Protein 8S05 (pdb70)

Radius of gyration: 30.01 Å; Cα contacts (8 Å, |Δi|>4): 1850; chains: 4; bounding box: 74×86×71 Å

Secondary structure (DSSP, 8-state):
-EEEEEEEESBSEE-SS-EEEEEEEEEEEES-EE--S-EEEEEEE--GGGTTHHHHHHHHHHHHHHHHS-TT-EEEEEEESSS-EEEEEEE-SHHHHHHHHT----S---HHHHHHHHHHHHHTSS--EEEEEEESS--SS---HHHHHH--PPTTEEEEEEEETTSS-HHHHHHHHHHTT-EEEEESSHHHHHHHSGGG---EESEEEEEEEEEESS-EEESSSS-SSEEEEEE-S-EEEEEEEEE-TT--EEEEEEEEEEE-TTT-BEEEEEEEEEEEE-SSHHHHHTTB-HHHHHHHHHHHHHHHHHHHHHTT-HHHHHHHHHHHHHHHHHHT-HHHHHHHHHHHHHHHHHHHH-SHHHHHHHHHHHHHHHHHHHS--/--EEEEEEESBSEE-SS-EEEEEEEEEEE---EE--S-EEEEEEE--GGGTTHHHHHHHHHHHHHHHHS-TT-EEEEEEESSSEEEEEEEE-THHHHHHHHT----S---HHHHHHHHHHHHHTS---EEEEEEE-S--SS---HHHHHH--PPTTEEEEEEEETTSS-HHHHHHHHHHTT-EEEEESSHHHHHHHSGGGS--EESEEEEEEEEEESS-EEESSSS-SSEEEEEESS-EEEEEEEEE-TT--EEEEEEEEEEE-TTT-BEEEEEEEEEEEE-SSHHHHHHTB-HHHHHHHHHHHHHHHHHHHHHTT-HHHHHHHHHHHHHHHHHHT-HHHHHHHHHHHHHHHHHHHH--HHHHHHHHHHHHHHHHHHHH-/--EEE-SSS--EEETT-SB-TTT-BB-/--SEE-SSS--EE-SSSSS-SSS---

Structure (mmCIF, N/CA/C/O backbone):
data_8S05
#
_entry.id   8S05
#
_cell.length_a   50.100
_cell.length_b   147.400
_cell.length_c   62.640
_cell.angle_alpha   90.00
_cell.angle_beta   107.16
_cell.angle_gamma   90.00
#
_symmetry.space_group_name_H-M   'P 1 21 1'
#
loop_
_entity.id
_entity.type
_entity.pdbx_description
1 polymer 'Conserved protein'
2 polymer 'Conserved protein'
3 non-polymer 'SODIUM ION'
4 non-polymer 'ZINC ION'
5 water water
#
loop_
_atom_site.group_PDB
_atom_site.id
_atom_site.type_symbol
_atom_site.label_atom_id
_atom_site.label_alt_id
_atom_site.label_comp_id
_atom_site.label_asym_id
_atom_site.label_entity_id
_atom_site.label_seq_id
_atom_site.pdbx_PDB_ins_code
_atom_site.Cartn_x
_atom_site.Cartn_y
_atom_site.Cartn_z
_atom_site.occupancy
_atom_site.B_iso_or_equiv
_atom_site.auth_seq_id
_atom_site.auth_comp_id
_atom_site.auth_asym_id
_atom_site.auth_atom_id
_atom_site.pdbx_PDB_model_num
ATOM 1 N N . MET A 1 1 ? 6.055 -3.369 -6.699 1.00 29.36 2 MET A N 1
ATOM 2 C CA . MET A 1 1 ? 6.756 -4.328 -5.860 1.00 30.43 2 MET A CA 1
ATOM 3 C C . MET A 1 1 ? 6.022 -4.520 -4.542 1.00 36.26 2 MET A C 1
ATOM 4 O O . MET A 1 1 ? 6.254 -5.501 -3.842 1.00 41.72 2 MET A O 1
ATOM 10 N N . THR A 1 4 ? 5.127 -3.597 -4.195 1.00 27.24 3 THR A N 1
ATOM 11 C CA . THR A 1 4 ? 4.377 -3.744 -2.960 1.00 32.18 3 THR A CA 1
ATOM 12 C C . THR A 1 4 ? 2.949 -3.242 -3.120 1.00 32.54 3 THR A C 1
ATOM 13 O O . THR A 1 4 ? 2.568 -2.631 -4.127 1.00 30.11 3 THR A O 1
ATOM 24 N N . ILE A 1 5 ? 2.185 -3.458 -2.052 1.00 40.82 4 ILE A N 1
ATOM 25 C CA . ILE A 1 5 ? 0.768 -3.145 -1.974 1.00 23.77 4 ILE A CA 1
ATOM 26 C C . ILE A 1 5 ? 0.549 -2.398 -0.668 1.00 40.24 4 ILE A C 1
ATOM 27 O O . ILE A 1 5 ? 1.135 -2.749 0.364 1.00 38.57 4 ILE A O 1
ATOM 43 N N . SER A 1 6 ? -0.316 -1.391 -0.704 1.00 43.37 5 SER A N 1
ATOM 44 C CA . SER A 1 6 ? -0.738 -0.689 0.498 1.00 41.20 5 SER A CA 1
ATOM 45 C C . SER A 1 6 ? -2.237 -0.870 0.672 1.00 34.02 5 SER A C 1
ATOM 46 O O . SER A 1 6 ? -2.974 -1.014 -0.307 1.00 34.41 5 SER A O 1
ATOM 54 N N . VAL A 1 7 ? -2.688 -0.868 1.923 1.00 24.11 6 VAL A N 1
ATOM 55 C CA . VAL A 1 7 ? -4.081 -1.144 2.244 1.00 33.64 6 VAL A CA 1
ATOM 56 C C . VAL A 1 7 ? -4.616 -0.058 3.164 1.00 42.65 6 VAL A C 1
ATOM 57 O O . VAL A 1 7 ? -4.017 0.231 4.205 1.00 34.81 6 VAL A O 1
ATOM 70 N N . LYS A 1 8 ? -5.748 0.532 2.781 1.00 40.87 7 LYS A N 1
ATOM 71 C CA . LYS A 1 8 ? -6.551 1.352 3.678 1.00 38.38 7 LYS A CA 1
ATOM 72 C C . LYS A 1 8 ? -7.889 0.645 3.838 1.00 39.17 7 LYS A C 1
ATOM 73 O O . LYS A 1 8 ? -8.570 0.381 2.844 1.00 42.72 7 LYS A O 1
ATOM 92 N N . ALA A 1 9 ? -8.283 0.360 5.076 1.00 31.89 8 ALA A N 1
ATOM 93 C CA . ALA A 1 9 ? -9.527 -0.350 5.346 1.00 30.52 8 ALA A CA 1
ATOM 94 C C . ALA A 1 9 ? -10.410 0.533 6.208 1.00 39.29 8 ALA A C 1
ATOM 95 O O . ALA A 1 9 ? -9.963 1.051 7.237 1.00 44.66 8 ALA A O 1
ATOM 102 N N . GLU A 1 10 ? -11.660 0.703 5.792 1.00 35.08 9 GLU A N 1
ATOM 103 C CA . GLU A 1 10 ? -12.583 1.568 6.507 1.00 26.80 9 GLU A CA 1
ATOM 104 C C . GLU A 1 10 ? -13.911 0.863 6.716 1.00 34.05 9 GLU A C 1
ATOM 105 O O . GLU A 1 10 ? -14.432 0.213 5.804 1.00 38.16 9 GLU A O 1
ATOM 117 N N . LEU A 1 11 ? -14.449 1.002 7.927 1.00 38.86 10 LEU A N 1
ATOM 118 C CA . LEU A 1 11 ? -15.758 0.486 8.292 1.00 31.23 10 LEU A CA 1
ATOM 119 C C . LEU A 1 11 ? -16.743 1.641 8.407 1.00 36.82 10 LEU A C 1
ATOM 120 O O . LEU A 1 11 ? -16.374 2.763 8.766 1.00 39.45 10 LEU A O 1
ATOM 136 N N . SER A 1 12 ? -18.011 1.352 8.113 1.00 43.60 11 SER A N 1
ATOM 137 C CA . SER A 1 12 ? -19.010 2.414 8.094 1.00 36.29 11 SER A CA 1
ATOM 138 C C . SER A 1 12 ? -19.339 2.912 9.495 1.00 41.77 11 SER A C 1
ATOM 139 O O . SER A 1 12 ? -19.683 4.088 9.662 1.00 45.63 11 SER A O 1
ATOM 147 N N . HIS A 1 13 ? -19.240 2.053 10.508 1.00 48.85 12 HIS A N 1
ATOM 148 C CA . HIS A 1 13 ? -19.686 2.382 11.856 1.00 42.68 12 HIS A CA 1
ATOM 149 C C . HIS A 1 13 ? -18.519 2.349 12.834 1.00 42.46 12 HIS A C 1
ATOM 150 O O . HIS A 1 13 ? -17.756 1.378 12.869 1.00 36.33 12 HIS A O 1
ATOM 164 N N . LYS A 1 14 ? -18.404 3.406 13.642 1.00 61.63 13 LYS A N 1
ATOM 165 C CA . LYS A 1 14 ? -17.466 3.442 14.758 1.00 62.38 13 LYS A CA 1
ATOM 166 C C . LYS A 1 14 ? -18.085 2.909 16.046 1.00 59.24 13 LYS A C 1
ATOM 167 O O . LYS A 1 14 ? -17.362 2.365 16.890 1.00 61.63 13 LYS A O 1
ATOM 186 N N . TYR A 1 15 ? -19.401 3.055 16.219 1.00 59.55 14 TYR A N 1
ATOM 187 C CA . TYR A 1 15 ? -20.095 2.595 17.415 1.00 56.26 14 TYR A CA 1
ATOM 188 C C . TYR A 1 15 ? -21.302 1.748 17.027 1.00 55.55 14 TYR A C 1
ATOM 189 O O . TYR A 1 15 ? -21.886 1.928 15.955 1.00 47.91 14 TYR A O 1
ATOM 207 N N . SER A 1 16 ? -21.671 0.827 17.915 1.00 57.92 15 SER A N 1
ATOM 208 C CA . SER A 1 16 ? -22.876 0.022 17.770 1.00 54.37 15 SER A CA 1
ATOM 209 C C . SER A 1 16 ? -24.003 0.592 18.627 1.00 65.52 15 SER A C 1
ATOM 210 O O . SER A 1 16 ? -23.811 1.513 19.423 1.00 67.47 15 SER A O 1
ATOM 218 N N . PHE A 1 17 ? -25.192 0.020 18.467 1.00 72.94 16 PHE A N 1
ATOM 219 C CA . PHE A 1 17 ? -26.346 0.457 19.247 1.00 74.69 16 PHE A CA 1
ATOM 220 C C . PHE A 1 17 ? -27.307 -0.722 19.401 1.00 77.96 16 PHE A C 1
ATOM 221 O O . PHE A 1 17 ? -26.919 -1.883 19.232 1.00 75.89 16 PHE A O 1
ATOM 238 N N . THR A 1 18 ? -28.570 -0.418 19.711 1.00 68.98 17 THR A N 1
ATOM 239 C CA . THR A 1 18 ? -29.512 -1.418 20.198 1.00 70.66 17 THR A CA 1
ATOM 240 C C . THR A 1 18 ? -30.072 -2.327 19.110 1.00 75.91 17 THR A C 1
ATOM 241 O O . THR A 1 18 ? -30.780 -3.283 19.440 1.00 75.22 17 THR A O 1
ATOM 252 N N . SER A 1 19 ? -29.791 -2.067 17.843 1.00 70.22 18 SER A N 1
ATOM 253 C CA . SER A 1 19 ? -30.368 -2.866 16.775 1.00 66.08 18 SER A CA 1
ATOM 254 C C . SER A 1 19 ? -29.292 -3.681 16.072 1.00 62.23 18 SER A C 1
ATOM 255 O O . SER A 1 19 ? -28.120 -3.289 16.064 1.00 60.12 18 SER A O 1
ATOM 263 N N . PRO A 1 20 ? -29.644 -4.826 15.483 1.00 73.60 19 PRO A N 1
ATOM 264 C CA . PRO A 1 20 ? -28.715 -5.439 14.521 1.00 65.62 19 PRO A CA 1
ATOM 265 C C . PRO A 1 20 ? -28.417 -4.444 13.408 1.00 66.05 19 PRO A C 1
ATOM 266 O O . PRO A 1 20 ? -29.327 -3.890 12.789 1.00 67.53 19 PRO A O 1
ATOM 277 N N . LEU A 1 21 ? -27.133 -4.200 13.169 1.00 56.66 20 LEU A N 1
ATOM 278 C CA . LEU A 1 21 ? -26.697 -3.165 12.243 1.00 49.84 20 LEU A CA 1
ATOM 279 C C . LEU A 1 21 ? -26.047 -3.815 11.032 1.00 37.89 20 LEU A C 1
ATOM 280 O O . LEU A 1 21 ? -25.349 -4.822 11.160 1.00 46.43 20 LEU A O 1
ATOM 296 N N . LYS A 1 22 ? -26.275 -3.242 9.857 1.00 42.18 21 LYS A N 1
ATOM 297 C CA . LYS A 1 22 ? -25.573 -3.665 8.648 1.00 41.58 21 LYS A CA 1
ATOM 298 C C . LYS A 1 22 ? -24.399 -2.712 8.461 1.00 42.47 21 LYS A C 1
ATOM 299 O O . LYS A 1 22 ? -24.527 -1.653 7.843 1.00 38.94 21 LYS A O 1
ATOM 318 N N . GLY A 1 23 ? -23.245 -3.076 9.019 1.00 41.46 22 GLY A N 1
ATOM 319 C CA . GLY A 1 23 ? -22.045 -2.329 8.742 1.00 42.53 22 GLY A CA 1
ATOM 320 C C . GLY A 1 23 ? -21.528 -2.672 7.362 1.00 39.77 22 GLY A C 1
ATOM 321 O O . GLY A 1 23 ? -21.665 -3.792 6.884 1.00 34.48 22 GLY A O 1
ATOM 325 N N . VAL A 1 24 ? -20.954 -1.681 6.698 1.00 27.95 23 VAL A N 1
ATOM 326 C CA . VAL A 1 24 ? -20.335 -1.891 5.400 1.00 31.99 23 VAL A CA 1
ATOM 327 C C . VAL A 1 24 ? -18.898 -1.412 5.493 1.00 33.41 23 VAL A C 1
ATOM 328 O O . VAL A 1 24 ? -18.575 -0.492 6.252 1.00 32.59 23 VAL A O 1
ATOM 341 N N . PHE A 1 25 ? -18.030 -2.062 4.728 1.00 31.82 24 PHE A N 1
ATOM 342 C CA . PHE A 1 25 ? -16.615 -1.756 4.752 1.00 25.86 24 PHE A CA 1
ATOM 343 C C . PHE A 1 25 ? -16.071 -1.705 3.336 1.00 28.40 24 PHE A C 1
ATOM 344 O O . PHE A 1 25 ? -16.634 -2.280 2.396 1.00 29.86 24 PHE A O 1
ATOM 361 N N . ARG A 1 26 ? -14.918 -1.054 3.229 1.00 34.26 25 ARG A N 1
ATOM 362 C CA . ARG A 1 26 ? -14.211 -0.884 1.972 1.00 27.98 25 ARG A CA 1
ATOM 363 C C . ARG A 1 26 ? -12.727 -1.077 2.228 1.00 31.37 25 ARG A C 1
ATOM 364 O O . ARG A 1 26 ? -12.166 -0.479 3.153 1.00 30.59 25 ARG A O 1
ATOM 385 N N . LEU A 1 27 ? -12.111 -1.922 1.410 1.00 30.86 26 LEU A N 1
ATOM 386 C CA . LEU A 1 27 ? -10.670 -2.124 1.386 1.00 25.91 26 LEU A CA 1
ATOM 387 C C . LEU A 1 27 ? -10.136 -1.516 0.096 1.00 24.75 26 LEU A C 1
ATOM 388 O O . LEU A 1 27 ? -10.525 -1.938 -0.997 1.00 34.07 26 LEU A O 1
ATOM 404 N N . ILE A 1 28 ? -9.245 -0.539 0.220 1.00 29.57 27 ILE A N 1
ATOM 405 C CA . ILE A 1 28 ? -8.579 0.073 -0.922 1.00 21.85 27 ILE A CA 1
ATOM 406 C C . ILE A 1 28 ? -7.157 -0.459 -0.937 1.00 25.43 27 ILE A C 1
ATOM 407 O O . ILE A 1 28 ? -6.403 -0.268 0.027 1.00 39.14 27 ILE A O 1
ATOM 423 N N . ILE A 1 29 ? -6.808 -1.149 -2.019 1.00 28.91 28 ILE A N 1
ATOM 424 C CA . ILE A 1 29 ? -5.500 -1.756 -2.218 1.00 26.38 28 ILE A CA 1
ATOM 425 C C . ILE A 1 29 ? -4.819 -1.007 -3.353 1.00 24.83 28 ILE A C 1
ATOM 426 O O . ILE A 1 29 ? -5.324 -0.989 -4.483 1.00 29.77 28 ILE A O 1
ATOM 442 N N . VAL A 1 30 ? -3.684 -0.390 -3.055 1.00 32.43 29 VAL A N 1
ATOM 443 C CA . VAL A 1 30 ? -2.985 0.500 -3.979 1.00 30.44 29 VAL A CA 1
ATOM 444 C C . VAL A 1 30 ? -1.661 -0.160 -4.352 1.00 26.43 29 VAL A C 1
ATOM 445 O O . VAL A 1 30 ? -0.872 -0.500 -3.458 1.00 35.07 29 VAL A O 1
ATOM 458 N N . PRO A 1 31 ? -1.383 -0.376 -5.639 1.00 23.28 30 PRO A N 1
ATOM 459 C CA . PRO A 1 31 ? -0.064 -0.880 -6.035 1.00 18.80 30 PRO A CA 1
ATOM 460 C C . PRO A 1 31 ? 0.976 0.224 -6.090 1.00 23.86 30 PRO A C 1
ATOM 461 O O . PRO A 1 31 ? 0.706 1.335 -6.552 1.00 33.00 30 PRO A O 1
ATOM 472 N N . GLU A 1 32 ? 2.172 -0.090 -5.594 1.00 27.85 31 GLU A N 1
ATOM 473 C CA . GLU A 1 32 ? 3.262 0.867 -5.482 1.00 27.08 31 GLU A CA 1
ATOM 474 C C . GLU A 1 32 ? 4.495 0.323 -6.183 1.00 35.96 31 GLU A C 1
ATOM 475 O O . GLU A 1 32 ? 4.787 -0.876 -6.105 1.00 37.21 31 GLU A O 1
ATOM 487 N N . LYS A 1 33 ? 5.222 1.215 -6.851 1.00 19.76 32 LYS A N 1
ATOM 488 C CA . LYS A 1 33 ? 6.457 0.867 -7.544 1.00 26.16 32 LYS A CA 1
ATOM 489 C C . LYS A 1 33 ? 6.281 -0.451 -8.299 1.00 27.43 32 LYS A C 1
ATOM 490 O O . LYS A 1 33 ? 6.880 -1.474 -7.970 1.00 31.93 32 LYS A O 1
ATOM 509 N N . VAL A 1 34 ? 5.491 -0.387 -9.362 1.00 29.34 33 VAL A N 1
ATOM 510 C CA . VAL A 1 34 ? 5.052 -1.606 -10.028 1.00 25.20 33 VAL A CA 1
ATOM 511 C C . VAL A 1 34 ? 6.184 -2.111 -10.906 1.00 32.00 33 VAL A C 1
ATOM 512 O O . VAL A 1 34 ? 6.878 -1.332 -11.568 1.00 29.57 33 VAL A O 1
ATOM 525 N N . SER A 1 35 ? 6.374 -3.426 -10.906 1.00 40.46 34 SER A N 1
ATOM 526 C CA . SER A 1 35 ? 7.429 -4.084 -11.657 1.00 36.25 34 SER A CA 1
ATOM 527 C C . SER A 1 35 ? 6.817 -5.004 -12.701 1.00 29.12 34 SER A C 1
ATOM 528 O O . SER A 1 35 ? 5.604 -5.218 -12.741 1.00 32.82 34 SER A O 1
ATOM 536 N N . THR A 1 36 ? 7.686 -5.566 -13.539 1.00 33.25 35 THR A N 1
ATOM 537 C CA . THR A 1 36 ? 7.232 -6.408 -14.635 1.00 29.87 35 THR A CA 1
ATOM 538 C C . THR A 1 36 ? 6.506 -7.642 -14.116 1.00 29.57 35 THR A C 1
ATOM 539 O O . THR A 1 36 ? 6.936 -8.282 -13.152 1.00 36.58 35 THR A O 1
ATOM 550 N N . ALA A 1 37 ? 5.406 -7.982 -14.784 1.00 24.49 36 ALA A N 1
ATOM 551 C CA . ALA A 1 37 ? 4.560 -9.105 -14.402 1.00 22.30 36 ALA A CA 1
ATOM 552 C C . ALA A 1 37 ? 5.057 -10.374 -15.084 1.00 24.04 36 ALA A C 1
ATOM 553 O O . ALA A 1 37 ? 5.126 -10.437 -16.315 1.00 32.52 36 ALA A O 1
ATOM 560 N N . ARG A 1 38 ? 5.402 -11.383 -14.290 1.00 38.10 37 ARG A N 1
ATOM 561 C CA . ARG A 1 38 ? 5.922 -12.628 -14.829 1.00 21.06 37 ARG A CA 1
ATOM 562 C C . ARG A 1 38 ? 5.328 -13.793 -14.058 1.00 24.83 37 ARG A C 1
ATOM 563 O O . ARG A 1 38 ? 4.820 -13.635 -12.945 1.00 28.85 37 ARG A O 1
ATOM 584 N N . GLY A 1 39 ? 5.409 -14.974 -14.660 1.00 30.60 38 GLY A N 1
ATOM 585 C CA . GLY A 1 39 ? 4.881 -16.167 -14.027 1.00 27.18 38 GLY A CA 1
ATOM 586 C C . GLY A 1 39 ? 3.376 -16.286 -14.083 1.00 28.26 38 GLY A C 1
ATOM 587 O O . GLY A 1 39 ? 2.763 -16.806 -13.140 1.00 32.91 38 GLY A O 1
ATOM 591 N N . PHE A 1 40 ? 2.758 -15.821 -15.168 1.00 26.53 39 PHE A N 1
ATOM 592 C CA . PHE A 1 40 ? 1.317 -15.898 -15.353 1.00 20.36 39 PHE A CA 1
ATOM 593 C C . PHE A 1 40 ? 1.006 -16.745 -16.579 1.00 19.01 39 PHE A C 1
ATOM 594 O O . PHE A 1 40 ? 1.781 -16.792 -17.538 1.00 27.10 39 PHE A O 1
ATOM 611 N N . HIS A 1 41 ? -0.145 -17.403 -16.538 1.00 18.27 40 HIS A N 1
ATOM 612 C CA . HIS A 1 41 ? -0.585 -18.316 -17.585 1.00 27.92 40 HIS A CA 1
ATOM 613 C C . HIS A 1 41 ? -1.811 -17.702 -18.248 1.00 30.98 40 HIS A C 1
ATOM 614 O O . HIS A 1 41 ? -2.903 -17.705 -17.669 1.00 23.16 40 HIS A O 1
ATOM 628 N N . TYR A 1 42 ? -1.628 -17.161 -19.449 1.00 29.73 41 TYR A N 1
ATOM 629 C CA . TYR A 1 42 ? -2.737 -16.650 -20.242 1.00 23.34 41 TYR A CA 1
ATOM 630 C C . TYR A 1 42 ? -3.342 -17.791 -21.053 1.00 25.84 41 TYR A C 1
ATOM 631 O O . TYR A 1 42 ? -2.622 -18.513 -21.751 1.00 24.08 41 TYR A O 1
ATOM 649 N N . ILE A 1 43 ? -4.661 -17.939 -20.975 1.00 25.45 42 ILE A N 1
ATOM 650 C CA . ILE A 1 43 ? -5.393 -18.956 -21.723 1.00 27.10 42 ILE A CA 1
ATOM 651 C C . ILE A 1 43 ? -6.403 -18.223 -22.592 1.00 25.96 42 ILE A C 1
ATOM 652 O O . ILE A 1 43 ? -7.354 -17.620 -22.077 1.00 22.58 42 ILE A O 1
ATOM 668 N N . ILE A 1 44 ? -6.208 -18.274 -23.906 1.00 22.52 43 ILE A N 1
ATOM 669 C CA . ILE A 1 44 ? -7.041 -17.538 -24.849 1.00 29.20 43 ILE A CA 1
ATOM 670 C C . ILE A 1 44 ? -8.077 -18.488 -25.434 1.00 26.12 43 ILE A C 1
ATOM 671 O O . ILE A 1 44 ? -7.730 -19.554 -25.958 1.00 37.94 43 ILE A O 1
ATOM 687 N N . LEU A 1 45 ? -9.348 -18.101 -25.347 1.00 30.97 44 LEU A N 1
ATOM 688 C CA . LEU A 1 45 ? -10.462 -18.867 -25.899 1.00 29.84 44 LEU A CA 1
ATOM 689 C C . LEU A 1 45 ? -11.136 -18.034 -26.983 1.00 28.92 44 LEU A C 1
ATOM 690 O O . LEU A 1 45 ? -11.833 -17.060 -26.679 1.00 25.72 44 LEU A O 1
ATOM 706 N N . LEU A 1 46 ? -10.929 -18.410 -28.241 1.00 27.14 45 LEU A N 1
ATOM 707 C CA . LEU A 1 46 ? -11.458 -17.668 -29.379 1.00 35.11 45 LEU A CA 1
ATOM 708 C C . LEU A 1 46 ? -12.603 -18.435 -30.026 1.00 43.08 45 LEU A C 1
ATOM 709 O O . LEU A 1 46 ? -12.426 -19.582 -30.453 1.00 41.46 45 LEU A O 1
ATOM 725 N N . ASP A 1 47 ? -13.767 -17.794 -30.100 1.00 41.96 46 ASP A N 1
ATOM 726 C CA . ASP A 1 47 ? -14.890 -18.324 -30.858 1.00 38.82 46 ASP A CA 1
ATOM 727 C C . ASP A 1 47 ? -14.626 -18.125 -32.348 1.00 37.62 46 ASP A C 1
ATOM 728 O O . ASP A 1 47 ? -14.329 -17.012 -32.793 1.00 47.46 46 ASP A O 1
ATOM 737 N N . THR A 1 48 ? -14.712 -19.211 -33.111 1.00 37.26 47 THR A N 1
ATOM 738 C CA . THR A 1 48 ? -14.544 -19.184 -34.560 1.00 43.72 47 THR A CA 1
ATOM 739 C C . THR A 1 48 ? -15.792 -19.707 -35.270 1.00 40.61 47 THR A C 1
ATOM 740 O O . THR A 1 48 ? -15.708 -20.271 -36.365 1.00 40.28 47 THR A O 1
ATOM 751 N N . SER A 1 49 ? -16.956 -19.541 -34.649 1.00 42.38 48 SER A N 1
ATOM 752 C CA . SER A 1 49 ? -18.186 -20.069 -35.213 1.00 48.83 48 SER A CA 1
ATOM 753 C C . SER A 1 49 ? -18.470 -19.412 -36.563 1.00 49.15 48 SER A C 1
ATOM 754 O O . SER A 1 49 ? -17.825 -18.444 -36.964 1.00 44.60 48 SER A O 1
ATOM 762 N N . GLY A 1 50 ? -19.453 -19.966 -37.273 1.00 56.28 49 GLY A N 1
ATOM 763 C CA . GLY A 1 50 ? -19.806 -19.419 -38.573 1.00 52.11 49 GLY A CA 1
ATOM 764 C C . GLY A 1 50 ? -20.095 -17.933 -38.524 1.00 42.05 49 GLY A C 1
ATOM 765 O O . GLY A 1 50 ? -19.635 -17.171 -39.378 1.00 40.41 49 GLY A O 1
ATOM 769 N N . SER A 1 51 ? -20.842 -17.495 -37.508 1.00 38.54 50 SER A N 1
ATOM 770 C CA . SER A 1 51 ? -21.170 -16.081 -37.380 1.00 36.28 50 SER A CA 1
ATOM 771 C C . SER A 1 51 ? -19.925 -15.213 -37.271 1.00 40.49 50 SER A C 1
ATOM 772 O O . SER A 1 51 ? -20.002 -14.007 -37.527 1.00 52.00 50 SER A O 1
ATOM 780 N N . MET A 1 52 ? -18.783 -15.796 -36.898 1.00 46.52 51 MET A N 1
ATOM 781 C CA . MET A 1 52 ? -17.548 -15.033 -36.768 1.00 39.74 51 MET A CA 1
ATOM 782 C C . MET A 1 52 ? -16.910 -14.694 -38.110 1.00 42.14 51 MET A C 1
ATOM 783 O O . MET A 1 52 ? -16.074 -13.785 -38.170 1.00 42.64 51 MET A O 1
ATOM 797 N N . TYR A 1 53 ? -17.282 -15.396 -39.179 1.00 48.24 52 TYR A N 1
ATOM 798 C CA . TYR A 1 53 ? -16.695 -15.142 -40.487 1.00 43.05 52 TYR A CA 1
ATOM 799 C C . TYR A 1 53 ? -16.770 -13.660 -40.823 1.00 41.25 52 TYR A C 1
ATOM 800 O O . TYR A 1 53 ? -17.791 -13.005 -40.597 1.00 46.69 52 TYR A O 1
ATOM 818 N N . GLY A 1 54 ? -15.660 -13.125 -41.336 1.00 38.31 53 GLY A N 1
ATOM 819 C CA . GLY A 1 54 ? -15.605 -11.762 -41.823 1.00 47.81 53 GLY A CA 1
ATOM 820 C C . GLY A 1 54 ? -14.664 -10.904 -40.993 1.00 50.07 53 GLY A C 1
ATOM 821 O O . GLY A 1 54 ? -13.592 -11.366 -40.566 1.00 35.79 53 GLY A O 1
ATOM 825 N N . VAL A 1 55 ? -15.074 -9.659 -40.755 1.00 52.11 54 VAL A N 1
ATOM 826 C CA . VAL A 1 55 ? -14.224 -8.704 -40.054 1.00 46.02 54 VAL A CA 1
ATOM 827 C C . VAL A 1 55 ? -14.002 -9.134 -38.613 1.00 38.58 54 VAL A C 1
ATOM 828 O O . VAL A 1 55 ? -12.935 -8.881 -38.039 1.00 39.63 54 VAL A O 1
ATOM 841 N N . LYS A 1 56 ? -14.986 -9.794 -38.006 1.00 45.45 55 LYS A N 1
ATOM 842 C CA . LYS A 1 56 ? -14.870 -10.130 -36.593 1.00 40.89 55 LYS A CA 1
ATOM 843 C C . LYS A 1 56 ? -13.673 -11.041 -36.353 1.00 45.33 55 LYS A C 1
ATOM 844 O O . LYS A 1 56 ? -12.829 -10.768 -35.492 1.00 42.83 55 LYS A O 1
ATOM 863 N N . ILE A 1 57 ? -13.550 -12.102 -37.151 1.00 47.33 56 ILE A N 1
ATOM 864 C CA . ILE A 1 57 ? -12.524 -13.103 -36.888 1.00 40.85 56 ILE A CA 1
ATOM 865 C C . ILE A 1 57 ? -11.151 -12.622 -37.338 1.00 38.27 56 ILE A C 1
ATOM 866 O O . ILE A 1 57 ? -10.144 -12.906 -36.685 1.00 45.87 56 ILE A O 1
ATOM 882 N N . GLU A 1 58 ? -11.071 -11.899 -38.455 1.00 41.91 57 GLU A N 1
ATOM 883 C CA . GLU A 1 58 ? -9.776 -11.374 -38.876 1.00 41.20 57 GLU A CA 1
ATOM 884 C C . GLU A 1 58 ? -9.260 -10.352 -37.868 1.00 37.33 57 GLU A C 1
ATOM 885 O O . GLU A 1 58 ? -8.073 -10.366 -37.499 1.00 43.87 57 GLU A O 1
ATOM 897 N N . THR A 1 59 ? -10.156 -9.503 -37.357 1.00 37.35 58 THR A N 1
ATOM 898 C CA . THR A 1 59 ? -9.748 -8.541 -36.344 1.00 39.08 58 THR A CA 1
ATOM 899 C C . THR A 1 59 ? -9.364 -9.251 -35.054 1.00 35.79 58 THR A C 1
ATOM 900 O O . THR A 1 59 ? -8.418 -8.841 -34.373 1.00 35.70 58 THR A O 1
ATOM 911 N N . ALA A 1 60 ? -10.067 -10.334 -34.712 1.00 35.31 59 ALA A N 1
ATOM 912 C CA . ALA A 1 60 ? -9.707 -11.092 -33.519 1.00 39.45 59 ALA A CA 1
ATOM 913 C C . ALA A 1 60 ? -8.336 -11.743 -33.667 1.00 36.82 59 ALA A C 1
ATOM 914 O O . ALA A 1 60 ? -7.550 -11.757 -32.717 1.00 28.60 59 ALA A O 1
ATOM 921 N N . LYS A 1 61 ? -8.033 -12.294 -34.845 1.00 31.03 60 LYS A N 1
ATOM 922 C CA . LYS A 1 61 ? -6.719 -12.894 -35.067 1.00 30.39 60 LYS A CA 1
ATOM 923 C C . LYS A 1 61 ? -5.615 -11.854 -34.908 1.00 35.12 60 LYS A C 1
ATOM 924 O O . LYS A 1 61 ? -4.616 -12.082 -34.206 1.00 41.47 60 LYS A O 1
ATOM 943 N N . GLN A 1 62 ? -5.776 -10.701 -35.563 1.00 35.07 61 GLN A N 1
ATOM 944 C CA . GLN A 1 62 ? -4.750 -9.665 -35.471 1.00 26.70 61 GLN A CA 1
ATOM 945 C C . GLN A 1 62 ? -4.602 -9.174 -34.033 1.00 27.93 61 GLN A C 1
ATOM 946 O O . GLN A 1 62 ? -3.483 -9.005 -33.528 1.00 40.44 61 GLN A O 1
ATOM 960 N N . GLY A 1 63 ? -5.725 -8.927 -33.358 1.00 34.57 62 GLY A N 1
ATOM 961 C CA . GLY A 1 63 ? -5.661 -8.507 -31.971 1.00 30.25 62 GLY A CA 1
ATOM 962 C C . GLY A 1 63 ? -5.009 -9.544 -31.081 1.00 30.18 62 GLY A C 1
ATOM 963 O O . GLY A 1 63 ? -4.308 -9.203 -30.129 1.00 35.25 62 GLY A O 1
ATOM 967 N N . ALA A 1 64 ? -5.245 -10.826 -31.366 1.00 22.75 63 ALA A N 1
ATOM 968 C CA . ALA A 1 64 ? -4.609 -11.891 -30.599 1.00 32.95 63 ALA A CA 1
ATOM 969 C C . ALA A 1 64 ? -3.095 -11.838 -30.754 1.00 39.38 63 ALA A C 1
ATOM 970 O O . ALA A 1 64 ? -2.350 -11.978 -29.774 1.00 35.68 63 ALA A O 1
ATOM 977 N N . MET A 1 65 ? -2.620 -11.651 -31.989 1.00 30.61 64 MET A N 1
ATOM 978 C CA . MET A 1 65 ? -1.176 -11.557 -32.197 1.00 23.29 64 MET A CA 1
ATOM 979 C C . MET A 1 65 ? -0.605 -10.345 -31.470 1.00 30.32 64 MET A C 1
ATOM 980 O O . MET A 1 65 ? 0.466 -10.422 -30.849 1.00 37.14 64 MET A O 1
ATOM 994 N N . GLU A 1 66 ? -1.328 -9.226 -31.488 1.00 33.80 65 GLU A N 1
ATOM 995 C CA . GLU A 1 66 ? -0.802 -8.042 -30.820 1.00 32.29 65 GLU A CA 1
ATOM 996 C C . GLU A 1 66 ? -0.793 -8.251 -29.311 1.00 34.85 65 GLU A C 1
ATOM 997 O O . GLU A 1 66 ? 0.139 -7.811 -28.619 1.00 40.51 65 GLU A O 1
ATOM 1009 N N . LEU A 1 67 ? -1.802 -8.957 -28.796 1.00 38.58 66 LEU A N 1
ATOM 1010 C CA . LEU A 1 67 ? -1.837 -9.297 -27.382 1.00 30.29 66 LEU A CA 1
ATOM 1011 C C . LEU A 1 67 ? -0.626 -10.128 -27.011 1.00 32.21 66 LEU A C 1
ATOM 1012 O O . LEU A 1 67 ? 0.073 -9.828 -26.037 1.00 28.90 66 LEU A O 1
ATOM 1028 N N . LEU A 1 68 ? -0.363 -11.183 -27.785 1.00 35.37 67 LEU A N 1
ATOM 1029 C CA . LEU A 1 68 ? 0.803 -12.012 -27.510 1.00 32.42 67 LEU A CA 1
ATOM 1030 C C . LEU A 1 68 ? 2.063 -11.162 -27.507 1.00 34.12 67 LEU A C 1
ATOM 1031 O O . LEU A 1 68 ? 2.953 -11.357 -26.671 1.00 36.62 67 LEU A O 1
ATOM 1047 N N . SER A 1 69 ? 2.150 -10.202 -28.428 1.00 33.53 68 SER A N 1
ATOM 1048 C CA . SER A 1 69 ? 3.317 -9.328 -28.447 1.00 30.58 68 SER A CA 1
ATOM 1049 C C . SER A 1 69 ? 3.435 -8.541 -27.147 1.00 34.05 68 SER A C 1
ATOM 1050 O O . SER A 1 69 ? 4.543 -8.325 -26.642 1.00 47.84 68 SER A O 1
ATOM 1058 N N . ARG A 1 70 ? 2.305 -8.105 -26.586 1.00 33.09 69 ARG A N 1
ATOM 1059 C CA . ARG A 1 70 ? 2.375 -7.229 -25.418 1.00 33.51 69 ARG A CA 1
ATOM 1060 C C . ARG A 1 70 ? 2.721 -7.969 -24.127 1.00 27.21 69 ARG A C 1
ATOM 1061 O O . ARG A 1 70 ? 3.285 -7.360 -23.211 1.00 36.31 69 ARG A O 1
ATOM 1082 N N . ILE A 1 71 ? 2.392 -9.253 -24.019 1.00 29.69 70 ILE A N 1
ATOM 1083 C CA . ILE A 1 71 ? 2.631 -9.968 -22.755 1.00 18.31 70 ILE A CA 1
ATOM 1084 C C . ILE A 1 71 ? 4.130 -10.042 -22.485 1.00 19.53 70 ILE A C 1
ATOM 1085 O O . ILE A 1 71 ? 4.906 -10.386 -23.398 1.00 31.05 70 ILE A O 1
ATOM 1101 N N . PRO A 1 72 ? 4.594 -9.757 -21.266 1.00 27.33 71 PRO A N 1
ATOM 1102 C CA . PRO A 1 72 ? 6.028 -9.899 -20.969 1.00 22.98 71 PRO A CA 1
ATOM 1103 C C . PRO A 1 72 ? 6.494 -11.335 -21.165 1.00 26.99 71 PRO A C 1
ATOM 1104 O O . PRO A 1 72 ? 5.702 -12.269 -21.294 1.00 36.62 71 PRO A O 1
ATOM 1115 N N . GLU A 1 73 ? 7.817 -11.508 -21.172 1.00 34.25 72 GLU A N 1
ATOM 1116 C CA . GLU A 1 73 ? 8.414 -12.746 -21.661 1.00 46.29 72 GLU A CA 1
ATOM 1117 C C . GLU A 1 73 ? 8.372 -13.886 -20.652 1.00 52.40 72 GLU A C 1
ATOM 1118 O O . GLU A 1 73 ? 8.432 -15.054 -21.056 1.00 70.80 72 GLU A O 1
ATOM 1130 N N . GLY A 1 74 ? 8.267 -13.590 -19.363 1.00 33.27 73 GLY A N 1
ATOM 1131 C CA . GLY A 1 74 ? 8.360 -14.637 -18.367 1.00 29.90 73 GLY A CA 1
ATOM 1132 C C . GLY A 1 74 ? 7.045 -15.334 -18.100 1.00 29.32 73 GLY A C 1
ATOM 1133 O O . GLY A 1 74 ? 6.833 -15.862 -17.004 1.00 32.37 73 GLY A O 1
ATOM 1137 N N . ASN A 1 75 ? 6.152 -15.338 -19.086 1.00 36.44 74 ASN A N 1
ATOM 1138 C CA . ASN A 1 75 ? 4.805 -15.861 -18.921 1.00 26.35 74 ASN A CA 1
ATOM 1139 C C . ASN A 1 75 ? 4.563 -17.025 -19.872 1.00 31.99 74 ASN A C 1
ATOM 1140 O O . ASN A 1 75 ? 5.256 -17.192 -20.879 1.00 44.33 74 ASN A O 1
ATOM 1151 N N . LYS A 1 76 ? 3.564 -17.835 -19.535 1.00 29.53 75 LYS A N 1
ATOM 1152 C CA . LYS A 1 76 ? 3.156 -18.973 -20.344 1.00 31.16 75 LYS A CA 1
ATOM 1153 C C . LYS A 1 76 ? 1.826 -18.656 -21.011 1.00 31.76 75 LYS A C 1
ATOM 1154 O O . LYS A 1 76 ? 0.998 -17.923 -20.464 1.00 24.64 75 LYS A O 1
ATOM 1173 N N . ILE A 1 77 ? 1.640 -19.199 -22.210 1.00 34.10 76 ILE A N 1
ATOM 1174 C CA . ILE A 1 77 ? 0.497 -18.874 -23.052 1.00 26.39 76 ILE A CA 1
ATOM 1175 C C . ILE A 1 77 ? -0.150 -20.168 -23.521 1.00 31.91 76 ILE A C 1
ATOM 1176 O O . ILE A 1 77 ? 0.538 -21.075 -24.001 1.00 32.11 76 ILE A O 1
ATOM 1192 N N . SER A 1 78 ? -1.471 -20.242 -23.396 1.00 26.66 77 SER A N 1
ATOM 1193 C CA . SER A 1 78 ? -2.269 -21.316 -23.965 1.00 24.22 77 SER A CA 1
ATOM 1194 C C . SER A 1 78 ? -3.309 -20.694 -24.883 1.00 24.70 77 SER A C 1
ATOM 1195 O O . SER A 1 78 ? -3.868 -19.638 -24.572 1.00 32.00 77 SER A O 1
ATOM 1203 N N . PHE A 1 79 ? -3.570 -21.345 -26.012 1.00 30.65 78 PHE A N 1
ATOM 1204 C CA . PHE A 1 79 ? -4.476 -20.799 -27.012 1.00 30.33 78 PHE A CA 1
ATOM 1205 C C . PHE A 1 79 ? -5.466 -21.871 -27.428 1.00 30.14 78 PHE A C 1
ATOM 1206 O O . PHE A 1 79 ? -5.075 -22.964 -27.848 1.00 35.04 78 PHE A O 1
ATOM 1223 N N . LEU A 1 80 ? -6.744 -21.545 -27.318 1.00 39.51 79 LEU A N 1
ATOM 1224 C CA . LEU A 1 80 ? -7.822 -22.463 -27.645 1.00 33.74 79 LEU A CA 1
ATOM 1225 C C . LEU A 1 80 ? -8.771 -21.803 -28.638 1.00 35.62 79 LEU A C 1
ATOM 1226 O O . LEU A 1 80 ? -9.014 -20.597 -28.558 1.00 37.69 79 LEU A O 1
ATOM 1242 N N . THR A 1 81 ? -9.305 -22.596 -29.571 1.00 35.84 80 THR A N 1
ATOM 1243 C CA . THR A 1 81 ? -10.270 -22.142 -30.572 1.00 37.25 80 THR A CA 1
ATOM 1244 C C . THR A 1 81 ? -11.459 -23.098 -30.543 1.00 48.63 80 THR A C 1
ATOM 1245 O O . THR A 1 81 ? -11.295 -24.302 -30.758 1.00 59.40 80 THR A O 1
ATOM 1256 N N . PHE A 1 82 ? -12.633 -22.576 -30.212 1.00 33.38 81 PHE A N 1
ATOM 1257 C CA . PHE A 1 82 ? -13.817 -23.366 -29.887 1.00 40.52 81 PHE A CA 1
ATOM 1258 C C . PHE A 1 82 ? -14.955 -22.766 -30.639 1.00 49.63 81 PHE A C 1
ATOM 1259 O O . PHE A 1 82 ? -14.962 -21.549 -30.800 1.00 55.47 81 PHE A O 1
ATOM 1276 N N . SER A 1 83 ? -15.968 -23.561 -30.939 1.00 54.74 82 SER A N 1
ATOM 1277 C CA . SER A 1 83 ? -16.811 -23.344 -32.122 1.00 58.87 82 SER A CA 1
ATOM 1278 C C . SER A 1 83 ? -17.404 -24.739 -32.538 1.00 56.32 82 SER A C 1
ATOM 1279 O O . SER A 1 83 ? -18.328 -25.191 -31.836 1.00 58.76 82 SER A O 1
ATOM 1287 N N . ASN A 1 84 ? -17.039 -25.467 -33.623 1.00 54.75 83 ASN A N 1
ATOM 1288 C CA . ASN A 1 84 ? -17.700 -26.787 -33.613 1.00 61.38 83 ASN A CA 1
ATOM 1289 C C . ASN A 1 84 ? -17.131 -27.815 -32.605 1.00 55.32 83 ASN A C 1
ATOM 1290 O O . ASN A 1 84 ? -17.911 -28.617 -32.091 1.00 43.90 83 ASN A O 1
ATOM 1301 N N . ASN A 1 85 ? -15.815 -27.877 -32.347 1.00 58.89 84 ASN A N 1
ATOM 1302 C CA . ASN A 1 85 ? -15.200 -28.734 -31.321 1.00 45.54 84 ASN A CA 1
ATOM 1303 C C . ASN A 1 85 ? -14.045 -27.912 -30.779 1.00 51.95 84 ASN A C 1
ATOM 1304 O O . ASN A 1 85 ? -13.630 -26.938 -31.410 1.00 53.08 84 ASN A O 1
ATOM 1315 N N . VAL A 1 86 ? -13.543 -28.270 -29.610 1.00 54.82 85 VAL A N 1
ATOM 1316 C CA . VAL A 1 86 ? -12.448 -27.509 -29.022 1.00 46.81 85 VAL A CA 1
ATOM 1317 C C . VAL A 1 86 ? -11.154 -27.896 -29.721 1.00 39.04 85 VAL A C 1
ATOM 1318 O O . VAL A 1 86 ? -10.905 -29.076 -29.995 1.00 51.93 85 VAL A O 1
ATOM 1331 N N . ASN A 1 87 ? -10.329 -26.896 -30.023 1.00 40.13 86 ASN A N 1
ATOM 1332 C CA . ASN A 1 87 ? -9.064 -27.101 -30.718 1.00 43.97 86 ASN A CA 1
ATOM 1333 C C . ASN A 1 87 ? -7.973 -26.358 -29.966 1.00 43.45 86 ASN A C 1
ATOM 1334 O O . ASN A 1 87 ? -8.031 -25.131 -29.834 1.00 44.73 86 ASN A O 1
ATOM 1345 N N . ILE A 1 88 ? -6.978 -27.097 -29.488 1.00 41.45 87 ILE A N 1
ATOM 1346 C CA . ILE A 1 88 ? -5.872 -26.525 -28.731 1.00 44.01 87 ILE A CA 1
ATOM 1347 C C . ILE A 1 88 ? -4.739 -26.222 -29.701 1.00 36.45 87 ILE A C 1
ATOM 1348 O O . ILE A 1 88 ? -4.163 -27.135 -30.301 1.00 43.77 87 ILE A O 1
ATOM 1364 N N . LEU A 1 89 ? -4.411 -24.938 -29.853 1.00 40.13 88 LEU A N 1
ATOM 1365 C CA . LEU A 1 89 ? -3.287 -24.572 -30.706 1.00 36.87 88 LEU A CA 1
ATOM 1366 C C . LEU A 1 89 ? -1.964 -24.701 -29.961 1.00 39.57 88 LEU A C 1
ATOM 1367 O O . LEU A 1 89 ? -0.970 -25.162 -30.531 1.00 52.75 88 LEU A O 1
ATOM 1383 N N . SER A 1 90 ? -1.937 -24.310 -28.690 1.00 34.98 89 SER A N 1
ATOM 1384 C CA . SER A 1 90 ? -0.747 -24.456 -27.866 1.00 35.85 89 SER A CA 1
ATOM 1385 C C . SER A 1 90 ? -1.176 -24.492 -26.408 1.00 40.00 89 SER A C 1
ATOM 1386 O O . SER A 1 90 ? -2.200 -23.911 -26.037 1.00 42.71 89 SER A O 1
ATOM 1394 N N . GLU A 1 91 ? -0.365 -25.152 -25.583 1.00 35.94 90 GLU A N 1
ATOM 1395 C CA . GLU A 1 91 ? -0.674 -25.356 -24.172 1.00 34.49 90 GLU A CA 1
ATOM 1396 C C . GLU A 1 91 ? 0.569 -25.055 -23.349 1.00 27.73 90 GLU A C 1
ATOM 1397 O O . GLU A 1 91 ? 1.603 -25.704 -23.527 1.00 24.09 90 GLU A O 1
ATOM 1409 N N . TYR A 1 92 ? 0.465 -24.075 -22.453 1.00 32.77 91 TYR A N 1
ATOM 1410 C CA . TYR A 1 92 ? 1.546 -23.746 -21.527 1.00 37.76 91 TYR A CA 1
ATOM 1411 C C . TYR A 1 92 ? 2.860 -23.527 -22.277 1.00 32.77 91 TYR A C 1
ATOM 1412 O O . TYR A 1 92 ? 3.915 -24.034 -21.895 1.00 31.33 91 TYR A O 1
ATOM 1430 N N . ALA A 1 93 ? 2.786 -22.761 -23.369 1.00 31.58 92 ALA A N 1
ATOM 1431 C CA . ALA A 1 93 ? 3.951 -22.564 -24.225 1.00 35.84 92 ALA A CA 1
ATOM 1432 C C . ALA A 1 93 ? 4.375 -21.103 -24.335 1.00 43.67 92 ALA A C 1
ATOM 1433 O O . ALA A 1 93 ? 4.115 -20.300 -23.432 1.00 44.75 92 ALA A O 1
ATOM 1440 N N . ASP A 1 94 ? 5.030 -20.757 -25.443 1.00 64.52 93 ASP A N 1
ATOM 1441 C CA . ASP A 1 94 ? 5.413 -19.389 -25.762 1.00 59.98 93 ASP A CA 1
ATOM 1442 C C . ASP A 1 94 ? 4.706 -18.932 -27.032 1.00 48.07 93 ASP A C 1
ATOM 1443 O O . ASP A 1 94 ? 4.043 -19.709 -27.724 1.00 47.74 93 ASP A O 1
ATOM 1452 N N . ALA A 1 95 ? 4.849 -17.649 -27.331 1.00 50.73 94 ALA A N 1
ATOM 1453 C CA . ALA A 1 95 ? 4.081 -17.035 -28.405 1.00 51.57 94 ALA A CA 1
ATOM 1454 C C . ALA A 1 95 ? 4.573 -17.427 -29.796 1.00 61.13 94 ALA A C 1
ATOM 1455 O O . ALA A 1 95 ? 3.748 -17.603 -30.701 1.00 72.59 94 ALA A O 1
ATOM 1462 N N . PRO A 1 96 ? 5.883 -17.548 -30.028 1.00 54.33 95 PRO A N 1
ATOM 1463 C CA . PRO A 1 96 ? 6.346 -17.836 -31.397 1.00 63.17 95 PRO A CA 1
ATOM 1464 C C . PRO A 1 96 ? 5.653 -19.034 -32.023 1.00 53.30 95 PRO A C 1
ATOM 1465 O O . PRO A 1 96 ? 5.422 -19.049 -33.239 1.00 57.81 95 PRO A O 1
ATOM 1476 N N . SER A 1 97 ? 5.312 -20.043 -31.222 1.00 57.26 96 SER A N 1
ATOM 1477 C CA . SER A 1 97 ? 4.615 -21.208 -31.754 1.00 65.56 96 SER A CA 1
ATOM 1478 C C . SER A 1 97 ? 3.321 -20.815 -32.454 1.00 70.96 96 SER A C 1
ATOM 1479 O O . SER A 1 97 ? 2.946 -21.419 -33.467 1.00 66.45 96 SER A O 1
ATOM 1487 N N . LEU A 1 98 ? 2.619 -19.814 -31.922 1.00 67.34 97 LEU A N 1
ATOM 1488 C CA . LEU A 1 98 ? 1.223 -19.604 -32.288 1.00 46.01 97 LEU A CA 1
ATOM 1489 C C . LEU A 1 98 ? 1.028 -18.806 -33.577 1.00 50.08 97 LEU A C 1
ATOM 1490 O O . LEU A 1 98 ? 0.013 -18.998 -34.255 1.00 56.01 97 LEU A O 1
ATOM 1506 N N . VAL A 1 99 ? 1.949 -17.908 -33.933 1.00 54.86 98 VAL A N 1
ATOM 1507 C CA . VAL A 1 99 ? 1.654 -16.937 -34.989 1.00 66.14 98 VAL A CA 1
ATOM 1508 C C . VAL A 1 99 ? 1.209 -17.649 -36.262 1.00 58.55 98 VAL A C 1
ATOM 1509 O O . VAL A 1 99 ? 0.170 -17.320 -36.860 1.00 62.73 98 VAL A O 1
ATOM 1522 N N . GLN A 1 100 ? 1.953 -18.682 -36.659 1.00 58.45 99 GLN A N 1
ATOM 1523 C CA . GLN A 1 100 ? 1.601 -19.409 -37.868 1.00 65.60 99 GLN A CA 1
ATOM 1524 C C . GLN A 1 100 ? 0.236 -20.061 -37.714 1.00 61.06 99 GLN A C 1
ATOM 1525 O O . GLN A 1 100 ? -0.571 -20.060 -38.651 1.00 58.83 99 GLN A O 1
ATOM 1539 N N . GLN A 1 101 ? -0.040 -20.624 -36.536 1.00 49.40 100 GLN A N 1
ATOM 1540 C CA . GLN A 1 101 ? -1.309 -21.313 -36.343 1.00 53.19 100 GLN A CA 1
ATOM 1541 C C . GLN A 1 101 ? -2.457 -20.320 -36.238 1.00 53.08 100 GLN A C 1
ATOM 1542 O O . GLN A 1 101 ? -3.556 -20.578 -36.743 1.00 53.79 100 GLN A O 1
ATOM 1556 N N . ILE A 1 102 ? -2.218 -19.172 -35.602 1.00 48.35 101 ILE A N 1
ATOM 1557 C CA . ILE A 1 102 ? -3.248 -18.142 -35.562 1.00 50.97 101 ILE A CA 1
ATOM 1558 C C . ILE A 1 102 ? -3.633 -17.755 -36.981 1.00 51.02 101 ILE A C 1
ATOM 1559 O O . ILE A 1 102 ? -4.806 -17.500 -37.279 1.00 53.44 101 ILE A O 1
ATOM 1575 N N . LYS A 1 103 ? -2.651 -17.724 -37.885 1.00 53.87 102 LYS A N 1
ATOM 1576 C CA . LYS A 1 103 ? -2.937 -17.323 -39.256 1.00 40.78 102 LYS A CA 1
ATOM 1577 C C . LYS A 1 103 ? -3.813 -18.324 -40.006 1.00 49.10 102 LYS A C 1
ATOM 1578 O O . LYS A 1 103 ? -4.462 -17.939 -40.985 1.00 49.22 102 LYS A O 1
ATOM 1597 N N . GLN A 1 104 ? -3.860 -19.582 -39.576 1.00 51.41 103 GLN A N 1
ATOM 1598 C CA . GLN A 1 104 ? -4.656 -20.597 -40.258 1.00 56.72 103 GLN A CA 1
ATOM 1599 C C . GLN A 1 104 ? -6.048 -20.778 -39.666 1.00 56.31 103 GLN A C 1
ATOM 1600 O O . GLN A 1 104 ? -6.792 -21.650 -40.129 1.00 61.11 103 GLN A O 1
ATOM 1614 N N . ILE A 1 105 ? -6.423 -19.983 -38.663 1.00 55.24 104 ILE A N 1
ATOM 1615 C CA . ILE A 1 105 ? -7.752 -20.112 -38.082 1.00 48.68 104 ILE A CA 1
ATOM 1616 C C . ILE A 1 105 ? -8.805 -19.822 -39.141 1.00 55.40 104 ILE A C 1
ATOM 1617 O O . ILE A 1 105 ? -8.720 -18.827 -39.872 1.00 48.09 104 ILE A O 1
ATOM 1633 N N . ARG A 1 106 ? -9.816 -20.684 -39.216 1.00 58.74 105 ARG A N 1
ATOM 1634 C CA . ARG A 1 106 ? -10.933 -20.503 -40.130 1.00 50.98 105 ARG A CA 1
ATOM 1635 C C . ARG A 1 106 ? -12.247 -20.473 -39.359 1.00 52.73 105 ARG A C 1
ATOM 1636 O O . ARG A 1 106 ? -12.385 -21.097 -38.302 1.00 50.47 105 ARG A O 1
ATOM 1657 N N . SER A 1 107 ? -13.212 -19.737 -39.903 1.00 53.10 106 SER A N 1
ATOM 1658 C CA . SER A 1 107 ? -14.533 -19.660 -39.306 1.00 42.48 106 SER A CA 1
ATOM 1659 C C . SER A 1 107 ? -15.370 -20.854 -39.748 1.00 48.39 106 SER A C 1
ATOM 1660 O O . SER A 1 107 ? -15.070 -21.519 -40.743 1.00 65.02 106 SER A O 1
ATOM 1668 N N . GLY A 1 108 ? -16.433 -21.119 -38.996 1.00 49.82 107 GLY A N 1
ATOM 1669 C CA . GLY A 1 108 ? -17.323 -22.215 -39.319 1.00 46.48 107 GLY A CA 1
ATOM 1670 C C . GLY A 1 108 ? -17.640 -23.081 -38.120 1.00 49.15 107 GLY A C 1
ATOM 1671 O O . GLY A 1 108 ? -16.765 -23.351 -37.292 1.00 63.05 107 GLY A O 1
ATOM 1675 N N . GLY A 1 109 ? -18.890 -23.525 -38.026 1.00 49.17 108 GLY A N 1
ATOM 1676 C CA . GLY A 1 109 ? -19.353 -24.364 -36.936 1.00 60.73 108 GLY A CA 1
ATOM 1677 C C . GLY A 1 109 ? -20.216 -23.598 -35.949 1.00 57.66 108 GLY A C 1
ATOM 1678 O O . GLY A 1 109 ? -20.441 -22.389 -36.064 1.00 57.85 108 GLY A O 1
ATOM 1682 N N . GLN A 1 110 ? -20.680 -24.334 -34.936 1.00 47.57 109 GLN A N 1
ATOM 1683 C CA . GLN A 1 110 ? -21.551 -23.805 -33.894 1.00 51.90 109 GLN A CA 1
ATOM 1684 C C . GLN A 1 110 ? -20.644 -23.176 -32.845 1.00 50.12 109 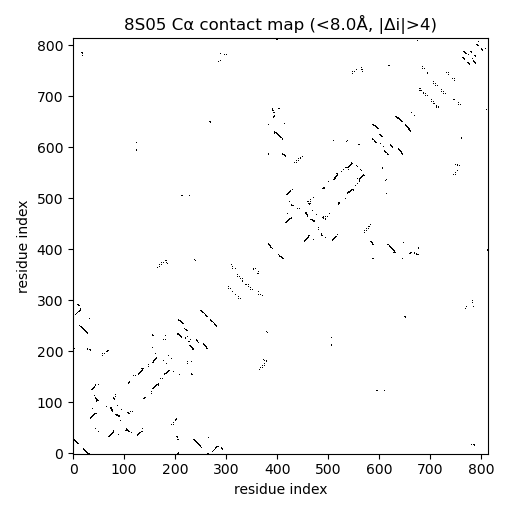GLN A C 1
ATOM 1685 O O . GLN A 1 110 ? -19.496 -22.842 -33.145 1.00 55.21 109 GLN A O 1
ATOM 1699 N N . THR A 1 111 ? -21.164 -22.907 -31.644 1.00 55.33 110 THR A N 1
ATOM 1700 C CA . THR A 1 111 ? -20.370 -22.401 -30.523 1.00 48.22 110 THR A CA 1
ATOM 1701 C C . THR A 1 111 ? -20.497 -23.372 -29.354 1.00 49.25 110 THR A C 1
ATOM 1702 O O . THR A 1 111 ? -21.601 -23.589 -28.842 1.00 58.86 110 THR A O 1
ATOM 1713 N N . VAL A 1 112 ? -19.370 -23.933 -28.918 1.00 48.55 111 VAL A N 1
ATOM 1714 C CA . VAL A 1 112 ? -19.358 -24.893 -27.820 1.00 43.45 111 VAL A CA 1
ATOM 1715 C C . VAL A 1 112 ? -18.606 -24.271 -26.649 1.00 43.62 111 VAL A C 1
ATOM 1716 O O . VAL A 1 112 ? -17.526 -24.731 -26.260 1.00 37.08 111 VAL A O 1
ATOM 1729 N N . LEU A 1 113 ? -19.178 -23.209 -26.082 1.00 45.57 112 LEU A N 1
ATOM 1730 C CA . LEU A 1 113 ? -18.474 -22.460 -25.048 1.00 45.89 112 LEU A CA 1
ATOM 1731 C C . LEU A 1 113 ? -18.241 -23.304 -23.802 1.00 39.43 112 LEU A C 1
ATOM 1732 O O . LEU A 1 113 ? -17.213 -23.157 -23.130 1.00 37.35 112 LEU A O 1
ATOM 1748 N N . TYR A 1 114 ? -19.184 -24.185 -23.466 1.00 44.18 113 TYR A N 1
ATOM 1749 C CA . TYR A 1 114 ? -19.074 -24.922 -22.212 1.00 39.04 113 TYR A CA 1
ATOM 1750 C C . TYR A 1 114 ? -17.869 -25.850 -22.236 1.00 36.96 113 TYR A C 1
ATOM 1751 O O . TYR A 1 114 ? -17.098 -25.914 -21.268 1.00 33.86 113 TYR A O 1
ATOM 1769 N N . ARG A 1 115 ? -17.694 -26.581 -23.339 1.00 38.99 114 ARG A N 1
ATOM 1770 C CA . ARG A 1 115 ? -16.580 -27.514 -23.428 1.00 40.33 114 ARG A CA 1
ATOM 1771 C C . ARG A 1 115 ? -15.253 -26.769 -23.530 1.00 39.28 114 ARG A C 1
ATOM 1772 O O . ARG A 1 115 ? -14.245 -27.210 -22.962 1.00 38.42 114 ARG A O 1
ATOM 1793 N N . ALA A 1 116 ? -15.251 -25.604 -24.182 1.00 38.52 115 ALA A N 1
ATOM 1794 C CA . ALA A 1 116 ? -14.045 -24.784 -24.221 1.00 32.14 115 ALA A CA 1
ATOM 1795 C C . ALA A 1 116 ? -13.656 -24.312 -22.826 1.00 30.58 115 ALA A C 1
ATOM 1796 O O . ALA A 1 116 ? -12.475 -24.326 -22.462 1.00 32.02 115 ALA A O 1
ATOM 1803 N N . LEU A 1 117 ? -14.636 -23.884 -22.029 1.00 33.87 116 LEU A N 1
ATOM 1804 C CA . LEU A 1 117 ? -14.331 -23.432 -20.677 1.00 26.76 116 LEU A CA 1
ATOM 1805 C C . LEU A 1 117 ? -13.856 -24.592 -19.810 1.00 26.81 116 LEU A C 1
ATOM 1806 O O . LEU A 1 117 ? -12.927 -24.435 -19.012 1.00 31.70 116 LEU A O 1
ATOM 1822 N N . GLU A 1 118 ? -14.510 -25.751 -19.921 1.00 30.10 117 GLU A N 1
ATOM 1823 C CA . GLU A 1 118 ? -14.043 -26.938 -19.210 1.00 33.55 117 GLU A CA 1
ATOM 1824 C C . GLU A 1 118 ? -12.581 -27.229 -19.534 1.00 34.59 117 GLU A C 1
ATOM 1825 O O . GLU A 1 118 ? -11.770 -27.504 -18.636 1.00 43.47 117 GLU A O 1
ATOM 1837 N N . ARG A 1 119 ? -12.224 -27.161 -20.820 1.00 42.50 118 ARG A N 1
ATOM 1838 C CA . ARG A 1 119 ? -10.847 -27.427 -21.218 1.00 43.25 118 ARG A CA 1
ATOM 1839 C C . ARG A 1 119 ? -9.907 -26.371 -20.658 1.00 34.95 118 ARG A C 1
ATOM 1840 O O . ARG A 1 119 ? -8.807 -26.694 -20.191 1.00 36.08 118 ARG A O 1
ATOM 1861 N N . ALA A 1 120 ? -10.317 -25.103 -20.710 1.00 31.93 119 ALA A N 1
ATOM 1862 C CA . ALA A 1 120 ? -9.482 -24.042 -20.165 1.00 27.76 119 ALA A CA 1
ATOM 1863 C C . ALA A 1 120 ? -9.235 -24.266 -18.682 1.00 31.63 119 ALA A C 1
ATOM 1864 O O . ALA A 1 120 ? -8.127 -24.036 -18.184 1.00 36.17 119 ALA A O 1
ATOM 1871 N N . ILE A 1 121 ? -10.262 -24.714 -17.960 1.00 29.20 120 ILE A N 1
ATOM 1872 C CA . ILE A 1 121 ? -10.117 -24.964 -16.532 1.00 21.97 120 ILE A CA 1
ATOM 1873 C C . ILE A 1 121 ? -9.140 -26.106 -16.291 1.00 30.87 120 ILE A C 1
ATOM 1874 O O . ILE A 1 121 ? -8.276 -26.025 -15.409 1.00 34.29 120 ILE A O 1
ATOM 1890 N N . GLU A 1 122 ? -9.258 -27.187 -17.065 1.00 33.43 121 GLU A N 1
ATOM 1891 C CA . GLU A 1 122 ? -8.318 -28.294 -16.911 1.00 35.50 121 GLU A CA 1
ATOM 1892 C C . GLU A 1 122 ? -6.888 -27.827 -17.164 1.00 34.63 121 GLU A C 1
ATOM 1893 O O . GLU A 1 122 ? -5.960 -28.165 -16.411 1.00 37.25 121 GLU A O 1
ATOM 1905 N N . ILE A 1 123 ? -6.700 -27.013 -18.202 1.00 33.47 122 ILE A N 1
ATOM 1906 C CA . ILE A 1 123 ? -5.364 -26.548 -18.549 1.00 32.16 122 ILE A CA 1
ATOM 1907 C C . ILE A 1 123 ? -4.809 -25.669 -17.436 1.00 31.79 122 ILE A C 1
ATOM 1908 O O . ILE A 1 123 ? -3.652 -25.816 -17.024 1.00 43.49 122 ILE A O 1
ATOM 1924 N N . ALA A 1 124 ? -5.624 -24.740 -16.934 1.00 32.60 123 ALA A N 1
ATOM 1925 C CA . ALA A 1 124 ? -5.184 -23.893 -15.833 1.00 35.07 123 ALA A CA 1
ATOM 1926 C C . ALA A 1 124 ? -4.809 -24.729 -14.617 1.00 34.75 123 ALA A C 1
ATOM 1927 O O . ALA A 1 124 ? -3.818 -24.440 -13.935 1.00 42.68 123 ALA A O 1
ATOM 1934 N N . LYS A 1 125 ? -5.583 -25.776 -14.335 1.00 32.02 124 LYS A N 1
ATOM 1935 C CA . LYS A 1 125 ? -5.325 -26.605 -13.168 1.00 33.64 124 LYS A CA 1
ATOM 1936 C C . LYS A 1 125 ? -4.167 -27.564 -13.381 1.00 37.32 124 LYS A C 1
ATOM 1937 O O . LYS A 1 125 ? -3.752 -28.231 -12.426 1.00 40.82 124 LYS A O 1
ATOM 1956 N N . LYS A 1 126 ? -3.633 -27.649 -14.600 1.00 37.47 125 LYS A N 1
ATOM 1957 C CA . LYS A 1 126 ? -2.453 -28.478 -14.808 1.00 29.39 125 LYS A CA 1
ATOM 1958 C C . LYS A 1 126 ? -1.192 -27.911 -14.161 1.00 32.79 125 LYS A C 1
ATOM 1959 O O . LYS A 1 126 ? -0.183 -28.622 -14.104 1.00 35.65 125 LYS A O 1
ATOM 1978 N N . HIS A 1 127 ? -1.201 -26.659 -13.702 1.00 37.64 126 HIS A N 1
ATOM 1979 C CA . HIS A 1 127 ? 0.005 -26.056 -13.146 1.00 32.13 126 HIS A CA 1
ATOM 1980 C C . HIS A 1 127 ? -0.359 -25.059 -12.053 1.00 28.37 126 HIS A C 1
ATOM 1981 O O . HIS A 1 127 ? -1.512 -24.648 -11.913 1.00 42.82 126 HIS A O 1
ATOM 1995 N N . ASP A 1 128 ? 0.659 -24.657 -11.286 1.00 23.59 127 ASP A N 1
ATOM 1996 C CA . ASP A 1 128 ? 0.478 -23.866 -10.074 1.00 31.70 127 ASP A CA 1
ATOM 1997 C C . ASP A 1 128 ? 0.692 -22.374 -10.297 1.00 38.77 127 ASP A C 1
ATOM 1998 O O . ASP A 1 128 ? 1.077 -21.661 -9.364 1.00 43.51 127 ASP A O 1
ATOM 2007 N N . LEU A 1 129 ? 0.465 -21.887 -11.508 1.00 30.96 128 LEU A N 1
ATOM 2008 C CA . LEU A 1 129 ? 0.627 -20.465 -11.779 1.00 31.49 128 LEU A CA 1
ATOM 2009 C C . LEU A 1 129 ? -0.721 -19.751 -11.815 1.00 25.61 128 LEU A C 1
ATOM 2010 O O . LEU A 1 129 ? -1.704 -20.305 -12.321 1.00 32.67 128 LEU A O 1
ATOM 2026 N N . PRO A 1 130 ? -0.802 -18.528 -11.295 1.00 25.29 129 PRO A N 1
ATOM 2027 C CA . PRO A 1 130 ? -1.979 -17.688 -11.557 1.00 26.20 129 PRO A CA 1
ATOM 2028 C C . PRO A 1 130 ? -2.008 -17.274 -13.021 1.00 24.83 129 PRO A C 1
ATOM 2029 O O . PRO A 1 130 ? -1.045 -17.469 -13.765 1.00 32.61 129 PRO A O 1
ATOM 2040 N N . GLY A 1 131 ? -3.131 -16.712 -13.448 1.00 21.36 130 GLY A N 1
ATOM 2041 C CA . GLY A 1 131 ? -3.238 -16.317 -14.839 1.00 23.39 130 GLY A CA 1
ATOM 2042 C C . GLY A 1 131 ? -4.563 -15.684 -15.191 1.00 23.64 130 GLY A C 1
ATOM 2043 O O . GLY A 1 131 ? -5.270 -15.147 -14.337 1.00 24.89 130 GLY A O 1
ATOM 2047 N N . TYR A 1 132 ? -4.883 -15.758 -16.481 1.00 22.36 131 TYR A N 1
ATOM 2048 C CA . TYR A 1 132 ? -6.041 -15.088 -17.048 1.00 20.36 131 TYR A CA 1
ATOM 2049 C C . TYR A 1 132 ? -6.651 -15.961 -18.131 1.00 21.67 131 TYR A C 1
ATOM 2050 O O . TYR A 1 132 ? -5.950 -16.721 -18.805 1.00 30.33 131 TYR A O 1
ATOM 2068 N N . ILE A 1 133 ? -7.965 -15.838 -18.295 1.00 27.13 132 ILE A N 1
ATOM 2069 C CA . ILE A 1 133 ? -8.700 -16.502 -19.366 1.00 22.71 132 ILE A CA 1
ATOM 2070 C C . ILE A 1 133 ? -9.265 -15.395 -20.247 1.00 26.51 132 ILE A C 1
ATOM 2071 O O . ILE A 1 133 ? -10.230 -14.720 -19.869 1.00 26.51 132 ILE A O 1
ATOM 2087 N N . ILE A 1 134 ? -8.664 -15.191 -21.417 1.00 26.41 133 ILE A N 1
ATOM 2088 C CA . ILE A 1 134 ? -9.109 -14.167 -22.357 1.00 24.00 133 ILE A CA 1
ATOM 2089 C C . ILE A 1 134 ? -10.099 -14.817 -23.315 1.00 22.40 133 ILE A C 1
ATOM 2090 O O . ILE A 1 134 ? -9.729 -15.707 -24.088 1.00 33.04 133 ILE A O 1
ATOM 2106 N N . LEU A 1 135 ? -11.358 -14.380 -23.267 1.00 29.49 134 LEU A N 1
ATOM 2107 C CA . LEU A 1 135 ? -12.448 -15.047 -23.971 1.00 30.27 134 LEU A CA 1
ATOM 2108 C C . LEU A 1 135 ? -13.172 -14.068 -24.880 1.00 26.75 134 LEU A C 1
ATOM 2109 O O . LEU A 1 135 ? -13.541 -12.968 -24.454 1.00 30.56 134 LEU A O 1
ATOM 2125 N N . LEU A 1 136 ? -13.371 -14.476 -26.129 1.00 29.00 135 LEU A N 1
ATOM 2126 C CA . LEU A 1 136 ? -14.075 -13.682 -27.125 1.00 35.17 135 LEU A CA 1
ATOM 2127 C C . LEU A 1 136 ? -15.133 -14.555 -27.784 1.00 44.57 135 LEU A C 1
ATOM 2128 O O . LEU A 1 136 ? -14.822 -15.647 -28.269 1.00 50.59 135 LEU A O 1
ATOM 2144 N N . THR A 1 137 ? -16.379 -14.087 -27.787 1.00 35.38 136 THR A N 1
ATOM 2145 C CA . THR A 1 137 ? -17.462 -14.816 -28.433 1.00 38.95 136 THR A CA 1
ATOM 2146 C C . THR A 1 137 ? -18.478 -13.816 -28.962 1.00 36.59 136 THR A C 1
ATOM 2147 O O . THR A 1 137 ? -18.602 -12.705 -28.439 1.00 45.46 136 THR A O 1
ATOM 2158 N N . ASP A 1 138 ? -19.221 -14.227 -29.992 1.00 39.75 137 ASP A N 1
ATOM 2159 C CA . ASP A 1 138 ? -20.198 -13.352 -30.623 1.00 41.29 137 ASP A CA 1
ATOM 2160 C C . ASP A 1 138 ? -21.615 -13.901 -30.584 1.00 34.38 137 ASP A C 1
ATOM 2161 O O . ASP A 1 138 ? -22.522 -13.268 -31.138 1.00 44.41 137 ASP A O 1
ATOM 2170 N N . GLY A 1 139 ? -21.836 -15.054 -29.959 1.00 38.27 138 GLY A N 1
ATOM 2171 C CA . GLY A 1 139 ? -23.153 -15.649 -29.927 1.00 42.64 138 GLY A CA 1
ATOM 2172 C C . GLY A 1 139 ? -23.320 -16.487 -28.680 1.00 54.10 138 GLY A C 1
ATOM 2173 O O . GLY A 1 139 ? -22.424 -16.568 -27.837 1.00 48.44 138 GLY A O 1
ATOM 2177 N N . GLN A 1 140 ? -24.476 -17.141 -28.585 1.00 63.23 139 GLN A N 1
ATOM 2178 C CA . GLN A 1 140 ? -24.768 -17.988 -27.442 1.00 60.02 139 GLN A CA 1
ATOM 2179 C C . GLN A 1 140 ? -24.072 -19.341 -27.576 1.00 57.07 139 GLN A C 1
ATOM 2180 O O . GLN A 1 140 ? -23.797 -19.802 -28.687 1.00 53.41 139 GLN A O 1
ATOM 2194 N N . PRO A 1 141 ? -23.788 -20.001 -26.456 1.00 49.04 140 PRO A N 1
ATOM 2195 C CA . PRO A 1 141 ? -23.358 -21.402 -26.527 1.00 57.32 140 PRO A CA 1
ATOM 2196 C C . PRO A 1 141 ? -24.469 -22.290 -27.069 1.00 66.54 140 PRO A C 1
ATOM 2197 O O . PRO A 1 141 ? -25.651 -22.080 -26.789 1.00 62.48 140 PRO A O 1
ATOM 2208 N N . THR A 1 142 ? -24.075 -23.281 -27.870 1.00 64.05 141 THR A N 1
ATOM 2209 C CA . THR A 1 142 ? -25.013 -24.238 -28.443 1.00 58.19 141 THR A CA 1
ATOM 2210 C C . THR A 1 142 ? -24.984 -25.584 -27.732 1.00 63.55 141 THR A C 1
ATOM 2211 O O . THR A 1 142 ? -25.871 -26.413 -27.970 1.00 66.97 141 THR A O 1
ATOM 2222 N N . ASP A 1 143 ? -23.993 -25.819 -26.873 1.00 58.00 142 ASP A N 1
ATOM 2223 C CA . ASP A 1 143 ? -23.919 -27.045 -26.089 1.00 53.24 142 ASP A CA 1
ATOM 2224 C C . ASP A 1 143 ? -24.620 -26.880 -24.746 1.00 54.91 142 ASP A C 1
ATOM 2225 O O . ASP A 1 143 ? -25.398 -27.746 -24.336 1.00 56.77 142 ASP A O 1
ATOM 2234 N N . VAL A 1 144 ? -24.357 -25.774 -24.057 1.00 53.11 143 VAL A N 1
ATOM 2235 C CA . VAL A 1 144 ? -24.990 -25.484 -22.775 1.00 52.97 143 VAL A CA 1
ATOM 2236 C C . VAL A 1 144 ? -25.397 -24.016 -22.769 1.00 56.87 143 VAL A C 1
ATOM 2237 O O . VAL A 1 144 ? -24.585 -23.154 -22.402 1.00 50.83 143 VAL A O 1
ATOM 2250 N N . PRO A 1 145 ? -26.623 -23.676 -23.179 1.00 57.28 144 PRO A N 1
ATOM 2251 C CA . PRO A 1 145 ? -27.070 -22.277 -23.083 1.00 63.86 144 PRO A CA 1
ATOM 2252 C C . PRO A 1 145 ? -27.610 -21.883 -21.712 1.00 66.39 144 PRO A C 1
ATOM 2253 O O . PRO A 1 145 ? -27.842 -20.688 -21.481 1.00 61.14 144 PRO A O 1
ATOM 2264 N N . GLU A 1 146 ? -27.816 -22.836 -20.803 1.00 65.12 145 GLU A N 1
ATOM 2265 C CA . GLU A 1 146 ? -28.306 -22.517 -19.466 1.00 57.61 145 GLU A CA 1
ATOM 2266 C C . GLU A 1 146 ? -27.238 -21.789 -18.651 1.00 46.53 145 GLU A C 1
ATOM 2267 O O . GLU A 1 146 ? -26.107 -22.266 -18.520 1.00 53.27 145 GLU A O 1
ATOM 2279 N N . THR A 1 147 ? -27.604 -20.625 -18.105 1.00 48.54 146 THR A N 1
ATOM 2280 C CA . THR A 1 147 ? -26.655 -19.829 -17.329 1.00 49.90 146 THR A CA 1
ATOM 2281 C C . THR A 1 147 ? -26.306 -20.500 -16.003 1.00 55.39 146 THR A C 1
ATOM 2282 O O . THR A 1 147 ? -25.186 -20.340 -15.486 1.00 50.72 146 THR A O 1
ATOM 2293 N N . ASP A 1 148 ? -27.245 -21.267 -15.448 1.00 53.21 147 ASP A N 1
ATOM 2294 C CA . ASP A 1 148 ? -27.008 -21.890 -14.155 1.00 60.91 147 ASP A CA 1
ATOM 2295 C C . ASP A 1 148 ? -25.848 -22.871 -14.234 1.00 54.71 147 ASP A C 1
ATOM 2296 O O . ASP A 1 148 ? -25.096 -23.027 -13.264 1.00 44.31 147 ASP A O 1
ATOM 2305 N N . ALA A 1 149 ? -25.658 -23.503 -15.395 1.00 51.91 148 ALA A N 1
ATOM 2306 C CA . ALA A 1 149 ? -24.552 -24.439 -15.550 1.00 42.64 148 ALA A CA 1
ATOM 2307 C C . ALA A 1 149 ? -23.214 -23.726 -15.444 1.00 55.19 148 ALA A C 1
ATOM 2308 O O . ALA A 1 149 ? -22.261 -24.261 -14.865 1.00 42.45 148 ALA A O 1
ATOM 2315 N N . TYR A 1 150 ? -23.124 -22.512 -15.990 1.00 63.59 149 TYR A N 1
ATOM 2316 C CA . TYR A 1 150 ? -21.896 -21.743 -15.858 1.00 55.50 149 TYR A CA 1
ATOM 2317 C C . TYR A 1 150 ? -21.738 -21.178 -14.460 1.00 45.59 149 TYR A C 1
ATOM 2318 O O . TYR A 1 150 ? -20.617 -20.833 -14.068 1.00 45.87 149 TYR A O 1
ATOM 2336 N N . GLU A 1 151 ? -22.829 -21.078 -13.697 1.00 50.75 150 GLU A N 1
ATOM 2337 C CA . GLU A 1 151 ? -22.678 -20.774 -12.276 1.00 58.93 150 GLU A CA 1
ATOM 2338 C C . GLU A 1 151 ? -21.892 -21.859 -11.538 1.00 55.86 150 GLU A C 1
ATOM 2339 O O . GLU A 1 151 ? -21.047 -21.553 -10.689 1.00 57.98 150 GLU A O 1
ATOM 2351 N N . LYS A 1 152 ? -22.160 -23.131 -11.841 1.00 57.17 151 LYS A N 1
ATOM 2352 C CA . LYS A 1 152 ? -21.695 -24.235 -11.004 1.00 49.30 151 LYS A CA 1
ATOM 2353 C C . LYS A 1 152 ? -20.266 -24.688 -11.288 1.00 45.09 151 LYS A C 1
ATOM 2354 O O . LYS A 1 152 ? -19.749 -25.536 -10.551 1.00 52.66 151 LYS A O 1
ATOM 2373 N N . LEU A 1 153 ? -19.626 -24.185 -12.338 1.00 40.91 152 LEU A N 1
ATOM 2374 C CA . LEU A 1 153 ? -18.271 -24.622 -12.645 1.00 34.84 152 LEU A CA 1
ATOM 2375 C C . LEU A 1 153 ? -17.311 -24.282 -11.509 1.00 46.10 152 LEU A C 1
ATOM 2376 O O . LEU A 1 153 ? -17.480 -23.290 -10.793 1.00 50.29 152 LEU A O 1
ATOM 2392 N N . ASN A 1 154 ? -16.285 -25.120 -11.355 1.00 46.15 153 ASN A N 1
ATOM 2393 C CA . ASN A 1 154 ? -15.235 -24.918 -10.357 1.00 46.58 153 ASN A CA 1
ATOM 2394 C C . ASN A 1 154 ? -14.079 -24.224 -11.069 1.00 42.29 153 ASN A C 1
ATOM 2395 O O . ASN A 1 154 ? -13.170 -24.871 -11.590 1.00 44.38 153 ASN A O 1
ATOM 2406 N N . TYR A 1 155 ? -14.109 -22.894 -11.084 1.00 33.85 154 TYR A N 1
ATOM 2407 C CA . TYR A 1 155 ? -13.081 -22.143 -11.786 1.00 34.61 154 TYR A CA 1
ATOM 2408 C C . TYR A 1 155 ? -11.761 -22.211 -11.018 1.00 29.91 154 TYR A C 1
ATOM 2409 O O . TYR A 1 155 ? -11.751 -22.334 -9.790 1.00 35.58 154 TYR A O 1
ATOM 2427 N N . PRO A 1 156 ? -10.630 -22.134 -11.716 1.00 30.18 155 PRO A N 1
ATOM 2428 C CA . PRO A 1 156 ? -9.344 -22.180 -11.012 1.00 28.62 155 PRO A CA 1
ATOM 2429 C C . PRO A 1 156 ? -9.115 -20.889 -10.248 1.00 27.36 155 PRO A C 1
ATOM 2430 O O . PRO A 1 156 ? -9.396 -19.796 -10.745 1.00 40.12 155 PRO A O 1
ATOM 2441 N N . GLU A 1 157 ? -8.608 -21.018 -9.026 1.00 27.55 156 GLU A N 1
ATOM 2442 C CA . GLU A 1 157 ? -8.399 -19.833 -8.208 1.00 35.71 156 GLU A CA 1
ATOM 2443 C C . GLU A 1 157 ? -7.280 -18.994 -8.808 1.00 26.71 156 GLU A C 1
ATOM 2444 O O . GLU A 1 157 ? -6.381 -19.505 -9.479 1.00 23.84 156 GLU A O 1
ATOM 2456 N N . ALA A 1 158 ? -7.352 -17.689 -8.579 1.00 32.41 157 ALA A N 1
ATOM 2457 C CA . ALA A 1 158 ? -6.351 -16.750 -9.070 1.00 28.30 157 ALA A CA 1
ATOM 2458 C C . ALA A 1 158 ? -6.308 -16.707 -10.592 1.00 30.92 157 ALA A C 1
ATOM 2459 O O . ALA A 1 158 ? -5.279 -16.350 -11.177 1.00 30.31 157 ALA A O 1
ATOM 2466 N N . TYR A 1 159 ? -7.408 -17.065 -11.251 1.00 30.83 158 TYR A N 1
ATOM 2467 C CA . TYR A 1 159 ? -7.538 -16.934 -12.699 1.00 24.65 158 TYR A CA 1
ATOM 2468 C C . TYR A 1 159 ? -8.696 -15.981 -12.965 1.00 28.36 158 TYR A C 1
ATOM 2469 O O . TYR A 1 159 ? -9.854 -16.312 -12.689 1.00 39.04 158 TYR A O 1
ATOM 2487 N N . LYS A 1 160 ? -8.384 -14.806 -13.498 1.00 27.54 159 LYS A N 1
ATOM 2488 C CA . LYS A 1 160 ? -9.385 -13.791 -13.788 1.00 22.61 159 LYS A CA 1
ATOM 2489 C C . LYS A 1 160 ? -9.854 -13.977 -15.222 1.00 28.45 159 LYS A C 1
ATOM 2490 O O . LYS A 1 160 ? -9.033 -14.141 -16.129 1.00 35.52 159 LYS A O 1
ATOM 2509 N N . VAL A 1 161 ? -11.166 -13.963 -15.427 1.00 32.83 160 VAL A N 1
ATOM 2510 C CA . VAL A 1 161 ? -11.733 -14.119 -16.761 1.00 23.26 160 VAL A CA 1
ATOM 2511 C C . VAL A 1 161 ? -11.962 -12.738 -17.353 1.00 21.51 160 VAL A C 1
ATOM 2512 O O . VAL A 1 161 ? -12.687 -11.917 -16.781 1.00 28.32 160 VAL A O 1
ATOM 2525 N N . ILE A 1 162 ? -11.341 -12.483 -18.499 1.00 27.95 161 ILE A N 1
ATOM 2526 C CA . ILE A 1 162 ? -11.550 -11.264 -19.269 1.00 28.67 161 ILE A CA 1
ATOM 2527 C C . ILE A 1 162 ? -12.333 -11.677 -20.505 1.00 28.14 161 ILE A C 1
ATOM 2528 O O . ILE A 1 162 ? -11.780 -12.303 -21.417 1.00 30.02 161 ILE A O 1
ATOM 2544 N N . ALA A 1 163 ? -13.617 -11.334 -20.538 1.00 20.65 162 ALA A N 1
ATOM 2545 C CA . ALA A 1 163 ? -14.521 -11.754 -21.600 1.00 24.50 162 ALA A CA 1
ATOM 2546 C C . ALA A 1 163 ? -14.782 -10.571 -22.517 1.00 24.50 162 ALA A C 1
ATOM 2547 O O . ALA A 1 163 ? -15.060 -9.470 -22.039 1.00 33.99 162 ALA A O 1
ATOM 2554 N N . PHE A 1 164 ? -14.654 -10.790 -23.822 1.00 18.87 163 PHE A N 1
ATOM 2555 C CA . PHE A 1 164 ? -14.995 -9.791 -24.833 1.00 20.85 163 PHE A CA 1
ATOM 2556 C C . PHE A 1 164 ? -16.250 -10.295 -25.538 1.00 24.84 163 PHE A C 1
ATOM 2557 O O . PHE A 1 164 ? -16.181 -11.195 -26.378 1.00 32.50 163 PHE A O 1
ATOM 2574 N N . GLY A 1 165 ? -17.397 -9.718 -25.195 1.00 32.21 164 GLY A N 1
ATOM 2575 C CA . GLY A 1 165 ? -18.627 -10.072 -25.878 1.00 39.51 164 GLY A CA 1
ATOM 2576 C C . GLY A 1 165 ? -18.836 -9.250 -27.130 1.00 33.88 164 GLY A C 1
ATOM 2577 O O . GLY A 1 165 ? -18.989 -8.029 -27.053 1.00 38.41 164 GLY A O 1
ATOM 2581 N N . ILE A 1 166 ? -18.877 -9.905 -28.285 1.00 40.03 165 ILE A N 1
ATOM 2582 C CA . ILE A 1 166 ? -18.885 -9.227 -29.575 1.00 41.27 165 ILE A CA 1
ATOM 2583 C C . ILE A 1 166 ? -20.316 -9.136 -30.089 1.00 39.33 165 ILE A C 1
ATOM 2584 O O . ILE A 1 166 ? -21.021 -10.150 -30.175 1.00 42.92 165 ILE A O 1
ATOM 2600 N N . GLY A 1 167 ? -20.744 -7.925 -30.437 1.00 36.79 166 GLY A N 1
ATOM 2601 C CA . GLY A 1 167 ? -21.976 -7.765 -31.184 1.00 33.30 166 GLY A CA 1
ATOM 2602 C C . GLY A 1 167 ? -23.232 -7.800 -30.332 1.00 35.01 166 GLY A C 1
ATOM 2603 O O . GLY A 1 167 ? -23.231 -7.449 -29.151 1.00 38.60 166 GLY A O 1
ATOM 2607 N N . ASP A 1 168 ? -24.321 -8.252 -30.955 1.00 39.55 167 ASP A N 1
ATOM 2608 C CA . ASP A 1 168 ? -25.656 -8.121 -30.391 1.00 38.22 167 ASP A CA 1
ATOM 2609 C C . ASP A 1 168 ? -26.320 -9.466 -30.129 1.00 44.92 167 ASP A C 1
ATOM 2610 O O . ASP A 1 168 ? -27.506 -9.500 -29.779 1.00 52.48 167 ASP A O 1
ATOM 2619 N N . ASP A 1 169 ? -25.590 -10.572 -30.269 1.00 42.18 168 ASP A N 1
ATOM 2620 C CA . ASP A 1 169 ? -26.191 -11.895 -30.210 1.00 49.22 168 ASP A CA 1
ATOM 2621 C C . ASP A 1 169 ? -25.725 -12.750 -29.040 1.00 43.42 168 ASP A C 1
ATOM 2622 O O . ASP A 1 169 ? -26.384 -13.751 -28.741 1.00 57.51 168 ASP A O 1
ATOM 2631 N N . TYR A 1 170 ? -24.630 -12.395 -28.372 1.00 43.66 169 TYR A N 1
ATOM 2632 C CA . TYR A 1 170 ? -24.179 -13.186 -27.237 1.00 47.01 169 TYR A CA 1
ATOM 2633 C C . TYR A 1 170 ? -25.103 -12.955 -26.041 1.00 45.24 169 TYR A C 1
ATOM 2634 O O . TYR A 1 170 ? -26.010 -12.116 -26.069 1.00 50.75 169 TYR A O 1
ATOM 2652 N N . ASN A 1 171 ? -24.860 -13.720 -24.977 1.00 44.35 170 ASN A N 1
ATOM 2653 C CA . ASN A 1 171 ? -25.646 -13.657 -23.744 1.00 36.28 170 ASN A CA 1
ATOM 2654 C C . ASN A 1 171 ? -24.832 -12.903 -22.698 1.00 41.35 170 ASN A C 1
ATOM 2655 O O . ASN A 1 171 ? -23.890 -13.448 -22.117 1.00 44.50 170 ASN A O 1
ATOM 2666 N N . GLU A 1 172 ? -25.199 -11.643 -22.452 1.00 36.80 171 GLU A N 1
ATOM 2667 C CA . GLU A 1 172 ? -24.436 -10.839 -21.504 1.00 35.47 171 GLU A CA 1
ATOM 2668 C C . GLU A 1 172 ? -24.579 -11.355 -20.074 1.00 45.40 171 GLU A C 1
ATOM 2669 O O . GLU A 1 172 ? -23.646 -11.219 -19.276 1.00 51.68 171 GLU A O 1
ATOM 2681 N N . ARG A 1 173 ? -25.728 -11.944 -19.734 1.00 38.48 172 ARG A N 1
ATOM 2682 C CA . ARG A 1 173 ? -25.942 -12.469 -18.386 1.00 34.20 172 ARG A CA 1
ATOM 2683 C C . ARG A 1 173 ? -25.008 -13.637 -18.096 1.00 35.74 172 ARG A C 1
ATOM 2684 O O . ARG A 1 173 ? -24.418 -13.720 -17.010 1.00 41.18 172 ARG A O 1
ATOM 2705 N N . LEU A 1 174 ? -24.840 -14.532 -19.069 1.00 40.09 173 LEU A N 1
ATOM 2706 C CA . LEU A 1 174 ? -23.941 -15.669 -18.899 1.00 33.06 173 LEU A CA 1
ATOM 2707 C C . LEU A 1 174 ? -22.505 -15.202 -18.690 1.00 37.13 173 LEU A C 1
ATOM 2708 O O . LEU A 1 174 ? -21.835 -15.614 -17.732 1.00 33.67 173 LEU A O 1
ATOM 2724 N N . LEU A 1 175 ? -22.019 -14.324 -19.571 1.00 38.84 174 LEU A N 1
ATOM 2725 C CA . LEU A 1 175 ? -20.661 -13.813 -19.424 1.00 29.98 174 LEU A CA 1
ATOM 2726 C C . LEU A 1 175 ? -20.496 -13.059 -18.114 1.00 26.15 174 LEU A C 1
ATOM 2727 O O . LEU A 1 175 ? -19.422 -13.108 -17.495 1.00 48.35 174 LEU A O 1
ATOM 2743 N N . LYS A 1 176 ? -21.542 -12.359 -17.672 1.00 38.99 175 LYS A N 1
ATOM 2744 C CA . LYS A 1 176 ? -21.464 -11.688 -16.382 1.00 35.51 175 LYS A CA 1
ATOM 2745 C C . LYS A 1 176 ? -21.285 -12.699 -15.262 1.00 32.50 175 LYS A C 1
ATOM 2746 O O . LYS A 1 176 ? -20.518 -12.463 -14.326 1.00 33.22 175 LYS A O 1
ATOM 2765 N N . VAL A 1 177 ? -22.001 -13.824 -15.328 1.00 33.13 176 VAL A N 1
ATOM 2766 C CA . VAL A 1 177 ? -21.811 -14.870 -14.323 1.00 30.20 176 VAL A CA 1
ATOM 2767 C C . VAL A 1 177 ? -20.361 -15.340 -14.317 1.00 31.01 176 VAL A C 1
ATOM 2768 O O . VAL A 1 177 ? -19.740 -15.497 -13.256 1.00 30.52 176 VAL A O 1
ATOM 2781 N N . ILE A 1 178 ? -19.806 -15.579 -15.507 1.00 36.40 177 ILE A N 1
ATOM 2782 C CA . ILE A 1 178 ? -18.419 -16.042 -15.608 1.00 37.75 177 ILE A CA 1
ATOM 2783 C C . ILE A 1 178 ? -17.484 -15.066 -14.896 1.00 30.42 177 ILE A C 1
ATOM 2784 O O . ILE A 1 178 ? -16.740 -15.427 -13.967 1.00 33.56 177 ILE A O 1
ATOM 2800 N N . THR A 1 179 ? -17.532 -13.801 -15.316 1.00 28.67 178 THR A N 1
ATOM 2801 C CA . THR A 1 179 ? -16.624 -12.802 -14.767 1.00 25.64 178 THR A CA 1
ATOM 2802 C C . THR A 1 179 ? -16.857 -12.600 -13.274 1.00 21.75 178 THR A C 1
ATOM 2803 O O . THR A 1 179 ? -15.904 -12.394 -12.513 1.00 33.98 178 THR A O 1
ATOM 2814 N N . ASP A 1 180 ? -18.115 -12.645 -12.835 1.00 23.33 179 ASP A N 1
ATOM 2815 C CA . ASP A 1 180 ? -18.415 -12.467 -11.419 1.00 36.74 179 ASP A CA 1
ATOM 2816 C C . ASP A 1 180 ? -17.811 -13.586 -10.590 1.00 35.87 179 ASP A C 1
ATOM 2817 O O . ASP A 1 180 ? -17.324 -13.353 -9.476 1.00 32.91 179 ASP A O 1
ATOM 2826 N N . LYS A 1 181 ? -17.848 -14.815 -11.109 1.00 33.11 180 LYS A N 1
ATOM 2827 C CA . LYS A 1 181 ? -17.278 -15.930 -10.371 1.00 26.52 180 LYS A CA 1
ATOM 2828 C C . LYS A 1 181 ? -15.759 -15.929 -10.415 1.00 27.71 180 LYS A C 1
ATOM 2829 O O . LYS A 1 181 ? -15.132 -16.575 -9.569 1.00 28.45 180 LYS A O 1
ATOM 2848 N N . THR A 1 182 ? -15.148 -15.213 -11.364 1.00 38.93 181 THR A N 1
ATOM 2849 C CA . THR A 1 182 ? -13.691 -15.197 -11.453 1.00 24.85 181 THR A CA 1
ATOM 2850 C C . THR A 1 182 ? -13.083 -13.823 -11.172 1.00 26.39 181 THR A C 1
ATOM 2851 O O . THR A 1 182 ? -11.931 -13.579 -11.542 1.00 28.06 181 THR A O 1
ATOM 2862 N N . ALA A 1 183 ? -13.814 -12.919 -10.517 1.00 30.51 182 ALA A N 1
ATOM 2863 C CA . ALA A 1 183 ? -13.316 -11.567 -10.267 1.00 18.54 182 ALA A CA 1
ATOM 2864 C C . ALA A 1 183 ? -12.922 -10.888 -11.573 1.00 28.39 182 ALA A C 1
ATOM 2865 O O . ALA A 1 183 ? -11.983 -10.089 -11.616 1.00 24.26 182 ALA A O 1
ATOM 2872 N N . GLY A 1 184 ? -13.647 -11.199 -12.647 1.00 25.70 183 GLY A N 1
ATOM 2873 C CA . GLY A 1 184 ? -13.242 -10.840 -13.987 1.00 25.53 183 GLY A CA 1
ATOM 2874 C C . GLY A 1 184 ? -13.920 -9.594 -14.528 1.00 24.64 183 GLY A C 1
ATOM 2875 O O . GLY A 1 184 ? -14.618 -8.860 -13.825 1.00 26.11 183 GLY A O 1
ATOM 2879 N N . ILE A 1 185 ? -13.685 -9.354 -15.815 1.00 26.35 184 ILE A N 1
ATOM 2880 C CA . ILE A 1 185 ? -14.111 -8.139 -16.497 1.00 19.95 184 ILE A CA 1
ATOM 2881 C C . ILE A 1 185 ? -14.860 -8.552 -17.752 1.00 21.57 184 ILE A C 1
ATOM 2882 O O . ILE A 1 185 ? -14.387 -9.415 -18.500 1.00 19.45 184 ILE A O 1
ATOM 2898 N N . LEU A 1 186 ? -15.999 -7.917 -18.000 1.00 25.10 185 LEU A N 1
ATOM 2899 C CA . LEU A 1 186 ? -16.769 -8.130 -19.217 1.00 23.39 185 LEU A CA 1
ATOM 2900 C C . LEU A 1 186 ? -16.692 -6.858 -20.050 1.00 24.33 185 LEU A C 1
ATOM 2901 O O . LEU A 1 186 ? -17.070 -5.780 -19.579 1.00 21.61 185 LEU A O 1
ATOM 2917 N N . TYR A 1 187 ? -16.221 -6.992 -21.285 1.00 24.90 186 TYR A N 1
ATOM 2918 C CA . TYR A 1 187 ? -16.078 -5.890 -22.225 1.00 29.85 186 TYR A CA 1
ATOM 2919 C C . TYR A 1 187 ? -17.099 -6.070 -23.339 1.00 35.21 186 TYR A C 1
ATOM 2920 O O . TYR A 1 187 ? -17.028 -7.046 -24.095 1.00 28.16 186 TYR A O 1
ATOM 2938 N N . HIS A 1 188 ? -18.037 -5.135 -23.451 1.00 29.82 187 HIS A N 1
ATOM 2939 C CA . HIS A 1 188 ? -18.956 -5.143 -24.581 1.00 24.86 187 HIS A CA 1
ATOM 2940 C C . HIS A 1 188 ? -18.271 -4.528 -25.794 1.00 35.15 187 HIS A C 1
ATOM 2941 O O . HIS A 1 188 ? -17.792 -3.391 -25.728 1.00 42.55 187 HIS A O 1
ATOM 2955 N N . VAL A 1 189 ? -18.235 -5.265 -26.900 1.00 37.47 188 VAL A N 1
ATOM 2956 C CA . VAL A 1 189 ? -17.635 -4.809 -28.145 1.00 33.60 188 VAL A CA 1
ATOM 2957 C C . VAL A 1 189 ? -18.761 -4.718 -29.165 1.00 39.50 188 VAL A C 1
ATOM 2958 O O . VAL A 1 189 ? -19.286 -5.747 -29.610 1.00 43.41 188 VAL A O 1
ATOM 2971 N N . GLU A 1 190 ? -19.145 -3.495 -29.531 1.00 40.78 189 GLU A N 1
ATOM 2972 C CA . GLU A 1 190 ? -20.202 -3.317 -30.520 1.00 46.13 189 GLU A CA 1
ATOM 2973 C C . GLU A 1 190 ? -19.671 -3.322 -31.945 1.00 51.55 189 GLU A C 1
ATOM 2974 O O . GLU A 1 190 ? -20.352 -3.821 -32.849 1.00 65.46 189 GLU A O 1
ATOM 2986 N N . ASP A 1 191 ? -18.478 -2.781 -32.168 1.00 48.45 190 ASP A N 1
ATOM 2987 C CA . ASP A 1 191 ? -17.828 -2.806 -33.470 1.00 50.28 190 ASP A CA 1
ATOM 2988 C C . ASP A 1 191 ? -16.595 -3.697 -33.410 1.00 49.32 190 ASP A C 1
ATOM 2989 O O . ASP A 1 191 ? -15.873 -3.708 -32.409 1.00 50.44 190 ASP A O 1
ATOM 2998 N N . ALA A 1 192 ? -16.350 -4.436 -34.492 1.00 47.33 191 ALA A N 1
ATOM 2999 C CA . ALA A 1 192 ? -15.124 -5.220 -34.567 1.00 49.78 191 ALA A CA 1
ATOM 3000 C C . ALA A 1 192 ? -13.901 -4.327 -34.432 1.00 43.79 191 ALA A C 1
ATOM 3001 O O . ALA A 1 192 ? -12.883 -4.749 -33.870 1.00 41.61 191 ALA A O 1
ATOM 3008 N N . LYS A 1 193 ? -13.982 -3.095 -34.940 1.00 46.55 192 LYS A N 1
ATOM 3009 C CA . LYS A 1 193 ? -12.890 -2.148 -34.756 1.00 45.54 192 LYS A CA 1
ATOM 3010 C C . LYS A 1 193 ? -12.435 -2.134 -33.307 1.00 42.38 192 LYS A C 1
ATOM 3011 O O . LYS A 1 193 ? -11.235 -2.162 -33.016 1.00 46.15 192 LYS A O 1
ATOM 3030 N N . GLU A 1 194 ? -13.388 -2.110 -32.376 1.00 46.41 193 GLU A N 1
ATOM 3031 C CA . GLU A 1 194 ? -13.000 -2.039 -30.977 1.00 46.29 193 GLU A CA 1
ATOM 3032 C C . GLU A 1 194 ? -12.138 -3.227 -30.577 1.00 48.77 193 GLU A C 1
ATOM 3033 O O . GLU A 1 194 ? -11.191 -3.060 -29.811 1.00 49.72 193 GLU A O 1
ATOM 3045 N N . ILE A 1 195 ? -12.377 -4.402 -31.164 1.00 49.27 194 ILE A N 1
ATOM 3046 C CA . ILE A 1 195 ? -11.584 -5.576 -30.809 1.00 41.91 194 ILE A CA 1
ATOM 3047 C C . ILE A 1 195 ? -10.099 -5.298 -31.006 1.00 43.51 194 ILE A C 1
ATOM 3048 O O . ILE A 1 195 ? -9.264 -5.721 -30.199 1.00 38.73 194 ILE A O 1
ATOM 3064 N N . ALA A 1 196 ? -9.743 -4.586 -32.080 1.00 44.08 195 ALA A N 1
ATOM 3065 C CA . ALA A 1 196 ? -8.334 -4.407 -32.430 1.00 44.03 195 ALA A CA 1
ATOM 3066 C C . ALA A 1 196 ? -7.558 -3.543 -31.446 1.00 42.69 195 ALA A C 1
ATOM 3067 O O . ALA A 1 196 ? -6.340 -3.722 -31.302 1.00 56.74 195 ALA A O 1
ATOM 3074 N N . GLU A 1 197 ? -8.235 -2.642 -30.754 1.00 47.79 196 GLU A N 1
ATOM 3075 C CA . GLU A 1 197 ? -7.614 -1.814 -29.750 1.00 55.51 196 GLU A CA 1
ATOM 3076 C C . GLU A 1 197 ? -7.867 -2.342 -28.377 1.00 49.30 196 GLU A C 1
ATOM 3077 O O . GLU A 1 197 ? -7.092 -2.047 -27.469 1.00 50.77 196 GLU A O 1
ATOM 3089 N N . MET A 1 198 ? -8.950 -3.095 -28.197 1.00 55.88 197 MET A N 1
ATOM 3090 C CA . MET A 1 198 ? -9.222 -3.521 -26.842 1.00 56.10 197 MET A CA 1
ATOM 3091 C C . MET A 1 198 ? -8.614 -4.789 -26.403 1.00 47.48 197 MET A C 1
ATOM 3092 O O . MET A 1 198 ? -8.551 -4.961 -25.198 1.00 43.32 197 MET A O 1
ATOM 3106 N N . LEU A 1 199 ? -8.494 -5.788 -27.292 1.00 44.02 198 LEU A N 1
ATOM 3107 C CA . LEU A 1 199 ? -7.976 -7.091 -26.868 1.00 32.19 198 LEU A CA 1
ATOM 3108 C C . LEU A 1 199 ? -6.532 -7.008 -26.367 1.00 40.88 198 LEU A C 1
ATOM 3109 O O . LEU A 1 199 ? -6.201 -7.663 -25.360 1.00 36.90 198 LEU A O 1
ATOM 3125 N N . PRO A 1 200 ? -5.625 -6.281 -27.018 1.00 42.09 199 PRO A N 1
ATOM 3126 C CA . PRO A 1 200 ? -4.247 -6.188 -26.504 1.00 42.37 199 PRO A CA 1
ATOM 3127 C C . PRO A 1 200 ? -4.159 -5.556 -25.128 1.00 41.88 199 PRO A C 1
ATOM 3128 O O . PRO A 1 200 ? -3.168 -5.779 -24.422 1.00 53.18 199 PRO A O 1
ATOM 3139 N N . GLN A 1 201 ? -5.172 -4.796 -24.710 1.00 41.02 200 GLN A N 1
ATOM 3140 C CA . GLN A 1 201 ? -5.131 -4.181 -23.390 1.00 40.92 200 GLN A CA 1
ATOM 3141 C C . GLN A 1 201 ? -5.336 -5.181 -22.262 1.00 37.60 200 GLN A C 1
ATOM 3142 O O . GLN A 1 201 ? -5.024 -4.864 -21.109 1.00 37.49 200 GLN A O 1
ATOM 3156 N N . SER A 1 202 ? -5.829 -6.382 -22.563 1.00 40.12 201 SER A N 1
ATOM 3157 C CA . SER A 1 202 ? -5.954 -7.422 -21.549 1.00 34.88 201 SER A CA 1
ATOM 3158 C C . SER A 1 202 ? -4.610 -8.001 -21.133 1.00 32.20 201 SER A C 1
ATOM 3159 O O . SER A 1 202 ? -4.575 -8.862 -20.247 1.00 39.11 201 SER A O 1
ATOM 3167 N N . ALA A 1 203 ? -3.518 -7.571 -21.757 1.00 29.02 202 ALA A N 1
ATOM 3168 C CA . ALA A 1 203 ? -2.187 -7.954 -21.314 1.00 35.57 202 ALA A CA 1
ATOM 3169 C C . ALA A 1 203 ? -1.807 -7.143 -20.081 1.00 32.21 202 ALA A C 1
ATOM 3170 O O . ALA A 1 203 ? -1.988 -5.921 -20.054 1.00 35.39 202 ALA A O 1
ATOM 3177 N N . VAL A 1 204 ? -1.282 -7.820 -19.065 1.00 27.37 203 VAL A N 1
ATOM 3178 C CA . VAL A 1 204 ? -0.859 -7.180 -17.825 1.00 27.48 203 VAL A CA 1
ATOM 3179 C C . VAL A 1 204 ? 0.656 -7.039 -17.866 1.00 30.31 203 VAL A C 1
ATOM 3180 O O . VAL A 1 204 ? 1.385 -8.036 -17.825 1.00 26.40 203 VAL A O 1
ATOM 3193 N N . THR A 1 205 ? 1.130 -5.799 -17.948 1.00 27.36 204 THR A N 1
ATOM 3194 C CA . THR A 1 205 ? 2.555 -5.527 -18.081 1.00 22.90 204 THR A CA 1
ATOM 3195 C C . THR A 1 205 ? 3.247 -5.361 -16.729 1.00 28.11 204 THR A C 1
ATOM 3196 O O . THR A 1 205 ? 4.295 -5.969 -16.491 1.00 27.61 204 THR A O 1
ATOM 3207 N N . GLU A 1 206 ? 2.686 -4.543 -15.839 1.00 31.56 205 GLU A N 1
ATOM 3208 C CA . GLU A 1 206 ? 3.319 -4.238 -14.563 1.00 28.98 205 GLU A CA 1
ATOM 3209 C C . GLU A 1 206 ? 2.307 -4.360 -13.436 1.00 29.20 205 GLU A C 1
ATOM 3210 O O . GLU A 1 206 ? 1.163 -3.917 -13.567 1.00 41.40 205 GLU A O 1
ATOM 3222 N N . ILE A 1 207 ? 2.742 -4.947 -12.320 1.00 26.76 206 ILE A N 1
ATOM 3223 C CA . ILE A 1 207 ? 1.868 -5.244 -11.195 1.00 33.02 206 ILE A CA 1
ATOM 3224 C C . ILE A 1 207 ? 2.529 -4.804 -9.898 1.00 24.29 206 ILE A C 1
ATOM 3225 O O . ILE A 1 207 ? 3.751 -4.662 -9.807 1.00 28.01 206 ILE A O 1
ATOM 3241 N N . GLY A 1 208 ? 1.695 -4.591 -8.884 1.00 25.90 207 GLY A N 1
ATOM 3242 C CA . GLY A 1 208 ? 2.175 -4.230 -7.567 1.00 24.55 207 GLY A CA 1
ATOM 3243 C C . GLY A 1 208 ? 2.271 -5.418 -6.632 1.00 22.60 207 GLY A C 1
ATOM 3244 O O . GLY A 1 208 ? 3.015 -5.377 -5.645 1.00 24.15 207 GLY A O 1
ATOM 3248 N N . ALA A 1 209 ? 1.528 -6.484 -6.926 1.00 22.89 208 ALA A N 1
ATOM 3249 C CA . ALA A 1 209 ? 1.595 -7.686 -6.107 1.00 14.12 208 ALA A CA 1
ATOM 3250 C C . ALA A 1 209 ? 1.120 -8.880 -6.920 1.00 15.62 208 ALA A C 1
ATOM 3251 O O . ALA A 1 209 ? 0.369 -8.741 -7.887 1.00 20.69 208 ALA A O 1
ATOM 3258 N N . LYS A 1 210 ? 1.567 -10.059 -6.496 1.00 18.08 209 LYS A N 1
ATOM 3259 C CA . LYS A 1 210 ? 1.272 -11.325 -7.148 1.00 23.65 209 LYS A CA 1
ATOM 3260 C C . LYS A 1 210 ? 0.770 -12.287 -6.086 1.00 24.06 209 LYS A C 1
ATOM 3261 O O . LYS A 1 210 ? 1.231 -12.247 -4.941 1.00 25.86 209 LYS A O 1
ATOM 3280 N N . ASN A 1 211 ? -0.181 -13.138 -6.464 1.00 23.66 210 ASN A N 1
ATOM 3281 C CA . ASN A 1 211 ? -0.759 -14.131 -5.562 1.00 27.84 210 ASN A CA 1
ATOM 3282 C C . ASN A 1 211 ? -1.234 -13.479 -4.265 1.00 24.73 210 ASN A C 1
ATOM 3283 O O . ASN A 1 211 ? -0.768 -13.791 -3.167 1.00 29.19 210 ASN A O 1
ATOM 3294 N N . VAL A 1 212 ? -2.183 -12.565 -4.416 1.00 31.38 211 VAL A N 1
ATOM 3295 C CA . VAL A 1 212 ? -2.768 -11.851 -3.289 1.00 28.72 211 VAL A CA 1
ATOM 3296 C C . VAL A 1 212 ? -3.880 -12.687 -2.673 1.00 25.44 211 VAL A C 1
ATOM 3297 O O . VAL A 1 212 ? -4.725 -13.253 -3.383 1.00 33.75 211 VAL A O 1
ATOM 3310 N N . SER A 1 213 ? -3.890 -12.743 -1.341 1.00 22.75 212 SER A N 1
ATOM 3311 C CA . SER A 1 213 ? -4.880 -13.478 -0.561 1.00 19.38 212 SER A CA 1
ATOM 3312 C C . SER A 1 213 ? -5.426 -12.548 0.513 1.00 22.49 212 SER A C 1
ATOM 3313 O O . SER A 1 213 ? -4.665 -12.043 1.346 1.00 32.19 212 SER A O 1
ATOM 3321 N N . ILE A 1 214 ? -6.733 -12.307 0.486 1.00 19.33 213 ILE A N 1
ATOM 3322 C CA . ILE A 1 214 ? -7.407 -11.452 1.457 1.00 26.64 213 ILE A CA 1
ATOM 3323 C C . ILE A 1 214 ? -8.315 -12.332 2.306 1.00 30.11 213 ILE A C 1
ATOM 3324 O O . ILE A 1 214 ? -9.349 -12.811 1.830 1.00 26.84 213 ILE A O 1
ATOM 3340 N N . ASP A 1 215 ? -7.957 -12.537 3.568 1.00 36.13 214 ASP A N 1
ATOM 3341 C CA . ASP A 1 215 ? -8.767 -13.321 4.487 1.00 35.80 214 ASP A CA 1
ATOM 3342 C C . ASP A 1 215 ? -9.472 -12.387 5.461 1.00 35.91 214 ASP A C 1
ATOM 3343 O O . ASP A 1 215 ? -8.911 -11.370 5.878 1.00 41.52 214 ASP A O 1
ATOM 3352 N N . ILE A 1 216 ? -10.708 -12.728 5.811 1.00 40.27 215 ILE A N 1
ATOM 3353 C CA . ILE A 1 216 ? -11.526 -11.916 6.704 1.00 47.56 215 ILE A CA 1
ATOM 3354 C C . ILE A 1 216 ? -11.973 -12.809 7.849 1.00 46.02 215 ILE A C 1
ATOM 3355 O O . ILE A 1 216 ? -12.838 -13.676 7.668 1.00 53.85 215 ILE A O 1
ATOM 3371 N N . VAL A 1 217 ? -11.401 -12.596 9.027 1.00 42.54 216 VAL A N 1
ATOM 3372 C CA . VAL A 1 217 ? -11.752 -13.350 10.220 1.00 42.10 216 VAL A CA 1
ATOM 3373 C C . VAL A 1 217 ? -12.726 -12.485 11.002 1.00 43.73 216 VAL A C 1
ATOM 3374 O O . VAL A 1 217 ? -12.332 -11.486 11.612 1.00 41.58 216 VAL A O 1
ATOM 3387 N N . SER A 1 218 ? -13.997 -12.868 10.990 1.00 48.61 217 SER A N 1
ATOM 3388 C CA . SER A 1 218 ? -15.053 -12.077 11.596 1.00 49.57 217 SER A CA 1
ATOM 3389 C C . SER A 1 218 ? -15.805 -12.919 12.612 1.00 51.35 217 SER A C 1
ATOM 3390 O O . SER A 1 218 ? -15.967 -14.131 12.445 1.00 59.58 217 SER A O 1
ATOM 3398 N N . GLU A 1 219 ? -16.260 -12.257 13.670 1.00 75.34 218 GLU A N 1
ATOM 3399 C CA . GLU A 1 219 ? -17.125 -12.869 14.666 1.00 81.76 218 GLU A CA 1
ATOM 3400 C C . GLU A 1 219 ? -18.590 -12.845 14.246 1.00 77.42 218 GLU A C 1
ATOM 3401 O O . GLU A 1 219 ? -19.474 -13.054 15.084 1.00 80.30 218 GLU A O 1
ATOM 3413 N N . THR A 1 220 ? -18.851 -12.608 12.963 1.00 59.73 219 THR A N 1
ATOM 3414 C CA . THR A 1 220 ? -20.205 -12.487 12.440 1.00 46.87 219 THR A CA 1
ATOM 3415 C C . THR A 1 220 ? -20.146 -12.684 10.930 1.00 48.99 219 THR A C 1
ATOM 3416 O O . THR A 1 220 ? -19.070 -12.766 10.335 1.00 49.38 219 THR A O 1
ATOM 3427 N N . GLN A 1 221 ? -21.324 -12.781 10.321 1.00 49.64 220 GLN A N 1
ATOM 3428 C CA . GLN A 1 221 ? -21.412 -13.070 8.896 1.00 47.19 220 GLN A CA 1
ATOM 3429 C C . GLN A 1 221 ? -20.823 -11.932 8.074 1.00 50.95 220 GLN A C 1
ATOM 3430 O O . GLN A 1 221 ? -21.130 -10.759 8.307 1.00 51.29 220 GLN A O 1
ATOM 3444 N N . VAL A 1 222 ? -19.988 -12.288 7.098 1.00 48.08 221 VAL A N 1
ATOM 3445 C CA . VAL A 1 222 ? -19.340 -11.338 6.201 1.00 39.73 221 VAL A CA 1
ATOM 3446 C C . VAL A 1 222 ? -19.772 -11.664 4.776 1.00 39.14 221 VAL A C 1
ATOM 3447 O O . VAL A 1 222 ? -19.927 -12.836 4.420 1.00 41.95 221 VAL A O 1
ATOM 3460 N N . LYS A 1 223 ? -19.945 -10.628 3.956 1.00 38.06 222 LYS A N 1
ATOM 3461 C CA . LYS A 1 223 ? -20.538 -10.801 2.632 1.00 30.85 222 LYS A CA 1
ATOM 3462 C C . LYS A 1 223 ? -19.890 -9.796 1.691 1.00 32.81 222 LYS A C 1
ATOM 3463 O O . LYS A 1 223 ? -20.071 -8.591 1.865 1.00 33.92 222 LYS A O 1
ATOM 3482 N N . LEU A 1 224 ? -19.161 -10.268 0.690 1.00 30.68 223 LEU A N 1
ATOM 3483 C CA . LEU A 1 224 ? -18.507 -9.348 -0.228 1.00 17.91 223 LEU A CA 1
ATOM 3484 C C . LEU A 1 224 ? -19.469 -8.959 -1.342 1.00 19.24 223 LEU A C 1
ATOM 3485 O O . LEU A 1 224 ? -20.367 -9.721 -1.712 1.00 23.57 223 LEU A O 1
ATOM 3501 N N . LEU A 1 225 ? -19.277 -7.753 -1.873 1.00 26.96 224 LEU A N 1
ATOM 3502 C CA . LEU A 1 225 ? -20.169 -7.222 -2.896 1.00 18.60 224 LEU A CA 1
ATOM 3503 C C . LEU A 1 225 ? -19.676 -7.546 -4.299 1.00 20.09 224 LEU A C 1
ATOM 3504 O O . LEU A 1 225 ? -20.441 -8.053 -5.125 1.00 26.04 224 LEU A O 1
ATOM 3520 N N . ASN A 1 226 ? -18.402 -7.266 -4.579 1.00 20.57 225 ASN A N 1
ATOM 3521 C CA . ASN A 1 226 ? -17.885 -7.290 -5.940 1.00 16.90 225 ASN A CA 1
ATOM 3522 C C . ASN A 1 226 ? -16.736 -8.269 -6.137 1.00 19.77 225 ASN A C 1
ATOM 3523 O O . ASN A 1 226 ? -16.106 -8.254 -7.201 1.00 26.47 225 ASN A O 1
ATOM 3534 N N . TYR A 1 227 ? -16.437 -9.115 -5.150 1.00 20.14 226 TYR A N 1
ATOM 3535 C CA . TYR A 1 227 ? -15.393 -10.118 -5.298 1.00 21.90 226 TYR A CA 1
ATOM 3536 C C . TYR A 1 227 ? -15.841 -11.420 -4.650 1.00 31.69 226 TYR A C 1
ATOM 3537 O O . TYR A 1 227 ? -16.484 -11.398 -3.591 1.00 29.60 226 TYR A O 1
ATOM 3555 N N . PRO A 1 228 ? -15.516 -12.563 -5.250 1.00 23.54 227 PRO A N 1
ATOM 3556 C CA . PRO A 1 228 ? -15.817 -13.837 -4.587 1.00 24.03 227 PRO A CA 1
ATOM 3557 C C . PRO A 1 228 ? -14.995 -13.999 -3.318 1.00 36.25 227 PRO A C 1
ATOM 3558 O O . PRO A 1 228 ? -13.813 -13.647 -3.273 1.00 39.39 227 PRO A O 1
ATOM 3569 N N . GLY A 1 229 ? -15.636 -14.545 -2.284 1.00 35.37 228 GLY A N 1
ATOM 3570 C CA . GLY A 1 229 ? -14.999 -14.763 -1.005 1.00 36.51 228 GLY A CA 1
ATOM 3571 C C . GLY A 1 229 ? -15.847 -14.263 0.148 1.00 34.05 228 GLY A C 1
ATOM 3572 O O . GLY A 1 229 ? -17.054 -14.045 0.004 1.00 41.42 228 GLY A O 1
ATOM 3576 N N . PRO A 1 230 ? -15.232 -14.075 1.329 1.00 33.18 229 PRO A N 1
ATOM 3577 C CA . PRO A 1 230 ? -13.804 -14.271 1.639 1.00 34.81 229 PRO A CA 1
ATOM 3578 C C . PRO A 1 230 ? -13.451 -15.754 1.750 1.00 36.74 229 PRO A C 1
ATOM 3579 O O . PRO A 1 230 ? -14.325 -16.570 2.023 1.00 48.90 229 PRO A O 1
ATOM 3590 N N . PRO A 1 231 ? -12.184 -16.140 1.527 1.00 35.88 230 PRO A N 1
ATOM 3591 C CA . PRO A 1 231 ? -11.040 -15.287 1.202 1.00 29.82 230 PRO A CA 1
ATOM 3592 C C . PRO A 1 231 ? -11.047 -14.889 -0.268 1.00 32.77 230 PRO A C 1
ATOM 3593 O O . PRO A 1 231 ? -11.582 -15.609 -1.099 1.00 30.31 230 PRO A O 1
ATOM 3604 N N . VAL A 1 232 ? -10.455 -13.748 -0.606 1.00 34.76 231 VAL A N 1
ATOM 3605 C CA . VAL A 1 232 ? -10.376 -13.259 -1.975 1.00 34.14 231 VAL A CA 1
ATOM 3606 C C . VAL A 1 232 ? -9.010 -13.660 -2.505 1.00 28.35 231 VAL A C 1
ATOM 3607 O O . VAL A 1 232 ? -7.984 -13.343 -1.892 1.00 25.95 231 VAL A O 1
ATOM 3620 N N . LYS A 1 233 ? -8.992 -14.356 -3.634 1.00 31.42 232 LYS A N 1
ATOM 3621 C CA . LYS A 1 233 ? -7.761 -14.883 -4.216 1.00 35.65 232 LYS A CA 1
ATOM 3622 C C . LYS A 1 233 ? -7.558 -14.194 -5.558 1.00 24.51 232 LYS A C 1
ATOM 3623 O O . LYS A 1 233 ? -8.195 -14.562 -6.550 1.00 38.11 232 LYS A O 1
ATOM 3642 N N . LEU A 1 234 ? -6.686 -13.190 -5.582 1.00 24.91 233 LEU A N 1
ATOM 3643 C CA . LEU A 1 234 ? -6.417 -12.405 -6.783 1.00 33.62 233 LEU A CA 1
ATOM 3644 C C . LEU A 1 234 ? -5.027 -12.727 -7.319 1.00 25.14 233 LEU A C 1
ATOM 3645 O O . LEU A 1 234 ? -4.035 -12.580 -6.600 1.00 25.98 233 LEU A O 1
ATOM 3661 N N . GLY A 1 235 ? -4.954 -13.125 -8.593 1.00 23.79 234 GLY A N 1
ATOM 3662 C CA . GLY A 1 235 ? -3.669 -13.480 -9.175 1.00 20.52 234 GLY A CA 1
ATOM 3663 C C . GLY A 1 235 ? -2.664 -12.344 -9.166 1.00 29.53 234 GLY A C 1
ATOM 3664 O O . GLY A 1 235 ? -1.459 -12.574 -9.018 1.00 28.01 234 GLY A O 1
ATOM 3668 N N . ALA A 1 236 ? -3.131 -11.110 -9.325 1.00 23.34 235 ALA A N 1
ATOM 3669 C CA . ALA A 1 236 ? -2.225 -9.972 -9.324 1.00 16.37 235 ALA A CA 1
ATOM 3670 C C . ALA A 1 236 ? -3.013 -8.703 -9.049 1.00 17.57 235 ALA A C 1
ATOM 3671 O O . ALA A 1 236 ? -4.243 -8.676 -9.143 1.00 28.27 235 ALA A O 1
ATOM 3678 N N . VAL A 1 237 ? -2.279 -7.648 -8.716 1.00 19.85 236 VAL A N 1
ATOM 3679 C CA . VAL A 1 237 ? -2.845 -6.325 -8.498 1.00 18.57 236 VAL A CA 1
ATOM 3680 C C . VAL A 1 237 ? -2.136 -5.387 -9.461 1.00 23.20 236 VAL A C 1
ATOM 3681 O O . VAL A 1 237 ? -0.967 -5.039 -9.248 1.00 22.32 236 VAL A O 1
ATOM 3694 N N . GLU A 1 238 ? -2.834 -4.976 -10.518 1.00 29.77 237 GLU A N 1
ATOM 3695 C CA . GLU A 1 238 ? -2.274 -4.054 -11.499 1.00 23.97 237 GLU A CA 1
ATOM 3696 C C . GLU A 1 238 ? -2.666 -2.609 -11.240 1.00 28.18 237 GLU A C 1
ATOM 3697 O O . GLU A 1 238 ? -1.834 -1.711 -11.400 1.00 36.91 237 GLU A O 1
ATOM 3709 N N . SER A 1 239 ? -3.909 -2.364 -10.838 1.00 32.13 238 SER A N 1
ATOM 3710 C CA . SER A 1 239 ? -4.403 -1.030 -10.533 1.00 23.37 238 SER A CA 1
ATOM 3711 C C . SER A 1 239 ? -5.109 -1.077 -9.185 1.00 28.34 238 SER A C 1
ATOM 3712 O O . SER A 1 239 ? -5.228 -2.135 -8.559 1.00 27.69 238 SER A O 1
ATOM 3720 N N . VAL A 1 240 ? -5.598 0.083 -8.742 1.00 36.61 239 VAL A N 1
ATOM 3721 C CA . VAL A 1 240 ? -6.230 0.166 -7.433 1.00 28.57 239 VAL A CA 1
ATOM 3722 C C . VAL A 1 240 ? -7.420 -0.777 -7.378 1.00 29.82 239 VAL A C 1
ATOM 3723 O O . VAL A 1 240 ? -8.269 -0.793 -8.279 1.00 28.00 239 VAL A O 1
ATOM 3736 N N . VAL A 1 241 ? -7.487 -1.569 -6.313 1.00 33.14 240 VAL A N 1
ATOM 3737 C CA . VAL A 1 241 ? -8.579 -2.503 -6.080 1.00 30.28 240 VAL A CA 1
ATOM 3738 C C . VAL A 1 241 ? -9.443 -1.937 -4.963 1.00 28.90 240 VAL A C 1
ATOM 3739 O O . VAL A 1 241 ? -8.925 -1.504 -3.927 1.00 30.59 240 VAL A O 1
ATOM 3752 N N . ARG A 1 242 ? -10.754 -1.929 -5.176 1.00 28.14 241 ARG A N 1
ATOM 3753 C CA . ARG A 1 242 ? -11.718 -1.512 -4.165 1.00 29.59 241 ARG A CA 1
ATOM 3754 C C . ARG A 1 242 ? -12.590 -2.726 -3.871 1.00 28.78 241 ARG A C 1
ATOM 3755 O O . ARG A 1 242 ? -13.329 -3.194 -4.745 1.00 31.18 241 ARG A O 1
ATOM 3776 N N . VAL A 1 243 ? -12.482 -3.252 -2.655 1.00 25.15 242 VAL A N 1
ATOM 3777 C CA . VAL A 1 243 ? -13.245 -4.416 -2.217 1.00 26.70 242 VAL A CA 1
ATOM 3778 C C . VAL A 1 243 ? -14.317 -3.922 -1.264 1.00 27.52 242 VAL A C 1
ATOM 3779 O O . VAL A 1 243 ? -14.004 -3.359 -0.209 1.00 28.29 242 VAL A O 1
ATOM 3792 N N . TYR A 1 244 ? -15.577 -4.127 -1.633 1.00 29.05 243 TYR A N 1
ATOM 3793 C CA . TYR A 1 244 ? -16.708 -3.690 -0.831 1.00 24.10 243 TYR A CA 1
ATOM 3794 C C . TYR A 1 244 ? -17.354 -4.885 -0.148 1.00 28.49 243 TYR A C 1
ATOM 3795 O O . TYR A 1 244 ? -17.448 -5.971 -0.731 1.00 29.09 243 TYR A O 1
ATOM 3813 N N . GLY A 1 245 ? -17.818 -4.679 1.083 1.00 34.38 244 GLY A N 1
ATOM 3814 C CA . GLY A 1 245 ? -18.490 -5.767 1.771 1.00 31.79 244 GLY A CA 1
ATOM 3815 C C . GLY A 1 245 ? -19.379 -5.284 2.893 1.00 24.77 244 GLY A C 1
ATOM 3816 O O . GLY A 1 245 ? -19.358 -4.117 3.283 1.00 27.89 244 GLY A O 1
ATOM 3820 N N . GLU A 1 246 ? -20.190 -6.212 3.389 1.00 26.11 245 GLU A N 1
ATOM 3821 C CA . GLU A 1 246 ? -21.092 -5.983 4.504 1.00 42.13 245 GLU A CA 1
ATOM 3822 C C . GLU A 1 246 ? -20.820 -6.999 5.605 1.00 38.83 245 GLU A C 1
ATOM 3823 O O . GLU A 1 246 ? -20.430 -8.141 5.349 1.00 36.42 245 GLU A O 1
ATOM 3835 N N . ILE A 1 247 ? -21.035 -6.559 6.837 1.00 44.24 246 ILE A N 1
ATOM 3836 C CA . ILE A 1 247 ? -20.794 -7.345 8.038 1.00 40.58 246 ILE A CA 1
ATOM 3837 C C . ILE A 1 247 ? -21.870 -6.959 9.039 1.00 41.43 246 ILE A C 1
ATOM 3838 O O . ILE A 1 247 ? -22.165 -5.771 9.210 1.00 47.45 246 ILE A O 1
ATOM 3854 N N . ILE A 1 248 ? -22.483 -7.952 9.673 1.00 35.45 247 ILE A N 1
ATOM 3855 C CA . ILE A 1 248 ? -23.561 -7.689 10.618 1.00 38.38 247 ILE A CA 1
ATOM 3856 C C . ILE A 1 248 ? -22.939 -7.342 11.967 1.00 40.34 247 ILE A C 1
ATOM 3857 O O . ILE A 1 248 ? -22.326 -8.190 12.616 1.00 56.13 247 ILE A O 1
ATOM 3873 N N . ILE A 1 249 ? -23.113 -6.096 12.395 1.00 47.95 248 ILE A N 1
ATOM 3874 C CA . ILE A 1 249 ? -22.675 -5.647 13.716 1.00 52.25 248 ILE A CA 1
ATOM 3875 C C . ILE A 1 249 ? -23.805 -5.936 14.694 1.00 47.98 248 ILE A C 1
ATOM 3876 O O . ILE A 1 249 ? -24.840 -5.246 14.652 1.00 50.14 248 ILE A O 1
ATOM 3892 N N . PRO A 1 250 ? -23.670 -6.928 15.576 1.00 45.34 249 PRO A N 1
ATOM 3893 C CA . PRO A 1 250 ? -24.785 -7.285 16.469 1.00 49.05 249 PRO A CA 1
ATOM 3894 C C . PRO A 1 250 ? -25.129 -6.138 17.401 1.00 50.70 249 PRO A C 1
ATOM 3895 O O . PRO A 1 250 ? -24.324 -5.213 17.588 1.00 54.16 249 PRO A O 1
ATOM 3906 N N . PRO A 1 251 ? -26.311 -6.166 18.014 1.00 53.70 250 PRO A N 1
ATOM 3907 C CA . PRO A 1 251 ? -26.732 -5.027 18.842 1.00 64.76 250 PRO A CA 1
ATOM 3908 C C . PRO A 1 251 ? -25.861 -4.868 20.081 1.00 57.17 250 PRO A C 1
ATOM 3909 O O . PRO A 1 251 ? -25.520 -5.842 20.756 1.00 59.29 250 PRO A O 1
ATOM 3920 N N . ASN A 1 252 ? -25.505 -3.615 20.376 1.00 56.51 251 ASN A N 1
ATOM 3921 C CA . ASN A 1 252 ? -24.719 -3.271 21.562 1.00 58.39 251 ASN A CA 1
ATOM 3922 C C . ASN A 1 252 ? -23.374 -3.994 21.582 1.00 57.50 251 ASN A C 1
ATOM 3923 O O . ASN A 1 252 ? -22.820 -4.271 22.651 1.00 59.97 251 ASN A O 1
ATOM 3934 N N . PHE A 1 253 ? -22.843 -4.300 20.400 1.00 64.93 252 PHE A N 1
ATOM 3935 C CA . PHE A 1 253 ? -21.555 -4.967 20.300 1.00 53.07 252 PHE A CA 1
ATOM 3936 C C . PHE A 1 253 ? -20.427 -4.020 20.690 1.00 52.36 252 PHE A C 1
ATOM 3937 O O . PHE A 1 253 ? -20.504 -2.804 20.492 1.00 61.02 252 PHE A O 1
ATOM 3954 N N . THR A 1 254 ? -19.379 -4.595 21.274 1.00 58.96 253 THR A N 1
ATOM 3955 C CA . THR A 1 254 ? -18.166 -3.867 21.608 1.00 66.55 253 THR A CA 1
ATOM 3956 C C . THR A 1 254 ? -17.000 -4.843 21.562 1.00 71.05 253 THR A C 1
ATOM 3957 O O . THR A 1 254 ? -17.093 -5.950 22.097 1.00 70.41 253 THR A O 1
ATOM 3968 N N . GLY A 1 255 ? -15.899 -4.415 20.957 1.00 60.00 254 GLY A N 1
ATOM 3969 C CA . GLY A 1 255 ? -14.682 -5.184 20.857 1.00 64.96 254 GLY A CA 1
ATOM 3970 C C . GLY A 1 255 ? -14.225 -5.321 19.418 1.00 53.27 254 GLY A C 1
ATOM 3971 O O . GLY A 1 255 ? -14.627 -4.550 18.538 1.00 65.74 254 GLY A O 1
ATOM 3975 N N . ARG A 1 256 ? -13.344 -6.298 19.205 1.00 58.67 255 ARG A N 1
ATOM 3976 C CA . ARG A 1 256 ? -12.788 -6.627 17.892 1.00 50.27 255 ARG A CA 1
ATOM 3977 C C . ARG A 1 256 ? -13.859 -7.299 17.044 1.00 56.05 255 ARG A C 1
ATOM 3978 O O . ARG A 1 256 ? -14.163 -8.480 17.226 1.00 72.67 255 ARG A O 1
ATOM 3999 N N . LEU A 1 257 ? -14.437 -6.551 16.103 1.00 59.53 256 LEU A N 1
ATOM 4000 C CA . LEU A 1 257 ? -15.483 -7.096 15.250 1.00 58.55 256 LEU A CA 1
ATOM 4001 C C . LEU A 1 257 ? -14.905 -7.999 14.169 1.00 54.25 256 LEU A C 1
ATOM 4002 O O . LEU A 1 257 ? -15.436 -9.086 13.917 1.00 51.00 256 LEU A O 1
ATOM 4018 N N . ALA A 1 258 ? -13.818 -7.576 13.531 1.00 47.04 257 ALA A N 1
ATOM 4019 C CA . ALA A 1 258 ? -13.240 -8.368 12.458 1.00 41.16 257 ALA A CA 1
ATOM 4020 C C . ALA A 1 258 ? -11.787 -7.975 12.250 1.00 31.25 257 ALA A C 1
ATOM 4021 O O . ALA A 1 258 ? -11.380 -6.852 12.558 1.00 49.08 257 ALA A O 1
ATOM 4028 N N . THR A 1 259 ? -11.020 -8.915 11.709 1.00 33.14 258 THR A N 1
ATOM 4029 C CA . THR A 1 259 ? -9.623 -8.701 11.364 1.00 29.22 258 THR A CA 1
ATOM 4030 C C . THR A 1 259 ? -9.419 -9.151 9.928 1.00 33.43 258 THR A C 1
ATOM 4031 O O . THR A 1 259 ? -9.791 -10.272 9.571 1.00 34.69 258 THR A O 1
ATOM 4042 N N . VAL A 1 260 ? -8.830 -8.286 9.109 1.00 36.94 259 VAL A N 1
ATOM 4043 C CA . VAL A 1 260 ? -8.569 -8.587 7.707 1.00 34.26 259 VAL A CA 1
ATOM 4044 C C . VAL A 1 260 ? -7.071 -8.794 7.555 1.00 37.52 259 VAL A C 1
ATOM 4045 O O . VAL A 1 260 ? -6.277 -7.905 7.885 1.00 39.93 259 VAL A O 1
ATOM 4058 N N . LYS A 1 261 ? -6.688 -9.975 7.079 1.00 30.04 260 LYS A N 1
ATOM 4059 C CA . LYS A 1 261 ? -5.292 -10.339 6.879 1.00 31.76 260 LYS A CA 1
ATOM 4060 C C . LYS A 1 261 ? -5.040 -10.413 5.381 1.00 25.60 260 LYS A C 1
ATOM 4061 O O . LYS A 1 261 ? -5.618 -11.261 4.693 1.00 33.40 260 LYS A O 1
ATOM 4080 N N . ILE A 1 262 ? -4.185 -9.533 4.875 1.00 32.31 261 ILE A N 1
ATOM 4081 C CA . ILE A 1 262 ? -3.820 -9.523 3.465 1.00 32.17 261 ILE A CA 1
ATOM 4082 C C . ILE A 1 262 ? -2.396 -10.039 3.342 1.00 26.66 261 ILE A C 1
ATOM 4083 O O . ILE A 1 262 ? -1.487 -9.546 4.021 1.00 33.63 261 ILE A O 1
ATOM 4099 N N . SER A 1 263 ? -2.204 -11.022 2.470 1.00 24.50 262 SER A N 1
ATOM 4100 C CA . SER A 1 263 ? -0.899 -11.585 2.172 1.00 27.60 262 SER A CA 1
ATOM 4101 C C . SER A 1 263 ? -0.655 -11.471 0.675 1.00 27.57 262 SER A C 1
ATOM 4102 O O . SER A 1 263 ? -1.591 -11.528 -0.125 1.00 24.95 262 SER A O 1
ATOM 4110 N N . TYR A 1 264 ? 0.605 -11.312 0.291 1.00 25.94 263 TYR A N 1
ATOM 4111 C CA . TYR A 1 264 ? 0.920 -11.217 -1.126 1.00 18.39 263 TYR A CA 1
ATOM 4112 C C . TYR A 1 264 ? 2.409 -11.442 -1.316 1.00 24.04 263 TYR A C 1
ATOM 4113 O O . TYR A 1 264 ? 3.185 -11.470 -0.358 1.00 24.58 263 TYR A O 1
ATOM 4131 N N . GLU A 1 265 ? 2.790 -11.611 -2.578 1.00 30.67 264 GLU A N 1
ATOM 4132 C CA . GLU A 1 265 ? 4.174 -11.803 -2.977 1.00 23.90 264 GLU A CA 1
ATOM 4133 C C . GLU A 1 265 ? 4.675 -10.544 -3.666 1.00 27.53 264 GLU A C 1
ATOM 4134 O O . GLU A 1 265 ? 4.002 -9.998 -4.548 1.00 21.54 264 GLU A O 1
ATOM 4146 N N . ASP A 1 266 ? 5.830 -10.073 -3.240 1.00 25.92 265 ASP A N 1
ATOM 4147 C CA . ASP A 1 266 ? 6.487 -8.971 -3.916 1.00 26.61 265 ASP A CA 1
ATOM 4148 C C . ASP A 1 266 ? 6.962 -9.459 -5.277 1.00 31.11 265 ASP A C 1
ATOM 4149 O O . ASP A 1 266 ? 7.826 -10.343 -5.337 1.00 37.61 265 ASP A O 1
ATOM 4158 N N . PRO A 1 267 ? 6.436 -8.934 -6.387 1.00 33.98 266 PRO A N 1
ATOM 4159 C CA . PRO A 1 267 ? 6.834 -9.476 -7.699 1.00 30.31 266 PRO A CA 1
ATOM 4160 C C . PRO A 1 267 ? 8.313 -9.304 -8.002 1.00 28.38 266 PRO A C 1
ATOM 4161 O O . PRO A 1 267 ? 8.851 -10.045 -8.835 1.00 42.63 266 PRO A O 1
ATOM 4172 N N . LEU A 1 268 ? 8.994 -8.364 -7.349 1.00 30.10 267 LEU A N 1
ATOM 4173 C CA . LEU A 1 268 ? 10.415 -8.143 -7.602 1.00 36.90 267 LEU A CA 1
ATOM 4174 C C . LEU A 1 268 ? 11.286 -8.901 -6.605 1.00 32.64 267 LEU A C 1
ATOM 4175 O O . LEU A 1 268 ? 12.123 -9.719 -6.998 1.00 38.22 267 LEU A O 1
ATOM 4191 N N . SER A 1 269 ? 11.103 -8.634 -5.315 1.00 35.88 268 SER A N 1
ATOM 4192 C CA . SER A 1 269 ? 11.917 -9.276 -4.293 1.00 37.48 268 SER A CA 1
ATOM 4193 C C . SER A 1 269 ? 11.490 -10.709 -4.005 1.00 41.44 268 SER A C 1
ATOM 4194 O O . SER A 1 269 ? 12.233 -11.434 -3.334 1.00 41.19 268 SER A O 1
ATOM 4202 N N . SER A 1 270 ? 10.326 -11.139 -4.494 1.00 45.03 269 SER A N 1
ATOM 4203 C CA . SER A 1 270 ? 9.839 -12.497 -4.258 1.00 35.83 269 SER A CA 1
ATOM 4204 C C . SER A 1 270 ? 9.710 -12.779 -2.763 1.00 41.25 269 SER A C 1
ATOM 4205 O O . SER A 1 270 ? 10.028 -13.871 -2.285 1.00 58.48 269 SER A O 1
ATOM 4213 N N . ARG A 1 271 ? 9.224 -11.792 -2.019 1.00 38.83 270 ARG A N 1
ATOM 4214 C CA . ARG A 1 271 ? 9.094 -11.884 -0.575 1.00 35.55 270 ARG A CA 1
ATOM 4215 C C . ARG A 1 271 ? 7.619 -11.872 -0.211 1.00 41.57 270 ARG A C 1
ATOM 4216 O O . ARG A 1 271 ? 6.807 -11.207 -0.861 1.00 45.33 270 ARG A O 1
ATOM 4237 N N . ILE A 1 272 ? 7.274 -12.618 0.831 1.00 32.94 271 ILE A N 1
ATOM 4238 C CA . ILE A 1 272 ? 5.903 -12.664 1.317 1.00 26.90 271 ILE A CA 1
ATOM 4239 C C . ILE A 1 272 ? 5.705 -11.529 2.308 1.00 32.47 271 ILE A C 1
ATOM 4240 O O . ILE A 1 272 ? 6.358 -11.488 3.357 1.00 40.02 271 ILE A O 1
ATOM 4256 N N . ASN A 1 273 ? 4.802 -10.612 1.976 1.00 35.60 272 ASN A N 1
ATOM 4257 C CA . ASN A 1 273 ? 4.397 -9.526 2.854 1.00 27.44 272 ASN A CA 1
ATOM 4258 C C . ASN A 1 273 ? 3.003 -9.820 3.392 1.00 26.82 272 ASN A C 1
ATOM 4259 O O . ASN A 1 273 ? 2.138 -10.319 2.663 1.00 34.71 272 ASN A O 1
ATOM 4270 N N . ARG A 1 274 ? 2.792 -9.525 4.671 1.00 25.23 273 ARG A N 1
ATOM 4271 C CA . ARG A 1 274 ? 1.515 -9.776 5.325 1.00 26.43 273 ARG A CA 1
ATOM 4272 C C . ARG A 1 274 ? 1.056 -8.512 6.032 1.00 30.59 273 ARG A C 1
ATOM 4273 O O . ARG A 1 274 ? 1.835 -7.876 6.749 1.00 48.44 273 ARG A O 1
ATOM 4294 N N . LEU A 1 275 ? -0.211 -8.158 5.821 1.00 37.10 274 LEU A N 1
ATOM 4295 C CA . LEU A 1 275 ? -0.807 -6.939 6.342 1.00 35.55 274 LEU A CA 1
ATOM 4296 C C . LEU A 1 275 ? -2.050 -7.319 7.131 1.00 38.01 274 LEU A C 1
ATOM 4297 O O . LEU A 1 275 ? -2.736 -8.292 6.805 1.00 38.99 274 LEU A O 1
ATOM 4313 N N . GLU A 1 276 ? -2.322 -6.554 8.186 1.00 35.69 275 GLU A N 1
ATOM 4314 C CA . GLU A 1 276 ? -3.360 -6.887 9.153 1.00 40.48 275 GLU A CA 1
ATOM 4315 C C . GLU A 1 276 ? -4.036 -5.607 9.611 1.00 45.58 275 GLU A C 1
ATOM 4316 O O . GLU A 1 276 ? -3.365 -4.674 10.062 1.00 49.82 275 GLU A O 1
ATOM 4328 N N . VAL A 1 277 ? -5.362 -5.571 9.494 1.00 46.62 276 VAL A N 1
ATOM 4329 C CA . VAL A 1 277 ? -6.169 -4.433 9.913 1.00 47.66 276 VAL A CA 1
ATOM 4330 C C . VAL A 1 277 ? -7.302 -4.925 10.799 1.00 51.26 276 VAL A C 1
ATOM 4331 O O . VAL A 1 277 ? -7.902 -5.972 10.532 1.00 42.93 276 VAL A O 1
ATOM 4344 N N . ASN A 1 278 ? -7.602 -4.155 11.841 1.00 46.37 277 ASN A N 1
ATOM 4345 C CA . ASN A 1 278 ? -8.591 -4.522 12.843 1.00 48.47 277 ASN A CA 1
ATOM 4346 C C . ASN A 1 278 ? -9.736 -3.520 12.832 1.00 52.18 277 ASN A C 1
ATOM 4347 O O . ASN A 1 278 ? -9.506 -2.307 12.780 1.00 54.68 277 ASN A O 1
ATOM 4358 N N . PHE A 1 279 ? -10.965 -4.028 12.881 1.00 52.22 278 PHE A N 1
ATOM 4359 C CA . PHE A 1 279 ? -12.157 -3.197 13.029 1.00 49.21 278 PHE A CA 1
ATOM 4360 C C . PHE A 1 279 ? -12.586 -3.281 14.492 1.00 56.26 278 PHE A C 1
ATOM 4361 O O . PHE A 1 279 ? -13.295 -4.210 14.885 1.00 49.24 278 PHE A O 1
ATOM 4378 N N . ASP A 1 280 ? -12.174 -2.305 15.296 1.00 56.83 279 ASP A N 1
ATOM 4379 C CA . ASP A 1 280 ? -12.531 -2.256 16.710 1.00 48.56 279 ASP A CA 1
ATOM 4380 C C . ASP A 1 280 ? -13.720 -1.320 16.877 1.00 57.38 279 ASP A C 1
ATOM 4381 O O . ASP A 1 280 ? -13.635 -0.135 16.535 1.00 60.70 279 ASP A O 1
ATOM 4390 N N . ILE A 1 281 ? -14.814 -1.844 17.421 1.00 55.48 280 ILE A N 1
ATOM 4391 C CA . ILE A 1 281 ? -16.046 -1.089 17.591 1.00 49.03 280 ILE A CA 1
ATOM 4392 C C . ILE A 1 281 ? -16.330 -0.953 19.079 1.00 69.04 280 ILE A C 1
ATOM 4393 O O . ILE A 1 281 ? -15.910 -1.785 19.887 1.00 61.08 280 ILE A O 1
ATOM 4409 N N . THR A 1 282 ? -17.019 0.123 19.444 1.00 76.69 281 THR A N 1
ATOM 4410 C CA . THR A 1 282 ? -17.493 0.334 20.803 1.00 66.30 281 THR A CA 1
ATOM 4411 C C . THR A 1 282 ? -19.012 0.469 20.805 1.00 64.66 281 THR A C 1
ATOM 4412 O O . THR A 1 282 ? -19.663 0.487 19.757 1.00 55.71 281 THR A O 1
ATOM 4423 N N . ARG A 1 283 ? -19.574 0.550 22.008 1.00 68.69 282 ARG A N 1
ATOM 4424 C CA . ARG A 1 283 ? -21.009 0.708 22.200 1.00 74.66 282 ARG A CA 1
ATOM 4425 C C . ARG A 1 283 ? -21.299 2.178 22.462 1.00 76.05 282 ARG A C 1
ATOM 4426 O O . ARG A 1 283 ? -20.615 2.817 23.270 1.00 65.86 282 ARG A O 1
ATOM 4447 N N . ALA A 1 284 ? -22.310 2.709 21.786 1.00 63.85 283 ALA A N 1
ATOM 4448 C CA . ALA A 1 284 ? -22.703 4.096 21.965 1.00 72.05 283 ALA A CA 1
ATOM 4449 C C . ALA A 1 284 ? -23.764 4.207 23.049 1.00 85.26 283 ALA A C 1
ATOM 4450 O O . ALA A 1 284 ? -24.705 3.409 23.104 1.00 93.03 283 ALA A O 1
ATOM 4457 N N . ASN A 1 285 ? -23.596 5.204 23.919 1.00 82.86 284 ASN A N 1
ATOM 4458 C CA . ASN A 1 285 ? -24.517 5.471 25.014 1.00 91.55 284 ASN A CA 1
ATOM 4459 C C . ASN A 1 285 ? -25.436 6.654 24.717 1.00 81.25 284 ASN A C 1
ATOM 4460 O O . ASN A 1 285 ? -26.016 7.231 25.643 1.00 87.00 284 ASN A O 1
ATOM 4471 N N . ASP A 1 286 ? -25.591 7.011 23.443 1.00 73.12 285 ASP A N 1
ATOM 4472 C CA . ASP A 1 286 ? -26.433 8.116 23.000 1.00 77.63 285 ASP A CA 1
ATOM 4473 C C . ASP A 1 286 ? -26.587 8.005 21.488 1.00 70.34 285 ASP A C 1
ATOM 4474 O O . ASP A 1 286 ? -25.686 7.508 20.806 1.00 69.42 285 ASP A O 1
ATOM 4483 N N . VAL A 1 287 ? -27.745 8.444 20.975 1.00 65.91 286 VAL A N 1
ATOM 4484 C CA . VAL A 1 287 ? -28.037 8.260 19.552 1.00 56.46 286 VAL A CA 1
ATOM 4485 C C . VAL A 1 287 ? -27.228 9.235 18.704 1.00 60.46 286 VAL A C 1
ATOM 4486 O O . VAL A 1 287 ? -26.703 8.866 17.650 1.00 71.93 286 VAL A O 1
ATOM 4499 N N . LYS A 1 288 ? -27.103 10.487 19.144 1.00 61.30 287 LYS A N 1
ATOM 4500 C CA . LYS A 1 288 ? -26.308 11.445 18.380 1.00 77.28 287 LYS A CA 1
ATOM 4501 C C . LYS A 1 288 ? -24.859 10.972 18.332 1.00 66.96 287 LYS A C 1
ATOM 4502 O O . LYS A 1 288 ? -24.189 11.047 17.294 1.00 71.39 287 LYS A O 1
ATOM 4521 N N . ARG A 1 289 ? -24.394 10.423 19.449 1.00 70.45 288 ARG A N 1
ATOM 4522 C CA . ARG A 1 289 ? -23.051 9.872 19.575 1.00 71.20 288 ARG A CA 1
ATOM 4523 C C . ARG A 1 289 ? -22.861 8.649 18.679 1.00 75.74 288 ARG A C 1
ATOM 4524 O O . ARG A 1 289 ? -21.743 8.381 18.220 1.00 69.02 288 ARG A O 1
ATOM 4545 N N . PHE A 1 290 ? -23.924 7.873 18.449 1.00 75.21 289 PHE A N 1
ATOM 4546 C CA . PHE A 1 290 ? -23.842 6.735 17.535 1.00 64.33 289 PHE A CA 1
ATOM 4547 C C . PHE A 1 290 ? -23.853 7.188 16.074 1.00 62.55 289 PHE A C 1
ATOM 4548 O O . PHE A 1 290 ? -23.051 6.706 15.267 1.00 66.25 289 PHE A O 1
ATOM 4565 N N . LEU A 1 291 ? -24.739 8.127 15.715 1.00 54.32 290 LEU A N 1
ATOM 4566 C CA . LEU A 1 291 ? -24.855 8.553 14.318 1.00 61.87 290 LEU A CA 1
ATOM 4567 C C . LEU A 1 291 ? -23.660 9.380 13.859 1.00 66.74 290 LEU A C 1
ATOM 4568 O O . LEU A 1 291 ? -23.300 9.340 12.675 1.00 53.61 290 LEU A O 1
ATOM 4584 N N . ASP A 1 292 ? -23.032 10.128 14.767 1.00 68.30 291 ASP A N 1
ATOM 4585 C CA . ASP A 1 292 ? -21.827 10.863 14.405 1.00 60.50 291 ASP A CA 1
ATOM 4586 C C . ASP A 1 292 ? -20.674 9.923 14.089 1.00 61.50 291 ASP A C 1
ATOM 4587 O O . ASP A 1 292 ? -19.696 10.346 13.462 1.00 60.77 291 ASP A O 1
ATOM 4596 N N . GLY A 1 293 ? -20.767 8.667 14.510 1.00 64.76 292 GLY A N 1
ATOM 4597 C CA . GLY A 1 293 ? -19.777 7.660 14.208 1.00 62.65 292 GLY A CA 1
ATOM 4598 C C . GLY A 1 293 ? -19.997 6.932 12.904 1.00 50.62 292 GLY A C 1
ATOM 4599 O O . GLY A 1 293 ? -19.326 5.927 12.649 1.00 46.26 292 GLY A O 1
ATOM 4603 N N . ILE A 1 294 ? -20.911 7.405 12.065 1.00 49.26 293 ILE A N 1
ATOM 4604 C CA . ILE A 1 294 ? -21.213 6.766 10.791 1.00 49.49 293 ILE A CA 1
ATOM 4605 C C . ILE A 1 294 ? -20.515 7.542 9.681 1.00 48.62 293 ILE A C 1
ATOM 4606 O O . ILE A 1 294 ? -20.699 8.759 9.552 1.00 52.16 293 ILE A O 1
ATOM 4622 N N . ASN A 1 295 ? -19.721 6.837 8.876 1.00 42.42 294 ASN A N 1
ATOM 4623 C CA . ASN A 1 295 ? -19.110 7.413 7.677 1.00 35.46 294 ASN A CA 1
ATOM 4624 C C . ASN A 1 295 ? -20.149 7.354 6.563 1.00 38.60 294 ASN A C 1
ATOM 4625 O O . ASN A 1 295 ? -20.236 6.380 5.813 1.00 45.68 294 ASN A O 1
ATOM 4636 N N . ASN A 1 296 ? -20.951 8.416 6.450 1.00 39.60 295 ASN A N 1
ATOM 4637 C CA . ASN A 1 296 ? -22.070 8.398 5.514 1.00 39.19 295 ASN A CA 1
ATOM 4638 C C . ASN A 1 296 ? -21.602 8.353 4.065 1.00 40.25 295 ASN A C 1
ATOM 4639 O O . ASN A 1 296 ? -22.312 7.821 3.205 1.00 44.34 295 ASN A O 1
ATOM 4650 N N . ASP A 1 297 ? -20.424 8.904 3.770 1.00 41.59 296 ASP A N 1
ATOM 4651 C CA . ASP A 1 297 ? -19.920 8.855 2.402 1.00 41.31 296 ASP A CA 1
ATOM 4652 C C . ASP A 1 297 ? -19.658 7.418 1.979 1.00 44.76 296 ASP A C 1
ATOM 4653 O O . ASP A 1 297 ? -19.968 7.028 0.846 1.00 47.00 296 ASP A O 1
ATOM 4662 N N . LEU A 1 298 ? -19.085 6.613 2.875 1.00 46.44 297 LEU A N 1
ATOM 4663 C CA . LEU A 1 298 ? -18.882 5.207 2.556 1.00 39.47 297 LEU A CA 1
ATOM 4664 C C . LEU A 1 298 ? -20.220 4.496 2.404 1.00 32.56 297 LEU A C 1
ATOM 4665 O O . LEU A 1 298 ? -20.403 3.693 1.484 1.00 38.61 297 LEU A O 1
ATOM 4681 N N . VAL A 1 299 ? -21.182 4.796 3.274 1.00 43.29 298 VAL A N 1
ATOM 4682 C CA . VAL A 1 299 ? -22.485 4.160 3.129 1.00 30.60 298 VAL A CA 1
ATOM 4683 C C . VAL A 1 299 ? -23.062 4.475 1.755 1.00 30.83 298 VAL A C 1
ATOM 4684 O O . VAL A 1 299 ? -23.577 3.589 1.063 1.00 38.74 298 VAL A O 1
ATOM 4697 N N . ASN A 1 300 ? -22.955 5.733 1.323 1.00 35.86 299 ASN A N 1
ATOM 4698 C CA . ASN A 1 300 ? -23.498 6.115 0.024 1.00 37.44 299 ASN A CA 1
ATOM 4699 C C . ASN A 1 300 ? -22.738 5.458 -1.125 1.00 31.11 299 ASN A C 1
ATOM 4700 O O . ASN A 1 300 ? -23.346 5.061 -2.122 1.00 35.25 299 ASN A O 1
ATOM 4711 N N . GLU A 1 301 ? -21.415 5.314 -1.000 1.00 32.15 300 GLU A N 1
ATOM 4712 C CA . GLU A 1 301 ? -20.632 4.671 -2.056 1.00 30.87 300 GLU A CA 1
ATOM 4713 C C . GLU A 1 301 ? -21.001 3.195 -2.186 1.00 26.36 300 GLU A C 1
ATOM 4714 O O . GLU A 1 301 ? -21.210 2.677 -3.298 1.00 36.10 300 GLU A O 1
ATOM 4726 N N . TYR A 1 302 ? -21.094 2.507 -1.047 1.00 29.19 301 TYR A N 1
ATOM 4727 C CA . TYR A 1 302 ? -21.486 1.104 -1.048 1.00 32.63 301 TYR A CA 1
ATOM 4728 C C . TYR A 1 302 ? -22.880 0.941 -1.638 1.00 29.64 301 TYR A C 1
ATOM 4729 O O . TYR A 1 302 ? -23.121 0.046 -2.456 1.00 37.85 301 TYR A O 1
ATOM 4747 N N . ARG A 1 303 ? -23.818 1.794 -1.222 1.00 29.16 302 ARG A N 1
ATOM 4748 C CA . ARG A 1 303 ? -25.169 1.720 -1.763 1.00 32.58 302 ARG A CA 1
ATOM 4749 C C . ARG A 1 303 ? -25.172 1.989 -3.262 1.00 29.83 302 ARG A C 1
ATOM 4750 O O . ARG A 1 303 ? -25.931 1.366 -4.012 1.00 30.15 302 ARG A O 1
ATOM 4771 N N . TYR A 1 304 ? -24.332 2.921 -3.714 1.00 21.40 303 TYR A N 1
ATOM 4772 C CA . TYR A 1 304 ? -24.257 3.239 -5.134 1.00 24.07 303 TYR A CA 1
ATOM 4773 C C . TYR A 1 304 ? -23.876 2.006 -5.939 1.00 30.35 303 TYR A C 1
ATOM 4774 O O . TYR A 1 304 ? -24.541 1.655 -6.924 1.00 34.94 303 TYR A O 1
ATOM 4792 N N . TYR A 1 305 ? -22.815 1.316 -5.520 1.00 41.24 304 TYR A N 1
ATOM 4793 C CA . TYR A 1 305 ? -22.393 0.135 -6.272 1.00 33.08 304 TYR A CA 1
ATOM 4794 C C . TYR A 1 305 ? -23.369 -1.034 -6.109 1.00 26.68 304 TYR A C 1
ATOM 4795 O O . TYR A 1 305 ? -23.575 -1.809 -7.056 1.00 28.05 304 TYR A O 1
ATOM 4813 N N . GLU A 1 306 ? -23.994 -1.166 -4.939 1.00 25.62 305 GLU A N 1
ATOM 4814 C CA . GLU A 1 306 ? -25.084 -2.121 -4.773 1.00 33.28 305 GLU A CA 1
ATOM 4815 C C . GLU A 1 306 ? -26.169 -1.887 -5.818 1.00 38.16 305 GLU A C 1
ATOM 4816 O O . GLU A 1 306 ? -26.614 -2.817 -6.508 1.00 42.67 305 GLU A O 1
ATOM 4828 N N . LEU A 1 307 ? -26.600 -0.633 -5.947 1.00 27.33 306 LEU A N 1
ATOM 4829 C CA . LEU A 1 307 ? -27.651 -0.301 -6.895 1.00 34.93 306 LEU A CA 1
ATOM 4830 C C . LEU A 1 307 ? -27.200 -0.570 -8.323 1.00 32.35 306 LEU A C 1
ATOM 4831 O O . LEU A 1 307 ? -28.001 -0.988 -9.160 1.00 36.42 306 LEU A O 1
ATOM 4847 N N . MET A 1 308 ? -25.925 -0.316 -8.630 1.00 33.12 307 MET A N 1
ATOM 4848 C CA . MET A 1 308 ? -25.435 -0.577 -9.985 1.00 41.02 307 MET A CA 1
ATOM 4849 C C . MET A 1 308 ? -25.487 -2.067 -10.320 1.00 37.65 307 MET A C 1
ATOM 4850 O O . MET A 1 308 ? -25.872 -2.456 -11.436 1.00 36.67 307 MET A O 1
ATOM 4864 N N . SER A 1 309 ? -25.092 -2.916 -9.368 1.00 43.29 308 SER A N 1
ATOM 4865 C CA . SER A 1 309 ? -25.219 -4.357 -9.571 1.00 43.67 308 SER A CA 1
ATOM 4866 C C . SER A 1 309 ? -26.676 -4.732 -9.813 1.00 35.19 308 SER A C 1
ATOM 4867 O O . SER A 1 309 ? -27.005 -5.480 -10.751 1.00 43.56 308 SER A O 1
ATOM 4875 N N . LYS A 1 310 ? -27.571 -4.209 -8.972 1.00 34.05 309 LYS A N 1
ATOM 4876 C CA . LYS A 1 310 ? -28.989 -4.447 -9.202 1.00 33.57 309 LYS A CA 1
ATOM 4877 C C . LYS A 1 310 ? -29.418 -3.970 -10.584 1.00 32.72 309 LYS A C 1
ATOM 4878 O O . LYS A 1 310 ? -30.289 -4.584 -11.203 1.00 35.11 309 LYS A O 1
ATOM 4897 N N . LEU A 1 311 ? -28.839 -2.869 -11.068 1.00 37.76 310 LEU A N 1
ATOM 4898 C CA . LEU A 1 311 ? -29.223 -2.317 -12.364 1.00 33.50 310 LEU A CA 1
ATOM 4899 C C . LEU A 1 311 ? -28.869 -3.276 -13.483 1.00 29.35 310 LEU A C 1
ATOM 4900 O O . LEU A 1 311 ? -29.667 -3.506 -14.404 1.00 44.09 310 LEU A O 1
ATOM 4916 N N . ALA A 1 312 ? -27.662 -3.837 -13.422 1.00 35.60 311 ALA A N 1
ATOM 4917 C CA . ALA A 1 312 ? -27.284 -4.842 -14.407 1.00 38.87 311 ALA A CA 1
ATOM 4918 C C . ALA A 1 312 ? -28.257 -6.012 -14.370 1.00 35.12 311 ALA A C 1
ATOM 4919 O O . ALA A 1 312 ? -28.753 -6.457 -15.417 1.00 34.89 311 ALA A O 1
ATOM 4926 N N . ASN A 1 313 ? -28.584 -6.492 -13.164 1.00 39.34 312 ASN A N 1
ATOM 4927 C CA . ASN A 1 313 ? -29.511 -7.619 -13.059 1.00 37.05 312 ASN A CA 1
ATOM 4928 C C . ASN A 1 313 ? -30.886 -7.277 -13.629 1.00 36.43 312 ASN A C 1
ATOM 4929 O O . ASN A 1 313 ? -31.502 -8.095 -14.323 1.00 41.16 312 ASN A O 1
ATOM 4940 N N . GLN A 1 314 ? -31.382 -6.073 -13.344 1.00 36.45 313 GLN A N 1
ATOM 4941 C CA . GLN A 1 314 ? -32.726 -5.693 -13.762 1.00 27.74 313 GLN A CA 1
ATOM 4942 C C . GLN A 1 314 ? -32.814 -5.532 -15.271 1.00 30.71 313 GLN A C 1
ATOM 4943 O O . GLN A 1 314 ? -33.796 -5.958 -15.890 1.00 45.11 313 GLN A O 1
ATOM 4957 N N . LEU A 1 315 ? -31.806 -4.914 -15.884 1.00 37.69 314 LEU A N 1
ATOM 4958 C CA . LEU A 1 315 ? -31.805 -4.826 -17.338 1.00 42.03 314 LEU A CA 1
ATOM 4959 C C . LEU A 1 315 ? -31.696 -6.211 -17.962 1.00 40.12 314 LEU A C 1
ATOM 4960 O O . LEU A 1 315 ? -32.323 -6.483 -18.993 1.00 42.35 314 LEU A O 1
ATOM 4976 N N . ASN A 1 316 ? -30.924 -7.112 -17.342 1.00 43.95 315 ASN A N 1
ATOM 4977 C CA . ASN A 1 316 ? -30.889 -8.481 -17.846 1.00 43.97 315 ASN A CA 1
ATOM 4978 C C . ASN A 1 316 ? -32.251 -9.156 -17.754 1.00 51.32 315 ASN A C 1
ATOM 4979 O O . ASN A 1 316 ? -32.531 -10.074 -18.531 1.00 73.12 315 ASN A O 1
ATOM 4990 N N . SER A 1 317 ? -33.102 -8.718 -16.828 1.00 50.93 316 SER A N 1
ATOM 4991 C CA . SER A 1 317 ? -34.416 -9.309 -16.613 1.00 44.39 316 SER A CA 1
ATOM 4992 C C . SER A 1 317 ? -35.543 -8.545 -17.299 1.00 48.15 316 SER A C 1
ATOM 4993 O O . SER A 1 317 ? -36.712 -8.900 -17.116 1.00 53.55 316 SER A O 1
ATOM 5001 N N . ASN A 1 318 ? -35.231 -7.504 -18.070 1.00 54.00 317 ASN A N 1
ATOM 5002 C CA . ASN A 1 318 ? -36.238 -6.712 -18.773 1.00 55.00 317 ASN A CA 1
ATOM 5003 C C . ASN A 1 318 ? -37.154 -5.948 -17.815 1.00 50.65 317 ASN A C 1
ATOM 5004 O O . ASN A 1 318 ? -38.245 -5.517 -18.202 1.00 53.51 317 ASN A O 1
ATOM 5015 N N . ASN A 1 319 ? -36.736 -5.766 -16.563 1.00 42.11 318 ASN A N 1
ATOM 5016 C CA . ASN A 1 319 ? -37.476 -4.931 -15.615 1.00 31.23 318 ASN A CA 1
ATOM 5017 C C . ASN A 1 319 ? -37.028 -3.475 -15.762 1.00 42.98 318 ASN A C 1
ATOM 5018 O O . ASN A 1 319 ? -36.364 -2.896 -14.900 1.00 34.13 318 ASN A O 1
ATOM 5029 N N . LEU A 1 320 ? -37.423 -2.873 -16.885 1.00 40.78 319 LEU A N 1
ATOM 5030 C CA . LEU A 1 320 ? -37.025 -1.495 -17.156 1.00 34.00 319 LEU A CA 1
ATOM 5031 C C . LEU A 1 320 ? -37.614 -0.512 -16.148 1.00 37.88 319 LEU A C 1
ATOM 5032 O O . LEU A 1 320 ? -37.009 0.532 -15.875 1.00 46.40 319 LEU A O 1
ATOM 5048 N N . SER A 1 321 ? -38.774 -0.826 -15.569 1.00 31.68 320 SER A N 1
ATOM 5049 C CA . SER A 1 321 ? -39.372 0.071 -14.583 1.00 33.67 320 SER A CA 1
ATOM 5050 C C . SER A 1 321 ? -38.491 0.173 -13.342 1.00 35.06 320 SER A C 1
ATOM 5051 O O . SER A 1 321 ? -38.117 1.276 -12.899 1.00 44.39 320 SER A O 1
ATOM 5059 N N . GLU A 1 322 ? -38.128 -0.979 -12.781 1.00 37.88 321 GLU A N 1
ATOM 5060 C CA . GLU A 1 322 ? -37.240 -0.979 -11.631 1.00 42.56 321 GLU A CA 1
ATOM 5061 C C . GLU A 1 322 ? -35.873 -0.444 -12.020 1.00 30.63 321 GLU A C 1
ATOM 5062 O O . GLU A 1 322 ? -35.211 0.218 -11.218 1.00 27.01 321 GLU A O 1
ATOM 5074 N N . ALA A 1 323 ? -35.431 -0.725 -13.247 1.00 33.99 322 ALA A N 1
ATOM 5075 C CA . ALA A 1 323 ? -34.174 -0.153 -13.715 1.00 25.61 322 ALA A CA 1
ATOM 5076 C C . ALA A 1 323 ? -34.204 1.369 -13.616 1.00 34.59 322 ALA A C 1
ATOM 5077 O O . ALA A 1 323 ? -33.233 1.991 -13.161 1.00 33.83 322 ALA A O 1
ATOM 5084 N N . THR A 1 324 ? -35.318 1.984 -14.029 1.00 30.02 323 THR A N 1
ATOM 5085 C CA . THR A 1 324 ? -35.448 3.437 -13.944 1.00 31.43 323 THR A CA 1
ATOM 5086 C C . THR A 1 324 ? -35.380 3.904 -12.495 1.00 36.10 323 THR A C 1
ATOM 5087 O O . THR A 1 324 ? -34.636 4.837 -12.162 1.00 37.32 323 THR A O 1
ATOM 5098 N N . ARG A 1 325 ? -36.158 3.269 -11.613 1.00 35.16 324 ARG A N 1
ATOM 5099 C CA . ARG A 1 325 ? -36.129 3.679 -10.205 1.00 26.01 324 ARG A CA 1
ATOM 5100 C C . ARG A 1 325 ? -34.717 3.561 -9.625 1.00 31.75 324 ARG A C 1
ATOM 5101 O O . ARG A 1 325 ? -34.253 4.444 -8.883 1.00 40.78 324 ARG A O 1
ATOM 5122 N N . THR A 1 326 ? -34.009 2.489 -9.985 1.00 33.93 325 THR A N 1
ATOM 5123 C CA . THR A 1 326 ? -32.663 2.250 -9.474 1.00 33.53 325 THR A CA 1
ATOM 5124 C C . THR A 1 326 ? -31.687 3.322 -9.943 1.00 31.80 325 THR A C 1
ATOM 5125 O O . THR A 1 326 ? -30.933 3.889 -9.140 1.00 36.00 325 THR A O 1
ATOM 5136 N N . VAL A 1 327 ? -31.659 3.591 -11.250 1.00 32.52 326 VAL A N 1
ATOM 5137 C CA . VAL A 1 327 ? -30.742 4.608 -11.758 1.00 34.44 326 VAL A CA 1
ATOM 5138 C C . VAL A 1 327 ? -31.064 5.966 -11.143 1.00 32.32 326 VAL A C 1
ATOM 5139 O O . VAL A 1 327 ? -30.165 6.777 -10.893 1.00 35.04 326 VAL A O 1
ATOM 5152 N N . GLU A 1 328 ? -32.348 6.245 -10.905 1.00 38.45 327 GLU A N 1
ATOM 5153 C CA . GLU A 1 328 ? -32.717 7.495 -10.245 1.00 40.44 327 GLU A CA 1
ATOM 5154 C C . GLU A 1 328 ? -32.088 7.582 -8.859 1.00 31.24 327 GLU A C 1
ATOM 5155 O O . GLU A 1 328 ? -31.533 8.621 -8.472 1.00 37.67 327 GLU A O 1
ATOM 5167 N N . GLN A 1 329 ? -32.191 6.502 -8.081 1.00 29.74 328 GLN A N 1
ATOM 5168 C CA . GLN A 1 329 ? -31.549 6.500 -6.769 1.00 41.31 328 GLN A CA 1
ATOM 5169 C C . GLN A 1 329 ? -30.044 6.716 -6.897 1.00 34.72 328 GLN A C 1
ATOM 5170 O O . GLN A 1 329 ? -29.434 7.428 -6.085 1.00 34.93 328 GLN A O 1
ATOM 5184 N N . MET A 1 330 ? -29.424 6.097 -7.903 1.00 42.06 329 MET A N 1
ATOM 5185 C CA . MET A 1 330 ? -27.994 6.313 -8.104 1.00 35.23 329 MET A CA 1
ATOM 5186 C C . MET A 1 330 ? -27.707 7.784 -8.375 1.00 35.32 329 MET A C 1
ATOM 5187 O O . MET A 1 330 ? -26.695 8.327 -7.912 1.00 38.58 329 MET A O 1
ATOM 5201 N N . GLN A 1 331 ? -28.580 8.439 -9.146 1.00 39.15 330 GLN A N 1
ATOM 5202 C CA . GLN A 1 331 ? -28.422 9.870 -9.382 1.00 32.20 330 GLN A CA 1
ATOM 5203 C C . GLN A 1 331 ? -28.449 10.628 -8.068 1.00 35.62 330 GLN A C 1
ATOM 5204 O O . GLN A 1 331 ? -27.613 11.505 -7.818 1.00 38.74 330 GLN A O 1
ATOM 5218 N N . MET A 1 332 ? -29.443 10.325 -7.230 1.00 40.89 331 MET A N 1
ATOM 5219 C CA . MET A 1 332 ? -29.556 11.030 -5.959 1.00 36.33 331 MET A CA 1
ATOM 5220 C C . MET A 1 332 ? -28.292 10.849 -5.134 1.00 41.98 331 MET A C 1
ATOM 5221 O O . MET A 1 332 ? -27.808 11.797 -4.505 1.00 48.97 331 MET A O 1
ATOM 5235 N N . ILE A 1 333 ? -27.725 9.643 -5.146 1.00 33.80 332 ILE A N 1
ATOM 5236 C CA . ILE A 1 333 ? -26.522 9.398 -4.356 1.00 34.74 332 ILE A CA 1
ATOM 5237 C C . ILE A 1 333 ? -25.354 10.205 -4.913 1.00 37.44 332 ILE A C 1
ATOM 5238 O O . ILE A 1 333 ? -24.596 10.841 -4.167 1.00 45.24 332 ILE A O 1
ATOM 5254 N N . ALA A 1 334 ? -25.188 10.185 -6.235 1.00 33.70 333 ALA A N 1
ATOM 5255 C CA . ALA A 1 334 ? -24.090 10.921 -6.847 1.00 40.26 333 ALA A CA 1
ATOM 5256 C C . ALA A 1 334 ? -24.175 12.403 -6.512 1.00 46.50 333 ALA A C 1
ATOM 5257 O O . ALA A 1 334 ? -23.162 13.039 -6.195 1.00 50.54 333 ALA A O 1
ATOM 5264 N N . GLN A 1 335 ? -25.379 12.972 -6.580 1.00 44.30 334 GLN A N 1
ATOM 5265 C CA . GLN A 1 335 ? -25.530 14.400 -6.320 1.00 48.76 334 GLN A CA 1
ATOM 5266 C C . GLN A 1 335 ? -25.418 14.712 -4.832 1.00 49.23 334 GLN A C 1
ATOM 5267 O O . GLN A 1 335 ? -25.044 15.831 -4.461 1.00 53.04 334 GLN A O 1
ATOM 5281 N N . GLN A 1 336 ? -25.720 13.738 -3.972 1.00 52.74 335 GLN A N 1
ATOM 5282 C CA . GLN A 1 336 ? -25.565 13.915 -2.535 1.00 49.03 335 GLN A CA 1
ATOM 5283 C C . GLN A 1 336 ? -24.111 13.837 -2.105 1.00 58.52 335 GLN A C 1
ATOM 5284 O O . GLN A 1 336 ? -23.756 14.401 -1.064 1.00 67.22 335 GLN A O 1
ATOM 5298 N N . THR A 1 337 ? -23.266 13.172 -2.892 1.00 59.00 336 THR A N 1
ATOM 5299 C CA . THR A 1 337 ? -21.833 13.145 -2.632 1.00 55.45 336 THR A CA 1
ATOM 5300 C C . THR A 1 337 ? -21.093 14.263 -3.356 1.00 58.05 336 THR A C 1
ATOM 5301 O O . THR A 1 337 ? -19.889 14.435 -3.133 1.00 62.24 336 THR A O 1
ATOM 5312 N N . ARG A 1 338 ? -21.783 15.021 -4.211 1.00 58.30 337 ARG A N 1
ATOM 5313 C CA . ARG A 1 338 ? -21.200 16.161 -4.921 1.00 60.92 337 ARG A CA 1
ATOM 5314 C C . ARG A 1 338 ? -19.955 15.772 -5.714 1.00 48.93 337 ARG A C 1
ATOM 5315 O O . ARG A 1 338 ? -19.024 16.569 -5.849 1.00 54.31 337 ARG A O 1
ATOM 5336 N N . ARG A 1 339 ? -19.908 14.548 -6.227 1.00 51.14 338 ARG A N 1
ATOM 5337 C CA . ARG A 1 339 ? -18.772 14.067 -7.007 1.00 56.27 338 ARG A CA 1
ATOM 5338 C C . ARG A 1 339 ? -19.104 14.148 -8.495 1.00 54.54 338 ARG A C 1
ATOM 5339 O O . ARG A 1 339 ? -19.986 13.431 -8.978 1.00 58.29 338 ARG A O 1
ATOM 5360 N N . MET A 1 340 ? -18.396 15.017 -9.220 1.00 56.90 339 MET A N 1
ATOM 5361 C CA . MET A 1 340 ? -18.674 15.205 -10.643 1.00 46.43 339 MET A CA 1
ATOM 5362 C C . MET A 1 340 ? -18.613 13.888 -11.415 1.00 45.06 339 MET A C 1
ATOM 5363 O O . MET A 1 340 ? -19.438 13.642 -12.307 1.00 49.41 339 MET A O 1
ATOM 5377 N N . GLU A 1 341 ? -17.641 13.030 -11.090 1.00 53.43 340 GLU A N 1
ATOM 5378 C CA . GLU A 1 341 ? -17.457 11.792 -11.846 1.00 64.42 340 GLU A CA 1
ATOM 5379 C C . GLU A 1 341 ? -18.688 10.901 -11.738 1.00 56.63 340 GLU A C 1
ATOM 5380 O O . GLU A 1 341 ? -19.202 10.392 -12.745 1.00 59.25 340 GLU A O 1
ATOM 5392 N N . LEU A 1 342 ? -19.188 10.721 -10.516 1.00 51.80 341 LEU A N 1
ATOM 5393 C CA . LEU A 1 342 ? -20.364 9.887 -10.323 1.00 50.22 341 LEU A CA 1
ATOM 5394 C C . LEU A 1 342 ? -21.585 10.534 -10.968 1.00 50.70 341 LEU A C 1
ATOM 5395 O O . LEU A 1 342 ? -22.433 9.841 -11.545 1.00 46.84 341 LEU A O 1
ATOM 5411 N N . ILE A 1 343 ? -21.675 11.866 -10.907 1.00 46.31 342 ILE A N 1
ATOM 5412 C CA . ILE A 1 343 ? -22.849 12.555 -11.439 1.00 39.73 342 ILE A CA 1
ATOM 5413 C C . ILE A 1 343 ? -22.935 12.358 -12.943 1.00 39.16 342 ILE A C 1
ATOM 5414 O O . ILE A 1 343 ? -23.986 11.998 -13.488 1.00 50.55 342 ILE A O 1
ATOM 5430 N N . GLU A 1 344 ? -21.818 12.506 -13.633 1.00 44.28 343 GLU A N 1
ATOM 5431 C CA . GLU A 1 344 ? -21.875 12.270 -15.068 1.00 53.13 343 GLU A CA 1
ATOM 5432 C C . GLU A 1 344 ? -22.093 10.799 -15.387 1.00 49.49 343 GLU A C 1
ATOM 5433 O O . GLU A 1 344 ? -22.810 10.471 -16.341 1.00 51.66 343 GLU A O 1
ATOM 5445 N N . THR A 1 345 ? -21.395 9.897 -14.693 1.00 41.72 344 THR A N 1
ATOM 5446 C CA . THR A 1 345 ? -21.596 8.491 -15.014 1.00 45.73 344 THR A CA 1
ATOM 5447 C C . THR A 1 345 ? -23.083 8.157 -14.935 1.00 55.60 344 THR A C 1
ATOM 5448 O O . THR A 1 345 ? -23.641 7.503 -15.834 1.00 53.50 344 THR A O 1
ATOM 5459 N N . THR A 1 346 ? -23.753 8.633 -13.875 1.00 57.08 345 THR A N 1
ATOM 5460 C CA . THR A 1 346 ? -25.171 8.338 -13.690 1.00 34.40 345 THR A CA 1
ATOM 5461 C C . THR A 1 346 ? -26.033 9.043 -14.725 1.00 44.49 345 THR A C 1
ATOM 5462 O O . THR A 1 346 ? -27.062 8.494 -15.152 1.00 52.29 345 THR A O 1
ATOM 5473 N N . ARG A 1 347 ? -25.644 10.256 -15.139 1.00 54.83 346 ARG A N 1
ATOM 5474 C CA . ARG A 1 347 ? -26.410 10.923 -16.185 1.00 47.93 346 ARG A CA 1
ATOM 5475 C C . ARG A 1 347 ? -26.362 10.098 -17.461 1.00 48.61 346 ARG A C 1
ATOM 5476 O O . ARG A 1 347 ? -27.409 9.742 -18.019 1.00 57.63 346 ARG A O 1
ATOM 5497 N N . ARG A 1 348 ? -25.149 9.685 -17.866 1.00 43.64 347 ARG A N 1
ATOM 5498 C CA . ARG A 1 348 ? -24.968 8.882 -19.075 1.00 39.85 347 ARG A CA 1
ATOM 5499 C C . ARG A 1 348 ? -25.831 7.633 -19.035 1.00 42.69 347 ARG A C 1
ATOM 5500 O O . ARG A 1 348 ? -26.390 7.213 -20.057 1.00 47.82 347 ARG A O 1
ATOM 5521 N N . ILE A 1 349 ? -25.967 7.027 -17.864 1.00 45.09 348 ILE A N 1
ATOM 5522 C CA . ILE A 1 349 ? -26.777 5.812 -17.797 1.00 31.72 348 ILE A CA 1
ATOM 5523 C C . ILE A 1 349 ? -28.291 6.109 -17.842 1.00 34.48 348 ILE A C 1
ATOM 5524 O O . ILE A 1 349 ? -29.064 5.355 -18.455 1.00 35.15 348 ILE A O 1
ATOM 5540 N N . SER A 1 350 ? -28.744 7.178 -17.170 1.00 46.86 349 SER A N 1
ATOM 5541 C CA . SER A 1 350 ? -30.177 7.495 -17.124 1.00 39.82 349 SER A CA 1
ATOM 5542 C C . SER A 1 350 ? -30.726 7.920 -18.477 1.00 45.80 349 SER A C 1
ATOM 5543 O O . SER A 1 350 ? -31.759 7.381 -18.904 1.00 56.48 349 SER A O 1
ATOM 5551 N N . GLU A 1 351 ? -30.147 9.015 -19.043 1.00 49.97 350 GLU A N 1
ATOM 5552 C CA . GLU A 1 351 ? -29.632 9.023 -20.430 1.00 44.66 350 GLU A CA 1
ATOM 5553 C C . GLU A 1 351 ? -30.158 7.828 -21.262 1.00 52.56 350 GLU A C 1
ATOM 5554 O O . GLU A 1 351 ? -31.212 7.936 -21.918 1.00 54.67 350 GLU A O 1
ATOM 5566 N N . SER A 1 352 ? -29.375 6.723 -21.348 1.00 52.74 351 SER A N 1
ATOM 5567 C CA . SER A 1 352 ? -29.709 5.483 -22.102 1.00 52.96 351 SER A CA 1
ATOM 5568 C C . SER A 1 352 ? -31.006 4.790 -21.651 1.00 51.04 351 SER A C 1
ATOM 5569 O O . SER A 1 352 ? -31.766 4.248 -22.475 1.00 60.24 351 SER A O 1
ATOM 5577 N N . ILE A 1 353 ? -31.266 4.750 -20.348 1.00 47.84 352 ILE A N 1
ATOM 5578 C CA . ILE A 1 353 ? -32.435 3.999 -19.890 1.00 47.22 352 ILE A CA 1
ATOM 5579 C C . ILE A 1 353 ? -33.722 4.660 -20.378 1.00 51.26 352 ILE A C 1
ATOM 5580 O O . ILE A 1 353 ? -34.622 3.992 -20.901 1.00 54.94 352 ILE A O 1
ATOM 5596 N N . GLU A 1 354 ? -33.783 5.988 -20.287 1.00 46.26 353 GLU A N 1
ATOM 5597 C CA . GLU A 1 354 ? -34.933 6.754 -20.750 1.00 53.79 353 GLU A CA 1
ATOM 5598 C C . GLU A 1 354 ? -35.117 6.598 -22.244 1.00 65.51 353 GLU A C 1
ATOM 5599 O O . GLU A 1 354 ? -36.247 6.430 -22.722 1.00 67.07 353 GLU A O 1
ATOM 5611 N N . THR A 1 355 ? -34.014 6.656 -23.002 1.00 65.38 354 THR A N 1
ATOM 5612 C CA . THR A 1 355 ? -34.136 6.451 -24.444 1.00 60.53 354 THR A CA 1
ATOM 5613 C C . THR A 1 355 ? -34.642 5.050 -24.778 1.00 57.27 354 THR A C 1
ATOM 5614 O O . THR A 1 355 ? -35.398 4.869 -25.734 1.00 64.46 354 THR A O 1
ATOM 5625 N N . THR A 1 356 ? -34.195 4.035 -24.043 1.00 45.36 355 THR A N 1
ATOM 5626 C CA . THR A 1 356 ? -34.712 2.697 -24.301 1.00 58.81 355 THR A CA 1
ATOM 5627 C C . THR A 1 356 ? -36.186 2.621 -23.974 1.00 57.00 355 THR A C 1
ATOM 5628 O O . THR A 1 356 ? -36.967 1.982 -24.688 1.00 63.14 355 THR A O 1
ATOM 5639 N N . ARG A 1 357 ? -36.595 3.299 -22.917 1.00 57.28 356 ARG A N 1
ATOM 5640 C CA . ARG A 1 357 ? -38.019 3.349 -22.653 1.00 64.52 356 ARG A CA 1
ATOM 5641 C C . ARG A 1 357 ? -38.765 4.036 -23.790 1.00 63.27 356 ARG A C 1
ATOM 5642 O O . ARG A 1 357 ? -39.894 3.647 -24.112 1.00 53.58 356 ARG A O 1
ATOM 5663 N N . ARG A 1 358 ? -38.178 5.098 -24.365 1.00 62.53 357 ARG A N 1
ATOM 5664 C CA . ARG A 1 358 ? -38.663 5.669 -25.622 1.00 55.51 357 ARG A CA 1
ATOM 5665 C C . ARG A 1 358 ? -38.841 4.585 -26.690 1.00 53.15 357 ARG A C 1
ATOM 5666 O O . ARG A 1 358 ? -39.967 4.314 -27.109 1.00 69.73 357 ARG A O 1
ATOM 5687 N N . ILE A 1 359 ? -37.746 3.928 -27.106 1.00 55.37 358 ILE A N 1
ATOM 5688 C CA . ILE A 1 359 ? -37.799 2.944 -28.196 1.00 60.16 358 ILE A CA 1
ATOM 5689 C C . ILE A 1 359 ? -38.722 1.798 -27.811 1.00 57.23 358 ILE A C 1
ATOM 5690 O O . ILE A 1 359 ? -39.521 1.300 -28.619 1.00 51.45 358 ILE A O 1
ATOM 5706 N N . GLY A 1 360 ? -38.588 1.336 -26.575 1.00 59.15 359 GLY A N 1
ATOM 5707 C CA . GLY A 1 360 ? -39.515 0.365 -26.042 1.00 55.70 359 GLY A CA 1
ATOM 5708 C C . GLY A 1 360 ? -39.528 -0.902 -26.857 1.00 65.67 359 GLY A C 1
ATOM 5709 O O . GLY A 1 360 ? -40.591 -1.501 -27.050 1.00 66.03 359 GLY A O 1
ATOM 5713 N N . THR A 1 361 ? -38.367 -1.324 -27.339 1.00 79.33 360 THR A N 1
ATOM 5714 C CA . THR A 1 361 ? -38.215 -2.544 -28.106 1.00 76.05 360 THR A CA 1
ATOM 5715 C C . THR A 1 361 ? -37.213 -3.434 -27.395 1.00 77.19 360 THR A C 1
ATOM 5716 O O . THR A 1 361 ? -36.361 -2.954 -26.640 1.00 78.86 360 THR A O 1
ATOM 5727 N N . VAL A 1 362 ? -37.324 -4.737 -27.632 1.00 82.04 361 VAL A N 1
ATOM 5728 C CA . VAL A 1 362 ? -36.335 -5.649 -27.077 1.00 79.20 361 VAL A CA 1
ATOM 5729 C C . VAL A 1 362 ? -34.968 -5.348 -27.676 1.00 81.44 361 VAL A C 1
ATOM 5730 O O . VAL A 1 362 ? -33.948 -5.417 -26.990 1.00 75.75 361 VAL A O 1
ATOM 5743 N N . GLU A 1 363 ? -34.934 -4.949 -28.947 1.00 78.73 362 GLU A N 1
ATOM 5744 C CA . GLU A 1 363 ? -33.673 -4.596 -29.594 1.00 71.19 362 GLU A CA 1
ATOM 5745 C C . GLU A 1 363 ? -32.849 -3.631 -28.744 1.00 65.43 362 GLU A C 1
ATOM 5746 O O . GLU A 1 363 ? -31.648 -3.838 -28.540 1.00 55.27 362 GLU A O 1
ATOM 5758 N N . GLN A 1 364 ? -33.478 -2.562 -28.244 1.00 67.03 363 GLN A N 1
ATOM 5759 C CA . GLN A 1 364 ? -32.747 -1.537 -27.499 1.00 56.33 363 GLN A CA 1
ATOM 5760 C C . GLN A 1 364 ? -32.521 -1.925 -26.039 1.00 53.16 363 GLN A C 1
ATOM 5761 O O . GLN A 1 364 ? -31.458 -1.630 -25.473 1.00 54.65 363 GLN A O 1
ATOM 5775 N N . THR A 1 365 ? -33.536 -2.512 -25.397 1.00 55.23 364 THR A N 1
ATOM 5776 C CA . THR A 1 365 ? -33.383 -2.959 -24.017 1.00 59.25 364 THR A CA 1
ATOM 5777 C C . THR A 1 365 ? -32.227 -3.944 -23.920 1.00 63.92 364 THR A C 1
ATOM 5778 O O . THR A 1 365 ? -31.375 -3.847 -23.031 1.00 66.32 364 THR A O 1
ATOM 5789 N N . ARG A 1 366 ? -32.136 -4.832 -24.902 1.00 62.63 365 ARG A N 1
ATOM 5790 C CA . ARG A 1 366 ? -31.134 -5.885 -24.931 1.00 56.46 365 ARG A CA 1
ATOM 5791 C C . ARG A 1 366 ? -29.757 -5.278 -25.172 1.00 56.22 365 ARG A C 1
ATOM 5792 O O . ARG A 1 366 ? -28.761 -5.681 -24.546 1.00 55.17 365 ARG A O 1
ATOM 5813 N N . LYS A 1 367 ? -29.712 -4.221 -25.989 1.00 53.05 366 LYS A N 1
ATOM 5814 C CA . LYS A 1 367 ? -28.479 -3.473 -26.214 1.00 51.36 366 LYS A CA 1
ATOM 5815 C C . LYS A 1 367 ? -27.968 -2.816 -24.938 1.00 41.52 366 LYS A C 1
ATOM 5816 O O . LYS A 1 367 ? -26.827 -3.056 -24.514 1.00 38.91 366 LYS A O 1
ATOM 5835 N N . ILE A 1 368 ? -28.775 -1.938 -24.332 1.00 42.77 367 ILE A N 1
ATOM 5836 C CA . ILE A 1 368 ? -28.230 -1.255 -23.168 1.00 41.34 367 ILE A CA 1
ATOM 5837 C C . ILE A 1 368 ? -27.972 -2.268 -22.060 1.00 40.06 367 ILE A C 1
ATOM 5838 O O . ILE A 1 368 ? -27.129 -2.028 -21.192 1.00 39.03 367 ILE A O 1
ATOM 5854 N N . SER A 1 369 ? -28.680 -3.404 -22.062 1.00 35.37 368 SER A N 1
ATOM 5855 C CA . SER A 1 369 ? -28.367 -4.455 -21.103 1.00 27.26 368 SER A CA 1
ATOM 5856 C C . SER A 1 369 ? -26.924 -4.893 -21.260 1.00 35.18 368 SER A C 1
ATOM 5857 O O . SER A 1 369 ? -26.179 -4.977 -20.278 1.00 37.16 368 SER A O 1
ATOM 5865 N N . LYS A 1 370 ? -26.503 -5.151 -22.500 1.00 43.53 369 LYS A N 1
ATOM 5866 C CA . LYS A 1 370 ? -25.101 -5.505 -22.723 1.00 32.04 369 LYS A CA 1
ATOM 5867 C C . LYS A 1 370 ? -24.167 -4.386 -22.260 1.00 31.34 369 LYS A C 1
ATOM 5868 O O . LYS A 1 370 ? -23.205 -4.622 -21.508 1.00 28.75 369 LYS A O 1
ATOM 5887 N N . GLU A 1 371 ? -24.451 -3.151 -22.686 1.00 31.07 370 GLU A N 1
ATOM 5888 C CA . GLU A 1 371 ? -23.555 -2.033 -22.382 1.00 30.05 370 GLU A CA 1
ATOM 5889 C C . GLU A 1 371 ? -23.387 -1.848 -20.876 1.00 27.64 370 GLU A C 1
ATOM 5890 O O . GLU A 1 371 ? -22.262 -1.753 -20.360 1.00 30.27 370 GLU A O 1
ATOM 5902 N N . ILE A 1 372 ? -24.502 -1.814 -20.150 1.00 26.74 371 ILE A N 1
ATOM 5903 C CA . ILE A 1 372 ? -24.475 -1.526 -18.725 1.00 30.92 371 ILE A CA 1
ATOM 5904 C C . ILE A 1 372 ? -23.976 -2.728 -17.939 1.00 38.04 371 ILE A C 1
ATOM 5905 O O . ILE A 1 372 ? -23.309 -2.558 -16.915 1.00 40.79 371 ILE A O 1
ATOM 5921 N N . THR A 1 373 ? -24.270 -3.954 -18.386 1.00 34.00 372 THR A N 1
ATOM 5922 C CA . THR A 1 373 ? -23.711 -5.122 -17.720 1.00 31.90 372 THR A CA 1
ATOM 5923 C C . THR A 1 373 ? -22.192 -5.101 -17.783 1.00 40.21 372 THR A C 1
ATOM 5924 O O . THR A 1 373 ? -21.519 -5.419 -16.795 1.00 41.98 372 THR A O 1
ATOM 5935 N N . SER A 1 374 ? -21.629 -4.722 -18.933 1.00 32.92 373 SER A N 1
ATOM 5936 C CA . SER A 1 374 ? -20.178 -4.579 -19.010 1.00 32.04 373 SER A CA 1
ATOM 5937 C C . SER A 1 374 ? -19.689 -3.456 -18.098 1.00 30.37 373 SER A C 1
ATOM 5938 O O . SER A 1 374 ? -18.687 -3.606 -17.378 1.00 36.08 373 SER A O 1
ATOM 5946 N N . GLU A 1 375 ? -20.384 -2.314 -18.125 1.00 40.03 374 GLU A N 1
ATOM 5947 C CA . GLU A 1 375 ? -19.948 -1.176 -17.323 1.00 30.64 374 GLU A CA 1
ATOM 5948 C C . GLU A 1 375 ? -19.949 -1.501 -15.836 1.00 34.49 374 GLU A C 1
ATOM 5949 O O . GLU A 1 375 ? -19.103 -0.994 -15.095 1.00 34.60 374 GLU A O 1
ATOM 5961 N N . VAL A 1 376 ? -20.895 -2.319 -15.375 1.00 31.94 375 VAL A N 1
ATOM 5962 C CA . VAL A 1 376 ? -20.920 -2.697 -13.964 1.00 30.76 375 VAL A CA 1
ATOM 5963 C C . VAL A 1 376 ? -19.618 -3.387 -13.580 1.00 37.77 375 VAL A C 1
ATOM 5964 O O . VAL A 1 376 ? -18.968 -3.026 -12.588 1.00 32.76 375 VAL A O 1
ATOM 5977 N N . THR A 1 377 ? -19.217 -4.395 -14.361 1.00 27.20 376 THR A N 1
ATOM 5978 C CA . THR A 1 377 ? -18.003 -5.128 -14.029 1.00 31.44 376 THR A CA 1
ATOM 5979 C C . THR A 1 377 ? -16.794 -4.208 -14.085 1.00 34.20 376 THR A C 1
ATOM 5980 O O . THR A 1 377 ? -15.900 -4.291 -13.231 1.00 31.02 376 THR A O 1
ATOM 5991 N N . LYS A 1 378 ? -16.762 -3.302 -15.072 1.00 34.13 377 LYS A N 1
ATOM 5992 C CA . LYS A 1 378 ? -15.608 -2.415 -15.199 1.00 22.43 377 LYS A CA 1
ATOM 5993 C C . LYS A 1 378 ? -15.523 -1.433 -14.035 1.00 22.96 377 LYS A C 1
ATOM 5994 O O . LYS A 1 378 ? -14.438 -1.208 -13.486 1.00 37.96 377 LYS A O 1
ATOM 6013 N N . LYS A 1 379 ? -16.651 -0.843 -13.637 1.00 23.44 378 LYS A N 1
ATOM 6014 C CA . LYS A 1 379 ? -16.650 0.068 -12.498 1.00 30.70 378 LYS A CA 1
ATOM 6015 C C . LYS A 1 379 ? -16.299 -0.653 -11.205 1.00 31.19 378 LYS A C 1
ATOM 6016 O O . LYS A 1 379 ? -15.676 -0.066 -10.313 1.00 40.10 378 LYS A O 1
ATOM 6035 N N . LEU A 1 380 ? -16.700 -1.914 -11.075 1.00 29.84 379 LEU A N 1
ATOM 6036 C CA . LEU A 1 380 ? -16.522 -2.640 -9.829 1.00 24.05 379 LEU A CA 1
ATOM 6037 C C . LEU A 1 380 ? -15.186 -3.361 -9.723 1.00 28.64 379 LEU A C 1
ATOM 6038 O O . LEU A 1 380 ? -14.840 -3.817 -8.628 1.00 28.51 379 LEU A O 1
ATOM 6054 N N . ARG A 1 381 ? -14.435 -3.511 -10.816 1.00 36.41 380 ARG A N 1
ATOM 6055 C CA . ARG A 1 381 ? -13.219 -4.312 -10.730 1.00 40.36 380 ARG A CA 1
ATOM 6056 C C . ARG A 1 381 ? -12.109 -3.769 -11.622 1.00 40.84 380 ARG A C 1
ATOM 6057 O O . ARG A 1 381 ? -11.347 -4.542 -12.211 1.00 59.26 380 ARG A O 1
ATOM 6078 N N . SER A 1 382 ? -11.981 -2.453 -11.728 1.00 42.01 381 SER A N 1
ATOM 6079 C CA . SER A 1 382 ? -10.806 -1.924 -12.416 1.00 52.60 381 SER A CA 1
ATOM 6080 C C . SER A 1 382 ? -10.722 -0.418 -12.215 1.00 55.46 381 SER A C 1
ATOM 6081 O O . SER A 1 382 ? -11.595 0.203 -11.600 1.00 58.32 381 SER A O 1
ATOM 6089 N N . HIS A 1 383 ? -9.644 0.155 -12.754 1.00 59.14 382 HIS A N 1
ATOM 6090 C CA . HIS A 1 383 ? -9.252 1.553 -12.585 1.00 56.94 382 HIS A CA 1
ATOM 6091 C C . HIS A 1 383 ? -9.841 2.227 -11.356 1.00 68.84 382 HIS A C 1
ATOM 6092 O O . HIS A 1 383 ? -9.203 3.096 -10.761 1.00 59.99 382 HIS A O 1
ATOM 6106 N N . MET B 1 1 ? 20.375 -23.560 1.820 1.00 57.74 2 MET B N 1
ATOM 6107 C CA . MET B 1 1 ? 19.098 -22.924 2.124 1.00 63.78 2 MET B CA 1
ATOM 6108 C C . MET B 1 1 ? 18.309 -23.752 3.133 1.00 59.93 2 MET B C 1
ATOM 6109 O O . MET B 1 1 ? 18.810 -24.748 3.653 1.00 64.88 2 MET B O 1
ATOM 6114 N N . THR B 1 4 ? 17.071 -23.335 3.411 1.00 53.35 3 THR B N 1
ATOM 6115 C CA . THR B 1 4 ? 16.234 -24.091 4.335 1.00 55.62 3 THR B CA 1
ATOM 6116 C C . THR B 1 4 ? 15.900 -25.476 3.800 1.00 56.31 3 THR B C 1
ATOM 6117 O O . THR B 1 4 ? 15.508 -26.354 4.578 1.00 46.98 3 THR B O 1
ATOM 6127 N N . ILE B 1 5 ? 16.034 -25.684 2.495 1.00 54.21 4 ILE B N 1
ATOM 6128 C CA . ILE B 1 5 ? 15.661 -26.939 1.860 1.00 46.10 4 ILE B CA 1
ATOM 6129 C C . ILE B 1 5 ? 16.749 -27.347 0.878 1.00 49.88 4 ILE B C 1
ATOM 6130 O O . ILE B 1 5 ? 17.354 -26.497 0.216 1.00 58.75 4 ILE B O 1
ATOM 6146 N N . SER B 1 6 ? 16.989 -28.653 0.781 1.00 44.03 5 SER B N 1
ATOM 6147 C CA . SER B 1 6 ? 17.805 -29.221 -0.285 1.00 46.19 5 SER B CA 1
ATOM 6148 C C . SER B 1 6 ? 16.947 -30.192 -1.089 1.00 41.45 5 SER B C 1
ATOM 6149 O O . SER B 1 6 ? 16.036 -30.827 -0.550 1.00 51.12 5 SER B O 1
ATOM 6157 N N . VAL B 1 7 ? 17.235 -30.309 -2.384 1.00 36.72 6 VAL B N 1
ATOM 6158 C CA . VAL B 1 7 ? 16.438 -31.136 -3.285 1.00 35.36 6 VAL B CA 1
ATOM 6159 C C . VAL B 1 7 ? 17.374 -32.052 -4.056 1.00 47.13 6 VAL B C 1
ATOM 6160 O O . VAL B 1 7 ? 18.326 -31.584 -4.690 1.00 61.41 6 VAL B O 1
ATOM 6173 N N . LYS B 1 8 ? 17.093 -33.352 -4.015 1.00 53.15 7 LYS B N 1
ATOM 6174 C CA . LYS B 1 8 ? 17.752 -34.336 -4.864 1.00 42.22 7 LYS B CA 1
ATOM 6175 C C . LYS B 1 8 ? 16.707 -34.961 -5.775 1.00 39.92 7 LYS B C 1
ATOM 6176 O O . LYS B 1 8 ? 15.698 -35.480 -5.297 1.00 47.70 7 LYS B O 1
ATOM 6195 N N . ALA B 1 9 ? 16.935 -34.902 -7.082 1.00 39.24 8 ALA B N 1
ATOM 6196 C CA . ALA B 1 9 ? 16.010 -35.480 -8.047 1.00 45.21 8 ALA B CA 1
ATOM 6197 C C . ALA B 1 9 ? 16.766 -36.468 -8.919 1.00 47.41 8 ALA B C 1
ATOM 6198 O O . ALA B 1 9 ? 17.820 -36.131 -9.467 1.00 45.26 8 ALA B O 1
ATOM 6205 N N . GLU B 1 10 ? 16.236 -37.684 -9.045 1.00 50.76 9 GLU B N 1
ATOM 6206 C CA . GLU B 1 10 ? 16.877 -38.704 -9.865 1.00 40.57 9 GLU B CA 1
ATOM 6207 C C . GLU B 1 10 ? 15.850 -39.377 -10.763 1.00 45.06 9 GLU B C 1
ATOM 6208 O O . GLU B 1 10 ? 14.735 -39.689 -10.329 1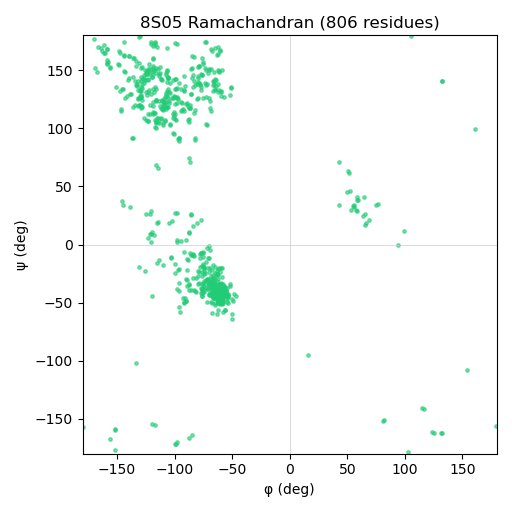.00 44.47 9 GLU B O 1
ATOM 6220 N N . LEU B 1 11 ? 16.243 -39.590 -12.019 1.00 38.20 10 LEU B N 1
ATOM 6221 C CA . LEU B 1 11 ? 15.448 -40.297 -13.012 1.00 33.35 10 LEU B CA 1
ATOM 6222 C C . LEU B 1 11 ? 16.043 -41.677 -13.253 1.00 38.35 10 LEU B C 1
ATOM 6223 O O . LEU B 1 11 ? 17.254 -41.883 -13.126 1.00 41.77 10 LEU B O 1
ATOM 6239 N N . SER B 1 12 ? 15.177 -42.625 -13.614 1.00 42.49 11 SER B N 1
ATOM 6240 C CA . SER B 1 12 ? 15.628 -44.005 -13.749 1.00 36.67 11 SER B CA 1
ATOM 6241 C C . SER B 1 12 ? 16.508 -44.212 -14.975 1.00 50.13 11 SER B C 1
ATOM 6242 O O . SER B 1 12 ? 17.377 -45.091 -14.964 1.00 54.07 11 SER B O 1
ATOM 6250 N N . HIS B 1 13 ? 16.293 -43.444 -16.041 1.00 45.85 12 HIS B N 1
ATOM 6251 C CA . HIS B 1 13 ? 16.956 -43.690 -17.313 1.00 40.31 12 HIS B CA 1
ATOM 6252 C C . HIS B 1 13 ? 17.812 -42.505 -17.728 1.00 46.57 12 HIS B C 1
ATOM 6253 O O . HIS B 1 13 ? 17.366 -41.355 -17.670 1.00 50.93 12 HIS B O 1
ATOM 6267 N N . LYS B 1 14 ? 19.040 -42.799 -18.150 1.00 49.97 13 LYS B N 1
ATOM 6268 C CA . LYS B 1 14 ? 19.904 -41.813 -18.778 1.00 47.05 13 LYS B CA 1
ATOM 6269 C C . LYS B 1 14 ? 19.721 -41.768 -20.287 1.00 47.78 13 LYS B C 1
ATOM 6270 O O . LYS B 1 14 ? 19.896 -40.705 -20.893 1.00 49.66 13 LYS B O 1
ATOM 6289 N N . TYR B 1 15 ? 19.368 -42.898 -20.904 1.00 47.62 14 TYR B N 1
ATOM 6290 C CA . TYR B 1 15 ? 19.204 -42.989 -22.346 1.00 54.46 14 TYR B CA 1
ATOM 6291 C C . TYR B 1 15 ? 17.854 -43.606 -22.687 1.00 55.05 14 TYR B C 1
ATOM 6292 O O . TYR B 1 15 ? 17.298 -44.394 -21.916 1.00 50.45 14 TYR B O 1
ATOM 6310 N N . SER B 1 16 ? 17.342 -43.245 -23.860 1.00 56.79 15 SER B N 1
ATOM 6311 C CA . SER B 1 16 ? 16.148 -43.850 -24.429 1.00 55.99 15 SER B CA 1
ATOM 6312 C C . SER B 1 16 ? 16.572 -44.921 -25.427 1.00 51.84 15 SER B C 1
ATOM 6313 O O . SER B 1 16 ? 17.753 -45.071 -25.746 1.00 56.87 15 SER B O 1
ATOM 6321 N N . PHE B 1 17 ? 15.597 -45.668 -25.927 1.00 49.53 16 PHE B N 1
ATOM 6322 C CA . PHE B 1 17 ? 15.886 -46.710 -26.907 1.00 60.00 16 PHE B CA 1
ATOM 6323 C C . PHE B 1 17 ? 14.647 -46.888 -27.777 1.00 51.41 16 PHE B C 1
ATOM 6324 O O . PHE B 1 17 ? 13.798 -45.995 -27.860 1.00 48.57 16 PHE B O 1
ATOM 6341 N N . THR B 1 18 ? 14.534 -48.047 -28.422 1.00 66.04 17 THR B N 1
ATOM 6342 C CA . THR B 1 18 ? 13.571 -48.221 -29.499 1.00 58.90 17 THR B CA 1
ATOM 6343 C C . THR B 1 18 ? 12.140 -48.372 -29.005 1.00 57.19 17 THR B C 1
ATOM 6344 O O . THR B 1 18 ? 11.221 -48.408 -29.831 1.00 59.88 17 THR B O 1
ATOM 6355 N N . SER B 1 19 ? 11.927 -48.467 -27.694 1.00 61.46 18 SER B N 1
ATOM 6356 C CA . SER B 1 19 ? 10.594 -48.678 -27.159 1.00 57.48 18 SER B CA 1
ATOM 6357 C C . SER B 1 19 ? 10.126 -47.472 -26.347 1.00 58.11 18 SER B C 1
ATOM 6358 O O . SER B 1 19 ? 10.943 -46.748 -25.770 1.00 58.04 18 SER B O 1
ATOM 6366 N N . PRO B 1 20 ? 8.819 -47.219 -26.297 1.00 58.75 19 PRO B N 1
ATOM 6367 C CA . PRO B 1 20 ? 8.287 -46.338 -25.248 1.00 61.66 19 PRO B CA 1
ATOM 6368 C C . PRO B 1 20 ? 8.616 -46.922 -23.882 1.00 54.96 19 PRO B C 1
ATOM 6369 O O . PRO B 1 20 ? 8.352 -48.095 -23.613 1.00 63.35 19 PRO B O 1
ATOM 6380 N N . LEU B 1 21 ? 9.223 -46.106 -23.028 1.00 52.73 20 LEU B N 1
ATOM 6381 C CA . LEU B 1 21 ? 9.748 -46.554 -21.746 1.00 56.85 20 LEU B CA 1
ATOM 6382 C C . LEU B 1 21 ? 8.971 -45.913 -20.603 1.00 43.34 20 LEU B C 1
ATOM 6383 O O . LEU B 1 21 ? 8.494 -44.783 -20.714 1.00 41.36 20 LEU B O 1
ATOM 6399 N N . LYS B 1 22 ? 8.825 -46.651 -19.507 1.00 39.90 21 LYS B N 1
ATOM 6400 C CA . LYS B 1 22 ? 8.277 -46.094 -18.273 1.00 35.83 21 LYS B CA 1
ATOM 6401 C C . LYS B 1 22 ? 9.454 -45.684 -17.394 1.00 43.72 21 LYS B C 1
ATOM 6402 O O . LYS B 1 22 ? 9.981 -46.484 -16.619 1.00 43.29 21 LYS B O 1
ATOM 6421 N N . GLY B 1 23 ? 9.881 -44.428 -17.517 1.00 38.45 22 GLY B N 1
ATOM 6422 C CA . GLY B 1 23 ? 10.843 -43.901 -16.582 1.00 27.71 22 GLY B CA 1
ATOM 6423 C C . GLY B 1 23 ? 10.171 -43.583 -15.262 1.00 30.92 22 GLY B C 1
ATOM 6424 O O . GLY B 1 23 ? 9.008 -43.196 -15.207 1.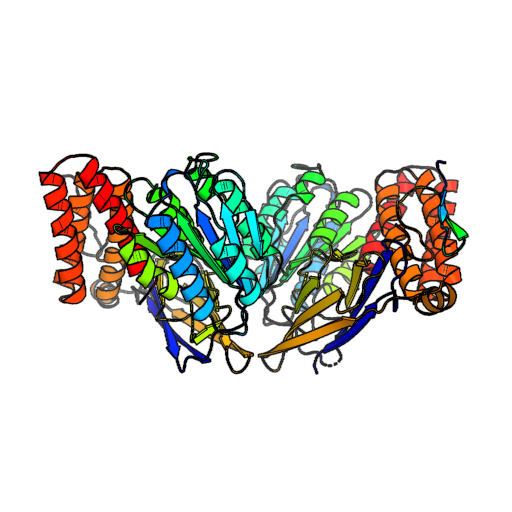00 36.24 22 GLY B O 1
ATOM 6428 N N . VAL B 1 24 ? 10.906 -43.774 -14.180 1.00 29.85 23 VAL B N 1
ATOM 6429 C CA . VAL B 1 24 ? 10.417 -43.421 -12.856 1.00 27.61 23 VAL B CA 1
ATOM 6430 C C . VAL B 1 24 ? 11.419 -42.461 -12.240 1.00 31.56 23 VAL B C 1
ATOM 6431 O O . VAL B 1 24 ? 12.620 -42.518 -12.524 1.00 30.66 23 VAL B O 1
ATOM 6444 N N . PHE B 1 25 ? 10.918 -41.564 -11.401 1.00 32.63 24 PHE B N 1
ATOM 6445 C CA . PHE B 1 25 ? 11.761 -40.558 -10.786 1.00 31.50 24 PHE B CA 1
ATOM 6446 C C . PHE B 1 25 ? 11.433 -40.457 -9.308 1.00 25.84 24 PHE B C 1
ATOM 6447 O O . PHE B 1 25 ? 10.350 -40.846 -8.853 1.00 26.45 24 PHE B O 1
ATOM 6464 N N . ARG B 1 26 ? 12.388 -39.884 -8.579 1.00 33.19 25 ARG B N 1
ATOM 6465 C CA . ARG B 1 26 ? 12.277 -39.681 -7.143 1.00 32.82 25 ARG B CA 1
ATOM 6466 C C . ARG B 1 26 ? 12.799 -38.296 -6.805 1.00 40.63 25 ARG B C 1
ATOM 6467 O O . ARG B 1 26 ? 13.903 -37.921 -7.221 1.00 39.68 25 ARG B O 1
ATOM 6488 N N . LEU B 1 27 ? 11.989 -37.548 -6.061 1.00 36.46 26 LEU B N 1
ATOM 6489 C CA . LEU B 1 27 ? 12.346 -36.252 -5.508 1.00 30.23 26 LEU B CA 1
ATOM 6490 C C . LEU B 1 27 ? 12.483 -36.416 -4.001 1.00 31.56 26 LEU B C 1
ATOM 6491 O O . LEU B 1 27 ? 11.531 -36.829 -3.332 1.00 35.56 26 LEU B O 1
ATOM 6507 N N . ILE B 1 28 ? 13.663 -36.121 -3.475 1.00 30.80 27 ILE B N 1
ATOM 6508 C CA . ILE B 1 28 ? 13.913 -36.100 -2.042 1.00 33.75 27 ILE B CA 1
ATOM 6509 C C . ILE B 1 28 ? 14.044 -34.640 -1.643 1.00 34.17 27 ILE B C 1
ATOM 6510 O O . ILE B 1 28 ? 14.947 -33.938 -2.116 1.00 39.61 27 ILE B O 1
ATOM 6526 N N . ILE B 1 29 ? 13.144 -34.186 -0.777 1.00 37.18 28 ILE B N 1
ATOM 6527 C CA . ILE B 1 29 ? 13.139 -32.816 -0.277 1.00 32.55 28 ILE B CA 1
ATOM 6528 C C . ILE B 1 29 ? 13.508 -32.879 1.197 1.00 29.59 28 ILE B C 1
ATOM 6529 O O . ILE B 1 29 ? 12.784 -33.483 1.997 1.00 39.63 28 ILE B O 1
ATOM 6545 N N . VAL B 1 30 ? 14.626 -32.258 1.559 1.00 37.64 29 VAL B N 1
ATOM 6546 C CA . VAL B 1 30 ? 15.197 -32.391 2.891 1.00 39.22 29 VAL B CA 1
ATOM 6547 C C . VAL B 1 30 ? 15.189 -31.041 3.602 1.00 49.28 29 VAL B C 1
ATOM 6548 O O . VAL B 1 30 ? 15.732 -30.061 3.076 1.00 51.38 29 VAL B O 1
ATOM 6561 N N . PRO B 1 31 ? 14.574 -30.942 4.786 1.00 40.16 30 PRO B N 1
ATOM 6562 C CA . PRO B 1 31 ? 14.770 -29.763 5.639 1.00 42.82 30 PRO B CA 1
ATOM 6563 C C . PRO B 1 31 ? 16.098 -29.906 6.361 1.00 56.75 30 PRO B C 1
ATOM 6564 O O . PRO B 1 31 ? 16.460 -30.998 6.807 1.00 64.23 30 PRO B O 1
ATOM 6575 N N . GLU B 1 32 ? 16.833 -28.807 6.479 1.00 62.60 31 GLU B N 1
ATOM 6576 C CA . GLU B 1 32 ? 18.201 -28.906 6.985 1.00 67.64 31 GLU B CA 1
ATOM 6577 C 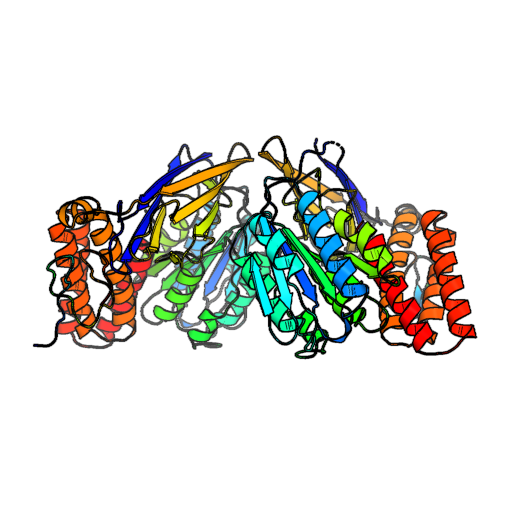C . GLU B 1 32 ? 18.440 -28.114 8.268 1.00 61.79 31 GLU B C 1
ATOM 6578 O O . GLU B 1 32 ? 19.002 -28.628 9.236 1.00 82.75 31 GLU B O 1
ATOM 6590 N N . LYS B 1 33 ? 17.048 -25.974 7.247 1.00 60.23 32 LYS B N 1
ATOM 6591 C CA . LYS B 1 33 ? 17.008 -25.314 8.546 1.00 56.16 32 LYS B CA 1
ATOM 6592 C C . LYS B 1 33 ? 15.557 -25.143 8.983 1.00 57.26 32 LYS B C 1
ATOM 6593 O O . LYS B 1 33 ? 14.742 -24.604 8.232 1.00 64.64 32 LYS B O 1
ATOM 6599 N N . VAL B 1 34 ? 15.212 -25.690 10.148 1.00 39.00 33 VAL B N 1
ATOM 6600 C CA . VAL B 1 34 ? 13.835 -25.695 10.635 1.00 37.91 33 VAL B CA 1
ATOM 6601 C C . VAL B 1 34 ? 13.596 -24.531 11.591 1.00 44.00 33 VAL B C 1
ATOM 6602 O O . VAL B 1 34 ? 14.446 -24.213 12.433 1.00 49.65 33 VAL B O 1
ATOM 6615 N N . SER B 1 35 ? 12.429 -23.901 11.462 1.00 41.21 34 SER B N 1
ATOM 6616 C CA . SER B 1 35 ? 11.951 -22.857 12.359 1.00 38.96 34 SER B CA 1
ATOM 6617 C C . SER B 1 35 ? 10.634 -23.313 12.980 1.00 33.96 34 SER B C 1
ATOM 6618 O O . SER B 1 35 ? 10.070 -24.338 12.596 1.00 53.30 34 SER B O 1
ATOM 6626 N N . THR B 1 36 ? 10.129 -22.545 13.945 1.00 28.24 35 THR B N 1
ATOM 6627 C CA . THR B 1 36 ? 8.867 -22.906 14.582 1.00 41.99 35 THR B CA 1
ATOM 6628 C C . THR B 1 36 ? 7.733 -22.854 13.562 1.00 46.32 35 THR B C 1
ATOM 6629 O O . THR B 1 36 ? 7.692 -21.975 12.698 1.00 50.63 35 THR B O 1
ATOM 6640 N N . ALA B 1 37 ? 6.806 -23.804 13.661 1.00 42.07 36 ALA B N 1
ATOM 6641 C CA . ALA B 1 37 ? 5.705 -23.909 12.713 1.00 36.07 36 ALA B CA 1
ATOM 6642 C C . ALA B 1 37 ? 4.555 -23.019 13.168 1.00 42.31 36 ALA B C 1
ATOM 6643 O O . ALA B 1 37 ? 4.013 -23.206 14.263 1.00 40.33 36 ALA B O 1
ATOM 6650 N N . ARG B 1 38 ? 4.178 -22.062 12.324 1.00 45.28 37 ARG B N 1
ATOM 6651 C CA . ARG B 1 38 ? 3.116 -21.122 12.647 1.00 33.84 37 ARG B CA 1
ATOM 6652 C C . ARG B 1 38 ? 2.260 -20.879 11.413 1.00 32.02 37 ARG B C 1
ATOM 6653 O O . ARG B 1 38 ? 2.664 -21.165 10.283 1.00 36.99 37 ARG B O 1
ATOM 6674 N N . GLY B 1 39 ? 1.063 -20.345 11.648 1.00 28.91 38 GLY B N 1
ATOM 6675 C CA . GLY B 1 39 ? 0.155 -20.029 10.564 1.00 24.97 38 GLY B CA 1
ATOM 6676 C C . GLY B 1 39 ? -0.526 -21.227 9.955 1.00 32.44 38 GLY B C 1
ATOM 6677 O O . GLY B 1 39 ? -0.792 -21.232 8.748 1.00 28.86 38 GLY B O 1
ATOM 6681 N N . PHE B 1 40 ? -0.824 -22.244 10.760 1.00 31.73 39 PHE B N 1
ATOM 6682 C CA . PHE B 1 40 ? -1.478 -23.458 10.303 1.00 33.75 39 PHE B CA 1
ATOM 6683 C C . PHE B 1 40 ? -2.809 -23.633 11.020 1.00 33.82 39 PHE B C 1
ATOM 6684 O O . PHE B 1 40 ? -2.998 -23.165 12.148 1.00 29.60 39 PHE B O 1
ATOM 6701 N N . HIS B 1 41 ? -3.738 -24.298 10.338 1.00 30.32 40 HIS B N 1
ATOM 6702 C CA . HIS B 1 41 ? -5.101 -24.489 10.820 1.00 25.30 40 HIS B CA 1
ATOM 6703 C C . HIS B 1 41 ? -5.327 -25.973 11.073 1.00 29.07 40 HIS B C 1
ATOM 6704 O O . HIS B 1 41 ? -5.494 -26.753 10.129 1.00 28.37 40 HIS B O 1
ATOM 6718 N N . TYR B 1 42 ? -5.340 -26.357 12.345 1.00 37.37 41 TYR B N 1
ATOM 6719 C CA . TYR B 1 42 ? -5.653 -27.720 12.746 1.00 35.37 41 TYR B CA 1
ATOM 6720 C C . TYR B 1 42 ? -7.162 -27.872 12.874 1.00 33.37 41 TYR B C 1
ATOM 6721 O O . TYR B 1 42 ? -7.820 -27.054 13.524 1.00 33.78 41 TYR B O 1
ATOM 6739 N N . ILE B 1 43 ? -7.709 -28.907 12.243 1.00 27.44 42 ILE B N 1
ATOM 6740 C CA . ILE B 1 43 ? -9.136 -29.210 12.303 1.00 32.44 42 ILE B CA 1
ATOM 6741 C C . ILE B 1 43 ? -9.273 -30.627 12.840 1.00 29.01 42 ILE B C 1
ATOM 6742 O O . ILE B 1 43 ? -8.890 -31.592 12.166 1.00 35.22 42 ILE B O 1
ATOM 6758 N N . ILE B 1 44 ? -9.822 -30.762 14.042 1.00 28.40 43 ILE B N 1
ATOM 6759 C CA . ILE B 1 44 ? -9.935 -32.054 14.709 1.00 30.33 43 ILE B CA 1
ATOM 6760 C C . ILE B 1 44 ? -11.353 -32.580 14.544 1.00 32.71 43 ILE B C 1
ATOM 6761 O O . ILE B 1 44 ? -12.326 -31.875 14.838 1.00 36.49 43 ILE B O 1
ATOM 6777 N N . LEU B 1 45 ? -11.471 -33.816 14.066 1.00 35.89 44 LEU B N 1
ATOM 6778 C CA . LEU B 1 45 ? -12.751 -34.503 13.924 1.00 38.69 44 LEU B CA 1
ATOM 6779 C C . LEU B 1 45 ? -12.720 -35.707 14.856 1.00 35.55 44 LEU B C 1
ATOM 6780 O O . LEU B 1 45 ? -12.037 -36.697 14.572 1.00 30.48 44 LEU B O 1
ATOM 6796 N N . LEU B 1 46 ? -13.452 -35.631 15.963 1.00 29.47 45 LEU B N 1
ATOM 6797 C CA . LEU B 1 46 ? -13.454 -36.686 16.967 1.00 36.37 45 LEU B CA 1
ATOM 6798 C C . LEU B 1 46 ? -14.754 -37.473 16.869 1.00 38.74 45 LEU B C 1
ATOM 6799 O O . LEU B 1 46 ? -15.846 -36.901 16.970 1.00 41.26 45 LEU B O 1
ATOM 6815 N N . ASP B 1 47 ? -14.627 -38.779 16.671 1.00 38.99 46 ASP B N 1
ATOM 6816 C CA . ASP B 1 47 ? -15.778 -39.666 16.708 1.00 40.36 46 ASP B CA 1
ATOM 6817 C C . ASP B 1 47 ? -16.254 -39.837 18.145 1.00 47.60 46 ASP B C 1
ATOM 6818 O O . ASP B 1 47 ? -15.467 -40.182 19.031 1.00 46.94 46 ASP B O 1
ATOM 6827 N N . THR B 1 48 ? -17.544 -39.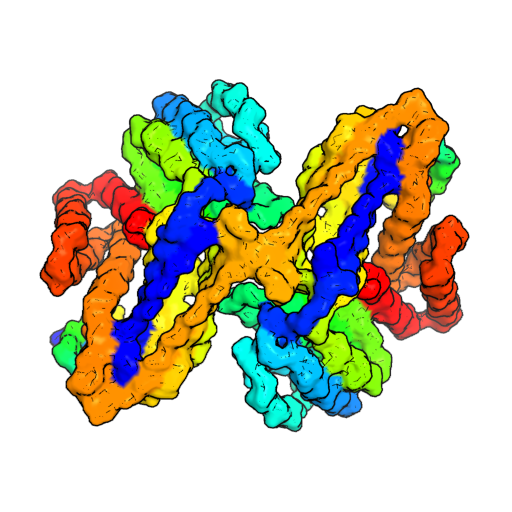589 18.379 1.00 48.47 47 THR B N 1
ATOM 6828 C CA . THR B 1 48 ? -18.139 -39.764 19.698 1.00 50.40 47 THR B CA 1
ATOM 6829 C C . THR B 1 48 ? -19.296 -40.759 19.673 1.00 49.78 47 THR B C 1
ATOM 6830 O O . THR B 1 48 ? -20.197 -40.696 20.512 1.00 60.08 47 THR B O 1
ATOM 6841 N N . SER B 1 49 ? -19.284 -41.685 18.718 1.00 48.23 48 SER B N 1
ATOM 6842 C CA . SER B 1 49 ? -20.388 -42.621 18.584 1.00 57.41 48 SER B CA 1
ATOM 6843 C C . SER B 1 49 ? -20.475 -43.524 19.813 1.00 55.66 48 SER B C 1
ATOM 6844 O O . SER B 1 49 ? -19.578 -43.569 20.657 1.00 55.50 48 SER B O 1
ATOM 6851 N N . GLY B 1 50 ? -21.585 -44.257 19.900 1.00 48.42 49 GLY B N 1
ATOM 6852 C CA . GLY B 1 50 ? -21.778 -45.156 21.027 1.00 50.53 49 GLY B CA 1
ATOM 6853 C C . GLY B 1 50 ? -20.625 -46.120 21.215 1.00 56.61 49 GLY B C 1
ATOM 6854 O O . GLY B 1 50 ? -20.181 -46.361 22.339 1.00 57.04 49 GLY B O 1
ATOM 6858 N N . SER B 1 51 ? -20.122 -46.686 20.117 1.00 51.15 50 SER B N 1
ATOM 6859 C CA . SER B 1 51 ? -19.020 -47.635 20.208 1.00 41.82 50 SER B CA 1
ATOM 6860 C C . SER B 1 51 ? -17.773 -47.029 20.845 1.00 48.84 50 SER B C 1
ATOM 6861 O O . SER B 1 51 ? -16.908 -47.776 21.315 1.00 50.74 50 SER B O 1
ATOM 6868 N N . MET B 1 52 ? -17.655 -45.700 20.867 1.00 55.20 51 MET B N 1
ATOM 6869 C CA . MET B 1 52 ? -16.479 -45.050 21.438 1.00 51.91 51 MET B CA 1
ATOM 6870 C C . MET B 1 52 ? -16.474 -45.070 22.962 1.00 48.90 51 MET B C 1
ATOM 6871 O O . MET B 1 52 ? -15.422 -44.834 23.567 1.00 49.41 51 MET B O 1
ATOM 6885 N N . TYR B 1 53 ? -17.621 -45.332 23.588 1.00 54.46 52 TYR B N 1
ATOM 6886 C CA . TYR B 1 53 ? -17.711 -45.388 25.042 1.00 44.74 52 TYR B CA 1
ATOM 6887 C C . TYR B 1 53 ? -16.627 -46.310 25.591 1.00 55.28 52 TYR B C 1
ATOM 6888 O O . TYR B 1 53 ? -16.387 -47.396 25.059 1.00 63.04 52 TYR B O 1
ATOM 6906 N N . GLY B 1 54 ? -15.945 -45.857 26.647 1.00 46.33 53 GLY B N 1
ATOM 6907 C CA . GLY B 1 54 ? -14.952 -46.659 27.339 1.00 52.52 53 GLY B CA 1
ATOM 6908 C C . GLY B 1 54 ? -13.561 -46.052 27.242 1.00 56.15 53 GLY B C 1
ATOM 6909 O O . GLY B 1 54 ? -13.401 -44.813 27.305 1.00 50.68 53 GLY B O 1
ATOM 6913 N N . VAL B 1 55 ? -12.549 -46.907 27.092 1.00 58.35 54 VAL B N 1
ATOM 6914 C CA . VAL B 1 55 ? -11.173 -46.420 27.084 1.00 56.22 54 VAL B CA 1
ATOM 6915 C C . VAL B 1 55 ? -10.934 -45.546 25.862 1.00 48.27 54 VAL B C 1
ATOM 6916 O O . VAL B 1 55 ? -10.182 -44.564 25.925 1.00 50.98 54 VAL B O 1
ATOM 6929 N N . LYS B 1 56 ? -11.594 -45.859 24.746 1.00 47.96 55 LYS B N 1
ATOM 6930 C CA . LYS B 1 56 ? -11.305 -45.158 23.500 1.00 53.42 55 LYS B CA 1
ATOM 6931 C C . LYS B 1 56 ? -11.622 -43.671 23.615 1.00 56.20 55 LYS B C 1
ATOM 6932 O O . LYS B 1 56 ? -10.779 -42.820 23.301 1.00 54.69 55 LYS B O 1
ATOM 6951 N N . ILE B 1 57 ? -12.804 -43.324 24.121 1.00 51.22 56 ILE B N 1
ATOM 6952 C CA . ILE B 1 57 ? -13.150 -41.905 24.117 1.00 55.89 56 ILE B CA 1
ATOM 6953 C C . ILE B 1 57 ? -12.415 -41.143 25.217 1.00 53.42 56 ILE B C 1
ATOM 6954 O O . ILE B 1 57 ? -12.017 -39.991 25.018 1.00 49.47 56 ILE B O 1
ATOM 6970 N N . GLU B 1 58 ? -12.250 -41.732 26.404 1.00 49.27 57 GLU B N 1
ATOM 6971 C CA . GLU B 1 58 ? -11.527 -41.011 27.452 1.00 49.85 57 GLU B CA 1
ATOM 6972 C C . GLU B 1 58 ? -10.078 -40.766 27.033 1.00 47.67 57 GLU B C 1
ATOM 6973 O O . GLU B 1 58 ? -9.527 -39.667 27.237 1.00 47.78 57 GLU B O 1
ATOM 6985 N N . THR B 1 59 ? -9.462 -41.762 26.394 1.00 44.91 58 THR B N 1
ATOM 6986 C CA . THR B 1 59 ? -8.104 -41.586 25.902 1.00 51.99 58 THR B CA 1
ATOM 6987 C C . THR B 1 59 ? -8.066 -40.560 24.780 1.00 49.67 58 THR B C 1
ATOM 6988 O O . THR B 1 59 ? -7.117 -39.774 24.687 1.00 38.29 58 THR B O 1
ATOM 6999 N N . ALA B 1 60 ? -9.100 -40.532 23.933 1.00 58.20 59 ALA B N 1
ATOM 7000 C CA . ALA B 1 60 ? -9.143 -39.536 22.868 1.00 46.89 59 ALA B CA 1
ATOM 7001 C C . ALA B 1 60 ? -9.240 -38.130 23.440 1.00 45.95 59 ALA B C 1
ATOM 7002 O O . ALA B 1 60 ? -8.579 -37.209 22.953 1.00 41.89 59 ALA B O 1
ATOM 7009 N N . LYS B 1 61 ? -10.053 -37.945 24.480 1.00 45.80 60 LYS B N 1
ATOM 7010 C CA . LYS B 1 61 ? -10.167 -36.634 25.113 1.00 46.09 60 LYS B CA 1
ATOM 7011 C C . LYS B 1 61 ? -8.821 -36.184 25.679 1.00 49.30 60 LYS B C 1
ATOM 7012 O O . LYS B 1 61 ? -8.355 -35.063 25.407 1.00 58.21 60 LYS B O 1
ATOM 7031 N N . GLN B 1 62 ? -8.157 -37.060 26.438 1.00 46.98 61 GLN B N 1
ATOM 7032 C CA . GLN B 1 62 ? -6.879 -36.675 27.036 1.00 43.87 61 GLN B CA 1
ATOM 7033 C C . GLN B 1 62 ? -5.831 -36.381 25.963 1.00 52.31 61 GLN B C 1
ATOM 7034 O O . GLN B 1 62 ? -5.104 -35.376 26.036 1.00 56.35 61 GLN B O 1
ATOM 7048 N N . GLY B 1 63 ? -5.732 -37.258 24.961 1.00 44.72 62 GLY B N 1
ATOM 7049 C CA . GLY B 1 63 ? -4.773 -37.042 23.893 1.00 44.20 62 GLY B CA 1
ATOM 7050 C C . GLY B 1 63 ? -5.043 -35.777 23.107 1.00 39.67 62 GLY B C 1
ATOM 7051 O O . GLY B 1 63 ? -4.112 -35.074 22.710 1.00 39.45 62 GLY B O 1
ATOM 7055 N N . ALA B 1 64 ? -6.317 -35.462 22.881 1.00 41.17 63 ALA B N 1
ATOM 7056 C CA . ALA B 1 64 ? -6.651 -34.229 22.184 1.00 39.27 63 ALA B CA 1
ATOM 7057 C C . ALA B 1 64 ? -6.163 -33.021 22.967 1.00 44.07 63 ALA B C 1
ATOM 7058 O O . ALA B 1 64 ? -5.595 -32.083 22.389 1.00 49.70 63 ALA B O 1
ATOM 7065 N N . MET B 1 65 ? -6.375 -33.021 24.287 1.00 45.36 64 MET B N 1
ATOM 7066 C CA . MET B 1 65 ? -5.917 -31.880 25.076 1.00 49.46 64 MET B CA 1
ATOM 7067 C C . MET B 1 65 ? -4.398 -31.751 25.033 1.00 41.32 64 MET B C 1
ATOM 7068 O O . MET B 1 65 ? -3.863 -30.642 24.873 1.00 45.59 64 MET B O 1
ATOM 7082 N N . GLU B 1 66 ? -3.679 -32.872 25.125 1.00 50.35 65 GLU B N 1
ATOM 7083 C CA . GLU B 1 66 ? -2.225 -32.736 25.139 1.00 62.11 65 GLU B CA 1
ATOM 7084 C C . GLU B 1 66 ? -1.729 -32.291 23.768 1.00 51.69 65 GLU B C 1
ATOM 7085 O O . GLU B 1 66 ? -0.767 -31.508 23.670 1.00 62.98 65 GLU B O 1
ATOM 7097 N N . LEU B 1 67 ? -2.409 -32.737 22.708 1.00 43.44 66 LEU B N 1
ATOM 7098 C CA . LEU B 1 67 ? -2.092 -32.260 21.371 1.00 39.83 66 LEU B CA 1
ATOM 7099 C C . LEU B 1 67 ? -2.251 -30.757 21.296 1.00 49.15 66 LEU B C 1
ATOM 7100 O O . LEU B 1 67 ? -1.371 -30.053 20.792 1.00 41.01 66 LEU B O 1
ATOM 7116 N N . LEU B 1 68 ? -3.389 -30.248 21.775 1.00 45.03 67 LEU B N 1
ATOM 7117 C CA . LEU B 1 68 ? -3.600 -28.809 21.751 1.00 44.32 67 LEU B CA 1
ATOM 7118 C C . LEU B 1 68 ? -2.469 -28.091 22.470 1.00 43.89 67 LEU B C 1
ATOM 7119 O O . LEU B 1 68 ? -1.976 -27.059 21.995 1.00 45.42 67 LEU B O 1
ATOM 7135 N N . SER B 1 69 ? -2.021 -28.641 23.605 1.00 50.64 68 SER B N 1
ATOM 7136 C CA . SER B 1 69 ? -0.933 -27.998 24.343 1.00 48.97 68 SER B CA 1
ATOM 7137 C C . SER B 1 69 ? 0.350 -27.944 23.519 1.00 49.83 68 SER B C 1
ATOM 7138 O O . SER B 1 69 ? 1.077 -26.942 23.555 1.00 57.84 68 SER B O 1
ATOM 7146 N N . ARG B 1 70 ? 0.645 -29.011 22.767 1.00 54.28 69 ARG B N 1
ATOM 7147 C CA . ARG B 1 70 ? 1.909 -29.078 22.036 1.00 54.29 69 ARG B CA 1
ATOM 7148 C C . ARG B 1 70 ? 1.948 -28.187 20.791 1.00 39.16 69 ARG B C 1
ATOM 7149 O O . ARG B 1 70 ? 3.045 -27.845 20.337 1.00 39.59 69 ARG B O 1
ATOM 7170 N N . ILE B 1 71 ? 0.805 -27.825 20.217 1.00 37.20 70 ILE B N 1
ATOM 7171 C CA . ILE B 1 71 ? 0.801 -26.975 19.013 1.00 32.04 70 ILE B CA 1
ATOM 7172 C C . ILE B 1 71 ? 1.397 -25.609 19.349 1.00 35.99 70 ILE B C 1
ATOM 7173 O O . ILE B 1 71 ? 1.057 -25.030 20.400 1.00 43.88 70 ILE B O 1
ATOM 7189 N N . PRO B 1 72 ? 2.271 -25.041 18.513 1.00 30.33 71 PRO B N 1
ATOM 7190 C CA . PRO B 1 72 ? 2.779 -23.687 18.791 1.00 40.30 71 PRO B CA 1
ATOM 7191 C C . PRO B 1 72 ? 1.655 -22.659 18.818 1.00 44.72 71 PRO B C 1
ATOM 7192 O O . PRO B 1 72 ? 0.527 -22.903 18.384 1.00 54.14 71 PRO B O 1
ATOM 7203 N N . GLU B 1 73 ? 1.983 -21.471 19.330 1.00 60.15 72 GLU B N 1
ATOM 7204 C CA . GLU B 1 73 ? 0.948 -20.508 19.687 1.00 63.80 72 GLU B CA 1
ATOM 7205 C C . GLU B 1 73 ? 0.394 -19.748 18.490 1.00 61.66 72 GLU B C 1
ATOM 7206 O O . GLU B 1 73 ? -0.735 -19.249 18.562 1.00 79.94 72 GLU B O 1
ATOM 7218 N N . GLY B 1 74 ? 1.148 -19.647 17.400 1.00 38.05 73 GLY B N 1
ATOM 7219 C CA . GLY B 1 74 ? 0.727 -18.824 16.283 1.00 28.63 73 GLY B CA 1
ATOM 7220 C C . GLY B 1 74 ? -0.183 -19.529 15.300 1.00 32.63 73 GLY B C 1
ATOM 7221 O O . GLY B 1 74 ? -0.246 -19.143 14.131 1.00 31.51 73 GLY B O 1
ATOM 7225 N N . ASN B 1 75 ? -0.904 -20.547 15.762 1.00 32.93 74 ASN B N 1
ATOM 7226 C CA . ASN B 1 75 ? -1.719 -21.388 14.901 1.00 27.87 74 ASN B CA 1
ATOM 7227 C C . ASN B 1 75 ? -3.182 -21.294 15.311 1.00 33.09 74 ASN B C 1
ATOM 7228 O O . ASN B 1 75 ? -3.513 -20.901 16.432 1.00 46.05 74 ASN B O 1
ATOM 7239 N N . LYS B 1 76 ? -4.058 -21.670 14.382 1.00 28.14 75 LYS B N 1
ATOM 7240 C CA . LYS B 1 76 ? -5.495 -21.667 14.600 1.00 27.90 75 LYS B CA 1
ATOM 7241 C C . LYS B 1 76 ? -6.001 -23.098 14.729 1.00 37.75 75 LYS B C 1
ATOM 7242 O O . LYS B 1 76 ? -5.490 -24.018 14.082 1.00 28.86 75 LYS B O 1
ATOM 7261 N N . ILE B 1 77 ? -7.019 -23.276 15.567 1.00 37.42 76 ILE B N 1
ATOM 7262 C CA . ILE B 1 77 ? -7.514 -24.598 15.927 1.00 36.95 76 ILE B CA 1
ATOM 7263 C C . ILE B 1 77 ? -9.027 -24.633 15.760 1.00 32.97 76 ILE B C 1
ATOM 7264 O O . ILE B 1 77 ? -9.730 -23.731 16.227 1.00 41.07 76 ILE B O 1
ATOM 7280 N N . SER B 1 78 ? -9.520 -25.683 15.106 1.00 25.37 77 SER B N 1
ATOM 7281 C CA . SER B 1 78 ? -10.941 -25.993 15.021 1.00 29.03 77 SER B CA 1
ATOM 7282 C C . SER B 1 78 ? -11.162 -27.401 15.557 1.00 32.51 77 SER B C 1
ATOM 7283 O O . SER B 1 78 ? -10.334 -28.292 15.344 1.00 42.46 77 SER B O 1
ATOM 7291 N N . PHE B 1 79 ? -12.272 -27.597 16.264 1.00 47.58 78 PHE B N 1
ATOM 7292 C CA . PHE B 1 79 ? -12.570 -28.867 16.913 1.00 43.02 78 PHE B CA 1
ATOM 7293 C C . PHE B 1 79 ? -14.000 -29.270 16.591 1.00 44.90 78 PHE B C 1
ATOM 7294 O O . PHE B 1 79 ? -14.935 -28.497 16.821 1.00 53.93 78 PHE B O 1
ATOM 7311 N N . LEU B 1 80 ? -14.163 -30.477 16.062 1.00 41.17 79 LEU B N 1
ATOM 7312 C CA . LEU B 1 80 ? -15.466 -31.007 15.697 1.00 35.75 79 LEU B CA 1
ATOM 7313 C C . LEU B 1 80 ? -15.648 -32.354 16.378 1.00 45.96 79 LEU B C 1
ATOM 7314 O O . LEU B 1 80 ? -14.703 -33.142 16.486 1.00 45.25 79 LEU B O 1
ATOM 7330 N N . THR B 1 81 ? -16.867 -32.604 16.842 1.00 33.97 80 THR B N 1
ATOM 7331 C CA . THR B 1 81 ? -17.236 -33.852 17.492 1.00 37.65 80 THR B CA 1
ATOM 7332 C C . THR B 1 81 ? -18.480 -34.358 16.783 1.00 45.14 80 THR B C 1
ATOM 7333 O O . THR B 1 81 ? -19.510 -33.676 16.792 1.00 57.80 80 THR B O 1
ATOM 7344 N N . PHE B 1 82 ? -18.396 -35.538 16.167 1.00 33.72 81 PHE B N 1
ATOM 7345 C CA . PHE B 1 82 ? -19.488 -36.046 15.343 1.00 43.08 81 PHE B CA 1
ATOM 7346 C C . PHE B 1 82 ? -19.952 -37.402 15.861 1.00 53.62 81 PHE B C 1
ATOM 7347 O O . PHE B 1 82 ? -19.138 -38.289 16.141 1.00 45.81 81 PHE B O 1
ATOM 7364 N N . SER B 1 83 ? -21.274 -37.543 15.978 1.00 63.74 82 SER B N 1
ATOM 7365 C CA . SER B 1 83 ? -21.960 -38.744 16.440 1.00 54.64 82 SER B CA 1
ATOM 7366 C C . SER B 1 83 ? -23.105 -38.987 15.467 1.00 52.17 82 SER B C 1
ATOM 7367 O O . SER B 1 83 ? -22.882 -39.452 14.346 1.00 53.43 82 SER B O 1
ATOM 7375 N N . ASN B 1 84 ? -24.328 -38.635 15.870 1.00 55.23 83 ASN B N 1
ATOM 7376 C CA . ASN B 1 84 ? -25.449 -38.639 14.936 1.00 60.16 83 ASN B CA 1
ATOM 7377 C C . ASN B 1 84 ? -25.446 -37.387 14.069 1.00 64.41 83 ASN B C 1
ATOM 7378 O O . ASN B 1 84 ? -25.964 -37.410 12.946 1.00 65.73 83 ASN B O 1
ATOM 7389 N N . ASN B 1 85 ? -24.888 -36.290 14.579 1.00 69.54 84 ASN B N 1
ATOM 7390 C CA . ASN B 1 85 ? -24.752 -35.052 13.829 1.00 58.69 84 ASN B CA 1
ATOM 7391 C C . ASN B 1 85 ? -23.440 -34.377 14.206 1.00 59.98 84 ASN B C 1
ATOM 7392 O O . ASN B 1 85 ? -22.816 -34.701 15.220 1.00 55.88 84 ASN B O 1
ATOM 7403 N N . VAL B 1 86 ? -23.022 -33.438 13.369 1.00 54.96 85 VAL B N 1
ATOM 7404 C CA . VAL B 1 86 ? -21.772 -32.721 13.585 1.00 56.75 85 VAL B CA 1
ATOM 7405 C C . VAL B 1 86 ? -21.987 -31.658 14.651 1.00 47.91 85 VAL B C 1
ATOM 7406 O O . VAL B 1 86 ? -23.014 -30.968 14.668 1.00 54.24 85 VAL B O 1
ATOM 7419 N N . ASN B 1 87 ? -21.015 -31.525 15.552 1.00 46.09 86 ASN B N 1
ATOM 7420 C CA . ASN B 1 87 ? -21.075 -30.556 16.640 1.00 53.04 86 ASN B CA 1
ATOM 7421 C C . ASN B 1 87 ? -19.763 -29.792 16.677 1.00 42.78 86 ASN B C 1
ATOM 7422 O O . ASN B 1 87 ? -18.699 -30.392 16.862 1.00 55.27 86 ASN B O 1
ATOM 7433 N N . ILE B 1 88 ? -19.837 -28.476 16.506 1.00 49.71 87 ILE B N 1
ATOM 7434 C CA . ILE B 1 88 ? -18.650 -27.630 16.481 1.00 36.94 87 ILE B CA 1
ATOM 7435 C C . ILE B 1 88 ? -18.415 -27.081 17.883 1.00 38.43 87 ILE B C 1
ATOM 7436 O O . ILE B 1 88 ? -19.222 -26.305 18.401 1.00 45.93 87 ILE B O 1
ATOM 7452 N N . LEU B 1 89 ? -17.297 -27.473 18.493 1.00 47.30 88 LEU B N 1
ATOM 7453 C CA . LEU B 1 89 ? -16.925 -26.909 19.785 1.00 48.05 88 LEU B CA 1
ATOM 7454 C C . LEU B 1 89 ? -16.208 -25.576 19.611 1.00 46.55 88 LEU B C 1
ATOM 7455 O O . LEU B 1 89 ? -16.433 -24.641 20.387 1.00 50.49 88 LEU B O 1
ATOM 7471 N N . SER B 1 90 ? -15.350 -25.472 18.597 1.00 43.01 89 SER B N 1
ATOM 7472 C CA . SER B 1 90 ? -14.670 -24.223 18.280 1.00 47.33 89 SER B CA 1
ATOM 7473 C C . SER B 1 90 ? -14.272 -24.253 16.811 1.00 50.19 89 SER B C 1
ATOM 7474 O O . SER B 1 90 ? -14.043 -25.323 16.243 1.00 42.34 89 SER B O 1
ATOM 7482 N N . GLU B 1 91 ? -14.178 -23.067 16.208 1.00 45.52 90 GLU B N 1
ATOM 7483 C CA . GLU B 1 91 ? -13.897 -22.934 14.781 1.00 32.27 90 GLU B CA 1
ATOM 7484 C C . GLU B 1 91 ? -12.871 -21.832 14.571 1.00 35.33 90 GLU B C 1
ATOM 7485 O O . GLU B 1 91 ? -13.129 -20.673 14.910 1.00 39.23 90 GLU B O 1
ATOM 7497 N N . TYR B 1 92 ? -11.713 -22.191 14.015 1.00 34.12 91 TYR B N 1
ATOM 7498 C CA . TYR B 1 92 ? -10.676 -21.221 13.668 1.00 29.71 91 TYR B CA 1
ATOM 7499 C C . TYR B 1 92 ? -10.397 -20.298 14.851 1.00 37.89 91 TYR B C 1
ATOM 7500 O O . TYR B 1 92 ? -10.307 -19.076 14.721 1.00 41.21 91 TYR B O 1
ATOM 7518 N N . ALA B 1 93 ? -10.273 -20.908 16.026 1.00 38.73 92 ALA B N 1
ATOM 7519 C CA . ALA B 1 93 ? -10.093 -20.163 17.262 1.00 50.40 92 ALA B CA 1
ATOM 7520 C C . ALA B 1 93 ? -8.746 -20.519 17.872 1.00 57.09 92 ALA B C 1
ATOM 7521 O O . ALA B 1 93 ? -7.823 -20.932 17.161 1.00 48.89 92 ALA B O 1
ATOM 7528 N N . ASP B 1 94 ? -8.625 -20.357 19.183 1.00 74.56 93 ASP B N 1
ATOM 7529 C CA . ASP B 1 94 ? -7.466 -20.812 19.929 1.00 78.20 93 ASP B CA 1
ATOM 7530 C C . ASP B 1 94 ? -7.913 -21.846 20.954 1.00 64.42 93 ASP B C 1
ATOM 7531 O O . ASP B 1 94 ? -9.106 -22.073 21.174 1.00 69.40 93 ASP B O 1
ATOM 7540 N N . ALA B 1 95 ? -6.944 -22.476 21.577 1.00 57.88 94 ALA B N 1
ATOM 7541 C CA . ALA B 1 95 ? -7.230 -23.654 22.378 1.00 63.95 94 ALA B CA 1
ATOM 7542 C C . ALA B 1 95 ? -7.907 -23.384 23.718 1.00 78.36 94 ALA B C 1
ATOM 7543 O O . ALA B 1 95 ? -8.709 -24.216 24.163 1.00 83.46 94 ALA B O 1
ATOM 7550 N N . PRO B 1 96 ? -7.605 -22.284 24.415 1.00 68.40 95 PRO B N 1
ATOM 7551 C CA . PRO B 1 96 ? -8.170 -22.126 25.769 1.00 75.97 95 PRO B CA 1
ATOM 7552 C C . PRO B 1 96 ? -9.681 -22.304 25.829 1.00 80.44 95 PRO B C 1
ATOM 7553 O O . PRO B 1 96 ? -10.196 -22.868 26.803 1.00 74.52 95 PRO B O 1
ATOM 7564 N N . SER B 1 97 ? -10.405 -21.861 24.800 1.00 106.45 96 SER B N 1
ATOM 7565 C CA . SER B 1 97 ? -11.855 -22.025 24.793 1.00 108.49 96 SER B CA 1
ATOM 7566 C C . SER B 1 97 ? -12.253 -23.491 24.910 1.00 108.21 96 SER B C 1
ATOM 7567 O O . SER B 1 97 ? -13.259 -23.822 25.548 1.00 108.58 96 SER B O 1
ATOM 7575 N N . LEU B 1 98 ? -11.478 -24.382 24.292 1.00 93.22 97 LEU B N 1
ATOM 7576 C CA . LEU B 1 98 ? -11.930 -25.746 24.046 1.00 72.58 97 LEU B CA 1
ATOM 7577 C C . LEU B 1 98 ? -11.768 -26.659 25.256 1.00 70.73 97 LEU B C 1
ATOM 7578 O O . LEU B 1 98 ? -12.531 -27.620 25.402 1.00 69.93 97 LEU B O 1
ATOM 7594 N N . VAL B 1 99 ? -10.789 -26.397 26.120 1.00 75.46 98 VAL B N 1
ATOM 7595 C CA . VAL B 1 99 ? -10.430 -27.371 27.149 1.00 69.08 98 VAL B CA 1
ATOM 7596 C C . VAL B 1 99 ? -11.648 -27.760 27.982 1.00 76.19 98 VAL B C 1
ATOM 7597 O O . VAL B 1 99 ? -11.854 -28.940 28.295 1.00 69.96 98 VAL B O 1
ATOM 7610 N N . GLN B 1 100 ? -12.462 -26.776 28.368 1.00 91.11 99 GLN B N 1
ATOM 7611 C CA . GLN B 1 100 ? -13.626 -27.060 29.201 1.00 92.96 99 GLN B CA 1
ATOM 7612 C C . GLN B 1 100 ? -14.620 -27.958 28.478 1.00 88.84 99 GLN B C 1
ATOM 7613 O O . GLN B 1 100 ? -15.169 -28.894 29.071 1.00 90.55 99 GLN B O 1
ATOM 7627 N N . GLN B 1 101 ? -14.861 -27.694 27.193 1.00 74.74 100 GLN B N 1
ATOM 7628 C CA . GLN B 1 101 ? -15.856 -28.464 26.456 1.00 61.82 100 GLN B CA 1
ATOM 7629 C C . GLN B 1 101 ? -15.361 -29.871 26.156 1.00 51.93 100 GLN B C 1
ATOM 7630 O O . GLN B 1 101 ? -16.164 -30.809 26.088 1.00 42.40 100 GLN B O 1
ATOM 7644 N N . ILE B 1 102 ? -14.053 -30.041 25.965 1.00 59.09 101 ILE B N 1
ATOM 7645 C CA . ILE B 1 102 ? -13.516 -31.374 25.714 1.00 54.48 101 ILE B CA 1
ATOM 7646 C C . ILE B 1 102 ? -13.892 -32.321 26.846 1.00 53.94 101 ILE B C 1
ATOM 7647 O O . ILE B 1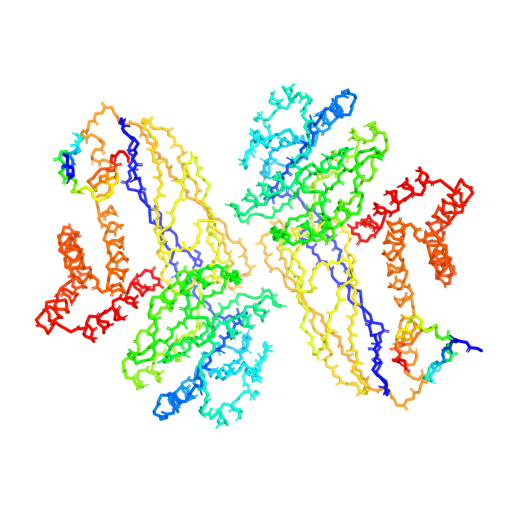 102 ? -14.168 -33.505 26.619 1.00 62.82 101 ILE B O 1
ATOM 7663 N N . LYS B 1 103 ? -13.875 -31.828 28.086 1.00 56.53 102 LYS B N 1
ATOM 7664 C CA . LYS B 1 103 ? -14.193 -32.674 29.231 1.00 42.28 102 LYS B CA 1
ATOM 7665 C C . LYS B 1 103 ? -15.672 -33.034 29.290 1.00 47.78 102 LYS B C 1
ATOM 7666 O O . LYS B 1 103 ? -16.032 -34.021 29.940 1.00 58.39 102 LYS B O 1
ATOM 7685 N N . GLN B 1 104 ? -16.532 -32.273 28.620 1.00 48.07 103 GLN B N 1
ATOM 7686 C CA . GLN B 1 104 ? -17.962 -32.550 28.608 1.00 58.55 103 GLN B CA 1
ATOM 7687 C C . GLN B 1 104 ? -18.360 -33.466 27.458 1.00 57.77 103 GLN B C 1
ATOM 7688 O O . GLN B 1 104 ? -19.552 -33.723 27.267 1.00 59.50 103 GLN B O 1
ATOM 7702 N N . ILE B 1 105 ? -17.392 -33.954 26.680 1.00 50.58 104 ILE B N 1
ATOM 7703 C CA . ILE B 1 105 ? -17.705 -34.851 25.576 1.00 45.59 104 ILE B CA 1
ATOM 7704 C C . ILE B 1 105 ? -18.345 -36.122 26.112 1.00 56.74 104 ILE B C 1
ATOM 7705 O O . ILE B 1 105 ? -17.826 -36.755 27.041 1.00 56.16 104 ILE B O 1
ATOM 7721 N N . ARG B 1 106 ? -19.461 -36.521 25.505 1.00 52.04 105 ARG B N 1
ATOM 7722 C CA . ARG B 1 106 ? -20.151 -37.749 25.863 1.00 57.48 105 ARG B CA 1
ATOM 7723 C C . ARG B 1 106 ? -20.313 -38.646 24.641 1.00 57.09 105 ARG B C 1
ATOM 7724 O O . ARG B 1 106 ? -20.440 -38.170 23.508 1.00 51.88 105 ARG B O 1
ATOM 7745 N N . SER B 1 107 ? -20.321 -39.951 24.889 1.00 67.46 106 SER B N 1
ATOM 7746 C CA . SER B 1 107 ? -20.506 -40.932 23.835 1.00 47.78 106 SER B CA 1
ATOM 7747 C C . SER B 1 107 ? -21.992 -41.151 23.563 1.00 64.39 106 SER B C 1
ATOM 7748 O O . SER B 1 107 ? -22.857 -40.823 24.380 1.00 81.18 106 SER B O 1
ATOM 7756 N N . GLY B 1 108 ? -22.278 -41.722 22.397 1.00 59.74 107 GLY B N 1
ATOM 7757 C CA . GLY B 1 108 ? -23.645 -42.016 22.021 1.00 50.47 107 GLY B CA 1
ATOM 7758 C C . GLY B 1 108 ? -23.970 -41.558 20.618 1.00 60.70 107 GLY B C 1
ATOM 7759 O O . GLY B 1 108 ? -23.520 -40.493 20.184 1.00 64.71 107 GLY B O 1
ATOM 7763 N N . GLY B 1 109 ? -24.742 -42.361 19.896 1.00 63.47 108 GLY B N 1
ATOM 7764 C CA . GLY B 1 109 ? -25.124 -42.038 18.536 1.00 70.28 108 GLY B CA 1
ATOM 7765 C C . GLY B 1 109 ? -24.319 -42.840 17.535 1.00 58.73 108 GLY B C 1
ATOM 7766 O O . GLY B 1 109 ? -23.474 -43.672 17.881 1.00 49.92 108 GLY B O 1
ATOM 7770 N N . GLN B 1 110 ? -24.591 -42.579 16.260 1.00 65.30 109 GLN B N 1
ATOM 7771 C CA . GLN B 1 110 ? -23.902 -43.285 15.192 1.00 71.33 109 GLN B CA 1
ATOM 7772 C C . GLN B 1 110 ? -22.605 -42.553 14.835 1.00 67.51 109 GLN B C 1
ATOM 7773 O O . GLN B 1 110 ? -22.137 -41.677 15.567 1.00 72.40 109 GLN B O 1
ATOM 7787 N N . THR B 1 111 ? -22.009 -42.917 13.700 1.00 61.20 110 THR B N 1
ATOM 7788 C CA . THR B 1 111 ? -20.807 -42.285 13.167 1.00 63.50 110 THR B CA 1
ATOM 7789 C C . THR B 1 111 ? -21.180 -41.704 11.807 1.00 60.10 110 THR B C 1
ATOM 7790 O O . THR B 1 111 ? -21.605 -42.450 10.920 1.00 68.74 110 THR B O 1
ATOM 7801 N N . VAL B 1 112 ? -21.053 -40.383 11.644 1.00 63.44 111 VAL B N 1
ATOM 7802 C CA . VAL B 1 112 ? -21.403 -39.726 10.383 1.00 52.98 111 VAL B CA 1
ATOM 7803 C C . VAL B 1 112 ? -20.167 -39.096 9.742 1.00 52.73 111 VAL B C 1
ATOM 7804 O O . VAL B 1 112 ? -20.045 -37.871 9.647 1.00 60.56 111 VAL B O 1
ATOM 7817 N N . LEU B 1 113 ? -19.238 -39.929 9.273 1.00 55.25 112 LEU B N 1
ATOM 7818 C CA . LEU B 1 113 ? -17.978 -39.375 8.793 1.00 51.04 112 LEU B CA 1
ATOM 7819 C C . LEU B 1 113 ? -18.197 -38.407 7.636 1.00 42.95 112 LEU B C 1
ATOM 7820 O O . LEU B 1 113 ? -17.463 -37.421 7.512 1.00 47.41 112 LEU B O 1
ATOM 7836 N N . TYR B 1 114 ? -19.201 -38.653 6.786 1.00 38.60 113 TYR B N 1
ATOM 7837 C CA . TYR B 1 114 ? -19.329 -37.853 5.571 1.00 39.02 113 TYR B CA 1
ATOM 7838 C C . TYR B 1 114 ? -19.691 -36.404 5.870 1.00 44.41 113 TYR B C 1
ATOM 7839 O O . TYR B 1 114 ? -19.038 -35.482 5.366 1.00 40.73 113 TYR B O 1
ATOM 7857 N N . ARG B 1 115 ? -20.729 -36.176 6.688 1.00 51.50 114 ARG B N 1
ATOM 7858 C CA . ARG B 1 115 ? -21.146 -34.800 6.955 1.00 55.66 114 ARG B CA 1
ATOM 7859 C C . ARG B 1 115 ? -20.131 -34.103 7.859 1.00 41.80 114 ARG B C 1
ATOM 7860 O O . ARG B 1 115 ? -19.895 -32.899 7.705 1.00 45.79 114 ARG B O 1
ATOM 7881 N N . ALA B 1 116 ? -19.457 -34.849 8.744 1.00 41.32 115 ALA B N 1
ATOM 7882 C CA . ALA B 1 116 ? -18.377 -34.256 9.531 1.00 36.22 115 ALA B CA 1
ATOM 7883 C C . ALA B 1 116 ? -17.242 -33.780 8.629 1.00 42.16 115 ALA B C 1
ATOM 7884 O O . ALA B 1 116 ? -16.708 -32.677 8.808 1.00 36.71 115 ALA B O 1
ATOM 7891 N N . LEU B 1 117 ? -16.872 -34.594 7.641 1.00 45.15 116 LEU B N 1
ATOM 7892 C CA . LEU B 1 117 ? -15.819 -34.199 6.714 1.00 34.65 116 LEU B CA 1
ATOM 7893 C C . LEU B 1 117 ? -16.261 -33.025 5.852 1.00 34.27 116 LEU B C 1
ATOM 7894 O O . LEU B 1 117 ? -15.470 -32.116 5.585 1.00 41.96 116 LEU B O 1
ATOM 7910 N N . GLU B 1 118 ? -17.504 -33.049 5.368 1.00 36.30 117 GLU B N 1
ATOM 7911 C CA . GLU B 1 118 ? -18.031 -31.912 4.621 1.00 31.31 117 GLU B CA 1
ATOM 7912 C C . GLU B 1 118 ? -17.889 -30.625 5.424 1.00 40.16 117 GLU B C 1
ATOM 7913 O O . GLU B 1 118 ? -17.455 -29.590 4.897 1.00 45.99 117 GLU B O 1
ATOM 7925 N N . ARG B 1 119 ? -18.239 -30.679 6.713 1.00 40.04 118 ARG B N 1
ATOM 7926 C CA . ARG B 1 119 ? -18.131 -29.491 7.552 1.00 41.54 118 ARG B CA 1
ATOM 7927 C C . ARG B 1 119 ? -16.676 -29.070 7.708 1.00 47.31 118 ARG B C 1
ATOM 7928 O O . ARG B 1 119 ? -16.355 -27.876 7.639 1.00 47.51 118 ARG B O 1
ATOM 7949 N N . ALA B 1 120 ? -15.780 -30.037 7.918 1.00 43.16 119 ALA B N 1
ATOM 7950 C CA . ALA B 1 120 ? -14.366 -29.701 8.044 1.00 34.28 119 ALA B CA 1
ATOM 7951 C C . ALA B 1 120 ? -13.852 -29.027 6.778 1.00 37.10 119 ALA B C 1
ATOM 7952 O O . ALA B 1 120 ? -13.055 -28.084 6.844 1.00 36.61 119 ALA B O 1
ATOM 7959 N N . ILE B 1 121 ? -14.291 -29.508 5.615 1.00 36.32 120 ILE B N 1
ATOM 7960 C CA . ILE B 1 121 ? -13.852 -28.930 4.350 1.00 32.45 120 ILE B CA 1
ATOM 7961 C C . ILE B 1 121 ? -14.362 -27.503 4.213 1.00 36.49 120 ILE B C 1
ATOM 7962 O O . ILE B 1 121 ? -13.625 -26.601 3.793 1.00 45.28 120 ILE B O 1
ATOM 7978 N N . GLU B 1 122 ? -15.630 -27.272 4.559 1.00 37.60 121 GLU B N 1
ATOM 7979 C CA . GLU B 1 122 ? -16.157 -25.912 4.511 1.00 36.73 121 GLU B CA 1
ATOM 7980 C C . GLU B 1 122 ? -15.352 -24.996 5.425 1.00 35.58 121 GLU B C 1
ATOM 7981 O O . GLU B 1 122 ? -15.017 -23.860 5.056 1.00 38.15 121 GLU B O 1
ATOM 7993 N N . ILE B 1 123 ? -15.001 -25.490 6.612 1.00 36.17 122 ILE B N 1
ATOM 7994 C CA . ILE B 1 123 ? -14.260 -24.672 7.565 1.00 41.03 122 ILE B CA 1
ATOM 7995 C C . ILE B 1 123 ? -12.879 -24.342 7.015 1.00 42.51 122 ILE B C 1
ATOM 7996 O O . ILE B 1 123 ? -12.427 -23.192 7.072 1.00 38.18 122 ILE B O 1
ATOM 8012 N N . ALA B 1 124 ? -12.184 -25.347 6.479 1.00 42.11 123 ALA B N 1
ATOM 8013 C CA . ALA B 1 124 ? -10.869 -25.098 5.899 1.00 40.50 123 ALA B CA 1
ATOM 8014 C C . ALA B 1 124 ? -10.954 -24.078 4.773 1.00 41.10 123 ALA B C 1
ATOM 8015 O O . ALA B 1 124 ? -10.097 -23.192 4.661 1.00 37.70 123 ALA B O 1
ATOM 8022 N N . LYS B 1 125 ? -11.995 -24.170 3.943 1.00 46.17 124 LYS B N 1
ATOM 8023 C CA . LYS B 1 125 ? -12.133 -23.265 2.809 1.00 42.35 124 LYS B CA 1
ATOM 8024 C C . LYS B 1 125 ? -12.635 -21.886 3.209 1.00 41.57 124 LYS B C 1
ATOM 8025 O O . LYS B 1 125 ? -12.639 -20.980 2.368 1.00 43.73 124 LYS B O 1
ATOM 8044 N N . LYS B 1 126 ? -13.052 -21.699 4.462 1.00 46.79 125 LYS B N 1
ATOM 8045 C CA . LYS B 1 126 ? -13.399 -20.353 4.902 1.00 39.05 125 LYS B CA 1
ATOM 8046 C C . LYS B 1 126 ? -12.179 -19.453 5.049 1.00 38.62 125 LYS B C 1
ATOM 8047 O O . LYS B 1 126 ? -12.346 -18.239 5.211 1.00 47.40 125 LYS B O 1
ATOM 8066 N N . HIS B 1 127 ? -10.966 -20.005 5.007 1.00 44.24 126 HIS B N 1
ATOM 8067 C CA . HIS B 1 127 ? -9.770 -19.200 5.207 1.00 37.27 126 HIS B CA 1
ATOM 8068 C C . HIS B 1 127 ? -8.624 -19.750 4.372 1.00 29.33 126 HIS B C 1
ATOM 8069 O O . HIS B 1 127 ? -8.668 -20.883 3.887 1.00 40.70 126 HIS B O 1
ATOM 8083 N N . ASP B 1 128 ? -7.580 -18.930 4.226 1.00 38.95 127 ASP B N 1
ATOM 8084 C CA . ASP B 1 128 ? -6.474 -19.208 3.317 1.00 45.75 127 ASP B CA 1
ATOM 8085 C C . ASP B 1 128 ? -5.249 -19.791 4.016 1.00 41.86 127 ASP B C 1
ATOM 8086 O O . ASP B 1 128 ? -4.125 -19.610 3.538 1.00 49.04 127 ASP B O 1
ATOM 8095 N N . LEU B 1 129 ? -5.434 -20.484 5.129 1.00 41.28 128 LEU B N 1
ATOM 8096 C CA . LEU B 1 129 ? -4.255 -21.037 5.786 1.00 26.57 128 LEU B CA 1
ATOM 8097 C C . LEU B 1 129 ? -4.087 -22.511 5.442 1.00 34.94 128 LEU B C 1
ATOM 8098 O O . LEU B 1 129 ? -5.084 -23.238 5.330 1.00 35.96 128 LEU B O 1
ATOM 8114 N N . PRO B 1 130 ? -2.855 -22.987 5.263 1.00 24.16 129 PRO B N 1
ATOM 8115 C CA . PRO B 1 130 ? -2.625 -24.437 5.220 1.00 25.05 129 PRO B CA 1
ATOM 8116 C C . PRO B 1 130 ? -2.891 -25.030 6.595 1.00 23.59 129 PRO B C 1
ATOM 8117 O O . PRO B 1 130 ? -2.997 -24.318 7.594 1.00 24.18 129 PRO B O 1
ATOM 8128 N N . GLY B 1 131 ? -3.004 -26.350 6.652 1.00 25.34 130 GLY B N 1
ATOM 8129 C CA . GLY B 1 131 ? -3.287 -26.973 7.929 1.00 28.82 130 GLY B CA 1
ATOM 8130 C C . GLY B 1 131 ? -3.407 -28.475 7.859 1.00 22.59 130 GLY B C 1
ATOM 8131 O O . GLY B 1 131 ? -2.873 -29.128 6.960 1.00 27.68 130 GLY B O 1
ATOM 8135 N N . TYR B 1 132 ? -4.127 -29.010 8.842 1.00 29.80 131 TYR B N 1
ATOM 8136 C CA . TYR B 1 132 ? -4.247 -30.443 9.039 1.00 19.52 131 TYR B CA 1
ATOM 8137 C C . TYR B 1 132 ? -5.657 -30.769 9.503 1.00 23.96 131 TYR B C 1
ATOM 8138 O O . TYR B 1 132 ? -6.307 -29.972 10.185 1.00 29.57 131 TYR B O 1
ATOM 8156 N N . ILE B 1 133 ? -6.119 -31.952 9.118 1.00 24.99 132 ILE B N 1
ATOM 8157 C CA . ILE B 1 133 ? -7.390 -32.501 9.565 1.00 21.78 132 ILE B CA 1
ATOM 8158 C C . ILE B 1 133 ? -7.062 -33.759 10.356 1.00 20.39 132 ILE B C 1
ATOM 8159 O O . ILE B 1 133 ? -6.708 -34.790 9.773 1.00 29.06 132 ILE B O 1
ATOM 8175 N N . ILE B 1 134 ? -7.165 -33.674 11.678 1.00 26.20 133 ILE B N 1
ATOM 8176 C CA . ILE B 1 134 ? -6.893 -34.803 12.560 1.00 24.40 133 ILE B CA 1
ATOM 8177 C C . ILE B 1 134 ? -8.207 -35.527 12.823 1.00 20.91 133 ILE B C 1
ATOM 8178 O O . ILE B 1 134 ? -9.135 -34.958 13.407 1.00 34.39 133 ILE B O 1
ATOM 8194 N N . LEU B 1 135 ? -8.293 -36.779 12.389 1.00 30.60 134 LEU B N 1
ATOM 8195 C CA . LEU B 1 135 ? -9.538 -37.532 12.418 1.00 24.13 134 LEU B CA 1
ATOM 8196 C C . LEU B 1 135 ? -9.328 -38.806 13.213 1.00 28.34 134 LEU B C 1
ATOM 8197 O O . LEU B 1 135 ? -8.354 -39.531 12.984 1.00 27.40 134 LEU B O 1
ATOM 8213 N N . LEU B 1 136 ? -10.242 -39.071 14.142 1.00 32.65 135 LEU B N 1
ATOM 8214 C CA . LEU B 1 136 ? -10.220 -40.276 14.961 1.00 26.53 135 LEU B CA 1
ATOM 8215 C C . LEU B 1 136 ? -11.597 -40.914 14.869 1.00 29.93 135 LEU B C 1
ATOM 8216 O O . LEU B 1 136 ? -12.604 -40.262 15.164 1.00 30.75 135 LEU B O 1
ATOM 8232 N N . THR B 1 137 ? -11.641 -42.179 14.462 1.00 25.38 136 THR B N 1
ATOM 8233 C CA . THR B 1 137 ? -12.899 -42.901 14.346 1.00 28.88 136 THR B CA 1
ATOM 8234 C C . THR B 1 137 ? -12.654 -44.375 14.631 1.00 36.94 136 THR B C 1
ATOM 8235 O O . THR B 1 137 ? -11.539 -44.875 14.458 1.00 34.12 136 THR B O 1
ATOM 8246 N N . ASP B 1 138 ? -13.712 -45.067 15.073 1.00 38.35 137 ASP B N 1
ATOM 8247 C CA . ASP B 1 138 ? -13.616 -46.477 15.445 1.00 42.99 137 ASP B CA 1
ATOM 8248 C C . ASP B 1 138 ? -14.573 -47.375 14.684 1.00 30.96 137 ASP B C 1
ATOM 8249 O O . ASP B 1 138 ? -14.705 -48.565 15.006 1.00 40.11 137 ASP B O 1
ATOM 8258 N N . GLY B 1 139 ? -15.277 -46.825 13.729 1.00 33.85 138 GLY B N 1
ATOM 8259 C CA . GLY B 1 139 ? -16.185 -47.608 12.961 1.00 46.05 138 GLY B CA 1
ATOM 8260 C C . GLY B 1 139 ? -16.455 -46.997 11.611 1.00 44.33 138 GLY B C 1
ATOM 8261 O O . GLY B 1 139 ? -15.750 -46.101 11.088 1.00 50.31 138 GLY B O 1
ATOM 8265 N N . GLN B 1 140 ? -17.556 -47.650 11.040 1.00 63.29 139 GLN B N 1
ATOM 8266 C CA . GLN B 1 140 ? -18.378 -47.440 9.862 1.00 67.93 139 GLN B CA 1
ATOM 8267 C C . GLN B 1 140 ? -18.883 -45.994 9.829 1.00 65.47 139 GLN B C 1
ATOM 8268 O O . GLN B 1 140 ? -19.456 -45.535 10.814 1.00 71.48 139 GLN B O 1
ATOM 8282 N N . PRO B 1 141 ? -18.731 -45.229 8.738 1.00 66.72 140 PRO B N 1
ATOM 8283 C CA . PRO B 1 141 ? -19.646 -44.089 8.581 1.00 68.10 140 PRO B CA 1
ATOM 8284 C C . PRO B 1 141 ? -21.045 -44.652 8.362 1.00 69.64 140 PRO B C 1
ATOM 8285 O O . PRO B 1 141 ? -21.212 -45.669 7.686 1.00 62.62 140 PRO B O 1
ATOM 8296 N N . THR B 1 142 ? -22.059 -44.015 8.954 1.00 67.35 141 THR B N 1
ATOM 8297 C CA . THR B 1 142 ? -23.420 -44.535 8.838 1.00 60.72 141 THR B CA 1
ATOM 8298 C C . THR B 1 142 ? -24.291 -43.773 7.847 1.00 64.16 141 THR B C 1
ATOM 8299 O O . THR B 1 142 ? -25.394 -44.237 7.530 1.00 58.63 141 THR B O 1
ATOM 8310 N N . ASP B 1 143 ? -23.838 -42.620 7.367 1.00 67.35 142 ASP B N 1
ATOM 8311 C CA . ASP B 1 143 ? -24.569 -41.864 6.361 1.00 62.40 142 ASP B CA 1
ATOM 8312 C C . ASP B 1 143 ? -24.119 -42.224 4.950 1.00 61.84 142 ASP B C 1
ATOM 8313 O O . ASP B 1 143 ? -24.953 -42.436 4.065 1.00 66.06 142 ASP B O 1
ATOM 8322 N N . VAL B 1 144 ? -22.811 -42.299 4.728 1.00 60.30 143 VAL B N 1
ATOM 8323 C CA . VAL B 1 144 ? -22.265 -42.644 3.419 1.00 57.33 143 VAL B CA 1
ATOM 8324 C C . VAL B 1 144 ? -21.137 -43.647 3.624 1.00 57.29 143 VAL B C 1
ATOM 8325 O O . VAL B 1 144 ? -19.985 -43.246 3.843 1.00 63.29 143 VAL B O 1
ATOM 8338 N N . PRO B 1 145 ? -21.418 -44.952 3.582 1.00 51.57 144 PRO B N 1
ATOM 8339 C CA . PRO B 1 145 ? -20.335 -45.943 3.680 1.00 64.83 144 PRO B CA 1
ATOM 8340 C C . PRO B 1 145 ? -19.632 -46.242 2.361 1.00 53.90 144 PRO B C 1
ATOM 8341 O O . PRO B 1 145 ? -18.603 -46.931 2.376 1.00 49.19 144 PRO B O 1
ATOM 8352 N N . GLU B 1 146 ? -20.143 -45.761 1.230 1.00 54.70 145 GLU B N 1
ATOM 8353 C CA . GLU B 1 146 ? -19.478 -45.982 -0.049 1.00 51.90 145 GLU B CA 1
ATOM 8354 C C . GLU B 1 146 ? -18.180 -45.180 -0.109 1.00 53.47 145 GLU B C 1
ATOM 8355 O O . GLU B 1 146 ? -18.192 -43.955 0.056 1.00 54.21 145 GLU B O 1
ATOM 8367 N N . THR B 1 147 ? -17.061 -45.868 -0.352 1.00 53.75 146 THR B N 1
ATOM 8368 C CA . THR B 1 147 ? -15.764 -45.194 -0.392 1.00 58.87 146 THR B CA 1
ATOM 8369 C C . THR B 1 147 ? -15.624 -44.308 -1.624 1.00 51.40 146 THR B C 1
ATOM 8370 O O . THR B 1 147 ? -14.914 -43.291 -1.590 1.00 50.96 146 THR B O 1
ATOM 8381 N N . ASP B 1 148 ? -16.295 -44.671 -2.719 1.00 53.53 147 ASP B N 1
ATOM 8382 C CA . ASP B 1 148 ? -16.160 -43.885 -3.935 1.00 55.85 147 ASP B CA 1
ATOM 8383 C C . ASP B 1 148 ? -16.675 -42.473 -3.716 1.00 47.48 147 ASP B C 1
ATOM 8384 O O . ASP B 1 148 ? -16.178 -41.531 -4.339 1.00 50.89 147 ASP B O 1
ATOM 8393 N N . ALA B 1 149 ? -17.648 -42.304 -2.817 1.00 41.98 148 ALA B N 1
ATOM 8394 C CA . ALA B 1 149 ? -18.141 -40.966 -2.513 1.00 51.20 148 ALA B CA 1
ATOM 8395 C C . ALA B 1 149 ? -17.052 -40.116 -1.875 1.00 51.96 148 ALA B C 1
ATOM 8396 O O . ALA B 1 149 ? -16.946 -38.914 -2.152 1.00 47.22 148 ALA B O 1
ATOM 8403 N N . TYR B 1 150 ? -16.228 -40.723 -1.018 1.00 52.50 149 TYR B N 1
ATOM 8404 C CA . TYR B 1 150 ? -15.109 -39.997 -0.434 1.00 45.68 149 TYR B CA 1
ATOM 8405 C C . TYR B 1 150 ? -13.982 -39.800 -1.432 1.00 39.20 149 TYR B C 1
ATOM 8406 O O . TYR B 1 150 ? -13.148 -38.910 -1.240 1.00 43.04 149 TYR B O 1
ATOM 8424 N N . GLU B 1 151 ? -13.934 -40.612 -2.489 1.00 46.96 150 GLU B N 1
ATOM 8425 C CA . GLU B 1 151 ? -13.027 -40.297 -3.588 1.00 41.64 150 GLU B CA 1
ATOM 8426 C C . GLU B 1 151 ? -13.394 -38.961 -4.224 1.00 46.09 150 GLU B C 1
ATOM 8427 O O . GLU B 1 151 ? -12.513 -38.167 -4.578 1.00 43.67 150 GLU B O 1
ATOM 8439 N N . LYS B 1 152 ? -14.693 -38.696 -4.384 1.00 47.74 151 LYS B N 1
ATOM 8440 C CA . LYS B 1 152 ? -15.147 -37.575 -5.197 1.00 41.50 151 LYS B CA 1
ATOM 8441 C C . LYS B 1 152 ? -15.186 -36.245 -4.450 1.00 37.59 151 LYS B C 1
ATOM 8442 O O . LYS B 1 152 ? -15.403 -35.209 -5.087 1.00 45.84 151 LYS B O 1
ATOM 8461 N N . LEU B 1 153 ? -14.999 -36.238 -3.133 1.00 45.19 152 LEU B N 1
ATOM 8462 C CA . LEU B 1 153 ? -15.030 -34.986 -2.388 1.00 37.90 152 LEU B CA 1
ATOM 8463 C C . LEU B 1 153 ? -13.919 -34.052 -2.864 1.00 38.60 152 LEU B C 1
ATOM 8464 O O . LEU B 1 153 ? -12.847 -34.491 -3.291 1.00 46.32 152 LEU B O 1
ATOM 8480 N N . ASN B 1 154 ? -14.186 -32.746 -2.789 1.00 43.08 153 ASN B N 1
ATOM 8481 C CA . ASN B 1 154 ? -13.224 -31.712 -3.177 1.00 46.75 153 ASN B CA 1
ATOM 8482 C C . ASN B 1 154 ? -12.521 -31.210 -1.918 1.00 45.49 153 ASN B C 1
ATOM 8483 O O . ASN B 1 154 ? -12.970 -30.268 -1.265 1.00 52.05 153 ASN B O 1
ATOM 8494 N N . TYR B 1 155 ? -11.403 -31.847 -1.584 1.00 40.30 154 TYR B N 1
ATOM 8495 C CA . TYR B 1 155 ? -10.676 -31.507 -0.373 1.00 37.29 154 TYR B CA 1
ATOM 8496 C C . TYR B 1 155 ? -9.931 -30.178 -0.519 1.00 38.95 154 TYR B C 1
ATOM 8497 O O . TYR B 1 155 ? -9.545 -29.787 -1.625 1.00 36.73 154 TYR B O 1
ATOM 8515 N N . PRO B 1 156 ? -9.720 -29.461 0.587 1.00 34.63 155 PRO B N 1
ATOM 8516 C CA . PRO B 1 156 ? -8.972 -28.199 0.512 1.00 32.04 155 PRO B CA 1
ATOM 8517 C C . PRO B 1 156 ? -7.491 -28.460 0.294 1.00 32.14 155 PRO B C 1
ATOM 8518 O O . PRO B 1 156 ? -6.903 -29.346 0.918 1.00 35.22 155 PRO B O 1
ATOM 8529 N N . GLU B 1 157 ? -6.881 -27.676 -0.593 1.00 27.38 156 GLU B N 1
ATOM 8530 C CA . GLU B 1 157 ? -5.478 -27.899 -0.913 1.00 32.14 156 GLU B CA 1
ATOM 8531 C C . GLU B 1 157 ? -4.602 -27.508 0.270 1.00 23.99 156 GLU B C 1
ATOM 8532 O O . GLU B 1 157 ? -4.954 -26.646 1.077 1.00 28.94 156 GLU B O 1
ATOM 8544 N N . ALA B 1 158 ? -3.451 -28.172 0.374 1.00 26.96 157 ALA B N 1
ATOM 8545 C CA . ALA B 1 158 ? -2.484 -27.927 1.441 1.00 24.27 157 ALA B CA 1
ATOM 8546 C C . ALA B 1 158 ? -3.036 -28.293 2.816 1.00 22.21 157 ALA B C 1
ATOM 8547 O O . ALA B 1 158 ? -2.597 -27.749 3.831 1.00 25.42 157 ALA B O 1
ATOM 8554 N N . TYR B 1 159 ? -3.991 -29.219 2.871 1.00 19.79 158 TYR B N 1
ATOM 8555 C CA . TYR B 1 159 ? -4.518 -29.743 4.128 1.00 22.14 158 TYR B CA 1
ATOM 8556 C C . TYR B 1 159 ? -4.231 -31.239 4.177 1.00 26.62 158 TYR B C 1
ATOM 8557 O O . TYR B 1 159 ? -4.770 -32.005 3.372 1.00 22.34 158 TYR B O 1
ATOM 8575 N N . LYS B 1 160 ? -3.377 -31.647 5.111 1.00 26.73 159 LYS B N 1
ATOM 8576 C CA . LYS B 1 160 ? -2.998 -33.044 5.270 1.00 23.02 159 LYS B CA 1
ATOM 8577 C C . LYS B 1 160 ? -3.930 -33.695 6.281 1.00 33.16 159 LYS B C 1
ATOM 8578 O O . LYS B 1 160 ? -4.171 -33.137 7.356 1.00 32.47 159 LYS B O 1
ATOM 8597 N N . VAL B 1 161 ? -4.458 -34.863 5.935 1.00 28.80 160 VAL B N 1
ATOM 8598 C CA . VAL B 1 161 ? -5.339 -35.611 6.824 1.00 20.59 160 VAL B CA 1
ATOM 8599 C C . VAL B 1 161 ? -4.503 -36.619 7.597 1.00 24.52 160 VAL B C 1
ATOM 8600 O O . VAL B 1 161 ? -3.808 -37.449 7.004 1.00 24.08 160 VAL B O 1
ATOM 8613 N N . ILE B 1 162 ? -4.553 -36.536 8.919 1.00 22.30 161 ILE B N 1
ATOM 8614 C CA . ILE B 1 162 ? -3.933 -37.523 9.792 1.00 23.83 161 ILE B CA 1
ATOM 8615 C C . ILE B 1 162 ? -5.076 -38.301 10.415 1.00 21.28 161 ILE B C 1
ATOM 8616 O O . ILE B 1 162 ? -5.787 -37.786 11.286 1.00 34.51 161 ILE B O 1
ATOM 8632 N N . ALA B 1 163 ? -5.261 -39.537 9.970 1.00 25.39 162 ALA B N 1
ATOM 8633 C CA . ALA B 1 163 ? -6.382 -40.365 10.383 1.00 19.76 162 ALA B CA 1
ATOM 8634 C C . ALA B 1 163 ? -5.874 -41.391 11.378 1.00 24.86 162 ALA B C 1
ATOM 8635 O O . ALA B 1 163 ? -4.855 -42.038 11.131 1.00 29.77 162 ALA B O 1
ATOM 8642 N N . PHE B 1 164 ? -6.562 -41.512 12.508 1.00 27.13 163 PHE B N 1
ATOM 8643 C CA . PHE B 1 164 ? -6.281 -42.535 13.511 1.00 25.46 163 PHE B CA 1
ATOM 8644 C C . PHE B 1 164 ? -7.452 -43.509 13.463 1.00 23.91 163 PHE B C 1
ATOM 8645 O O . PHE B 1 164 ? -8.544 -43.198 13.947 1.00 26.28 163 PHE B O 1
ATOM 8662 N N . GLY B 1 165 ? -7.235 -44.677 12.860 1.00 25.32 164 GLY B N 1
ATOM 8663 C CA . GLY B 1 165 ? -8.265 -45.697 12.845 1.00 30.94 164 GLY B CA 1
ATOM 8664 C C . GLY B 1 165 ? -8.208 -46.557 14.087 1.00 30.58 164 GLY B C 1
ATOM 8665 O O . GLY B 1 165 ? -7.230 -47.278 14.292 1.00 31.06 164 GLY B O 1
ATOM 8669 N N . ILE B 1 166 ? -9.265 -46.535 14.895 1.00 41.47 165 ILE B N 1
ATOM 8670 C CA . ILE B 1 166 ? -9.257 -47.146 16.219 1.00 40.33 165 ILE B CA 1
ATOM 8671 C C . ILE B 1 166 ? -9.900 -48.521 16.149 1.00 41.57 165 ILE B C 1
ATOM 8672 O O . ILE B 1 166 ? -11.041 -48.663 15.689 1.00 42.07 165 ILE B O 1
ATOM 8688 N N . GLY B 1 167 ? -9.177 -49.531 16.626 1.00 40.14 166 GLY B N 1
ATOM 8689 C CA . GLY B 1 167 ? -9.768 -50.839 16.799 1.00 33.45 166 GLY B CA 1
ATOM 8690 C C . GLY B 1 167 ? -9.812 -51.597 15.486 1.00 29.12 166 GLY B C 1
ATOM 8691 O O . GLY B 1 167 ? -8.992 -51.390 14.591 1.00 34.24 166 GLY B O 1
ATOM 8695 N N . ASP B 1 168 ? -10.800 -52.483 15.376 1.00 30.68 167 ASP B N 1
ATOM 8696 C CA . ASP B 1 168 ? -10.879 -53.432 14.275 1.00 37.25 167 ASP B CA 1
ATOM 8697 C C . ASP B 1 168 ? -12.150 -53.260 13.454 1.00 36.46 167 ASP B C 1
ATOM 8698 O O . ASP B 1 168 ? -12.451 -54.117 12.614 1.00 37.10 167 ASP B O 1
ATOM 8707 N N . ASP B 1 169 ? -12.898 -52.174 13.665 1.00 32.20 168 ASP B N 1
ATOM 8708 C CA . ASP B 1 169 ? -14.214 -52.006 13.062 1.00 46.82 168 ASP B CA 1
ATOM 8709 C C . ASP B 1 169 ? -14.296 -50.874 12.044 1.00 40.69 168 ASP B C 1
ATOM 8710 O O . ASP B 1 169 ? -15.291 -50.802 11.314 1.00 44.40 168 ASP B O 1
ATOM 8719 N N . TYR B 1 170 ? -13.308 -49.981 11.979 1.00 46.41 169 TYR B N 1
ATOM 8720 C CA . TYR B 1 170 ? -13.357 -48.914 10.989 1.00 33.54 169 TYR B CA 1
ATOM 8721 C C . TYR B 1 170 ? -13.088 -49.490 9.599 1.00 36.30 169 TYR B C 1
ATOM 8722 O O . TYR B 1 170 ? -12.789 -50.678 9.434 1.00 26.36 169 TYR B O 1
ATOM 8740 N N . ASN B 1 171 ? -13.224 -48.641 8.585 1.00 35.07 170 ASN B N 1
ATOM 8741 C CA . ASN B 1 171 ? -12.989 -49.035 7.198 1.00 34.00 170 ASN B CA 1
ATOM 8742 C C . ASN B 1 171 ? -11.634 -48.470 6.792 1.00 36.96 170 ASN B C 1
ATOM 8743 O O . ASN B 1 171 ? -11.504 -47.274 6.518 1.00 32.34 170 ASN B O 1
ATOM 8754 N N . GLU B 1 172 ? -10.620 -49.336 6.760 1.00 28.64 171 GLU B N 1
ATOM 8755 C CA . GLU B 1 172 ? -9.282 -48.868 6.427 1.00 24.54 171 GLU B CA 1
ATOM 8756 C C . GLU B 1 172 ? -9.188 -48.423 4.975 1.00 30.29 171 GLU B C 1
ATOM 8757 O O . GLU B 1 172 ? -8.385 -47.543 4.655 1.00 25.64 171 GLU B O 1
ATOM 8769 N N . ARG B 1 173 ? -9.969 -49.036 4.081 1.00 36.14 172 ARG B N 1
ATOM 8770 C CA . ARG B 1 173 ? -9.926 -48.639 2.677 1.00 37.63 172 ARG B CA 1
ATOM 8771 C C . ARG B 1 173 ? -10.442 -47.220 2.506 1.00 30.62 172 ARG B C 1
ATOM 8772 O O . ARG B 1 173 ? -9.843 -46.418 1.783 1.00 31.10 172 ARG B O 1
ATOM 8793 N N . LEU B 1 174 ? -11.533 -46.883 3.197 1.00 29.21 173 LEU B N 1
ATOM 8794 C CA . LEU B 1 174 ? -12.081 -45.533 3.130 1.00 31.25 173 LEU B CA 1
ATOM 8795 C C . LEU B 1 174 ? -11.077 -44.513 3.655 1.00 35.60 173 LEU B C 1
ATOM 8796 O O . LEU B 1 174 ? -10.789 -43.506 2.993 1.00 39.11 173 LEU B O 1
ATOM 8812 N N . LEU B 1 175 ? -10.526 -44.761 4.846 1.00 28.78 174 LEU B N 1
ATOM 8813 C CA . LEU B 1 175 ? -9.535 -43.840 5.389 1.00 26.14 174 LEU B CA 1
ATOM 8814 C C . LEU B 1 175 ? -8.320 -43.749 4.480 1.00 30.77 174 LEU B C 1
ATOM 8815 O O . LEU B 1 175 ? -7.704 -42.681 4.369 1.00 36.44 174 LEU B O 1
ATOM 8831 N N . LYS B 1 176 ? -7.955 -44.852 3.821 1.00 36.58 175 LYS B N 1
ATOM 8832 C CA . LYS B 1 176 ? -6.854 -44.797 2.869 1.00 26.40 175 LYS B CA 1
ATOM 8833 C C . LYS B 1 176 ? -7.188 -43.867 1.713 1.00 26.34 175 LYS B C 1
ATOM 8834 O O . LYS B 1 176 ? -6.334 -43.098 1.268 1.00 31.15 175 LYS B O 1
ATOM 8853 N N . VAL B 1 177 ? -8.417 -43.940 1.197 1.00 28.94 176 VAL B N 1
ATOM 8854 C CA . VAL B 1 177 ? -8.807 -43.015 0.135 1.00 29.08 176 VAL B CA 1
ATOM 8855 C C . VAL B 1 177 ? -8.660 -41.578 0.617 1.00 31.61 176 VAL B C 1
ATOM 8856 O O . VAL B 1 177 ? -8.126 -40.713 -0.093 1.00 27.66 176 VAL B O 1
ATOM 8869 N N . ILE B 1 178 ? -9.129 -41.305 1.834 1.00 31.61 177 ILE B N 1
ATOM 8870 C CA . ILE B 1 178 ? -9.026 -39.956 2.390 1.00 24.14 177 ILE B CA 1
ATOM 8871 C C . ILE B 1 178 ? -7.570 -39.498 2.392 1.00 27.41 177 ILE B C 1
ATOM 8872 O O . ILE B 1 178 ? -7.211 -38.456 1.816 1.00 33.85 177 ILE B O 1
ATOM 8888 N N . THR B 1 179 ? -6.706 -40.288 3.034 1.00 26.13 178 THR B N 1
ATOM 8889 C CA . THR B 1 179 ? -5.311 -39.891 3.183 1.00 21.70 178 THR B CA 1
ATOM 8890 C C . THR B 1 179 ? -4.633 -39.762 1.826 1.00 23.73 178 THR B C 1
ATOM 8891 O O . THR B 1 179 ? -3.841 -38.839 1.605 1.00 27.59 178 THR B O 1
ATOM 8902 N N . ASP B 1 180 ? -4.951 -40.665 0.895 1.00 22.24 179 ASP B N 1
ATOM 8903 C CA . ASP B 1 180 ? -4.337 -40.610 -0.425 1.00 25.72 179 ASP B CA 1
ATOM 8904 C C . ASP B 1 180 ? -4.721 -39.329 -1.137 1.00 18.44 179 ASP B C 1
ATOM 8905 O O . ASP B 1 180 ? -3.891 -38.706 -1.808 1.00 28.42 179 ASP B O 1
ATOM 8914 N N . LYS B 1 181 ? -5.976 -38.909 -0.988 1.00 25.68 180 LYS B N 1
ATOM 8915 C CA . LYS B 1 181 ? -6.414 -37.697 -1.659 1.00 24.01 180 LYS B CA 1
ATOM 8916 C C . LYS B 1 181 ? -5.875 -36.446 -0.989 1.00 25.82 180 LYS B C 1
ATOM 8917 O O . LYS B 1 181 ? -5.838 -35.391 -1.630 1.00 25.58 180 LYS B O 1
ATOM 8936 N N . THR B 1 182 ? -5.441 -36.536 0.273 1.00 28.67 181 THR B N 1
ATOM 8937 C CA . THR B 1 182 ? -4.937 -35.357 0.971 1.00 24.95 181 THR B CA 1
ATOM 8938 C C . THR B 1 182 ? -3.455 -35.460 1.326 1.00 25.17 181 THR B C 1
ATOM 8939 O O . THR B 1 182 ? -2.979 -34.722 2.197 1.00 25.69 181 THR B O 1
ATOM 8950 N N . ALA B 1 183 ? -2.711 -36.356 0.683 1.00 26.68 182 ALA B N 1
ATOM 8951 C CA . ALA B 1 183 ? -1.292 -36.538 0.989 1.00 24.18 182 ALA B CA 1
ATOM 8952 C C . ALA B 1 183 ? -1.078 -36.818 2.471 1.00 17.60 182 ALA B C 1
ATOM 8953 O O . ALA B 1 183 ? -0.064 -36.422 3.049 1.00 25.34 182 ALA B O 1
ATOM 8960 N N . GLY B 1 184 ? -2.038 -37.500 3.094 1.00 18.90 183 GLY B N 1
ATOM 8961 C CA . GLY B 1 184 ? -2.063 -37.676 4.526 1.00 21.30 183 GLY B CA 1
ATOM 8962 C C . GLY B 1 184 ? -1.541 -39.032 4.962 1.00 18.65 183 GLY B C 1
ATOM 8963 O O . GLY B 1 184 ? -1.012 -39.820 4.176 1.00 24.60 183 GLY B O 1
ATOM 8967 N N . ILE B 1 185 ? -1.710 -39.303 6.253 1.00 16.42 184 ILE B N 1
ATOM 8968 C CA . ILE B 1 185 ? -1.158 -40.486 6.896 1.00 16.50 184 ILE B CA 1
ATOM 8969 C C . ILE B 1 185 ? -2.276 -41.189 7.647 1.00 28.00 184 ILE B C 1
ATOM 8970 O O . ILE B 1 185 ? -3.107 -40.538 8.291 1.00 24.23 184 ILE B O 1
ATOM 8986 N N . LEU B 1 186 ? -2.298 -42.516 7.556 1.00 25.41 185 LEU B N 1
ATOM 8987 C CA . LEU B 1 186 ? -3.240 -43.352 8.287 1.00 18.10 185 LEU B CA 1
ATOM 8988 C C . LEU B 1 186 ? -2.475 -44.139 9.343 1.00 22.26 185 LEU B C 1
ATOM 8989 O O . LEU B 1 186 ? -1.518 -44.848 9.020 1.00 24.49 185 LEU B O 1
ATOM 9005 N N . TYR B 1 187 ? -2.898 -44.009 10.596 1.00 20.08 186 TYR B N 1
ATOM 9006 C CA . TYR B 1 187 ? -2.310 -44.709 11.729 1.00 27.34 186 TYR B CA 1
ATOM 9007 C C . TYR B 1 187 ? -3.315 -45.741 12.220 1.00 28.25 186 TYR B C 1
ATOM 9008 O O . TYR B 1 187 ? -4.406 -45.374 12.673 1.00 34.71 186 TYR B O 1
ATOM 9026 N N . HIS B 1 188 ? -2.957 -47.020 12.138 1.00 26.50 187 HIS B N 1
ATOM 9027 C CA . HIS B 1 188 ? -3.787 -48.052 12.742 1.00 22.36 187 HIS B CA 1
ATOM 9028 C C . HIS B 1 188 ? -3.509 -48.105 14.238 1.00 29.11 187 HIS B C 1
ATOM 9029 O O . HIS B 1 188 ? -2.357 -48.262 14.656 1.00 29.26 187 HIS B O 1
ATOM 9043 N N . VAL B 1 189 ? -4.560 -47.995 15.045 1.00 37.01 188 VAL B N 1
ATOM 9044 C CA . VAL B 1 189 ? -4.454 -48.008 16.497 1.00 36.13 188 VAL B CA 1
ATOM 9045 C C . VAL B 1 189 ? -5.149 -49.268 16.994 1.00 47.31 188 VAL B C 1
ATOM 9046 O O . VAL B 1 189 ? -6.382 -49.368 16.953 1.00 40.76 188 VAL B O 1
ATOM 9059 N N . GLU B 1 190 ? -4.357 -50.229 17.471 1.00 39.89 189 GLU B N 1
ATOM 9060 C CA . GLU B 1 190 ? -4.901 -51.458 18.031 1.00 53.84 189 GLU B CA 1
ATOM 9061 C C . GLU B 1 190 ? -5.223 -51.322 19.513 1.00 50.55 189 GLU B C 1
ATOM 9062 O O . GLU B 1 190 ? -6.199 -51.917 19.983 1.00 54.36 189 GLU B O 1
ATOM 9074 N N . ASP B 1 191 ? -4.435 -50.549 20.256 1.00 49.39 190 ASP B N 1
ATOM 9075 C CA . ASP B 1 191 ? -4.678 -50.290 21.668 1.00 53.33 190 ASP B CA 1
ATOM 9076 C C . ASP B 1 191 ? -5.079 -48.835 21.862 1.00 47.40 190 ASP B C 1
ATOM 9077 O O . ASP B 1 191 ? -4.542 -47.943 21.199 1.00 55.83 190 ASP B O 1
ATOM 9086 N N . ALA B 1 192 ? -6.023 -48.597 22.774 1.00 42.20 191 ALA B N 1
ATOM 9087 C CA . ALA B 1 192 ? -6.362 -47.224 23.130 1.00 42.43 191 ALA B CA 1
ATOM 9088 C C . ALA B 1 192 ? -5.158 -46.494 23.715 1.00 46.19 191 ALA B C 1
ATOM 9089 O O . ALA B 1 192 ? -4.978 -45.293 23.484 1.00 53.15 191 ALA B O 1
ATOM 9096 N N . LYS B 1 193 ? -4.322 -47.208 24.475 1.00 38.81 192 LYS B N 1
ATOM 9097 C CA . LYS B 1 193 ? -3.096 -46.615 25.004 1.00 45.84 192 LYS B CA 1
ATOM 9098 C C . LYS B 1 193 ? -2.318 -45.889 23.914 1.00 55.04 192 LYS B C 1
ATOM 9099 O O . LYS B 1 193 ? -1.803 -44.787 24.136 1.00 61.24 192 LYS B O 1
ATOM 9118 N N . GLU B 1 194 ? -2.213 -46.495 22.731 1.00 54.43 193 GLU B N 1
ATOM 9119 C CA . GLU B 1 194 ? -1.454 -45.870 21.654 1.00 57.98 193 GLU B CA 1
ATOM 9120 C C . GLU B 1 194 ? -2.017 -44.502 21.292 1.00 60.30 193 GLU B C 1
ATOM 9121 O O . GLU B 1 194 ? -1.281 -43.638 20.801 1.00 62.57 193 GLU B O 1
ATOM 9133 N N . ILE B 1 195 ? -3.317 -44.291 21.504 1.00 55.14 194 ILE B N 1
ATOM 9134 C CA . ILE B 1 195 ? -3.905 -42.986 21.218 1.00 48.32 194 ILE B CA 1
ATOM 9135 C C . ILE B 1 195 ? -3.190 -41.889 22.000 1.00 44.40 194 ILE B C 1
ATOM 9136 O O . ILE B 1 195 ? -2.946 -40.793 21.482 1.00 44.17 194 ILE B O 1
ATOM 9152 N N . ALA B 1 196 ? -2.873 -42.155 23.268 1.00 47.38 195 ALA B N 1
ATOM 9153 C CA . ALA B 1 196 ? -2.318 -41.127 24.141 1.00 63.07 195 ALA B CA 1
ATOM 9154 C C . ALA B 1 196 ? -0.897 -40.716 23.778 1.00 56.99 195 ALA B C 1
ATOM 9155 O O . ALA B 1 196 ? -0.478 -39.615 24.140 1.00 65.70 195 ALA B O 1
ATOM 9162 N N . GLU B 1 197 ? -0.144 -41.575 23.108 1.00 63.97 196 GLU B N 1
ATOM 9163 C CA . GLU B 1 197 ? 1.266 -41.347 22.826 1.00 68.47 196 GLU B CA 1
ATOM 9164 C C . GLU B 1 197 ? 1.514 -41.078 21.348 1.00 68.64 196 GLU B C 1
ATOM 9165 O O . GLU B 1 197 ? 2.574 -40.542 21.010 1.00 77.82 196 GLU B O 1
ATOM 9177 N N . MET B 1 198 ? 0.569 -41.420 20.463 1.00 62.10 197 MET B N 1
ATOM 9178 C CA . MET B 1 198 ? 0.665 -41.058 19.050 1.00 56.68 197 MET B CA 1
ATOM 9179 C C . MET B 1 198 ? -0.103 -39.792 18.672 1.00 56.97 197 MET B C 1
ATOM 9180 O O . MET B 1 198 ? 0.325 -39.069 17.766 1.00 52.28 197 MET B O 1
ATOM 9194 N N . LEU B 1 199 ? -1.234 -39.506 19.319 1.00 53.58 198 LEU B N 1
ATOM 9195 C CA . LEU B 1 199 ? -2.075 -38.396 18.872 1.00 46.57 198 LEU B CA 1
ATOM 9196 C C . LEU B 1 199 ? -1.396 -37.047 19.092 1.00 50.61 198 LEU B C 1
ATOM 9197 O O . LEU B 1 199 ? -1.445 -36.184 18.207 1.00 47.86 198 LEU B O 1
ATOM 9213 N N . PRO B 1 200 ? -0.764 -36.815 20.247 1.00 46.44 199 PRO B N 1
ATOM 9214 C CA . PRO B 1 200 ? -0.108 -35.510 20.472 1.00 35.75 199 PRO B CA 1
ATOM 9215 C C . PRO B 1 200 ? 1.040 -35.191 19.526 1.00 44.65 199 PRO B C 1
ATOM 9216 O O . PRO B 1 200 ? 1.329 -34.005 19.312 1.00 46.35 199 PRO B O 1
ATOM 9227 N N . GLN B 1 201 ? 1.705 -36.203 18.960 1.00 44.13 200 GLN B N 1
ATOM 9228 C CA . GLN B 1 201 ? 2.757 -36.020 17.957 1.00 41.93 200 GLN B CA 1
ATOM 9229 C C . GLN B 1 201 ? 2.232 -35.655 16.570 1.00 37.73 200 GLN B C 1
ATOM 9230 O O . GLN B 1 201 ? 3.036 -35.322 15.690 1.00 45.48 200 GLN B O 1
ATOM 9244 N N . SER B 1 202 ? 0.922 -35.680 16.353 1.00 40.93 201 SER B N 1
ATOM 9245 C CA . SER B 1 202 ? 0.418 -35.172 15.083 1.00 43.51 201 SER B CA 1
ATOM 9246 C C . SER B 1 202 ? 0.577 -33.655 14.975 1.00 43.25 201 SER B C 1
ATOM 9247 O O . SER B 1 202 ? 0.312 -33.079 13.907 1.00 46.46 201 SER B O 1
ATOM 9255 N N . ALA B 1 203 ? 1.044 -33.020 16.050 1.00 39.88 202 ALA B N 1
ATOM 9256 C CA . ALA B 1 203 ? 1.373 -31.606 16.041 1.00 36.10 202 ALA B CA 1
ATOM 9257 C C . ALA B 1 203 ? 2.706 -31.384 15.347 1.00 33.06 202 ALA B C 1
ATOM 9258 O O . ALA B 1 203 ? 3.683 -32.096 15.600 1.00 46.02 202 ALA B O 1
ATOM 9265 N N . VAL B 1 204 ? 2.743 -30.377 14.482 1.00 43.11 203 VAL B N 1
ATOM 9266 C CA . VAL B 1 204 ? 3.940 -30.018 13.733 1.00 36.15 203 VAL B CA 1
ATOM 9267 C C . VAL B 1 204 ? 4.587 -28.839 14.446 1.00 33.87 203 VAL B C 1
ATOM 9268 O O . VAL B 1 204 ? 4.043 -27.730 14.459 1.00 37.90 203 VAL B O 1
ATOM 9281 N N . THR B 1 205 ? 5.763 -29.072 15.024 1.00 38.53 204 THR B N 1
ATOM 9282 C CA . THR B 1 205 ? 6.431 -28.073 15.849 1.00 30.17 204 THR B CA 1
ATOM 9283 C C . THR B 1 205 ? 7.354 -27.176 15.034 1.00 38.81 204 THR B C 1
ATOM 9284 O O . THR B 1 205 ? 7.320 -25.950 15.179 1.00 54.34 204 THR B O 1
ATOM 9295 N N . GLU B 1 206 ? 8.204 -27.773 14.202 1.00 48.14 205 GLU B N 1
ATOM 9296 C CA . GLU B 1 206 ? 9.183 -27.039 13.415 1.00 49.88 205 GLU B CA 1
ATOM 9297 C C . GLU B 1 206 ? 9.177 -27.560 11.986 1.00 46.50 205 GLU B C 1
ATOM 9298 O O . GLU B 1 206 ? 9.064 -28.767 11.759 1.00 49.72 205 GLU B O 1
ATOM 9310 N N . ILE B 1 207 ? 9.301 -26.644 11.025 1.00 34.42 206 ILE B N 1
ATOM 9311 C CA . ILE B 1 207 ? 9.222 -26.981 9.611 1.00 32.84 206 ILE B CA 1
ATOM 9312 C C . ILE B 1 207 ? 10.409 -26.360 8.888 1.00 28.59 206 ILE B C 1
ATOM 9313 O O . ILE B 1 207 ? 10.991 -25.368 9.331 1.00 44.45 206 ILE B O 1
ATOM 9329 N N . GLY B 1 208 ? 10.750 -26.952 7.747 1.00 34.50 207 GLY B N 1
ATOM 9330 C CA . GLY B 1 208 ? 11.823 -26.441 6.920 1.00 29.14 207 GLY B CA 1
ATOM 9331 C C . GLY B 1 208 ? 11.306 -25.559 5.805 1.00 25.02 207 GLY B C 1
ATOM 9332 O O . GLY B 1 208 ? 12.050 -24.749 5.246 1.00 35.12 207 GLY B O 1
ATOM 9336 N N . ALA B 1 209 ? 10.030 -25.716 5.463 1.00 29.49 208 ALA B N 1
ATOM 9337 C CA . ALA B 1 209 ? 9.415 -24.887 4.437 1.00 21.08 208 ALA B CA 1
ATOM 9338 C C . ALA B 1 209 ? 7.907 -24.900 4.628 1.00 31.62 208 ALA B C 1
ATOM 9339 O O . ALA B 1 209 ? 7.345 -25.802 5.254 1.00 29.74 208 ALA B O 1
ATOM 9346 N N . LYS B 1 210 ? 7.262 -23.879 4.077 1.00 26.97 209 LYS B N 1
ATOM 9347 C CA . LYS B 1 210 ? 5.823 -23.702 4.179 1.00 23.96 209 LYS B CA 1
ATOM 9348 C C . LYS B 1 210 ? 5.267 -23.487 2.782 1.00 25.54 209 LYS B C 1
ATOM 9349 O O . LYS B 1 210 ? 5.905 -22.842 1.945 1.00 26.54 209 LYS B O 1
ATOM 9368 N N . ASN B 1 211 ? 4.087 -24.043 2.529 1.00 32.25 210 ASN B N 1
ATOM 9369 C CA . ASN B 1 211 ? 3.407 -23.897 1.246 1.00 28.12 210 ASN B CA 1
ATOM 9370 C C . ASN B 1 211 ? 4.341 -24.237 0.084 1.00 33.55 210 ASN B C 1
ATOM 9371 O O . ASN B 1 211 ? 4.667 -23.405 -0.764 1.00 35.30 210 ASN B O 1
ATOM 9382 N N . VAL B 1 212 ? 4.768 -25.492 0.065 1.00 39.32 211 VAL B N 1
ATOM 9383 C CA . VAL B 1 212 ? 5.621 -26.007 -0.997 1.00 39.31 211 VAL B CA 1
ATOM 9384 C C . VAL B 1 212 ? 4.752 -26.382 -2.188 1.00 35.38 211 VAL B C 1
ATOM 9385 O O . VAL B 1 212 ? 3.677 -26.974 -2.035 1.00 38.83 211 VAL B O 1
ATOM 9398 N N . SER B 1 213 ? 5.218 -26.027 -3.382 1.00 34.80 212 SER B N 1
ATOM 9399 C CA . SER B 1 213 ? 4.532 -26.322 -4.633 1.00 28.72 212 SER B CA 1
ATOM 9400 C C . SER B 1 213 ? 5.518 -26.978 -5.584 1.00 23.32 212 SER B C 1
ATOM 9401 O O . SER B 1 213 ? 6.529 -26.367 -5.948 1.00 38.57 212 SER B O 1
ATOM 9409 N N . ILE B 1 214 ? 5.221 -28.208 -5.989 1.00 29.56 213 ILE B N 1
ATOM 9410 C CA . ILE B 1 214 ? 6.044 -28.960 -6.930 1.00 27.56 213 ILE B CA 1
ATOM 9411 C C . ILE B 1 214 ? 5.249 -29.089 -8.221 1.00 29.93 213 ILE B C 1
ATOM 9412 O O . ILE B 1 214 ? 4.261 -29.830 -8.282 1.00 30.35 213 ILE B O 1
ATOM 9428 N N . ASP B 1 215 ? 5.673 -28.369 -9.254 1.00 34.02 214 ASP B N 1
ATOM 9429 C CA . ASP B 1 215 ? 5.039 -28.413 -10.562 1.00 39.83 214 ASP B CA 1
ATOM 9430 C C . ASP B 1 215 ? 5.937 -29.206 -11.496 1.00 40.69 214 ASP B C 1
ATOM 9431 O O . ASP B 1 215 ? 7.163 -29.146 -11.380 1.00 43.74 214 ASP B O 1
ATOM 9440 N N . ILE B 1 216 ? 5.337 -29.984 -12.390 1.00 41.27 215 ILE B N 1
ATOM 9441 C CA . ILE B 1 216 ? 6.094 -30.801 -13.329 1.00 41.16 215 ILE B CA 1
ATOM 9442 C C . ILE B 1 216 ? 5.612 -30.487 -14.737 1.00 42.85 215 ILE B C 1
ATOM 9443 O O . ILE B 1 216 ? 4.502 -30.879 -15.119 1.00 38.85 215 ILE B O 1
ATOM 9459 N N . VAL B 1 217 ? 6.449 -29.805 -15.513 1.00 41.73 216 VAL B N 1
ATOM 9460 C CA . VAL B 1 217 ? 6.156 -29.465 -16.899 1.00 51.49 216 VAL B CA 1
ATOM 9461 C C . VAL B 1 217 ? 6.881 -30.479 -17.771 1.00 49.26 216 VAL B C 1
ATOM 9462 O O . VAL B 1 217 ? 8.112 -30.451 -17.882 1.00 42.57 216 VAL B O 1
ATOM 9475 N N . SER B 1 218 ? 6.129 -31.386 -18.381 1.00 53.01 217 SER B N 1
ATOM 9476 C CA . SER B 1 218 ? 6.705 -32.476 -19.147 1.00 47.01 217 SER B CA 1
ATOM 9477 C C . SER B 1 218 ? 6.152 -32.481 -20.562 1.00 62.75 217 SER B C 1
ATOM 9478 O O . SER B 1 218 ? 4.995 -32.121 -20.800 1.00 63.91 217 SER B O 1
ATOM 9486 N N . GLU B 1 219 ? 6.994 -32.915 -21.495 1.00 72.20 218 GLU B N 1
ATOM 9487 C CA . GLU B 1 219 ? 6.589 -33.157 -22.869 1.00 73.67 218 GLU B CA 1
ATOM 9488 C C . GLU B 1 219 ? 5.907 -34.512 -23.018 1.00 72.56 218 GLU B C 1
ATOM 9489 O O . GLU B 1 219 ? 5.812 -35.039 -24.132 1.00 81.40 218 GLU B O 1
ATOM 9501 N N . THR B 1 220 ? 5.444 -35.073 -21.898 1.00 54.17 219 THR B N 1
ATOM 9502 C CA . THR B 1 220 ? 4.816 -36.386 -21.863 1.00 47.62 219 THR B CA 1
ATOM 9503 C C . THR B 1 220 ? 3.998 -36.504 -20.582 1.00 48.42 219 THR B C 1
ATOM 9504 O O . THR B 1 220 ? 4.173 -35.728 -19.638 1.00 53.05 219 THR B O 1
ATOM 9515 N N . GLN B 1 221 ? 3.126 -37.514 -20.553 1.00 47.45 220 GLN B N 1
ATOM 9516 C CA . GLN B 1 221 ? 2.205 -37.727 -19.442 1.00 55.34 220 GLN B CA 1
ATOM 9517 C C . GLN B 1 221 ? 2.988 -38.102 -18.194 1.00 48.29 220 GLN B C 1
ATOM 9518 O O . GLN B 1 221 ? 3.871 -38.964 -18.239 1.00 46.65 220 GLN B O 1
ATOM 9532 N N . VAL B 1 222 ? 2.669 -37.449 -17.080 1.00 45.44 221 VAL B N 1
ATOM 9533 C CA . VAL B 1 222 ? 3.334 -37.674 -15.804 1.00 36.92 221 VAL B CA 1
ATOM 9534 C C . VAL B 1 222 ? 2.293 -38.149 -14.804 1.00 36.13 221 VAL B C 1
ATOM 9535 O O . VAL B 1 222 ? 1.137 -37.715 -14.851 1.00 40.62 221 VAL B O 1
ATOM 9548 N N . LYS B 1 223 ? 2.694 -39.053 -13.912 1.00 30.57 222 LYS B N 1
ATOM 9549 C CA . LYS B 1 223 ? 1.750 -39.672 -12.986 1.00 35.83 222 LYS B CA 1
ATOM 9550 C C . LYS B 1 223 ? 2.472 -39.952 -11.679 1.00 31.18 222 LYS B C 1
ATOM 9551 O O . LYS B 1 223 ? 3.413 -40.747 -11.655 1.00 43.90 222 LYS B O 1
ATOM 9570 N N . LEU B 1 224 ? 2.034 -39.317 -10.599 1.00 26.37 223 LEU B N 1
ATOM 9571 C CA . LEU B 1 224 ? 2.697 -39.468 -9.313 1.00 25.36 223 LEU B CA 1
ATOM 9572 C C . LEU B 1 224 ? 2.189 -40.708 -8.589 1.00 23.70 223 LEU B C 1
ATOM 9573 O O . LEU B 1 224 ? 1.052 -41.148 -8.783 1.00 31.17 223 LEU B O 1
ATOM 9589 N N . LEU B 1 225 ? 3.053 -41.274 -7.748 1.00 25.39 224 LEU B N 1
ATOM 9590 C CA . LEU B 1 225 ? 2.744 -42.513 -7.047 1.00 16.37 224 LEU B CA 1
ATOM 9591 C C . LEU B 1 225 ? 2.108 -42.271 -5.683 1.00 25.04 224 LEU B C 1
ATOM 9592 O O . LEU B 1 225 ? 1.080 -42.877 -5.364 1.00 25.98 224 LEU B O 1
ATOM 9608 N N . ASN B 1 226 ? 2.704 -41.401 -4.865 1.00 18.79 225 ASN B N 1
ATOM 9609 C CA . ASN B 1 226 ? 2.321 -41.300 -3.462 1.00 19.55 225 ASN B CA 1
ATOM 9610 C C . ASN B 1 226 ? 1.818 -39.917 -3.075 1.00 24.90 225 ASN B C 1
ATOM 9611 O O . ASN B 1 226 ? 1.612 -39.660 -1.882 1.00 23.53 225 ASN B O 1
ATOM 9622 N N . TYR B 1 227 ? 1.599 -39.027 -4.044 1.00 30.76 226 TYR B N 1
ATOM 9623 C CA . TYR B 1 227 ? 1.045 -37.709 -3.771 1.00 29.68 226 TYR B CA 1
ATOM 9624 C C . TYR B 1 227 ? 0.042 -37.330 -4.853 1.00 28.84 226 TYR B C 1
ATOM 9625 O O . TYR B 1 227 ? 0.242 -37.662 -6.032 1.00 31.78 226 TYR B O 1
ATOM 9643 N N . PRO B 1 228 ? -1.039 -36.643 -4.496 1.00 24.52 227 PRO B N 1
ATOM 9644 C CA . PRO B 1 228 ? -1.941 -36.136 -5.535 1.00 26.38 227 PRO B CA 1
ATOM 9645 C C . PRO B 1 228 ? -1.240 -35.075 -6.372 1.00 32.06 227 PRO B C 1
ATOM 9646 O O . PRO B 1 228 ? -0.489 -34.246 -5.852 1.00 35.58 227 PRO B O 1
ATOM 9657 N N . GLY B 1 229 ? -1.483 -35.116 -7.683 1.00 31.54 228 GLY B N 1
ATOM 9658 C CA . GLY B 1 229 ? -0.894 -34.171 -8.603 1.00 24.58 228 GLY B CA 1
ATOM 9659 C C . GLY B 1 229 ? -0.269 -34.861 -9.798 1.00 31.55 228 GLY B C 1
ATOM 9660 O O . GLY B 1 229 ? -0.567 -36.023 -10.088 1.00 34.01 228 GLY B O 1
ATOM 9664 N N . PRO B 1 230 ? 0.618 -34.159 -10.526 1.00 32.27 229 PRO B N 1
ATOM 9665 C CA . PRO B 1 230 ? 1.088 -32.781 -10.299 1.00 40.60 229 PRO B CA 1
ATOM 9666 C C . PRO B 1 230 ? 0.034 -31.752 -10.708 1.00 40.08 229 PRO B C 1
ATOM 9667 O O . PRO B 1 230 ? -0.837 -32.055 -11.518 1.00 40.70 229 PRO B O 1
ATOM 9678 N N . PRO B 1 231 ? 0.082 -30.528 -10.157 1.00 29.30 230 PRO B N 1
ATOM 9679 C CA . PRO B 1 231 ? 1.080 -30.037 -9.193 1.00 34.91 230 PRO B CA 1
ATOM 9680 C C . PRO B 1 231 ? 0.795 -30.517 -7.770 1.00 35.35 230 PRO B C 1
ATOM 9681 O O . PRO B 1 231 ? -0.346 -30.795 -7.409 1.00 27.06 230 PRO B O 1
ATOM 9692 N N . VAL B 1 232 ? 1.837 -30.633 -6.951 1.00 40.70 231 VAL B N 1
ATOM 9693 C CA . VAL B 1 232 ? 1.725 -31.066 -5.562 1.00 27.95 231 VAL B CA 1
ATOM 9694 C C . VAL B 1 232 ? 1.777 -29.836 -4.670 1.00 30.88 231 VAL B C 1
ATOM 9695 O O . VAL B 1 232 ? 2.701 -29.019 -4.778 1.00 28.99 231 VAL B O 1
ATOM 9708 N N . LYS B 1 233 ? 0.786 -29.700 -3.795 1.00 35.27 232 LYS B N 1
ATOM 9709 C CA . LYS B 1 233 ? 0.655 -28.561 -2.890 1.00 25.08 232 LYS B CA 1
ATOM 9710 C C . LYS B 1 233 ? 0.764 -29.106 -1.470 1.00 25.56 232 LYS B C 1
ATOM 9711 O O . LYS B 1 233 ? -0.203 -29.661 -0.940 1.00 34.13 232 LYS B O 1
ATOM 9730 N N . LEU B 1 234 ? 1.934 -28.961 -0.858 1.00 26.85 233 LEU B N 1
ATOM 9731 C CA . LEU B 1 234 ? 2.185 -29.459 0.488 1.00 34.89 233 LEU B CA 1
ATOM 9732 C C . LEU B 1 234 ? 2.210 -28.282 1.453 1.00 38.36 233 LEU B C 1
ATOM 9733 O O . LEU B 1 234 ? 2.963 -27.326 1.251 1.00 27.74 233 LEU B O 1
ATOM 9749 N N . GLY B 1 235 ? 1.391 -28.354 2.501 1.00 28.97 234 GLY B N 1
ATOM 9750 C CA . GLY B 1 235 ? 1.322 -27.246 3.435 1.00 21.96 234 GLY B CA 1
ATOM 9751 C C . GLY B 1 235 ? 2.652 -26.926 4.088 1.00 20.91 234 GLY B C 1
ATOM 9752 O O . GLY B 1 235 ? 2.959 -25.758 4.340 1.00 24.08 234 GLY B O 1
ATOM 9756 N N . ALA B 1 236 ? 3.464 -27.941 4.359 1.00 24.77 235 ALA B N 1
ATOM 9757 C CA . ALA B 1 236 ? 4.753 -27.707 4.993 1.00 29.11 235 ALA B CA 1
ATOM 9758 C C . ALA B 1 236 ? 5.625 -28.935 4.802 1.00 19.89 235 ALA B C 1
ATOM 9759 O O . ALA B 1 236 ? 5.152 -30.005 4.412 1.00 22.53 235 ALA B O 1
ATOM 9766 N N . VAL B 1 237 ? 6.912 -28.760 5.082 1.00 24.54 236 VAL B N 1
ATOM 9767 C CA . VAL B 1 237 ? 7.891 -29.838 5.056 1.00 25.94 236 VAL B CA 1
ATOM 9768 C C . VAL B 1 237 ? 8.538 -29.889 6.433 1.00 31.52 236 VAL B C 1
ATOM 9769 O O . VAL B 1 237 ? 9.338 -29.012 6.784 1.00 34.90 236 VAL B O 1
ATOM 9782 N N . GLU B 1 238 ? 8.183 -30.901 7.220 1.00 31.98 237 GLU B N 1
ATOM 9783 C CA . GLU B 1 238 ? 8.770 -31.104 8.538 1.00 35.50 237 GLU B CA 1
ATOM 9784 C C . GLU B 1 238 ? 9.894 -32.127 8.514 1.00 45.84 237 GLU B C 1
ATOM 9785 O O . GLU B 1 238 ? 10.898 -31.955 9.212 1.00 44.55 237 GLU B O 1
ATOM 9797 N N . SER B 1 239 ? 9.744 -33.188 7.723 1.00 50.75 238 SER B N 1
ATOM 9798 C CA . SER B 1 239 ? 10.741 -34.238 7.588 1.00 36.42 238 SER B CA 1
ATOM 9799 C C . SER B 1 239 ? 10.996 -34.487 6.105 1.00 30.38 238 SER B C 1
ATOM 9800 O O . SER B 1 239 ? 10.398 -33.851 5.231 1.00 34.94 238 SER B O 1
ATOM 9808 N N . VAL B 1 240 ? 11.906 -35.418 5.820 1.00 37.25 239 VAL B N 1
ATOM 9809 C CA . VAL B 1 240 ? 12.267 -35.689 4.437 1.00 34.79 239 VAL B CA 1
ATOM 9810 C C . VAL B 1 240 ? 11.027 -36.129 3.676 1.00 36.34 239 VAL B C 1
ATOM 9811 O O . VAL B 1 240 ? 10.271 -36.995 4.133 1.00 42.97 239 VAL B O 1
ATOM 9824 N N . VAL B 1 241 ? 10.812 -35.533 2.508 1.00 28.93 240 VAL B N 1
ATOM 9825 C CA . VAL B 1 241 ? 9.677 -35.848 1.650 1.00 28.12 240 VAL B CA 1
ATOM 9826 C C . VAL B 1 241 ? 10.193 -36.655 0.469 1.00 35.06 240 VAL B C 1
ATOM 9827 O O . VAL B 1 241 ? 11.208 -36.291 -0.139 1.00 35.43 240 VAL B O 1
ATOM 9840 N N . ARG B 1 242 ? 9.495 -37.742 0.141 1.00 34.68 241 ARG B N 1
ATOM 9841 C CA . ARG B 1 242 ? 9.817 -38.572 -1.015 1.00 28.99 241 ARG B CA 1
ATOM 9842 C C . ARG B 1 242 ? 8.648 -38.518 -1.986 1.00 34.44 241 ARG B C 1
ATOM 9843 O O . ARG B 1 242 ? 7.563 -39.025 -1.683 1.00 36.40 241 ARG B O 1
ATOM 9864 N N . VAL B 1 243 ? 8.870 -37.923 -3.153 1.00 26.73 242 VAL B N 1
ATOM 9865 C CA . VAL B 1 243 ? 7.863 -37.851 -4.205 1.00 28.22 242 VAL B CA 1
ATOM 9866 C C . VAL B 1 243 ? 8.288 -38.807 -5.310 1.00 25.43 242 VAL B C 1
ATOM 9867 O O . VAL B 1 243 ? 9.330 -38.605 -5.945 1.00 30.25 242 VAL B O 1
ATOM 9880 N N . TYR B 1 244 ? 7.484 -39.836 -5.552 1.00 21.95 243 TYR B N 1
ATOM 9881 C CA . TYR B 1 244 ? 7.765 -40.822 -6.585 1.00 20.52 243 TYR B CA 1
ATOM 9882 C C . TYR B 1 244 ? 6.837 -40.594 -7.766 1.00 22.72 243 TYR B C 1
ATOM 9883 O O . TYR B 1 244 ? 5.668 -40.239 -7.587 1.00 26.87 243 TYR B O 1
ATOM 9901 N N . GLY B 1 245 ? 7.350 -40.818 -8.972 1.00 27.49 244 GLY B N 1
ATOM 9902 C CA . GLY B 1 245 ? 6.473 -40.668 -10.118 1.00 27.30 244 GLY B CA 1
ATOM 9903 C C . GLY B 1 245 ? 6.965 -41.412 -11.335 1.00 28.32 244 GLY B C 1
ATOM 9904 O O . GLY B 1 245 ? 8.101 -41.883 -11.392 1.00 26.87 244 GLY B O 1
ATOM 9908 N N . GLU B 1 246 ? 6.079 -41.508 -12.321 1.00 25.68 245 GLU B N 1
ATOM 9909 C CA . GLU B 1 246 ? 6.378 -42.140 -13.591 1.00 36.80 245 GLU B CA 1
ATOM 9910 C C . GLU B 1 246 ? 6.148 -41.145 -14.720 1.00 37.12 245 GLU B C 1
ATOM 9911 O O . GLU B 1 246 ? 5.249 -40.297 -14.660 1.00 39.89 245 GLU B O 1
ATOM 9923 N N . ILE B 1 247 ? 6.961 -41.287 -15.759 1.00 43.79 246 ILE B N 1
ATOM 9924 C CA . ILE B 1 247 ? 6.937 -40.426 -16.934 1.00 40.84 246 ILE B CA 1
ATOM 9925 C C . ILE B 1 247 ? 7.287 -41.292 -18.135 1.00 43.61 246 ILE B C 1
ATOM 9926 O O . ILE B 1 247 ? 8.233 -42.086 -18.085 1.00 37.52 246 ILE B O 1
ATOM 9942 N N . ILE B 1 248 ? 6.516 -41.160 -19.206 1.00 43.24 247 ILE B N 1
ATOM 9943 C CA . ILE B 1 248 ? 6.731 -41.979 -20.392 1.00 44.67 247 ILE B CA 1
ATOM 9944 C C . ILE B 1 248 ? 7.837 -41.349 -21.229 1.00 40.30 247 ILE B C 1
ATOM 9945 O O . ILE B 1 248 ? 7.710 -40.215 -21.699 1.00 37.46 247 ILE B O 1
ATOM 9961 N N . ILE B 1 249 ? 8.951 -42.058 -21.370 1.00 35.52 248 ILE B N 1
ATOM 9962 C CA . ILE B 1 249 ? 10.037 -41.653 -22.252 1.00 46.14 248 ILE B CA 1
ATOM 9963 C C . ILE B 1 249 ? 9.728 -42.217 -23.639 1.00 42.56 248 ILE B C 1
ATOM 9964 O O . ILE B 1 249 ? 9.901 -43.430 -23.844 1.00 48.17 248 ILE B O 1
ATOM 9980 N N . PRO B 1 250 ? 9.294 -41.405 -24.595 1.00 44.85 249 PRO B N 1
ATOM 9981 C CA . PRO B 1 250 ? 8.908 -41.950 -25.909 1.00 46.72 249 PRO B CA 1
ATOM 9982 C C . PRO B 1 250 ? 10.090 -42.609 -26.595 1.00 51.46 249 PRO B C 1
ATOM 9983 O O . PRO B 1 250 ? 11.247 -42.402 -26.197 1.00 54.44 249 PRO B O 1
ATOM 9994 N N . PRO B 1 251 ? 9.845 -43.423 -27.622 1.00 48.98 250 PRO B N 1
ATOM 9995 C CA . PRO B 1 251 ? 10.952 -44.158 -28.248 1.00 56.96 250 PRO B CA 1
ATOM 9996 C C . PRO B 1 251 ? 11.928 -43.215 -28.932 1.00 41.53 250 PRO B C 1
ATOM 9997 O O . PRO B 1 251 ? 11.532 -42.256 -29.599 1.00 40.35 250 PRO B O 1
ATOM 10008 N N . ASN B 1 252 ? 13.220 -43.489 -28.746 1.00 49.01 251 ASN B N 1
ATOM 10009 C CA . ASN B 1 252 ? 14.293 -42.726 -29.385 1.00 60.55 251 ASN B CA 1
ATOM 10010 C C . ASN B 1 252 ? 14.220 -41.242 -29.039 1.00 49.18 251 ASN B C 1
ATOM 10011 O O . ASN B 1 252 ? 14.635 -40.389 -29.827 1.00 56.66 251 ASN B O 1
ATOM 10022 N N . PHE B 1 253 ? 13.696 -40.917 -27.862 1.00 48.58 252 PHE B N 1
ATOM 10023 C CA . PHE B 1 253 ? 13.620 -39.521 -27.462 1.00 54.71 252 PHE B CA 1
ATOM 10024 C C . PHE B 1 253 ? 15.016 -38.983 -27.177 1.00 55.44 252 PHE B C 1
ATOM 10025 O O . PHE B 1 253 ? 15.919 -39.717 -26.763 1.00 43.92 252 PHE B O 1
ATOM 10042 N N . THR B 1 254 ? 15.189 -37.684 -27.409 1.00 55.96 253 THR B N 1
ATOM 10043 C CA . THR B 1 254 ? 16.434 -37.009 -27.068 1.00 47.49 253 THR B CA 1
ATOM 10044 C C . THR B 1 254 ? 16.114 -35.579 -26.666 1.00 50.36 253 THR B C 1
ATOM 10045 O O . THR B 1 254 ? 15.363 -34.890 -27.364 1.00 44.32 253 THR B O 1
ATOM 10056 N N . GLY B 1 255 ? 16.684 -35.143 -25.544 1.00 48.51 254 GLY B N 1
ATOM 10057 C CA . GLY B 1 255 ? 16.496 -33.787 -25.077 1.00 48.03 254 GLY B CA 1
ATOM 10058 C C . GLY B 1 255 ? 15.931 -33.657 -23.678 1.00 55.91 254 GLY B C 1
ATOM 10059 O O . GLY B 1 255 ? 16.017 -34.578 -22.854 1.00 43.39 254 GLY B O 1
ATOM 10063 N N . ARG B 1 256 ? 15.400 -32.468 -23.400 1.00 57.62 255 ARG B N 1
ATOM 10064 C CA . ARG B 1 256 ? 14.748 -32.138 -22.136 1.00 42.02 255 ARG B CA 1
ATOM 10065 C C . ARG B 1 256 ? 13.399 -32.839 -22.078 1.00 51.45 255 ARG B C 1
ATOM 10066 O O . ARG B 1 256 ? 12.434 -32.407 -22.713 1.00 49.66 255 ARG B O 1
ATOM 10087 N N . LEU B 1 257 ? 13.321 -33.926 -21.309 1.00 49.06 256 LEU B N 1
ATOM 10088 C CA . LEU B 1 257 ? 12.079 -34.682 -21.196 1.00 48.26 256 LEU B CA 1
ATOM 10089 C C . LEU B 1 257 ? 11.083 -33.976 -20.285 1.00 54.51 256 LEU B C 1
ATOM 10090 O O . LEU B 1 257 ? 9.883 -33.935 -20.583 1.00 48.13 256 LEU B O 1
ATOM 10106 N N . ALA B 1 258 ? 11.557 -33.437 -19.165 1.00 41.48 257 ALA B N 1
ATOM 10107 C CA . ALA B 1 258 ? 10.673 -32.777 -18.217 1.00 42.70 257 ALA B CA 1
ATOM 10108 C C . ALA B 1 258 ? 11.481 -31.827 -17.348 1.00 33.42 257 ALA B C 1
ATOM 10109 O O . ALA B 1 258 ? 12.694 -31.978 -17.185 1.00 26.05 257 ALA B O 1
ATOM 10116 N N . THR B 1 259 ? 10.783 -30.833 -16.806 1.00 35.19 258 THR B N 1
ATOM 10117 C CA . THR B 1 259 ? 11.357 -29.871 -15.878 1.00 35.74 258 THR B CA 1
ATOM 10118 C C . THR B 1 259 ? 10.450 -29.801 -14.659 1.00 36.03 258 THR B C 1
ATOM 10119 O O . THR B 1 259 ? 9.242 -29.580 -14.794 1.00 41.81 258 THR B O 1
ATOM 10130 N N . VAL B 1 260 ? 11.027 -29.978 -13.475 1.00 36.65 259 VAL B N 1
ATOM 10131 C CA . VAL B 1 260 ? 10.284 -29.936 -12.220 1.00 30.65 259 VAL B CA 1
ATOM 10132 C C . VAL B 1 260 ? 10.676 -28.657 -11.495 1.00 34.92 259 VAL B C 1
ATOM 10133 O O . VAL B 1 260 ? 11.859 -28.425 -11.221 1.00 43.93 259 VAL B O 1
ATOM 10146 N N . LYS B 1 261 ? 9.683 -27.829 -11.193 1.00 37.74 260 LYS B N 1
ATOM 10147 C CA . LYS B 1 261 ? 9.879 -26.542 -10.540 1.00 41.46 260 LYS B CA 1
ATOM 10148 C C . LYS B 1 261 ? 9.345 -26.635 -9.118 1.00 38.20 260 LYS B C 1
ATOM 10149 O O . LYS B 1 261 ? 8.151 -26.885 -8.915 1.00 37.17 260 LYS B O 1
ATOM 10168 N N . ILE B 1 262 ? 10.224 -26.448 -8.138 1.00 40.15 261 ILE B N 1
ATOM 10169 C CA . ILE B 1 262 ? 9.848 -26.457 -6.729 1.00 29.26 261 ILE B CA 1
ATOM 10170 C C . ILE B 1 262 ? 9.879 -25.021 -6.214 1.00 39.31 261 ILE B C 1
ATOM 10171 O O . ILE B 1 262 ? 10.862 -24.298 -6.408 1.00 41.93 261 ILE B O 1
ATOM 10187 N N . SER B 1 263 ? 8.784 -24.601 -5.594 1.00 37.65 262 SER B N 1
ATOM 10188 C CA . SER B 1 263 ? 8.659 -23.289 -4.978 1.00 31.08 262 SER B CA 1
ATOM 10189 C C . SER B 1 263 ? 8.233 -23.479 -3.531 1.00 26.72 262 SER B C 1
ATOM 10190 O O . SER B 1 263 ? 7.580 -24.465 -3.195 1.00 31.28 262 SER B O 1
ATOM 10198 N N . TYR B 1 264 ? 8.635 -22.558 -2.664 1.00 31.44 263 TYR B N 1
ATOM 10199 C CA . TYR B 1 264 ? 8.236 -22.656 -1.266 1.00 29.54 263 TYR B CA 1
ATOM 10200 C C . TYR B 1 264 ? 8.540 -21.341 -0.565 1.00 34.14 263 TYR B C 1
ATOM 10201 O O . TYR B 1 264 ? 9.218 -20.466 -1.108 1.00 32.71 263 TYR B O 1
ATOM 10219 N N . GLU B 1 265 ? 8.033 -21.219 0.658 1.00 31.30 264 GLU B N 1
ATOM 10220 C CA . GLU B 1 265 ? 8.274 -20.056 1.499 1.00 33.06 264 GLU B CA 1
ATOM 10221 C C . GLU B 1 265 ? 9.215 -20.449 2.629 1.00 38.41 264 GLU B C 1
ATOM 10222 O O . GLU B 1 265 ? 8.950 -21.413 3.356 1.00 39.18 264 GLU B O 1
ATOM 10234 N N . ASP B 1 266 ? 10.295 -19.693 2.778 1.00 39.48 265 ASP B N 1
ATOM 10235 C CA . ASP B 1 266 ? 11.215 -19.866 3.900 1.00 41.30 265 ASP B CA 1
ATOM 10236 C C . ASP B 1 266 ? 10.498 -19.419 5.167 1.00 42.76 265 ASP B C 1
ATOM 10237 O O . ASP B 1 266 ? 10.123 -18.243 5.267 1.00 43.74 265 ASP B O 1
ATOM 10246 N N . PRO B 1 267 ? 10.278 -20.302 6.147 1.00 44.55 266 PRO B N 1
ATOM 10247 C CA . PRO B 1 267 ? 9.457 -19.909 7.307 1.00 48.20 266 PRO B CA 1
ATOM 10248 C C . PRO B 1 267 ? 10.051 -18.780 8.130 1.00 53.47 266 PRO B C 1
ATOM 10249 O O . PRO B 1 267 ? 9.302 -18.094 8.838 1.00 54.32 266 PRO B O 1
ATOM 10260 N N . LEU B 1 268 ? 11.364 -18.561 8.063 1.00 44.64 267 LEU B N 1
ATOM 10261 C CA . LEU B 1 268 ? 12.020 -17.498 8.816 1.00 52.76 267 LEU B CA 1
ATOM 10262 C C . LEU B 1 268 ? 12.211 -16.229 7.994 1.00 57.27 267 LEU B C 1
ATOM 10263 O O . LEU B 1 268 ? 11.798 -15.146 8.419 1.00 55.76 267 LEU B O 1
ATOM 10279 N N . SER B 1 269 ? 12.841 -16.340 6.823 1.00 50.90 268 SER B N 1
ATOM 10280 C CA . SER B 1 269 ? 13.127 -15.175 5.995 1.00 43.83 268 SER B CA 1
ATOM 10281 C C . SER B 1 269 ? 11.901 -14.636 5.269 1.00 54.95 268 SER B C 1
ATOM 10282 O O . SER B 1 269 ? 11.977 -13.543 4.697 1.00 58.71 268 SER B O 1
ATOM 10290 N N . SER B 1 270 ? 10.787 -15.367 5.264 1.00 51.30 269 SER B N 1
ATOM 10291 C CA . SER B 1 270 ? 9.558 -14.917 4.606 1.00 47.01 269 SER B CA 1
ATOM 10292 C C . SER B 1 270 ? 9.784 -14.654 3.119 1.00 46.13 269 SER B C 1
ATOM 10293 O O . SER B 1 270 ? 9.248 -13.703 2.546 1.00 59.55 269 SER B O 1
ATOM 10301 N N . ARG B 1 271 ? 10.586 -15.500 2.484 1.00 41.29 270 ARG B N 1
ATOM 10302 C CA . ARG B 1 271 ? 10.923 -15.344 1.079 1.00 43.17 270 ARG B CA 1
ATOM 10303 C C . ARG B 1 271 ? 10.446 -16.550 0.285 1.00 36.44 270 ARG B C 1
ATOM 10304 O O . ARG B 1 271 ? 10.433 -17.676 0.786 1.00 39.47 270 ARG B O 1
ATOM 10325 N N . ILE B 1 272 ? 10.052 -16.302 -0.957 1.00 34.36 271 ILE B N 1
ATOM 10326 C CA . ILE B 1 272 ? 9.687 -17.364 -1.886 1.00 37.02 271 ILE B CA 1
ATOM 10327 C C . ILE B 1 272 ? 10.951 -17.813 -2.611 1.00 26.37 271 ILE B C 1
ATOM 10328 O O . ILE B 1 272 ? 11.592 -17.012 -3.302 1.00 40.71 271 ILE B O 1
ATOM 10344 N N . ASN B 1 273 ? 11.305 -19.092 -2.457 1.00 30.89 272 ASN B N 1
ATOM 10345 C CA . ASN B 1 273 ? 12.449 -19.690 -3.135 1.00 30.70 272 ASN B CA 1
ATOM 10346 C C . ASN B 1 273 ? 11.961 -20.561 -4.283 1.00 42.73 272 ASN B C 1
ATOM 10347 O O . ASN B 1 273 ? 10.951 -21.267 -4.159 1.00 42.40 272 ASN B O 1
ATOM 10358 N N . ARG B 1 274 ? 12.673 -20.488 -5.413 1.00 46.90 273 ARG B N 1
ATOM 10359 C CA . ARG B 1 274 ? 12.275 -21.215 -6.614 1.00 43.52 273 ARG B CA 1
ATOM 10360 C C . ARG B 1 274 ? 13.392 -22.044 -7.219 1.00 55.40 273 ARG B C 1
ATOM 10361 O O . ARG B 1 274 ? 14.550 -21.610 -7.295 1.00 57.45 273 ARG B O 1
ATOM 10382 N N . LEU B 1 275 ? 12.996 -23.275 -7.585 1.00 61.58 274 LEU B N 1
ATOM 10383 C CA . LEU B 1 275 ? 13.812 -24.480 -7.648 1.00 52.68 274 LEU B CA 1
ATOM 10384 C C . LEU B 1 275 ? 13.545 -25.142 -8.993 1.00 54.75 274 LEU B C 1
ATOM 10385 O O . LEU B 1 275 ? 12.394 -25.347 -9.379 1.00 59.07 274 LEU B O 1
ATOM 10401 N N . GLU B 1 276 ? 14.599 -25.533 -9.694 1.00 42.69 275 GLU B N 1
ATOM 10402 C CA . GLU B 1 276 ? 14.378 -26.122 -11.009 1.00 43.79 275 GLU B CA 1
ATOM 10403 C C . GLU B 1 276 ? 15.351 -27.269 -11.221 1.00 50.36 275 GLU B C 1
ATOM 10404 O O . GLU B 1 276 ? 16.563 -27.104 -11.066 1.00 57.50 275 GLU B O 1
ATOM 10416 N N . VAL B 1 277 ? 14.815 -28.426 -11.587 1.00 53.74 276 VAL B N 1
ATOM 10417 C CA . VAL B 1 277 ? 15.619 -29.597 -11.899 1.00 45.06 276 VAL B CA 1
ATOM 10418 C C . VAL B 1 277 ? 15.189 -30.070 -13.276 1.00 44.53 276 VAL B C 1
ATOM 10419 O O . VAL B 1 277 ? 13.996 -30.062 -13.602 1.00 34.69 276 VAL B O 1
ATOM 10432 N N . ASN B 1 278 ? 16.158 -30.473 -14.087 1.00 42.90 277 ASN B N 1
ATOM 10433 C CA . ASN B 1 278 ? 15.909 -30.841 -15.470 1.00 45.35 277 ASN B CA 1
ATOM 10434 C C . ASN B 1 278 ? 16.237 -32.311 -15.670 1.00 36.60 277 ASN B C 1
ATOM 10435 O O . ASN B 1 278 ? 17.287 -32.786 -15.223 1.00 35.78 277 ASN B O 1
ATOM 10446 N N . PHE B 1 279 ? 15.340 -33.020 -16.348 1.00 36.87 278 PHE B N 1
ATOM 10447 C CA . PHE B 1 279 ? 15.556 -34.410 -16.735 1.00 38.96 278 PHE B CA 1
ATOM 10448 C C . PHE B 1 279 ? 15.978 -34.406 -18.201 1.00 47.98 278 PHE B C 1
ATOM 10449 O O . PHE B 1 279 ? 15.134 -34.376 -19.099 1.00 43.16 278 PHE B O 1
ATOM 10466 N N . ASP B 1 280 ? 17.285 -34.432 -18.444 1.00 53.99 279 ASP B N 1
ATOM 10467 C CA . ASP B 1 280 ? 17.831 -34.465 -19.795 1.00 48.33 279 ASP B CA 1
ATOM 10468 C C . ASP B 1 280 ? 18.215 -35.898 -20.134 1.00 52.66 279 ASP B C 1
ATOM 10469 O O . ASP B 1 280 ? 19.031 -36.503 -19.430 1.00 64.12 279 ASP B O 1
ATOM 10478 N N . ILE B 1 281 ? 17.627 -36.446 -21.195 1.00 50.18 280 ILE B N 1
ATOM 10479 C CA . ILE B 1 281 ? 17.955 -37.802 -21.621 1.00 41.32 280 ILE B CA 1
ATOM 10480 C C . ILE B 1 281 ? 18.523 -37.741 -23.033 1.00 62.24 280 ILE B C 1
ATOM 10481 O O . ILE B 1 281 ? 18.222 -36.823 -23.801 1.00 63.75 280 ILE B O 1
ATOM 10497 N N . THR B 1 282 ? 19.357 -38.721 -23.370 1.00 60.09 281 THR B N 1
ATOM 10498 C CA . THR B 1 282 ? 19.903 -38.871 -24.712 1.00 57.65 281 THR B CA 1
ATOM 10499 C C . THR B 1 282 ? 19.419 -40.191 -25.300 1.00 59.83 281 THR B C 1
ATOM 10500 O O . THR B 1 282 ? 18.767 -40.995 -24.630 1.00 59.59 281 THR B O 1
ATOM 10511 N N . ARG B 1 283 ? 19.735 -40.414 -26.569 1.00 56.93 282 ARG B N 1
ATOM 10512 C CA . ARG B 1 283 ? 19.310 -41.619 -27.266 1.00 62.91 282 ARG B CA 1
ATOM 10513 C C . ARG B 1 283 ? 20.439 -42.638 -27.317 1.00 59.15 282 ARG B C 1
ATOM 10514 O O . ARG B 1 283 ? 21.583 -42.295 -27.634 1.00 63.31 282 ARG B O 1
ATOM 10535 N N . ALA B 1 284 ? 20.107 -43.886 -26.997 1.00 62.13 283 ALA B N 1
ATOM 10536 C CA . ALA B 1 284 ? 21.042 -44.999 -27.072 1.00 68.75 283 ALA B CA 1
ATOM 10537 C C . ALA B 1 284 ? 20.907 -45.702 -28.415 1.00 84.37 283 ALA B C 1
ATOM 10538 O O . ALA B 1 284 ? 19.791 -45.988 -28.860 1.00 83.24 283 ALA B O 1
ATOM 10545 N N . ASN B 1 285 ? 22.042 -45.988 -29.057 1.00 86.59 284 ASN B N 1
ATOM 10546 C CA . ASN B 1 285 ? 22.053 -46.683 -30.338 1.00 91.50 284 ASN B CA 1
ATOM 10547 C C . ASN B 1 285 ? 22.489 -48.139 -30.209 1.00 84.84 284 ASN B C 1
ATOM 10548 O O . ASN B 1 285 ? 22.874 -48.755 -31.208 1.00 91.46 284 ASN B O 1
ATOM 10559 N N . ASP B 1 286 ? 22.433 -48.697 -29.005 1.00 84.88 285 ASP B N 1
ATOM 10560 C CA . ASP B 1 286 ? 22.801 -50.083 -28.752 1.00 82.31 285 ASP B CA 1
ATOM 10561 C C . ASP B 1 286 ? 22.356 -50.417 -27.335 1.00 81.65 285 ASP B C 1
ATOM 10562 O O . ASP B 1 286 ? 22.273 -49.535 -26.474 1.00 82.07 285 ASP B O 1
ATOM 10571 N N . VAL B 1 287 ? 22.060 -51.696 -27.104 1.00 80.55 286 VAL B N 1
ATOM 10572 C CA . VAL B 1 287 ? 21.439 -52.084 -25.842 1.00 74.49 286 VAL B CA 1
ATOM 10573 C C . VAL B 1 287 ? 22.401 -51.950 -24.665 1.00 72.96 286 VAL B C 1
ATOM 10574 O O . VAL B 1 287 ? 21.969 -51.659 -23.544 1.00 75.54 286 VAL B O 1
ATOM 10587 N N . LYS B 1 288 ? 23.699 -52.195 -24.869 1.00 76.60 287 LYS B N 1
ATOM 10588 C CA . LYS B 1 288 ? 24.623 -52.190 -23.736 1.00 79.20 287 LYS B CA 1
ATOM 10589 C C . LYS B 1 288 ? 24.674 -50.823 -23.060 1.00 81.06 287 LYS B C 1
ATOM 10590 O O . LYS B 1 288 ? 24.566 -50.725 -21.831 1.00 85.29 287 LYS B O 1
ATOM 10609 N N . ARG B 1 289 ? 24.775 -49.749 -23.848 1.00 80.97 288 ARG B N 1
ATOM 10610 C CA . ARG B 1 289 ? 24.789 -48.411 -23.265 1.00 84.56 288 ARG B CA 1
ATOM 10611 C C . ARG B 1 289 ? 23.437 -48.049 -22.663 1.00 77.37 288 ARG B C 1
ATOM 10612 O O . ARG B 1 289 ? 23.375 -47.381 -21.620 1.00 75.50 288 ARG B O 1
ATOM 10633 N N . PHE B 1 290 ? 22.354 -48.547 -23.256 1.00 72.62 289 PHE B N 1
ATOM 10634 C CA . PHE B 1 290 ? 21.032 -48.233 -22.737 1.00 68.40 289 PHE B CA 1
ATOM 10635 C C . PHE B 1 290 ? 20.829 -48.868 -21.373 1.00 67.49 289 PHE B C 1
ATOM 10636 O O . PHE B 1 290 ? 20.315 -48.223 -20.452 1.00 64.67 289 PHE B O 1
ATOM 10653 N N . LEU B 1 291 ? 21.226 -50.132 -21.226 1.00 55.75 290 LEU B N 1
ATOM 10654 C CA . LEU B 1 291 ? 21.077 -50.803 -19.943 1.00 52.88 290 LEU B CA 1
ATOM 10655 C C . LEU B 1 291 ? 22.070 -50.263 -18.925 1.00 57.43 290 LEU B C 1
ATOM 10656 O O . LEU B 1 291 ? 21.774 -50.240 -17.725 1.00 63.57 290 LEU B O 1
ATOM 10672 N N . ASP B 1 292 ? 23.249 -49.821 -19.376 1.00 65.51 291 ASP B N 1
ATOM 10673 C CA . ASP B 1 292 ? 24.177 -49.179 -18.456 1.00 65.81 291 ASP B CA 1
ATOM 10674 C C . ASP B 1 292 ? 23.666 -47.825 -17.991 1.00 60.62 291 ASP B C 1
ATOM 10675 O O . ASP B 1 292 ? 24.112 -47.331 -16.949 1.00 65.01 291 ASP B O 1
ATOM 10684 N N . GLY B 1 293 ? 22.737 -47.222 -18.724 1.00 60.52 292 GLY B N 1
ATOM 10685 C CA . GLY B 1 293 ? 22.157 -45.966 -18.303 1.00 52.39 292 GLY B CA 1
ATOM 10686 C C . GLY B 1 293 ? 20.954 -46.066 -17.392 1.00 56.82 292 GLY B C 1
ATOM 10687 O O . GLY B 1 293 ? 20.306 -45.045 -17.138 1.00 61.35 292 GLY B O 1
ATOM 10691 N N . ILE B 1 294 ? 20.638 -47.249 -16.875 1.00 43.86 293 ILE B N 1
ATOM 10692 C CA . ILE B 1 294 ? 19.472 -47.452 -16.024 1.00 41.77 293 ILE B CA 1
ATOM 10693 C C . ILE B 1 294 ? 19.913 -47.535 -14.569 1.00 40.17 293 ILE B C 1
ATOM 10694 O O . ILE B 1 294 ? 20.783 -48.343 -14.221 1.00 48.17 293 ILE B O 1
ATOM 10710 N N . ASN B 1 295 ? 19.308 -46.705 -13.718 1.00 38.39 294 ASN B N 1
ATOM 10711 C CA . ASN B 1 295 ? 19.501 -46.776 -12.269 1.00 45.19 294 ASN B CA 1
ATOM 10712 C C . ASN B 1 295 ? 18.572 -47.862 -11.738 1.00 51.08 294 ASN B C 1
ATOM 10713 O O . ASN B 1 295 ? 17.411 -47.615 -11.408 1.00 50.01 294 ASN B O 1
ATOM 10724 N N . ASN B 1 296 ? 19.089 -49.087 -11.653 1.00 61.14 295 ASN B N 1
ATOM 10725 C CA . ASN B 1 296 ? 18.243 -50.219 -11.294 1.00 39.32 295 ASN B CA 1
ATOM 10726 C C . ASN B 1 296 ? 17.724 -50.113 -9.865 1.00 42.72 295 ASN B C 1
ATOM 10727 O O . ASN B 1 296 ? 16.625 -50.603 -9.569 1.00 44.95 295 ASN B O 1
ATOM 10738 N N . ASP B 1 297 ? 18.471 -49.460 -8.972 1.00 49.33 296 ASP B N 1
ATOM 10739 C CA . ASP B 1 297 ? 18.005 -49.337 -7.594 1.00 51.60 296 ASP B CA 1
ATOM 10740 C C . ASP B 1 297 ? 16.722 -48.518 -7.526 1.00 46.19 296 ASP B C 1
ATOM 10741 O O . ASP B 1 297 ? 15.768 -48.894 -6.831 1.00 49.29 296 ASP B O 1
ATOM 10750 N N . LEU B 1 298 ? 16.668 -47.410 -8.268 1.00 42.33 297 LEU B N 1
ATOM 10751 C CA . LEU B 1 298 ? 15.469 -46.579 -8.272 1.00 39.64 297 LEU B CA 1
ATOM 10752 C C . LEU B 1 298 ? 14.288 -47.315 -8.890 1.00 36.82 297 LEU B C 1
ATOM 10753 O O . LEU B 1 298 ? 13.154 -47.208 -8.401 1.00 46.51 297 LEU B O 1
ATOM 10769 N N . VAL B 1 299 ? 14.533 -48.060 -9.969 1.00 48.13 298 VAL B N 1
ATOM 10770 C CA . VAL B 1 299 ? 13.465 -48.830 -10.599 1.00 47.07 298 VAL B CA 1
ATOM 10771 C C . VAL B 1 299 ? 12.890 -49.835 -9.610 1.00 32.17 298 VAL B C 1
ATOM 10772 O O . VAL B 1 299 ? 11.667 -49.976 -9.470 1.00 41.96 298 VAL B O 1
ATOM 10785 N N . ASN B 1 300 ? 13.769 -50.536 -8.893 1.00 46.67 299 ASN B N 1
ATOM 10786 C CA . ASN B 1 300 ? 13.302 -51.534 -7.940 1.00 46.02 299 ASN B CA 1
ATOM 10787 C C . ASN B 1 300 ? 12.550 -50.884 -6.785 1.00 40.87 299 ASN B C 1
ATOM 10788 O O . ASN B 1 300 ? 11.555 -51.431 -6.301 1.00 42.06 299 ASN B O 1
ATOM 10799 N N . GLU B 1 301 ? 12.985 -49.702 -6.351 1.00 49.66 300 GLU B N 1
ATOM 10800 C CA . GLU B 1 301 ? 12.290 -49.015 -5.266 1.00 38.33 300 GLU B CA 1
ATOM 10801 C C . GLU B 1 301 ? 10.883 -48.602 -5.686 1.00 26.79 300 GLU B C 1
ATOM 10802 O O . GLU B 1 301 ? 9.908 -48.806 -4.939 1.00 28.34 300 GLU B O 1
ATOM 10814 N N . TYR B 1 302 ? 10.755 -48.032 -6.886 1.00 38.00 301 TYR B N 1
ATOM 10815 C CA . TYR B 1 302 ? 9.436 -47.647 -7.375 1.00 32.93 301 TYR B CA 1
ATOM 10816 C C . TYR B 1 302 ? 8.531 -48.864 -7.500 1.00 29.66 301 TYR B C 1
ATOM 10817 O O . TYR B 1 302 ? 7.372 -48.841 -7.064 1.00 29.33 301 TYR B O 1
ATOM 10835 N N . ARG B 1 303 ? 9.045 -49.946 -8.088 1.00 33.12 302 ARG B N 1
ATOM 10836 C CA . ARG B 1 303 ? 8.226 -51.145 -8.217 1.00 39.96 302 ARG B CA 1
ATOM 10837 C C . ARG B 1 303 ? 7.824 -51.672 -6.847 1.00 43.19 302 ARG B C 1
ATOM 10838 O O . ARG B 1 303 ? 6.704 -52.164 -6.666 1.00 31.94 302 ARG B O 1
ATOM 10859 N N . TYR B 1 304 ? 8.734 -51.599 -5.874 1.00 45.53 303 TYR B N 1
ATOM 10860 C CA . TYR B 1 304 ? 8.427 -52.093 -4.540 1.00 36.33 303 TYR B CA 1
ATOM 10861 C C . TYR B 1 304 ? 7.249 -51.351 -3.933 1.00 39.36 303 TYR B C 1
ATOM 10862 O O . TYR B 1 304 ? 6.319 -51.969 -3.400 1.00 42.47 303 TYR B O 1
ATOM 10880 N N . TYR B 1 305 ? 7.288 -50.018 -3.962 1.00 35.66 304 TYR B N 1
ATOM 10881 C CA . TYR B 1 305 ? 6.182 -49.286 -3.343 1.00 29.68 304 TYR B CA 1
ATOM 10882 C C . TYR B 1 305 ? 4.896 -49.437 -4.148 1.00 33.86 304 TYR B C 1
ATOM 10883 O O . TYR B 1 305 ? 3.801 -49.482 -3.566 1.00 34.74 304 TYR B O 1
ATOM 10901 N N . GLU B 1 306 ? 5.005 -49.551 -5.476 1.00 39.19 305 GLU B N 1
ATOM 10902 C CA . GLU B 1 306 ? 3.846 -49.913 -6.286 1.00 33.03 305 GLU B CA 1
ATOM 10903 C C . GLU B 1 306 ? 3.207 -51.193 -5.758 1.00 35.69 305 GLU B C 1
ATOM 10904 O O . GLU B 1 306 ? 1.991 -51.259 -5.528 1.00 41.00 305 GLU B O 1
ATOM 10916 N N . LEU B 1 307 ? 4.031 -52.223 -5.555 1.00 32.16 306 LEU B N 1
ATOM 10917 C CA . LEU B 1 307 ? 3.523 -53.508 -5.093 1.00 34.78 306 LEU B CA 1
ATOM 10918 C C . LEU B 1 307 ? 2.943 -53.405 -3.690 1.00 30.63 306 LEU B C 1
ATOM 10919 O O . LEU B 1 307 ? 1.959 -54.076 -3.376 1.00 35.93 306 LEU B O 1
ATOM 10935 N N . MET B 1 308 ? 3.551 -52.598 -2.820 1.00 33.11 307 MET B N 1
ATOM 10936 C CA . MET B 1 308 ? 3.010 -52.453 -1.469 1.00 37.59 307 MET B CA 1
ATOM 10937 C C . MET B 1 308 ? 1.623 -51.818 -1.501 1.00 29.48 307 MET B C 1
ATOM 10938 O O . MET B 1 308 ? 0.717 -52.231 -0.760 1.00 36.17 307 MET B O 1
ATOM 10952 N N . SER B 1 309 ? 1.439 -50.803 -2.346 1.00 36.29 308 SER B N 1
ATOM 10953 C CA . SER B 1 309 ? 0.108 -50.225 -2.518 1.00 39.23 308 SER B CA 1
ATOM 10954 C C . SER B 1 309 ? -0.874 -51.272 -3.035 1.00 37.24 308 SER B C 1
ATOM 10955 O O . SER B 1 309 ? -2.001 -51.395 -2.533 1.00 36.82 308 SER B O 1
ATOM 10963 N N . LYS B 1 310 ? -0.464 -52.029 -4.055 1.00 45.30 309 LYS B N 1
ATOM 10964 C CA . LYS B 1 310 ? -1.314 -53.103 -4.562 1.00 41.78 309 LYS B CA 1
ATOM 10965 C C . LYS B 1 310 ? -1.660 -54.093 -3.454 1.00 39.34 309 LYS B C 1
ATOM 10966 O O . LYS B 1 310 ? -2.774 -54.628 -3.409 1.00 43.50 309 LYS B O 1
ATOM 10985 N N . LEU B 1 311 ? -0.713 -54.345 -2.549 1.00 42.15 310 LEU B N 1
ATOM 10986 C CA . LEU B 1 311 ? -0.943 -55.275 -1.450 1.00 41.68 310 LEU B CA 1
ATOM 10987 C C . LEU B 1 311 ? -2.010 -54.742 -0.512 1.00 38.51 310 LEU B C 1
ATOM 10988 O O . LEU B 1 311 ? -2.890 -55.488 -0.064 1.00 35.01 310 LEU B O 1
ATOM 11004 N N . ALA B 1 312 ? -1.926 -53.452 -0.186 1.00 40.05 311 ALA B N 1
ATOM 11005 C CA . ALA B 1 312 ? -2.963 -52.843 0.636 1.00 29.29 311 ALA B CA 1
ATOM 11006 C C . ALA B 1 312 ? -4.319 -52.979 -0.038 1.00 36.36 311 ALA B C 1
ATOM 11007 O O . ALA B 1 312 ? -5.308 -53.359 0.603 1.00 34.77 311 ALA B O 1
ATOM 11014 N N . ASN B 1 313 ? -4.377 -52.703 -1.344 1.00 40.73 312 ASN B N 1
ATOM 11015 C CA . ASN B 1 313 ? -5.649 -52.818 -2.053 1.00 38.79 312 ASN B CA 1
ATOM 11016 C C . ASN B 1 313 ? -6.186 -54.241 -1.985 1.00 31.71 312 ASN B C 1
ATOM 11017 O O . ASN B 1 313 ? -7.390 -54.450 -1.795 1.00 44.18 312 ASN B O 1
ATOM 11028 N N . GLN B 1 314 ? -5.307 -55.232 -2.147 1.00 39.79 313 GLN B N 1
ATOM 11029 C CA . GLN B 1 314 ? -5.746 -56.624 -2.185 1.00 33.57 313 GLN B CA 1
ATOM 11030 C C . GLN B 1 314 ? -6.221 -57.103 -0.819 1.00 35.34 313 GLN B C 1
ATOM 11031 O O . GLN B 1 314 ? -7.238 -57.799 -0.717 1.00 35.12 313 GLN B O 1
ATOM 11045 N N . LEU B 1 315 ? -5.491 -56.755 0.241 1.00 41.05 314 LEU B N 1
ATOM 11046 C CA . LEU B 1 315 ? -5.928 -57.130 1.582 1.00 33.89 314 LEU B CA 1
ATOM 11047 C C . LEU B 1 315 ? -7.228 -56.428 1.956 1.00 33.01 314 LEU B C 1
ATOM 11048 O O . LEU B 1 315 ? -8.074 -57.008 2.646 1.00 32.58 314 LEU B O 1
ATOM 11064 N N . ASN B 1 316 ? -7.411 -55.180 1.513 1.00 46.76 315 ASN B N 1
ATOM 11065 C CA . ASN B 1 316 ? -8.674 -54.499 1.781 1.00 48.04 315 ASN B CA 1
ATOM 11066 C C . ASN B 1 316 ? -9.849 -55.216 1.123 1.00 46.79 315 ASN B C 1
ATOM 11067 O O . ASN B 1 316 ? -10.984 -55.116 1.603 1.00 49.83 315 ASN B O 1
ATOM 11078 N N . SER B 1 317 ? -9.597 -55.948 0.038 1.00 43.22 316 SER B N 1
ATOM 11079 C CA . SER B 1 317 ? -10.640 -56.665 -0.685 1.00 43.11 316 SER B CA 1
ATOM 11080 C C . SER B 1 317 ? -10.719 -58.134 -0.288 1.00 47.57 316 SER B C 1
ATOM 11081 O O . SER B 1 317 ? -11.539 -58.873 -0.842 1.00 53.31 316 SER B O 1
ATOM 11089 N N . ASN B 1 318 ? -9.890 -58.566 0.661 1.00 54.17 317 ASN B N 1
ATOM 11090 C CA . ASN B 1 318 ? -9.884 -59.923 1.201 1.00 44.34 317 ASN B CA 1
ATOM 11091 C C . ASN B 1 318 ? -9.485 -60.996 0.189 1.00 47.38 317 ASN B C 1
ATOM 11092 O O . ASN B 1 318 ? -9.729 -62.185 0.428 1.00 51.69 317 ASN B O 1
ATOM 11103 N N . ASN B 1 319 ? -8.867 -60.636 -0.940 1.00 44.76 318 ASN B N 1
ATOM 11104 C CA . ASN B 1 319 ? -8.277 -61.654 -1.818 1.00 61.24 318 ASN B CA 1
ATOM 11105 C C . ASN B 1 319 ? -6.848 -61.911 -1.337 1.00 53.41 318 ASN B C 1
ATOM 11106 O O . ASN B 1 319 ? -5.859 -61.486 -1.938 1.00 45.41 318 ASN B O 1
ATOM 11117 N N . LEU B 1 320 ? -6.751 -62.626 -0.209 1.00 46.68 319 LEU B N 1
ATOM 11118 C CA . LEU B 1 320 ? -5.449 -62.952 0.367 1.00 37.94 319 LEU B CA 1
ATOM 11119 C C . LEU B 1 320 ? -4.602 -63.769 -0.596 1.00 42.70 319 LEU B C 1
ATOM 11120 O O . LEU B 1 320 ? -3.368 -63.745 -0.499 1.00 49.03 319 LEU B O 1
ATOM 11136 N N . SER B 1 321 ? -5.238 -64.474 -1.535 1.00 46.03 320 SER B N 1
ATOM 11137 C CA . SER B 1 321 ? -4.487 -65.260 -2.505 1.00 44.05 320 SER B CA 1
ATOM 11138 C C . SER B 1 321 ? -3.576 -64.358 -3.326 1.00 48.65 320 SER B C 1
ATOM 11139 O O . SER B 1 321 ? -2.370 -64.608 -3.437 1.00 50.09 320 SER B O 1
ATOM 11147 N N . GLU B 1 322 ? -4.134 -63.287 -3.894 1.00 52.41 321 GLU B N 1
ATOM 11148 C CA . GLU B 1 322 ? -3.311 -62.342 -4.637 1.00 53.40 321 GLU B CA 1
ATOM 11149 C C . GLU B 1 322 ? -2.346 -61.602 -3.718 1.00 41.67 321 GLU B C 1
ATOM 11150 O O . GLU B 1 322 ? -1.239 -61.247 -4.142 1.00 40.86 321 GLU B O 1
ATOM 11162 N N . ALA B 1 323 ? -2.757 -61.332 -2.476 1.00 40.39 322 ALA B N 1
ATOM 11163 C CA . ALA B 1 323 ? -1.860 -60.690 -1.521 1.00 38.52 322 ALA B CA 1
ATOM 11164 C C . ALA B 1 323 ? -0.569 -61.482 -1.360 1.00 42.70 322 ALA B C 1
ATOM 11165 O O . ALA B 1 323 ? 0.525 -60.904 -1.307 1.00 37.99 322 ALA B O 1
ATOM 11172 N N . THR B 1 324 ? -0.678 -62.809 -1.265 1.00 35.88 323 THR B N 1
ATOM 11173 C CA . THR B 1 324 ? 0.513 -63.640 -1.119 1.00 36.83 323 THR B CA 1
ATOM 11174 C C . THR B 1 324 ? 1.426 -63.513 -2.336 1.00 44.54 323 THR B C 1
ATOM 11175 O O . THR B 1 324 ? 2.645 -63.363 -2.197 1.00 53.09 323 THR B O 1
ATOM 11186 N N . ARG B 1 325 ? 0.856 -63.604 -3.542 1.00 43.95 324 ARG B N 1
ATOM 11187 C CA . ARG B 1 325 ? 1.664 -63.450 -4.750 1.00 44.77 324 ARG B CA 1
ATOM 11188 C C . ARG B 1 325 ? 2.366 -62.099 -4.762 1.00 45.85 324 ARG B C 1
ATOM 11189 O O . ARG B 1 325 ? 3.552 -61.996 -5.119 1.00 44.30 324 ARG B O 1
ATOM 11210 N N . THR B 1 326 ? 1.651 -61.055 -4.345 1.00 40.37 325 THR B N 1
ATOM 11211 C CA . THR B 1 326 ? 2.228 -59.718 -4.325 1.00 39.22 325 THR B CA 1
ATOM 11212 C C . THR B 1 326 ? 3.410 -59.669 -3.370 1.00 37.79 325 THR B C 1
ATOM 11213 O O . THR B 1 326 ? 4.473 -59.136 -3.703 1.00 39.50 325 THR B O 1
ATOM 11224 N N . VAL B 1 327 ? 3.230 -60.198 -2.159 1.00 39.10 326 VAL B N 1
ATOM 11225 C CA . VAL B 1 327 ? 4.331 -60.215 -1.202 1.00 38.80 326 VAL B CA 1
ATOM 11226 C C . VAL B 1 327 ? 5.503 -61.032 -1.728 1.00 40.92 326 VAL B C 1
ATOM 11227 O O . VAL B 1 327 ? 6.656 -60.741 -1.409 1.00 42.72 326 VAL B O 1
ATOM 11240 N N . GLU B 1 328 ? 5.234 -62.094 -2.487 1.00 40.87 327 GLU B N 1
ATOM 11241 C CA . GLU B 1 328 ? 6.317 -62.878 -3.079 1.00 47.10 327 GLU B CA 1
ATOM 11242 C C . GLU B 1 328 ? 7.164 -62.008 -4.006 1.00 46.36 327 GLU B C 1
ATOM 11243 O O . GLU B 1 328 ? 8.409 -61.970 -3.914 1.00 42.31 327 GLU B O 1
ATOM 11255 N N . GLN B 1 329 ? 6.493 -61.280 -4.902 1.00 46.34 328 GLN B N 1
ATOM 11256 C CA . GLN B 1 329 ? 7.220 -60.362 -5.771 1.00 37.43 328 GLN B CA 1
ATOM 11257 C C . GLN B 1 329 ? 7.980 -59.336 -4.936 1.00 40.71 328 GLN B C 1
ATOM 11258 O O . GLN B 1 329 ? 9.166 -59.075 -5.179 1.00 47.16 328 GLN B O 1
ATOM 11272 N N . MET B 1 330 ? 7.339 -58.813 -3.890 1.00 37.90 329 MET B N 1
ATOM 11273 C CA . MET B 1 330 ? 7.997 -57.829 -3.037 1.00 42.88 329 MET B CA 1
ATOM 11274 C C . MET B 1 330 ? 9.248 -58.407 -2.387 1.00 40.81 329 MET B C 1
ATOM 11275 O O . MET B 1 330 ? 10.258 -57.712 -2.236 1.00 41.24 329 MET B O 1
ATOM 11289 N N . GLN B 1 331 ? 9.189 -59.668 -1.970 1.00 47.12 330 GLN B N 1
ATOM 11290 C CA . GLN B 1 331 ? 10.355 -60.316 -1.386 1.00 48.10 330 GLN B CA 1
ATOM 11291 C C . GLN B 1 331 ? 11.520 -60.292 -2.362 1.00 49.21 330 GLN B C 1
ATOM 11292 O O . GLN B 1 331 ? 12.645 -59.889 -2.013 1.00 44.18 330 GLN B O 1
ATOM 11306 N N . MET B 1 332 ? 11.259 -60.720 -3.602 1.00 43.75 331 MET B N 1
ATOM 11307 C CA . MET B 1 332 ? 12.344 -60.755 -4.579 1.00 44.85 331 MET B CA 1
ATOM 11308 C C . MET B 1 332 ? 12.936 -59.366 -4.785 1.00 52.17 331 MET B C 1
ATOM 11309 O O . MET B 1 332 ? 14.163 -59.197 -4.782 1.00 56.29 331 MET B O 1
ATOM 11323 N N . ILE B 1 333 ? 12.080 -58.347 -4.871 1.00 53.16 332 ILE B N 1
ATOM 11324 C CA . ILE B 1 333 ? 12.571 -56.997 -5.142 1.00 55.13 332 ILE B CA 1
ATOM 11325 C C . ILE B 1 333 ? 13.398 -56.483 -3.971 1.00 53.15 332 ILE B C 1
ATOM 11326 O O . ILE B 1 333 ? 14.490 -55.917 -4.147 1.00 60.45 332 ILE B O 1
ATOM 11342 N N . ALA B 1 334 ? 12.889 -56.679 -2.755 1.00 64.59 333 ALA B N 1
ATOM 11343 C CA . ALA B 1 334 ? 13.588 -56.202 -1.574 1.00 64.22 333 ALA B CA 1
ATOM 11344 C C . ALA B 1 334 ? 14.980 -56.795 -1.501 1.00 70.11 333 ALA B C 1
ATOM 11345 O O . ALA B 1 334 ? 15.954 -56.082 -1.229 1.00 62.40 333 ALA B O 1
ATOM 11352 N N . GLN B 1 335 ? 15.103 -58.098 -1.761 1.00 84.11 334 GLN B N 1
ATOM 11353 C CA . GLN B 1 335 ? 16.426 -58.696 -1.652 1.00 84.72 334 GLN B CA 1
ATOM 11354 C C . GLN B 1 335 ? 17.328 -58.288 -2.798 1.00 87.52 334 GLN B C 1
ATOM 11355 O O . GLN B 1 335 ? 18.550 -58.294 -2.625 1.00 102.10 334 GLN B O 1
ATOM 11369 N N . GLN B 1 336 ? 16.775 -57.918 -3.955 1.00 79.18 335 GLN B N 1
ATOM 11370 C CA . GLN B 1 336 ? 17.680 -57.408 -4.979 1.00 73.17 335 GLN B CA 1
ATOM 11371 C C . GLN B 1 336 ? 18.121 -55.967 -4.731 1.00 71.90 335 GLN B C 1
ATOM 11372 O O . GLN B 1 336 ? 19.139 -55.547 -5.293 1.00 70.27 335 GLN B O 1
ATOM 11386 N N . THR B 1 337 ? 17.403 -55.195 -3.910 1.00 74.64 336 THR B N 1
ATOM 11387 C CA . THR B 1 337 ? 17.830 -53.816 -3.671 1.00 70.82 336 THR B CA 1
ATOM 11388 C C . THR B 1 337 ? 18.843 -53.663 -2.539 1.00 73.42 336 THR B C 1
ATOM 11389 O O . THR B 1 337 ? 19.369 -52.560 -2.346 1.00 61.63 336 THR B O 1
ATOM 11400 N N . ARG B 1 338 ? 19.125 -54.725 -1.787 1.00 73.48 337 ARG B N 1
ATOM 11401 C CA . ARG B 1 338 ? 20.109 -54.688 -0.700 1.00 66.03 337 ARG B CA 1
ATOM 11402 C C . ARG B 1 338 ? 19.834 -53.549 0.282 1.00 67.94 337 ARG B C 1
ATOM 11403 O O . ARG B 1 338 ? 20.755 -53.010 0.901 1.00 68.99 337 ARG B O 1
ATOM 11424 N N . ARG B 1 339 ? 18.568 -53.172 0.433 1.00 63.51 338 ARG B N 1
ATOM 11425 C CA . ARG B 1 339 ? 18.158 -52.111 1.348 1.00 55.76 338 ARG B CA 1
ATOM 11426 C C . ARG B 1 339 ? 17.613 -52.764 2.619 1.00 60.01 338 ARG B C 1
ATOM 11427 O O . ARG B 1 339 ? 16.536 -53.369 2.600 1.00 58.19 338 ARG B O 1
ATOM 11448 N N . MET B 1 340 ? 18.354 -52.632 3.725 1.00 55.67 339 MET B N 1
ATOM 11449 C CA . MET B 1 340 ? 17.967 -53.297 4.967 1.00 52.27 339 MET B CA 1
ATOM 11450 C C . MET B 1 340 ? 16.551 -52.925 5.382 1.00 44.11 339 MET B C 1
ATOM 11451 O O . MET B 1 340 ? 15.779 -53.786 5.821 1.00 50.31 339 MET B O 1
ATOM 11465 N N . GLU B 1 341 ? 16.184 -51.653 5.244 1.00 38.99 340 GLU B N 1
ATOM 11466 C CA . GLU B 1 341 ? 14.863 -51.238 5.696 1.00 47.11 340 GLU B CA 1
ATOM 11467 C C . GLU B 1 341 ? 13.783 -51.979 4.921 1.00 41.24 340 GLU B C 1
ATOM 11468 O O . GLU B 1 341 ? 12.842 -52.527 5.507 1.00 57.06 340 GLU B O 1
ATOM 11480 N N . LEU B 1 342 ? 13.915 -52.020 3.595 1.00 44.22 341 LEU B N 1
ATOM 11481 C CA . LEU B 1 342 ? 12.909 -52.683 2.774 1.00 40.83 341 LEU B CA 1
ATOM 11482 C C . LEU B 1 342 ? 12.929 -54.189 2.988 1.00 43.25 341 LEU B C 1
ATOM 11483 O O . LEU B 1 342 ? 11.873 -54.828 3.031 1.00 45.98 341 LEU B O 1
ATOM 11499 N N . ILE B 1 343 ? 14.118 -54.770 3.148 1.00 42.74 342 ILE B N 1
ATOM 11500 C CA . ILE B 1 343 ? 14.211 -56.214 3.342 1.00 43.55 342 ILE B CA 1
ATOM 11501 C C . ILE B 1 343 ? 13.520 -56.613 4.639 1.00 37.97 342 ILE B C 1
ATOM 11502 O O . ILE B 1 343 ? 12.761 -57.590 4.691 1.00 36.61 342 ILE B O 1
ATOM 11518 N N . GLU B 1 344 ? 13.764 -55.857 5.709 1.00 39.86 343 GLU B N 1
ATOM 11519 C CA . GLU B 1 344 ? 13.143 -56.207 6.978 1.00 37.29 343 GLU B CA 1
ATOM 11520 C C . GLU B 1 344 ? 11.645 -55.940 6.934 1.00 38.06 343 GLU B C 1
ATOM 11521 O O . GLU B 1 344 ? 10.858 -56.726 7.472 1.00 46.94 343 GLU B O 1
ATOM 11533 N N . THR B 1 345 ? 11.233 -54.797 6.381 1.00 40.97 344 THR B N 1
ATOM 11534 C CA . THR B 1 345 ? 9.806 -54.526 6.258 1.00 46.86 344 THR B CA 1
ATOM 11535 C C . THR B 1 345 ? 9.112 -55.669 5.528 1.00 35.87 344 THR B C 1
ATOM 11536 O O . THR B 1 345 ? 8.044 -56.141 5.948 1.00 39.01 344 THR B O 1
ATOM 11547 N N . THR B 1 346 ? 9.729 -56.154 4.447 1.00 39.79 345 THR B N 1
ATOM 11548 C CA . THR B 1 346 ? 9.135 -57.247 3.689 1.00 30.78 345 THR B CA 1
ATOM 11549 C C . THR B 1 346 ? 9.118 -58.536 4.499 1.00 31.98 345 THR B C 1
ATOM 11550 O O . THR B 1 346 ? 8.173 -59.321 4.392 1.00 33.50 345 THR B O 1
ATOM 11561 N N . ARG B 1 347 ? 10.148 -58.774 5.318 1.00 38.51 346 ARG B N 1
ATOM 11562 C CA . ARG B 1 347 ? 10.136 -59.961 6.172 1.00 34.96 346 ARG B CA 1
ATOM 11563 C C . ARG B 1 347 ? 8.995 -59.895 7.182 1.00 37.02 346 ARG B C 1
ATOM 11564 O O . ARG B 1 347 ? 8.297 -60.891 7.417 1.00 30.52 346 ARG B O 1
ATOM 11585 N N . ARG B 1 348 ? 8.822 -58.736 7.817 1.00 27.30 347 ARG B N 1
ATOM 11586 C CA . ARG B 1 348 ? 7.722 -58.549 8.757 1.00 39.25 347 ARG B CA 1
ATOM 11587 C C . ARG B 1 348 ? 6.384 -58.804 8.074 1.00 33.94 347 ARG B C 1
ATOM 11588 O O . ARG B 1 348 ? 5.497 -59.465 8.636 1.00 43.25 347 ARG B O 1
ATOM 11609 N N . ILE B 1 349 ? 6.244 -58.344 6.830 1.00 36.22 348 ILE B N 1
ATOM 11610 C CA . ILE B 1 349 ? 4.979 -58.533 6.130 1.00 29.65 348 ILE B CA 1
ATOM 11611 C C . ILE B 1 349 ? 4.798 -60.000 5.767 1.00 24.77 348 ILE B C 1
ATOM 11612 O O . ILE B 1 349 ? 3.684 -60.536 5.823 1.00 31.26 348 ILE B O 1
ATOM 11628 N N . SER B 1 350 ? 5.886 -60.669 5.382 1.00 38.28 349 SER B N 1
ATOM 11629 C CA . SER B 1 350 ? 5.813 -62.088 5.055 1.00 33.13 349 SER B CA 1
ATOM 11630 C C . SER B 1 350 ? 5.372 -62.894 6.262 1.00 29.25 349 SER B C 1
ATOM 11631 O O . SER B 1 350 ? 4.560 -63.816 6.139 1.00 29.78 349 SER B O 1
ATOM 11639 N N . GLU B 1 351 ? 5.922 -62.579 7.436 1.00 37.21 350 GLU B N 1
ATOM 11640 C CA . GLU B 1 351 ? 5.512 -63.284 8.646 1.00 34.05 350 GLU B CA 1
ATOM 11641 C C . GLU B 1 351 ? 4.045 -63.024 8.949 1.00 26.36 350 GLU B C 1
ATOM 11642 O O . GLU B 1 351 ? 3.291 -63.955 9.260 1.00 30.04 350 GLU B O 1
ATOM 11654 N N . SER B 1 352 ? 3.615 -61.765 8.848 1.00 24.31 351 SER B N 1
ATOM 11655 C CA . SER B 1 352 ? 2.206 -61.477 9.082 1.00 33.04 351 SER B CA 1
ATOM 11656 C C . SER B 1 352 ? 1.316 -62.277 8.140 1.00 21.63 351 SER B C 1
ATOM 11657 O O . SER B 1 352 ? 0.302 -62.843 8.565 1.00 24.17 351 SER B O 1
ATOM 11665 N N . ILE B 1 353 ? 1.682 -62.347 6.858 1.00 31.33 352 ILE B N 1
ATOM 11666 C CA . ILE B 1 353 ? 0.825 -63.034 5.895 1.00 31.13 352 ILE B CA 1
ATOM 11667 C C . ILE B 1 353 ? 0.868 -64.543 6.106 1.00 26.39 352 ILE B C 1
ATOM 11668 O O . ILE B 1 353 ? -0.144 -65.227 5.937 1.00 29.26 352 ILE B O 1
ATOM 11684 N N . GLU B 1 354 ? 2.040 -65.101 6.424 1.00 23.74 353 GLU B N 1
ATOM 11685 C CA . GLU B 1 354 ? 2.113 -66.536 6.678 1.00 24.63 353 GLU B CA 1
ATOM 11686 C C . GLU B 1 354 ? 1.242 -66.904 7.870 1.00 24.42 353 GLU B C 1
ATOM 11687 O O . GLU B 1 354 ? 0.513 -67.905 7.838 1.00 32.85 353 GLU B O 1
ATOM 11699 N N . THR B 1 355 ? 1.290 -66.091 8.929 1.00 30.50 354 THR B N 1
ATOM 11700 C CA . THR B 1 355 ? 0.428 -66.337 10.079 1.00 23.62 354 THR B CA 1
ATOM 11701 C C . THR B 1 355 ? -1.042 -66.180 9.708 1.00 25.31 354 THR B C 1
ATOM 11702 O O . THR B 1 355 ? -1.891 -66.946 10.178 1.00 26.92 354 THR B O 1
ATOM 11713 N N . THR B 1 356 ? -1.365 -65.188 8.875 1.00 27.47 355 THR B N 1
ATOM 11714 C CA . THR B 1 356 ? -2.751 -64.991 8.464 1.00 26.59 355 THR B CA 1
ATOM 11715 C C . THR B 1 356 ? -3.258 -66.167 7.641 1.00 24.14 355 THR B C 1
ATOM 11716 O O . THR B 1 356 ? -4.416 -66.579 7.778 1.00 32.51 355 THR B O 1
ATOM 11727 N N . ARG B 1 357 ? -2.402 -66.714 6.777 1.00 29.95 356 ARG B N 1
ATOM 11728 C CA . ARG B 1 357 ? -2.772 -67.880 5.985 1.00 29.64 356 ARG B CA 1
ATOM 11729 C C . ARG B 1 357 ? -2.970 -69.100 6.865 1.00 29.93 356 ARG B C 1
ATOM 11730 O O . ARG B 1 357 ? -3.939 -69.852 6.694 1.00 26.14 356 ARG B O 1
ATOM 11751 N N . ARG B 1 358 ? -2.069 -69.298 7.825 1.00 33.83 357 ARG B N 1
ATOM 11752 C CA . ARG B 1 358 ? -2.282 -70.311 8.846 1.00 31.01 357 ARG B CA 1
ATOM 11753 C C . ARG B 1 358 ? -3.667 -70.165 9.468 1.00 32.31 357 ARG B C 1
ATOM 11754 O O . ARG B 1 358 ? -4.478 -71.095 9.433 1.00 32.25 357 ARG B O 1
ATOM 11775 N N . ILE B 1 359 ? -3.943 -69.004 10.066 1.00 30.50 358 ILE B N 1
ATOM 11776 C CA . ILE B 1 359 ? -5.190 -68.825 10.808 1.00 30.55 358 ILE B CA 1
ATOM 11777 C C . ILE B 1 359 ? -6.395 -68.927 9.877 1.00 30.14 358 ILE B C 1
ATOM 11778 O O . ILE B 1 359 ? -7.394 -69.584 10.195 1.00 23.05 358 ILE B O 1
ATOM 11794 N N . GLY B 1 360 ? -6.320 -68.287 8.717 1.00 31.70 359 GLY B N 1
ATOM 11795 C CA . GLY B 1 360 ? -7.368 -68.426 7.722 1.00 30.04 359 GLY B CA 1
ATOM 11796 C C . GLY B 1 360 ? -8.732 -67.890 8.099 1.00 33.88 359 GLY B C 1
ATOM 11797 O O . GLY B 1 360 ? -9.749 -68.527 7.792 1.00 29.54 359 GLY B O 1
ATOM 11801 N N . THR B 1 361 ? -8.786 -66.734 8.755 1.00 38.80 360 THR B N 1
ATOM 11802 C CA . THR B 1 361 ? -10.046 -66.073 9.058 1.00 39.45 360 THR B CA 1
ATOM 11803 C C . THR B 1 361 ? -10.041 -64.673 8.457 1.00 38.19 360 THR B C 1
ATOM 11804 O O . THR B 1 361 ? -8.984 -64.053 8.297 1.00 39.27 360 THR B O 1
ATOM 11815 N N . VAL B 1 362 ? -11.237 -64.175 8.128 1.00 42.12 361 VAL B N 1
ATOM 11816 C CA . VAL B 1 362 ? -11.344 -62.806 7.632 1.00 40.39 361 VAL B CA 1
ATOM 11817 C C . VAL B 1 362 ? -10.978 -61.814 8.727 1.00 37.11 361 VAL B C 1
ATOM 11818 O O . VAL B 1 362 ? -10.455 -60.734 8.440 1.00 40.75 361 VAL B O 1
ATOM 11831 N N . GLU B 1 363 ? -11.286 -62.132 9.986 1.00 37.49 362 GLU B N 1
ATOM 11832 C CA . GLU B 1 363 ? -10.843 -61.289 11.093 1.00 35.20 362 GLU B CA 1
ATOM 11833 C C . GLU B 1 363 ? -9.347 -61.008 10.990 1.00 36.64 362 GLU B C 1
ATOM 11834 O O . GLU B 1 363 ? -8.904 -59.858 11.075 1.00 38.38 362 GLU B O 1
ATOM 11846 N N . GLN B 1 364 ? -8.556 -62.053 10.739 1.00 32.68 363 GLN B N 1
ATOM 11847 C CA . GLN B 1 364 ? -7.107 -61.890 10.708 1.00 31.62 363 GLN B CA 1
ATOM 11848 C C . GLN B 1 364 ? -6.668 -61.195 9.426 1.00 35.31 363 GLN B C 1
ATOM 11849 O O . GLN B 1 364 ? -5.757 -60.350 9.445 1.00 39.57 363 GLN B O 1
ATOM 11863 N N . THR B 1 365 ? -7.284 -61.555 8.298 1.00 28.00 364 THR B N 1
ATOM 11864 C CA . THR B 1 365 ? -6.945 -60.889 7.048 1.00 34.30 364 THR B CA 1
ATOM 11865 C C . THR B 1 365 ? -7.181 -59.392 7.170 1.00 32.48 364 THR B C 1
ATOM 11866 O O . THR B 1 365 ? -6.350 -58.587 6.744 1.00 30.95 364 THR B O 1
ATOM 11877 N N . ARG B 1 366 ? -8.294 -59.001 7.791 1.00 36.28 365 ARG B N 1
ATOM 11878 C CA . ARG B 1 366 ? -8.619 -57.587 7.918 1.00 39.30 365 ARG B CA 1
ATOM 11879 C C . ARG B 1 366 ? -7.738 -56.919 8.965 1.00 32.70 365 ARG B C 1
ATOM 11880 O O . ARG B 1 366 ? -7.409 -55.736 8.832 1.00 29.67 365 ARG B O 1
ATOM 11901 N N . LYS B 1 367 ? -7.326 -57.662 9.995 1.00 30.47 366 LYS B N 1
ATOM 11902 C CA . LYS B 1 367 ? -6.359 -57.136 10.954 1.00 25.85 366 LYS B CA 1
ATOM 11903 C C . LYS B 1 367 ? -5.077 -56.726 10.240 1.00 27.03 366 LYS B C 1
ATOM 11904 O O . LYS B 1 367 ? -4.638 -55.565 10.310 1.00 25.72 366 LYS B O 1
ATOM 11923 N N . ILE B 1 368 ? -4.453 -57.679 9.545 1.00 25.76 367 ILE B N 1
ATOM 11924 C CA . ILE B 1 368 ? -3.205 -57.341 8.871 1.00 33.28 367 ILE B CA 1
ATOM 11925 C C . ILE B 1 368 ? -3.468 -56.339 7.750 1.00 29.17 367 ILE B C 1
ATOM 11926 O O . ILE B 1 368 ? -2.582 -55.557 7.390 1.00 31.86 367 ILE B O 1
ATOM 11942 N N . SER B 1 369 ? -4.682 -56.328 7.192 1.00 30.72 368 SER B N 1
ATOM 11943 C CA . SER B 1 369 ? -5.033 -55.324 6.195 1.00 27.46 368 SER B CA 1
ATOM 11944 C C . SER B 1 369 ? -4.931 -53.924 6.777 1.00 26.08 368 SER B C 1
ATOM 11945 O O . SER B 1 369 ? -4.345 -53.027 6.166 1.00 31.69 368 SER B O 1
ATOM 11953 N N . LYS B 1 370 ? -5.506 -53.716 7.960 1.00 25.29 369 LYS B N 1
ATOM 11954 C CA . LYS B 1 370 ? -5.389 -52.419 8.616 1.00 21.24 369 LYS B CA 1
ATOM 11955 C C . LYS B 1 370 ? -3.927 -52.082 8.875 1.00 28.08 369 LYS B C 1
ATOM 11956 O O . LYS B 1 370 ? -3.460 -50.977 8.555 1.00 41.79 369 LYS B O 1
ATOM 11975 N N . GLU B 1 371 ? -3.182 -53.035 9.442 1.00 29.63 370 GLU B N 1
ATOM 11976 C CA . GLU B 1 371 ? -1.787 -52.759 9.782 1.00 28.52 370 GLU B CA 1
ATOM 11977 C C . GLU B 1 371 ? -1.000 -52.337 8.545 1.00 24.98 370 GLU B C 1
ATOM 11978 O O . GLU B 1 371 ? -0.312 -51.307 8.542 1.00 28.71 370 GLU B O 1
ATOM 11990 N N . ILE B 1 372 ? -1.131 -53.098 7.461 1.00 25.86 371 ILE B N 1
ATOM 11991 C CA . ILE B 1 372 ? -0.321 -52.845 6.280 1.00 24.99 371 ILE B CA 1
ATOM 11992 C C . ILE B 1 372 ? -0.825 -51.632 5.512 1.00 24.06 371 ILE B C 1
ATOM 11993 O O . ILE B 1 372 ? -0.029 -50.911 4.905 1.00 37.15 371 ILE B O 1
ATOM 12009 N N . THR B 1 373 ? -2.138 -51.394 5.490 1.00 31.93 372 THR B N 1
ATOM 12010 C CA . THR B 1 373 ? -2.654 -50.195 4.842 1.00 25.54 372 THR B CA 1
ATOM 12011 C C . THR B 1 373 ? -2.114 -48.949 5.523 1.00 24.59 372 THR B C 1
ATOM 12012 O O . THR B 1 373 ? -1.752 -47.975 4.853 1.00 28.07 372 THR B O 1
ATOM 12023 N N . SER B 1 374 ? -2.051 -48.956 6.857 1.00 28.46 373 SER B N 1
ATOM 12024 C CA . SER B 1 374 ? -1.413 -47.842 7.554 1.00 21.53 373 SER B CA 1
ATOM 12025 C C . SER B 1 374 ? 0.068 -47.763 7.203 1.00 26.57 373 SER B C 1
ATOM 12026 O O . SER B 1 374 ? 0.607 -46.671 6.951 1.00 24.24 373 SER B O 1
ATOM 12034 N N . GLU B 1 375 ? 0.738 -48.919 7.173 1.00 26.13 374 GLU B N 1
ATOM 12035 C CA . GLU B 1 375 ? 2.171 -48.945 6.903 1.00 33.57 374 GLU B CA 1
ATOM 12036 C C . GLU B 1 375 ? 2.492 -48.358 5.537 1.00 29.09 374 GLU B C 1
ATOM 12037 O O . GLU B 1 375 ? 3.538 -47.724 5.357 1.00 25.12 374 GLU B O 1
ATOM 12049 N N . VAL B 1 376 ? 1.616 -48.571 4.556 1.00 21.31 375 VAL B N 1
ATOM 12050 C CA . VAL B 1 376 ? 1.856 -48.012 3.227 1.00 25.90 375 VAL B CA 1
ATOM 12051 C C . VAL B 1 376 ? 1.975 -46.495 3.306 1.00 24.58 375 VAL B C 1
ATOM 12052 O O . VAL B 1 376 ? 2.943 -45.901 2.810 1.00 29.79 375 VAL B O 1
ATOM 12065 N N . THR B 1 377 ? 0.993 -45.844 3.939 1.00 24.74 376 THR B N 1
ATOM 12066 C CA . THR B 1 377 ? 1.010 -44.387 4.018 1.00 27.74 376 THR B CA 1
ATOM 12067 C C . THR B 1 377 ? 2.217 -43.910 4.807 1.00 27.94 376 THR B C 1
ATOM 12068 O O . THR B 1 377 ? 2.837 -42.895 4.462 1.00 25.46 376 THR B O 1
ATOM 12079 N N . LYS B 1 378 ? 2.571 -44.635 5.872 1.00 27.20 377 LYS B N 1
ATOM 12080 C CA . LYS B 1 378 ? 3.709 -44.203 6.680 1.00 32.04 377 LYS B CA 1
ATOM 12081 C C . LYS B 1 378 ? 5.014 -44.320 5.903 1.00 24.91 377 LYS B C 1
ATOM 12082 O O . LYS B 1 378 ? 5.860 -43.422 5.967 1.00 40.26 377 LYS B O 1
ATOM 12101 N N . LYS B 1 379 ? 5.196 -45.412 5.158 1.00 29.73 378 LYS B N 1
ATOM 12102 C CA . LYS B 1 379 ? 6.407 -45.568 4.359 1.00 26.14 378 LYS B CA 1
ATOM 12103 C C . LYS B 1 379 ? 6.476 -44.533 3.245 1.00 30.19 378 LYS B C 1
ATOM 12104 O O . LYS B 1 379 ? 7.563 -44.052 2.904 1.00 28.35 378 LYS B O 1
ATOM 12123 N N . LEU B 1 380 ? 5.333 -44.176 2.664 1.00 32.00 379 LEU B N 1
ATOM 12124 C CA . LEU B 1 380 ? 5.335 -43.287 1.511 1.00 24.62 379 LEU B CA 1
ATOM 12125 C C . LEU B 1 380 ? 5.266 -41.808 1.871 1.00 30.50 379 LEU B C 1
ATOM 12126 O O . LEU B 1 380 ? 5.474 -40.971 0.986 1.00 30.67 379 LEU B O 1
ATOM 12142 N N . ARG B 1 381 ? 4.958 -41.451 3.125 1.00 35.85 380 ARG B N 1
ATOM 12143 C CA . ARG B 1 381 ? 4.792 -40.038 3.445 1.00 24.07 380 ARG B CA 1
ATOM 12144 C C . ARG B 1 381 ? 5.289 -39.681 4.843 1.00 38.50 380 ARG B C 1
ATOM 12145 O O . ARG B 1 381 ? 4.714 -38.805 5.498 1.00 47.41 380 ARG B O 1
ATOM 12166 N N . SER B 1 382 ? 6.344 -40.333 5.318 1.00 53.18 381 SER B N 1
ATOM 12167 C CA . SER B 1 382 ? 7.006 -39.910 6.553 1.00 68.09 381 SER B CA 1
ATOM 12168 C C . SER B 1 382 ? 8.277 -40.732 6.756 1.00 59.50 381 SER B C 1
ATOM 12169 O O . SER B 1 382 ? 8.758 -41.386 5.827 1.00 48.61 381 SER B O 1
ATOM 12177 N N . PRO C 2 17 ? -50.426 4.227 3.618 1.00 109.95 16 PRO C N 1
ATOM 12178 C CA . PRO C 2 17 ? -48.965 4.356 3.643 1.00 96.63 16 PRO C CA 1
ATOM 12179 C C . PRO C 2 17 ? -48.284 2.998 3.587 1.00 94.78 16 PRO C C 1
ATOM 12180 O O . PRO C 2 17 ? -48.804 2.072 4.203 1.00 97.14 16 PRO C O 1
ATOM 12191 N N . SER C 2 18 ? -47.156 2.862 2.879 1.00 75.13 17 SER C N 1
ATOM 12192 C CA . SER C 2 18 ? -46.536 1.545 2.768 1.00 79.76 17 SER C CA 1
ATOM 12193 C C . SER C 2 18 ? -45.013 1.586 2.878 1.00 86.12 17 SER C C 1
ATOM 12194 O O . SER C 2 18 ? -44.324 0.786 2.235 1.00 76.58 17 SER C O 1
ATOM 12202 N N . THR C 2 19 ? -44.470 2.513 3.662 1.00 88.98 18 THR C N 1
ATOM 12203 C CA . THR C 2 19 ? -43.048 2.560 3.978 1.00 78.69 18 THR C CA 1
ATOM 12204 C C . THR C 2 19 ? -42.913 2.317 5.475 1.00 72.92 18 THR C C 1
ATOM 12205 O O . THR C 2 19 ? -43.908 2.289 6.205 1.00 75.79 18 THR C O 1
ATOM 12216 N N . TRP C 2 20 ? -41.685 2.111 5.941 1.00 67.18 19 TRP C N 1
ATOM 12217 C CA . TRP C 2 20 ? -41.444 1.944 7.366 1.00 70.45 19 TRP C CA 1
ATOM 12218 C C . TRP C 2 20 ? -40.377 2.935 7.810 1.00 74.73 19 TRP C C 1
ATOM 12219 O O . TRP C 2 20 ? -39.469 3.281 7.050 1.00 74.25 19 TRP C O 1
ATOM 12240 N N . LYS C 2 21 ? -40.519 3.413 9.041 1.00 66.97 20 LYS C N 1
ATOM 12241 C CA . LYS C 2 21 ? -39.615 4.401 9.612 1.00 64.80 20 LYS C CA 1
ATOM 12242 C C . LYS C 2 21 ? -38.592 3.706 10.500 1.00 82.14 20 LYS C C 1
ATOM 12243 O O . LYS C 2 21 ? -38.921 2.754 11.216 1.00 75.58 20 LYS C O 1
ATOM 12262 N N . CYS C 2 22 ? -37.355 4.191 10.464 1.00 82.24 21 CYS C N 1
ATOM 12263 C CA . CYS C 2 22 ? -36.345 3.731 11.405 1.00 75.04 21 CYS C CA 1
ATOM 12264 C C . CYS C 2 22 ? -36.474 4.527 12.696 1.00 67.16 21 CYS C C 1
ATOM 12265 O O . CYS C 2 22 ? -36.776 5.723 12.674 1.00 68.34 21 CYS C O 1
ATOM 12272 N N . ASN C 2 23 ? -36.257 3.856 13.827 1.00 70.33 22 ASN C N 1
ATOM 12273 C CA . ASN C 2 23 ? -36.403 4.512 15.121 1.00 73.30 22 ASN C CA 1
ATOM 12274 C C . ASN C 2 23 ? -35.117 5.193 15.563 1.00 76.58 22 ASN C C 1
ATOM 12275 O O . ASN C 2 23 ? -35.162 6.295 16.120 1.00 88.08 22 ASN C O 1
ATOM 12286 N N . LEU C 2 24 ? -33.967 4.563 15.320 1.00 73.10 23 LEU C N 1
ATOM 12287 C CA . LEU C 2 24 ? -32.710 5.142 15.779 1.00 68.54 23 LEU C CA 1
ATOM 12288 C C . LEU C 2 24 ? -32.401 6.408 14.999 1.00 70.59 23 LEU C C 1
ATOM 12289 O O . LEU C 2 24 ? -32.092 7.452 15.585 1.00 69.89 23 LEU C O 1
ATOM 12305 N N . CYS C 2 25 ? -32.483 6.332 13.673 1.00 88.54 24 CYS C N 1
ATOM 12306 C CA . CYS C 2 25 ? -32.404 7.496 12.811 1.00 77.28 24 CYS C CA 1
ATOM 12307 C C . CYS C 2 25 ? -33.851 7.867 12.485 1.00 75.54 24 CYS C C 1
ATOM 12308 O O . CYS C 2 25 ? -34.793 7.321 13.069 1.00 81.28 24 CYS C O 1
ATOM 12315 N N . GLY C 2 26 ? -34.048 8.776 11.538 1.00 56.59 25 GLY C N 1
ATOM 12316 C CA . GLY C 2 26 ? -35.393 9.206 11.201 1.00 60.16 25 GLY C CA 1
ATOM 12317 C C . GLY C 2 26 ? -35.734 9.048 9.734 1.00 72.09 25 GLY C C 1
ATOM 12318 O O . GLY C 2 26 ? -36.596 9.758 9.208 1.00 81.21 25 GLY C O 1
ATOM 12322 N N . TYR C 2 27 ? -35.070 8.114 9.066 1.00 79.55 26 TYR C N 1
ATOM 12323 C CA . TYR C 2 27 ? -35.300 7.889 7.648 1.00 77.69 26 TYR C CA 1
ATOM 12324 C C . TYR C 2 27 ? -36.546 7.056 7.377 1.00 73.84 26 TYR C C 1
ATOM 12325 O O . TYR C 2 27 ? -36.871 6.126 8.122 1.00 66.42 26 TYR C O 1
ATOM 12343 N N . GLU C 2 28 ? -37.240 7.401 6.291 1.00 71.00 27 GLU C N 1
ATOM 12344 C CA . GLU C 2 28 ? -38.400 6.651 5.822 1.00 74.07 27 GLU C CA 1
ATOM 12345 C C . GLU C 2 28 ? -37.879 5.560 4.890 1.00 77.08 27 GLU C C 1
ATOM 12346 O O . GLU C 2 28 ? -37.458 5.840 3.761 1.00 71.96 27 GLU C O 1
ATOM 12358 N N . ASN C 2 29 ? -37.917 4.318 5.368 1.00 80.54 28 ASN C N 1
ATOM 12359 C CA . ASN C 2 29 ? -37.230 3.192 4.743 1.00 75.27 28 ASN C CA 1
ATOM 12360 C C . ASN C 2 29 ? -38.182 2.268 3.988 1.00 81.68 28 ASN C C 1
ATOM 12361 O O . ASN C 2 29 ? -39.105 1.702 4.583 1.00 87.74 28 ASN C O 1
ATOM 12372 N N . ASP C 2 30 ? -37.934 2.083 2.694 1.00 90.94 29 ASP C N 1
ATOM 12373 C CA . ASP C 2 30 ? -38.876 1.344 1.867 1.00 91.88 29 ASP C CA 1
ATOM 12374 C C . ASP C 2 30 ? -38.985 -0.088 2.381 1.00 92.40 29 ASP C C 1
ATOM 12375 O O . ASP C 2 30 ? -38.039 -0.644 2.949 1.00 94.23 29 ASP C O 1
ATOM 12384 N N . ASP C 2 31 ? -40.160 -0.696 2.194 1.00 100.44 30 ASP C N 1
ATOM 12385 C CA . ASP C 2 31 ? -40.261 -2.079 2.645 1.00 101.93 30 ASP C CA 1
ATOM 12386 C C . ASP C 2 31 ? -39.439 -3.015 1.774 1.00 99.24 30 ASP C C 1
ATOM 12387 O O . ASP C 2 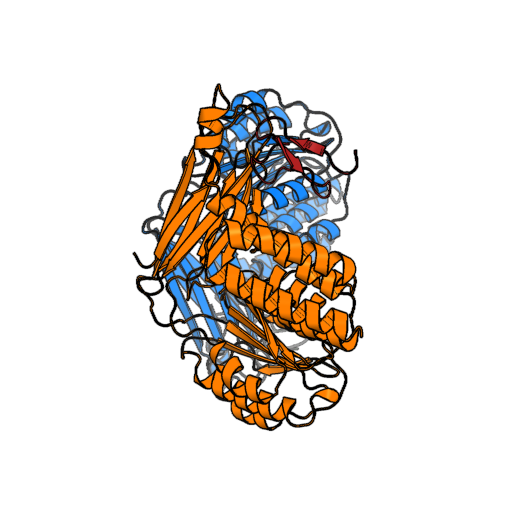31 ? -39.382 -4.218 2.054 1.00 87.60 30 ASP C O 1
ATOM 12396 N N . ASP C 2 32 ? -38.790 -2.472 0.741 1.00 107.06 31 ASP C N 1
ATOM 12397 C CA . ASP C 2 32 ? -37.861 -3.247 -0.069 1.00 110.29 31 ASP C CA 1
ATOM 12398 C C . ASP C 2 32 ? -36.632 -3.613 0.750 1.00 102.54 31 ASP C C 1
ATOM 12399 O O . ASP C 2 32 ? -36.093 -4.719 0.621 1.00 102.45 31 ASP C O 1
ATOM 12408 N N . ALA C 2 33 ? -36.163 -2.682 1.578 1.00 94.91 32 ALA C N 1
ATOM 12409 C CA . ALA C 2 33 ? -34.924 -2.849 2.318 1.00 83.56 32 ALA C CA 1
ATOM 12410 C C . ALA C 2 33 ? -35.215 -3.322 3.732 1.00 69.96 32 ALA C C 1
ATOM 12411 O O . ALA C 2 33 ? -36.095 -2.782 4.413 1.00 76.19 32 ALA C O 1
ATOM 12418 N N . LEU C 2 34 ? -34.451 -4.318 4.171 1.00 70.43 33 LEU C N 1
ATOM 12419 C CA . LEU C 2 34 ? -34.597 -4.877 5.504 1.00 60.29 33 LEU C CA 1
ATOM 12420 C C . LEU C 2 34 ? -33.729 -4.133 6.504 1.00 68.36 33 LEU C C 1
ATOM 12421 O O . LEU C 2 34 ? -34.081 -4.060 7.685 1.00 72.32 33 LEU C O 1
ATOM 12437 N N . PHE C 2 35 ? -32.696 -3.460 6.026 1.00 66.94 34 PHE C N 1
ATOM 12438 C CA . PHE C 2 35 ? -31.802 -2.675 6.854 1.00 59.00 34 PHE C CA 1
ATOM 12439 C C . PHE C 2 35 ? -31.928 -1.223 6.424 1.00 66.49 34 PHE C C 1
ATOM 12440 O O . PHE C 2 35 ? -32.165 -0.932 5.246 1.00 63.70 34 PHE C O 1
ATOM 12457 N N . CYS C 2 36 ? -31.768 -0.312 7.377 1.00 60.49 35 CYS C N 1
ATOM 12458 C CA . CYS C 2 36 ? -31.899 1.100 7.057 1.00 55.85 35 CYS C CA 1
ATOM 12459 C C . CYS C 2 36 ? -30.672 1.547 6.276 1.00 54.59 35 CYS C C 1
ATOM 12460 O O . CYS C 2 36 ? -29.540 1.178 6.599 1.00 67.67 35 CYS C O 1
ATOM 12467 N N . ILE C 2 37 ? -30.901 2.362 5.249 1.00 57.10 36 ILE C N 1
ATOM 12468 C CA . ILE C 2 37 ? -29.799 2.771 4.386 1.00 55.31 36 ILE C CA 1
ATOM 12469 C C . ILE C 2 37 ? -28.977 3.871 5.040 1.00 53.93 36 ILE C C 1
ATOM 12470 O O . ILE C 2 37 ? -27.762 3.952 4.832 1.00 63.35 36 ILE C O 1
ATOM 12486 N N . LYS C 2 38 ? -29.616 4.737 5.823 1.00 58.62 37 LYS C N 1
ATOM 12487 C CA . LYS C 2 38 ? -28.910 5.855 6.435 1.00 63.15 37 LYS C CA 1
ATOM 12488 C C . LYS C 2 38 ? -28.068 5.406 7.626 1.00 57.47 37 LYS C C 1
ATOM 12489 O O . LYS C 2 38 ? -26.952 5.900 7.819 1.00 51.51 37 LYS C O 1
ATOM 12508 N N . CYS C 2 39 ? -28.578 4.467 8.424 1.00 59.37 38 CYS C N 1
ATOM 12509 C CA . CYS C 2 39 ? -27.991 4.130 9.718 1.00 51.09 38 CYS C CA 1
ATOM 12510 C C . CYS C 2 39 ? -27.669 2.653 9.903 1.00 56.63 38 CYS C C 1
ATOM 12511 O O . CYS C 2 39 ? -26.791 2.335 10.716 1.00 48.87 38 CYS C O 1
ATOM 12518 N N . GLY C 2 40 ? -28.313 1.750 9.174 1.00 57.48 39 GLY C N 1
ATOM 12519 C CA . GLY C 2 40 ? -28.020 0.335 9.251 1.00 51.49 39 GLY C CA 1
ATOM 12520 C C . GLY C 2 40 ? -28.878 -0.466 10.204 1.00 51.77 39 GLY C C 1
ATOM 12521 O O . GLY C 2 40 ? -28.695 -1.687 10.293 1.00 54.17 39 GLY C O 1
ATOM 12525 N N . ALA C 2 41 ? -29.816 0.168 10.902 1.00 57.03 40 ALA C N 1
ATOM 12526 C CA . ALA C 2 41 ? -30.672 -0.541 11.841 1.00 56.74 40 ALA C CA 1
ATOM 12527 C C . ALA C 2 41 ? -31.560 -1.522 11.083 1.00 63.33 40 ALA C C 1
ATOM 12528 O O . ALA C 2 41 ? -31.952 -1.276 9.939 1.00 63.27 40 ALA C O 1
ATOM 12535 N N . GLN C 2 42 ? -31.885 -2.640 11.727 1.00 70.60 41 GLN C N 1
ATOM 12536 C CA . GLN C 2 42 ? -32.755 -3.619 11.091 1.00 61.81 41 GLN C CA 1
ATOM 12537 C C . GLN C 2 42 ? -34.210 -3.155 11.125 1.00 64.01 41 GLN C C 1
ATOM 12538 O O . GLN C 2 42 ? -34.598 -2.288 11.913 1.00 74.27 41 GLN C O 1
ATOM 12552 N N . LYS C 2 43 ? -35.017 -3.748 10.247 1.00 65.98 42 LYS C N 1
ATOM 12553 C CA . LYS C 2 43 ? -36.437 -3.416 10.141 1.00 67.36 42 LYS C CA 1
ATOM 12554 C C . LYS C 2 43 ? -37.116 -3.488 11.504 1.00 58.53 42 LYS C C 1
ATOM 12555 O O . LYS C 2 43 ? -37.287 -2.472 12.178 1.00 59.46 42 LYS C O 1
ATOM 12574 N N . PRO D 2 17 ? 1.887 -65.550 -24.156 1.00 125.53 16 PRO D N 1
ATOM 12575 C CA . PRO D 2 17 ? 0.475 -65.288 -23.850 1.00 124.26 16 PRO D CA 1
ATOM 12576 C C . PRO D 2 17 ? 0.220 -65.337 -22.347 1.00 131.25 16 PRO D C 1
ATOM 12577 O O . PRO D 2 17 ? 0.778 -66.199 -21.672 1.00 134.82 16 PRO D O 1
ATOM 12588 N N . SER D 2 18 ? -0.623 -64.437 -21.837 1.00 122.61 17 SER D N 1
ATOM 12589 C CA . SER D 2 18 ? -0.857 -64.331 -20.401 1.00 116.55 17 SER D CA 1
ATOM 12590 C C . SER D 2 18 ? 0.462 -64.445 -19.639 1.00 127.65 17 SER D C 1
ATOM 12591 O O . SER D 2 18 ? 0.479 -64.993 -18.540 1.00 120.01 17 SER D O 1
ATOM 12599 N N . THR D 2 19 ? 1.557 -63.931 -20.221 1.00 137.63 18 THR D N 1
ATOM 12600 C CA . THR D 2 19 ? 2.922 -63.920 -19.685 1.00 136.52 18 THR D CA 1
ATOM 12601 C C . THR D 2 19 ? 3.818 -63.670 -20.902 1.00 127.32 18 THR D C 1
ATOM 12602 O O . THR D 2 19 ? 4.077 -64.607 -21.663 1.00 123.92 18 THR D O 1
ATOM 12613 N N . TRP D 2 20 ? 4.282 -62.433 -21.132 1.00 129.72 19 TRP D N 1
ATOM 12614 C CA . TRP D 2 20 ? 5.071 -62.123 -22.323 1.00 141.39 19 TRP D CA 1
ATOM 12615 C C . TRP D 2 20 ? 6.444 -61.567 -21.957 1.00 141.98 19 TRP D C 1
ATOM 12616 O O . TRP D 2 20 ? 6.601 -60.843 -20.971 1.00 139.30 19 TRP D O 1
ATOM 12637 N N . LYS D 2 21 ? 7.408 -61.838 -22.839 1.00 141.57 20 LYS D N 1
ATOM 12638 C CA . LYS D 2 21 ? 8.824 -61.537 -22.665 1.00 131.63 20 LYS D CA 1
ATOM 12639 C C . LYS D 2 21 ? 9.195 -60.174 -23.249 1.00 129.05 20 LYS D C 1
ATOM 12640 O O . LYS D 2 21 ? 8.649 -59.749 -24.272 1.00 130.49 20 LYS D O 1
ATOM 12659 N N . CYS D 2 22 ? 10.124 -59.493 -22.583 1.00 115.62 21 CYS D N 1
ATOM 12660 C CA . CYS D 2 22 ? 10.743 -58.279 -23.096 1.00 109.50 21 CYS D CA 1
ATOM 12661 C C . CYS D 2 22 ? 11.905 -58.639 -24.022 1.00 106.74 21 CYS D C 1
ATOM 12662 O O . CYS D 2 22 ? 12.597 -59.640 -23.820 1.00 110.22 21 CYS D O 1
ATOM 12669 N N . ASN D 2 23 ? 12.105 -57.818 -25.054 1.00 100.97 22 ASN D N 1
ATOM 12670 C CA . ASN D 2 23 ? 13.150 -58.076 -26.041 1.00 100.65 22 ASN D CA 1
ATOM 12671 C C . ASN D 2 23 ? 14.500 -57.515 -25.616 1.00 100.07 22 ASN D C 1
ATOM 12672 O O . ASN D 2 23 ? 15.541 -58.147 -25.836 1.00 95.21 22 ASN D O 1
ATOM 12683 N N . LEU D 2 24 ? 14.492 -56.330 -25.013 1.00 99.69 23 LEU D N 1
ATOM 12684 C CA . LEU D 2 24 ? 15.731 -55.614 -24.742 1.00 99.90 23 LEU D CA 1
ATOM 12685 C C . LEU D 2 24 ? 16.538 -56.268 -23.628 1.00 100.38 23 LEU D C 1
ATOM 12686 O O . LEU D 2 24 ? 17.742 -56.507 -23.781 1.00 102.22 23 LEU D O 1
ATOM 12702 N N . CYS D 2 25 ? 15.898 -56.557 -22.498 1.00 105.75 24 CYS D N 1
ATOM 12703 C CA . CYS D 2 25 ? 16.567 -57.209 -21.382 1.00 106.96 24 CYS D CA 1
ATOM 12704 C C . CYS D 2 25 ? 16.315 -58.708 -21.300 1.00 108.54 24 CYS D C 1
ATOM 12705 O O . CYS D 2 25 ? 17.054 -59.405 -20.597 1.00 110.05 24 CYS D O 1
ATOM 12712 N N . GLY D 2 26 ? 15.290 -59.213 -21.979 1.00 103.25 25 GLY D N 1
ATOM 12713 C CA . GLY D 2 26 ? 14.982 -60.628 -21.930 1.00 108.21 25 GLY D CA 1
ATOM 12714 C C . GLY D 2 26 ? 14.464 -61.135 -20.605 1.00 104.06 25 GLY D C 1
ATOM 12715 O O . GLY D 2 26 ? 14.549 -62.337 -20.337 1.00 100.93 25 GLY D O 1
ATOM 12719 N N . TYR D 2 27 ? 13.940 -60.254 -19.761 1.00 106.56 26 TYR D N 1
ATOM 12720 C CA . TYR D 2 27 ? 13.270 -60.683 -18.545 1.00 111.77 26 TYR D CA 1
ATOM 12721 C C . TYR D 2 27 ? 11.842 -61.054 -18.909 1.00 121.01 26 TYR D C 1
ATOM 12722 O O . TYR D 2 27 ? 11.199 -60.361 -19.702 1.00 129.64 26 TYR D O 1
ATOM 12740 N N . GLU D 2 28 ? 11.318 -62.117 -18.313 1.00 142.50 27 GLU D N 1
ATOM 12741 C CA . GLU D 2 28 ? 9.936 -62.501 -18.589 1.00 145.15 27 GLU D CA 1
ATOM 12742 C C . GLU D 2 28 ? 8.947 -61.837 -17.629 1.00 142.98 27 GLU D C 1
ATOM 12743 O O . GLU D 2 28 ? 9.019 -62.017 -16.415 1.00 140.76 27 GLU D O 1
ATOM 12755 N N . ASN D 2 29 ? 8.016 -61.075 -18.189 1.00 122.45 28 ASN D N 1
ATOM 12756 C CA . ASN D 2 29 ? 7.133 -60.157 -17.454 1.00 122.64 28 ASN D CA 1
ATOM 12757 C C . ASN D 2 29 ? 5.758 -60.795 -17.281 1.00 131.14 28 ASN D C 1
ATOM 12758 O O . ASN D 2 29 ? 5.044 -60.977 -18.272 1.00 135.44 28 ASN D O 1
ATOM 12769 N N . ASP D 2 30 ? 5.404 -61.211 -16.045 1.00 137.32 29 ASP D N 1
ATOM 12770 C CA . ASP D 2 30 ? 4.256 -62.114 -15.959 1.00 134.31 29 ASP D CA 1
ATOM 12771 C C . ASP D 2 30 ? 3.195 -61.048 -16.145 1.00 131.00 29 ASP D C 1
ATOM 12772 O O . ASP D 2 30 ? 3.426 -59.918 -15.717 1.00 128.27 29 ASP D O 1
ATOM 12781 N N . ASP D 2 31 ? 2.065 -61.378 -16.786 1.00 124.88 30 ASP D N 1
ATOM 12782 C CA . ASP D 2 31 ? 1.330 -60.413 -17.622 1.00 115.35 30 ASP D CA 1
ATOM 12783 C C . ASP D 2 31 ? 0.454 -59.342 -16.984 1.00 111.56 30 ASP D C 1
ATOM 12784 O O . ASP D 2 31 ? -0.434 -58.805 -17.659 1.00 95.49 30 ASP D O 1
ATOM 12793 N N . ASP D 2 32 ? 0.669 -58.995 -15.721 1.00 110.33 31 ASP D N 1
ATOM 12794 C CA . ASP D 2 32 ? -0.280 -58.090 -15.087 1.00 109.48 31 ASP D CA 1
ATOM 12795 C C . ASP D 2 32 ? -0.332 -56.731 -15.783 1.00 103.53 31 ASP D C 1
ATOM 12796 O O . ASP D 2 32 ? -1.397 -56.290 -16.234 1.00 97.71 31 ASP D O 1
ATOM 12805 N N . ALA D 2 33 ? 0.805 -56.061 -15.900 1.00 102.84 32 ALA D N 1
ATOM 12806 C CA . ALA D 2 33 ? 0.865 -54.717 -16.458 1.00 100.17 32 ALA D CA 1
ATOM 12807 C C . ALA D 2 33 ? 1.471 -54.729 -17.858 1.00 95.58 32 ALA D C 1
ATOM 12808 O O . ALA D 2 33 ? 2.013 -55.733 -18.329 1.00 84.96 32 ALA D O 1
ATOM 12815 N N . LEU D 2 34 ? 1.357 -53.585 -18.534 1.00 92.68 33 LEU D N 1
ATOM 12816 C CA . LEU D 2 34 ? 1.875 -53.433 -19.888 1.00 100.04 33 LEU D CA 1
ATOM 12817 C C . LEU D 2 34 ? 3.349 -53.046 -19.944 1.00 80.91 33 LEU D C 1
ATOM 12818 O O . LEU D 2 34 ? 3.922 -53.043 -21.039 1.00 82.84 33 LEU D O 1
ATOM 12834 N N . PHE D 2 35 ? 3.974 -52.701 -18.822 1.00 78.70 34 PHE D N 1
ATOM 12835 C CA . PHE D 2 35 ? 5.360 -52.256 -18.831 1.00 77.12 34 PHE D CA 1
ATOM 12836 C C . PHE D 2 35 ? 6.280 -53.250 -18.124 1.00 77.18 34 PHE D C 1
ATOM 12837 O O . PHE D 2 35 ? 5.888 -53.915 -17.161 1.00 89.79 34 PHE D O 1
ATOM 12854 N N . CYS D 2 36 ? 7.515 -53.328 -18.621 1.00 77.05 35 CYS D N 1
ATOM 12855 C CA . CYS D 2 36 ? 8.548 -54.218 -18.101 1.00 77.62 35 CYS D CA 1
ATOM 12856 C C . CYS D 2 36 ? 9.218 -53.674 -16.842 1.00 81.20 35 CYS D C 1
ATOM 12857 O O . CYS D 2 36 ? 9.417 -52.467 -16.685 1.00 78.15 35 CYS D O 1
ATOM 12864 N N . ILE D 2 37 ? 9.578 -54.589 -15.943 1.00 74.64 36 ILE D N 1
ATOM 12865 C CA . ILE D 2 37 ? 10.204 -54.190 -14.688 1.00 72.27 36 ILE D CA 1
ATOM 12866 C C . ILE D 2 37 ? 11.691 -53.880 -14.882 1.00 76.78 36 ILE D C 1
ATOM 12867 O O . ILE D 2 37 ? 12.244 -53.005 -14.204 1.00 70.61 36 ILE D O 1
ATOM 12883 N N . LYS D 2 38 ? 12.372 -54.591 -15.794 1.00 89.47 37 LYS D N 1
ATOM 12884 C CA . LYS D 2 38 ? 13.826 -54.443 -15.904 1.00 89.89 37 LYS D CA 1
ATOM 12885 C C . LYS D 2 38 ? 14.208 -53.151 -16.614 1.00 92.65 37 LYS D C 1
ATOM 12886 O O . LYS D 2 38 ? 15.141 -52.463 -16.186 1.00 83.57 37 LYS D O 1
ATOM 12905 N N . CYS D 2 39 ? 13.500 -52.802 -17.689 1.00 87.81 38 CYS D N 1
ATOM 12906 C CA . CYS D 2 39 ? 13.911 -51.699 -18.549 1.00 82.76 38 CYS D CA 1
ATOM 12907 C C . CYS D 2 39 ? 12.810 -50.697 -18.864 1.00 70.18 38 CYS D C 1
ATOM 12908 O O . CYS D 2 39 ? 13.135 -49.578 -19.277 1.00 68.82 38 CYS D O 1
ATOM 12915 N N . GLY D 2 40 ? 11.535 -51.045 -18.699 1.00 76.03 39 GLY D N 1
ATOM 12916 C CA . GLY D 2 40 ? 10.457 -50.121 -18.990 1.00 70.90 39 GLY D CA 1
ATOM 12917 C C . GLY D 2 40 ? 9.770 -50.280 -20.330 1.00 73.06 39 GLY D C 1
ATOM 12918 O O . GLY D 2 40 ? 8.979 -49.406 -20.700 1.00 72.71 39 GLY D O 1
ATOM 12922 N N . ALA D 2 41 ? 10.014 -51.373 -21.051 1.00 75.31 40 ALA D N 1
ATOM 12923 C CA . ALA D 2 41 ? 9.534 -51.494 -22.422 1.00 77.32 40 ALA D CA 1
ATOM 12924 C C . ALA D 2 41 ? 8.016 -51.364 -22.520 1.00 78.22 40 ALA D C 1
ATOM 12925 O O . ALA D 2 41 ? 7.268 -51.736 -21.610 1.00 78.79 40 ALA D O 1
ATOM 12932 N N . GLN D 2 42 ? 7.569 -50.858 -23.667 1.00 80.10 41 GLN D N 1
ATOM 12933 C CA . GLN D 2 42 ? 6.177 -50.477 -23.893 1.00 87.39 41 GLN D CA 1
ATOM 12934 C C . GLN D 2 42 ? 5.703 -49.529 -22.795 1.00 84.76 41 GLN D C 1
ATOM 12935 O O . GLN D 2 42 ? 4.859 -49.881 -21.969 1.00 94.30 41 GLN D O 1
#

Foldseek 3Di:
DAKDKDKDKQFQAFAAAWDKIKMKIKIFFDPWDFDAQAEEEEEEEQEQVCPDLQLVLLLLLVLLLLVQADFRYFYWYWYFAAHIDTQDARHHNVSCNVVSVPRHHHHGGAVVVNQVVVQVRVVVDDTAYEYEEEDAAAHPPDNDLVVLLPDDHDFQYAYEYEHEAQHYQLSSVLSNRQQHLYAYHYHHDSVVSNVPSSVPHQTIFRFAFKWKAKAFPFDKAWDRADDVGGTHGTHRGIAMTMIITTDHHQDFFFGMKIKMWTAGSPVRDIDIDIDTSGHHHDPDDVRRVVRGPVLSVLVNLLLVLLVVLLVCLSVVVLVVNLVSLVSQCVSCVVNVPPVSNVVSVVLNVLSVVCVVVVDCSSSSVVSNVSSSVSSDVNRHD/DQKDKDKDKFFQAFAFAWDKIKMKIKIFGPDKDFDAQAEEAEEEEQEQVCPDLQLVLLLLQVLLLLVQADFRYFYWYWYDFQHIDTQDARHHDVSRNVVSVVRHHHHHAAVPVNVVVVQVRVVVDDTAYEYEYEDAAARPPDRDLVVVLPDDHDAQYAYEYEHEAQHHQLVSVLSNRQAHLYFYHYHHDSVVSNVPSSVVHQTIFSFAFKWKAKAFPFDKAKDRAPDVGHTHGTHRGIAMIMIITTDHHQDFFFGMKIKMWTAGPPVRDIDIDIDTDGHHHDPDVVVRVVRGPVLSVLVVVLLVLLVVLLVCLSVVVLVVNLVSLVVNCVSQVVNPDVVSNVVSVVLNVLSVVCVVVVDNSSSSVVSSVSSSVSSVVNGD/DQWDADDVDGDTHHPVDQARPVPGHGD/DCWAADDPVGDIGRPDDPFDDPPTDD

Organism: Sulfolobus acidocaldarius (strain ATCC 33909 / DSM 639 / JCM 8929 / NBRC 15157 / NCIMB 11770) (NCBI:txid330779)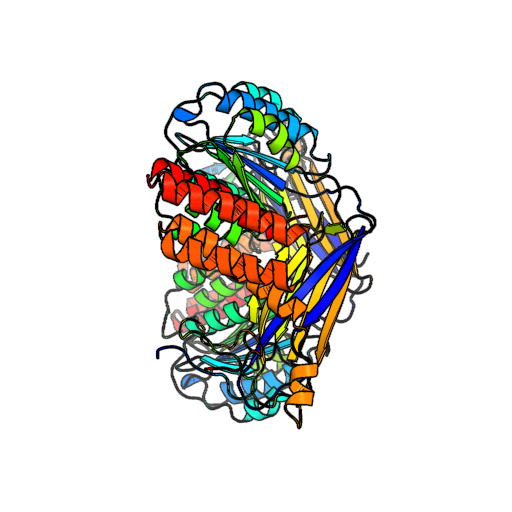

Solvent-accessible surface area: 34590 Å² total; per-residue (Å²): 56,30,7,40,33,119,22,42,25,1,5,126,64,0,21,80,17,43,0,42,0,7,3,26,0,14,0,57,23,66,172,59,26,59,0,111,14,1,0,0,0,0,0,2,0,3,4,36,70,2,177,28,108,58,4,84,21,1,13,100,2,2,35,87,0,10,87,87,12,23,165,39,7,57,8,0,0,0,12,0,8,88,98,18,78,64,22,11,63,11,27,85,21,106,58,0,71,122,59,0,116,112,12,165,36,36,28,110,6,6,3,47,101,0,0,67,81,0,13,97,2,1,101,102,25,45,36,6,2,9,0,0,0,2,3,4,13,79,8,80,54,28,61,102,30,102,32,0,80,170,23,97,30,10,101,17,9,63,0,12,0,1,0,4,16,75,104,7,24,9,123,1,4,21,24,0,0,45,89,10,6,0,6,0,51,20,0,61,76,17,152,54,1,53,115,25,1,7,94,8,2,9,47,85,0,0,0,20,66,1,10,0,0,11,31,31,112,34,115,20,112,25,47,2,18,57,41,33,28,1,69,11,11,14,0,83,48,44,16,97,0,3,0,28,1,46,0,45,62,65,39,83,29,112,0,2,21,1,53,0,27,6,6,1,30,120,30,22,104,28,44,121,48,114,39,50,16,84,7,69,98,2,100,55,57,156,123,0,57,114,6,14,52,55,86,0,18,19,15,5,36,1,31,39,14,2,22,87,0,0,78,23,0,13,67,86,73,24,53,68,0,32,139,6,3,96,63,0,57,125,5,0,80,109,24,192,77,170,145,21,36,85,14,0,122,102,2,19,106,27,2,102,45,0,110,166,60,56,60,94,143,42,4,94,65,4,0,3,60,7,0,1,45,2,1,35,62,12,19,38,138,163,7,12,28,36,112,26,61,28,1,6,142,59,0,21,83,22,42,0,39,0,6,3,33,0,25,0,30,21,117,125,70,22,56,0,115,16,1,0,1,0,1,0,0,0,1,4,33,71,0,179,30,110,47,3,92,26,0,13,109,2,0,31,84,0,10,80,119,13,25,158,40,4,62,6,0,0,0,13,0,18,91,96,16,77,61,24,10,68,13,33,62,21,105,66,0,68,125,52,0,116,108,11,170,36,36,32,99,8,6,3,40,109,0,0,66,89,0,12,101,6,1,96,108,22,34,28,8,2,14,1,0,0,1,3,3,10,117,5,66,50,38,63,110,30,91,24,0,83,135,23,101,30,11,104,13,11,45,0,12,0,1,0,4,16,74,113,6,40,0,76,2,3,17,22,0,0,46,78,10,10,0,13,0,53,21,0,72,60,18,137,49,0,49,114,32,1,2,114,9,8,8,68,87,1,0,0,21,40,0,7,0,0,12,28,30,112,33,120,13,116,27,43,2,13,49,41,34,33,2,72,5,13,14,0,87,55,51,16,100,0,5,0,18,0,40,0,39,62,75,45,68,30,108,0,2,23,3,48,1,22,2,10,16,34,145,49,38,94,26,22,127,54,117,39,64,15,88,3,69,97,3,105,68,70,159,96,0,52,111,5,12,52,77,101,1,23,24,8,9,51,0,14,47,1,0,23,54,0,0,62,22,0,4,61,67,85,31,73,61,0,16,124,0,4,89,58,0,63,120,20,0,90,104,16,166,94,170,101,0,35,73,2,3,113,113,10,14,90,32,3,111,64,0,135,206,83,56,60,101,126,29,5,89,67,3,0,6,70,8,0,0,42,0,0,64,39,8,20,75,189,92,63,32,137,4,116,36,12,75,86,115,2,89,69,113,27,89,35,5,40,88,2,4,2,66,124,151,97,57,70,142,4,124,28,22,58,99,82,10,109,43,110,53,111,50,9,52,82,2,4,8,88

InterPro domains:
  IPR002035 von Willebrand factor, type A [PF00092] (41-196)
  IPR002035 von Willebrand factor, type A [PS50234] (39-205)
  IPR002035 von Willebrand factor, type A [SM00327] (37-198)
  IPR036465 von Willebrand factor A-like domain superfamily [G3DSA:3.40.50.410] (39-202)
  IPR036465 von Willebrand factor A-like domain superfamily [SSF53300] (39-198)
  IPR040929 Archaellum regulatory network B, C-terminal [PF18677] (294-380)

Sequence (814 aa):
MTISVKAELSHKYSFTSPLKGVFRLIIVPEKVSTARGFHYIILLDTSGSMYGVKIETAKQGAMELLSRIPEGNKISFLTFSNNVNILSEYADAPSLVQQIKQIRSGGQTVLYRALERAIEIAKKHDLPGYIILLTDGQPTDVPETDAYEKLNYPEAYKVIAFGIGDDYNERLLKVITDKTAGILYHVEDAKEIAEMLPQSAVTEIGAKNVSIDIVSETQVKLLNYPGPPVKLGAVESVVRVYGEIIIPPNFTGRLATVKISYEDPLSSRINRLEVNFDITRANDVKRFLDGINNDLVNEYRYYELMSKLANQLNSNNLSEATRTVEQMQMIAQQTRRMELIETTRRISESIETTRRIGTVEQTRKISKEITSEVTKKLRSHMTISVKAELSHKYSFTSPLKGVFRLIIVPEKVSTARGFHYIILLDTSGSMYGVKIETAKQGAMELLSRIPEGNKISFLTFSNNVNILSEYADAPSLVQQIKQIRSGGQTVLYRALERAIEIAKKHDLPGYIILLTDGQPTDVPETDAYEKLNYPEAYKVIAFGIGDDYNERLLKVITDKTAGILYHVEDAKEIAEMLPQSAVTEIGAKNVSIDIVSETQVKLLNYPGPPVKLGAVESVVRVYGEIIIPPNFTGRLATVKISYEDPLSSRINRLEVNFDITRANDVKRFLDGINNDLVNEYRYYELMSKLANQLNSNNLSEATRTVEQMQMIAQQTRRMELIETTRRISESIETTRRIGTVEQTRKISKEITSEVTKKLRSPSTWKCNLCGYENDDDALFCIKCGAQKPSTWKCNLCGYENDDDALFCIKCGAQ

Nearest PDB structures (foldseek):
  5a8j-assembly1_A-2  TM=9.064E-01  e=3.404E-33  Sulfolobus acidocaldarius
  9c4f-assembly1_I  TM=8.913E-01  e=4.621E-08  Homo sapiens
  4cnb-assembly1_A  TM=7.951E-01  e=4.621E-08  Mytilus galloprovincialis
  8bsh-assembly1_A  TM=5.739E-01  e=2.666E-11  Saccharomyces cerevisiae
  6tnj-assembly1_A  TM=7.722E-01  e=5.881E-07  Porphyromonas gingivalis ATCC 33277

B-factor: mean 53.26, std 22.0, range [14.02, 189.42]